Protein AF-0000000069192111 (afdb_homodimer)

Solvent-accessible surface area (backbone atoms only — not comparable to full-atom values): 51662 Å² total; per-residue (Å²): 132,82,65,91,49,90,53,46,64,54,33,55,70,58,31,68,70,31,49,50,39,37,39,68,30,32,37,36,34,39,35,77,52,46,33,46,45,38,17,47,51,44,38,39,53,78,32,30,20,31,38,37,32,36,16,57,51,54,33,45,75,68,44,31,53,44,24,86,65,43,60,80,90,46,61,69,35,51,37,23,51,49,48,49,54,52,52,39,70,55,27,81,79,31,46,71,52,59,38,77,44,84,83,75,75,68,86,81,55,87,49,56,30,35,38,28,36,72,44,91,66,78,88,54,93,36,32,35,38,34,37,40,65,45,32,54,34,32,40,39,37,46,38,35,75,75,41,70,22,46,47,34,74,64,60,72,77,79,71,80,76,44,44,66,69,44,54,70,72,54,41,54,52,50,68,67,60,67,100,68,79,55,67,70,56,64,31,29,44,40,30,66,48,52,42,38,52,33,49,52,50,42,27,71,73,68,72,46,74,71,80,48,70,61,36,50,65,48,53,45,44,49,48,47,51,59,74,49,62,88,58,56,75,90,49,39,59,23,56,49,49,25,57,75,47,48,70,58,43,46,82,75,62,53,44,55,52,45,58,63,68,52,72,79,69,78,83,59,84,81,42,67,64,52,44,52,51,51,26,46,52,50,43,25,69,74,68,72,45,72,62,52,44,82,73,73,82,87,68,56,42,47,68,67,57,48,47,43,45,55,52,54,53,49,37,46,48,24,52,53,32,48,52,56,48,49,59,58,38,67,75,70,59,57,69,68,59,50,53,52,43,42,60,22,51,73,50,47,44,72,51,84,56,53,50,72,67,52,26,67,75,53,52,54,86,69,93,54,80,81,35,66,43,56,50,48,50,53,48,50,53,28,50,51,52,46,22,73,74,67,77,43,63,45,39,75,46,69,68,39,45,54,52,46,49,54,43,39,53,54,54,25,59,62,60,74,41,92,78,75,66,65,39,56,55,52,49,57,18,49,32,48,66,22,70,42,49,36,50,19,29,25,50,6,15,52,48,29,53,43,46,49,20,64,61,44,35,28,42,70,57,76,62,26,31,37,28,34,32,54,78,76,71,41,64,47,76,42,63,78,130,82,65,91,50,91,53,48,64,55,34,55,69,58,30,68,66,31,50,52,40,37,40,67,29,30,36,36,34,38,36,76,51,47,34,44,46,39,17,46,52,46,38,38,54,78,33,32,20,32,40,38,31,35,17,59,51,53,33,44,74,69,46,32,53,44,23,85,66,43,59,80,90,45,61,68,36,51,37,23,51,48,46,48,56,52,51,39,69,55,27,81,79,32,46,70,54,61,39,79,44,83,84,75,74,69,84,78,56,87,48,55,30,35,36,28,35,71,43,90,66,80,88,51,93,35,32,35,38,33,37,41,64,46,32,54,34,33,37,39,37,48,38,34,77,75,40,69,22,46,48,35,73,64,60,72,76,78,72,81,75,46,43,66,68,46,54,70,72,53,43,53,51,51,68,67,60,67,99,68,77,54,67,70,57,64,31,30,45,39,28,65,49,50,43,37,52,33,50,51,51,44,26,71,74,66,71,45,73,71,79,48,69,62,36,50,65,47,53,47,44,50,48,48,52,58,72,50,64,89,58,56,75,88,50,40,58,23,56,50,50,25,58,76,47,47,70,56,41,46,82,75,63,52,42,55,52,46,56,63,68,50,71,79,70,79,83,59,83,80,41,67,64,52,46,50,50,51,26,48,53,51,42,24,69,74,69,72,45,72,64,51,43,81,73,74,82,88,67,56,41,46,68,66,56,50,47,43,44,54,53,56,53,50,37,45,47,24,53,52,34,46,52,56,47,49,61,57,38,66,75,70,58,57,68,68,59,50,53,52,40,41,59,23,52,73,51,47,46,73,51,84,56,51,50,71,66,52,26,67,75,52,53,55,85,69,95,56,81,82,35,65,44,56,49,48,50,53,49,51,54,27,50,51,51,46,21,72,72,66,75,43,63,46,40,78,46,68,70,38,45,51,51,47,48,54,43,38,53,54,54,26,59,65,61,74,42,92,78,74,64,63,40,56,55,52,50,58,19,50,33,49,65,22,69,40,48,36,50,17,28,25,48,7,16,50,48,28,52,43,47,48,19,63,61,46,37,29,40,68,58,77,64,26,30,38,26,33,32,56,80,76,72,42,64,45,74,42,62,79

Organism: Paramecium tetraurelia (NCBI:txid5888)

Sequence (960 aa):
MSSNDKYDRQVRIWGPHGQTKLQNARVLLLGCDPVGVETLKNLVLPGIGYVVIVDSKVVTESDIENNFFIPHDTIGQSRAKVVLEYLLEMNQDVKGEWHQVENFDVKEQHYDLIIANEQRFSETKFNLIELQTYGLVGRMRLYSPKCHIIETKPMNQKYDLRIFNPFQELKEYFDSIEFEGDVDYLSHIPYIVILYKALQKYHKEKGKYPSTFSEKHKDFKQVILSLCEGLEYQYTGNFYEAIDNIDQAFNSENWKNSLESIEIEQDVNEDQYFVLISALRQFVQIHGAPPLGKAFPDMKCFTQTYVHLKNTLYGTKVEKDFQAFQALCQNKVDDETIRLFIENIQDLKSITYRTIQQELQQPNEVEDYDNDCYIWYILLRSVNEFYNTNNRWPTQEKGDTQQLQEIVDKQCRLVNVDSIPETHVIEICRYEGAKLHMIASVLGGMASQEAVKLITNQFVPINNTLIYNGLKSEASIFEFMSSNDKYDRQVRIWGPHGQTKLQNARVLLLGCDPVGVETLKNLVLPGIGYVVIVDSKVVTESDIENNFFIPHDTIGQSRAKVVLEYLLEMNQDVKGEWHQVENFDVKEQHYDLIIANEQRFSETKFNLIELQTYGLVGRMRLYSPKCHIIETKPMNQKYDLRIFNPFQELKEYFDSIEFEGDVDYLSHIPYIVILYKALQKYHKEKGKYPSTFSEKHKDFKQVILSLCEGLEYQYTGNFYEAIDNIDQAFNSENWKNSLESIEIEQDVNEDQYFVLISALRQFVQIHGAPPLGKAFPDMKCFTQTYVHLKNTLYGTKVEKDFQAFQALCQNKVDDETIRLFIENIQDLKSITYRTIQQELQQPNEVEDYDNDCYIWYILLRSVNEFYNTNNRWPTQEKGDTQQLQEIVDKQCRLVNVDSIPETHVIEICRYEGAKLHMIASVLGGMASQEAVKLITNQFVPINNTLIYNGLKSEASIFEF

Radius of gyration: 32.37 Å; Cα contacts (8 Å, |Δi|>4): 1641; chains: 2; bounding box: 64×94×82 Å

InterPro domains:
  IPR000594 THIF-type NAD/FAD binding fold [PF00899] (7-97)
  IPR030667 NEDD8-activating enzyme E1 regulatory subunit APP-BP1 [PIRSF039099] (2-480)
  IPR035985 Ubiquitin-activating enzyme-like [SSF69572] (4-477)
  IPR045886 ThiF/MoeB/HesA family [PTHR10953] (4-465)

Foldseek 3Di:
DPPPDLQVVVCVPQNPLLLVLQQPFEEEEEADALLSLLLVLLSVSNHGNEYEYEAQDFDDPVCVVFHVQADPVRGGHRPQVSSQVSSCVNPVNYYYYYYNDDDDDPVVDDGQEYEYECDDDFDDQHWYWYWADFFQKIKIWTDHQWQKFLAQPDPDQAAQQCLQNDDDVVVVVLVPDDLDDDLQQNLFPWLSSLLNVLQVVVCVVPVDGDDDPCCQLPVSLVSLVVSCPPHDPVSCVNSVVNNVVSVSNDDDCLLVVVLVPPPLPPDDVQDLVSLLSQLQVVLCVVPVDGQHALDDDDTRHDPVVVCCSNCPPRVVSNVVRLVSSCVSSVVSDDSVVNNSNSSRSSPIDIDHADTPVRCLVPPDDDPDCPDPQNLVVLLVVLQVVVCVVPVFGAALDPVSLVVSLVSSCVSCVSNVHDHDDSVVSNVSNHSRRPDHSVSSNVSSVVSSVLVSCSSSSYHDHAQTMKMARSVVRDIDGDHD/DPPPDLQVVVCVPQNPLLLVLQQPFEEEEEADALLSLLLVLLSVSNHGNEYEYEAQDFDDPVCVVFHVQADPVRGGHRPQVSSQVSSCVNPVNYYYYYYNDDDDDPVVDDGQEYEYECDDDFDDQHWYWYWADFFQKIKIWTDHQWQKFLAQPDPDQAAQQCLQNDDDVVVVVLVVDDLDDDLQQNLFPWLSSLLNVLQVVVCVVPVDGDDDPCCQLPVSLVSLVVSCPPHDPVSCVNSVVNNVVSVSNDDDCLLVVVLVPPPLPPDDVQDLVSLLSQLQVVLCVVPVDGAHALDDDDTRHDPVVVCCSNCPPRVVSNVVRLVSSCVSSVVSDDSVVNNSNSSRSSPMDIDHADTPVRCLVDPDDDPDCPDPQNLVVLLVVLQVVVCVVPVFGAALDPVSLVSSLVSSCVSCVSNVHHHDDSVVSNVSNHSRRPDHSVSSNVSSVVSSVLVSCSSSSHHDHAQTMKMARSVVRDIDGDHD

pLDDT: mean 88.32, std 9.72, range [27.12, 97.44]

Secondary structure (DSSP, 8-state):
-----TTHHHHHHHHHHHHHHHHH-EEEEE---HHHHHHHHHHHTTT-SEEEEE---B--HHHHHH-TT--GGGTTSBHHHHHHHHHHHH-TT-EEEEE--SS--GGGS--SEEEEESS-----SSEEEEEEEEBTEEEEEEE-S-EEESB---SSPPP----SS--HHHHHHHHH--S-S-HHHHTTS-HHHHHHHHHHHHHHHHSS---SHHIIIIIHHHHHHHHTTT--GGG-HHHHHHHHTGGGGS---HHHHHHHHS---TT-TT-HHHHHHHHHHHHHHHHSSPPP-S-----SS-HHHHHIIIIIIIHHHHHHHHHHHHHHTTT-S-HHHHHHHHHTGGG-EEE-PPPHHHHHHSPPPPS-TT-HHHHHHHHHHHHHHHHHHHSS---SSHHHHHHHHHHHHHHHHHHT-----HHHHHHHHHHTT-B-HHHHHHHHHHHHHHHHHHHHTBS---SSEEEEETTTTEEEEE--/-----TTHHHHHHHHHHHHHHHHT-EEEEE---HHHHHHHHHHHTTT-SEEEEE---B--HHHHHH-TT--GGGTTSBHHHHHHHHHHHH-TT-EEEEE--SS--GGGS--SEEEEESS-----SSEEEEEEEEBTEEEEEEE-S-EEESB---SSPPP----SS--HHHHHHHHH--S-S-HHHHTTS-HHHHHHHHHHHHHHHHSS---SHHIIIIIHHHHHHHHTTTS-GGG-HHHHHHHHTGGGGS---HHHHHHHHS---TT-TT-HHHHHHHHHHHHHHHHSSPPP-S-----SS-HHHHHIIIIIIIHHHHHHHHHHHHHHTTT-S-HHHHHHHHHTGGG-EEE-PPPHHHHHHSPPPPS-TT-HHHHHHHHHHHHHHHHHHHSS---SSHHHHHHHHHHHHHHHHHHT-----HHHHHHHHHHTT-B-HHHHHHHHHHHHHHHHHHHHTBS---SSEEEEETTTTEEEEE--

Nearest PDB structures (foldseek):
  3dbr-assembly2_G  TM=8.625E-01  e=2.184E-36  Homo sapiens
  1y8r-assembly2_D  TM=7.593E-01  e=3.041E-15  Homo sapiens
  6zhs-assembly1_A  TM=6.731E-01  e=4.926E-14  Saccharomyces cerevisiae S288C
  7k5j-assembly2_C  TM=6.702E-01  e=4.460E-14  Saccharomyces cerevisiae S288C
  7k5j-assembly4_K  TM=6.671E-01  e=4.244E-14  Saccharomyces cerevisiae S288C

Structure (mmCIF, N/CA/C/O backbone):
data_AF-0000000069192111-model_v1
#
loop_
_entity.id
_entity.type
_entity.pdbx_description
1 polymer 'NEDD8-activating enzyme E1 regulatory subunit'
#
loop_
_atom_site.group_PDB
_atom_site.id
_atom_site.type_symbol
_atom_site.label_atom_id
_atom_site.label_alt_id
_atom_site.label_comp_id
_atom_site.label_asym_id
_atom_site.label_entity_id
_atom_site.label_seq_id
_atom_site.pdbx_PDB_ins_code
_atom_site.Cartn_x
_atom_site.Cartn_y
_atom_site.Cartn_z
_atom_site.occupancy
_atom_site.B_iso_or_equiv
_atom_site.auth_seq_id
_atom_site.auth_comp_id
_atom_site.auth_asym_id
_atom_site.auth_atom_id
_atom_site.pdbx_PDB_model_num
ATOM 1 N N . MET A 1 1 ? 13.453 19.391 24.469 1 27.12 1 MET A N 1
ATOM 2 C CA . MET A 1 1 ? 12.523 19.047 25.547 1 27.12 1 MET A CA 1
ATOM 3 C C . MET A 1 1 ? 11.93 17.656 25.312 1 27.12 1 MET A C 1
ATOM 5 O O . MET A 1 1 ? 11.086 17.484 24.422 1 27.12 1 MET A O 1
ATOM 9 N N . SER A 1 2 ? 12.602 16.578 25.422 1 37.38 2 SER A N 1
ATOM 10 C CA . SER A 1 2 ? 12.203 15.172 25.406 1 37.38 2 SER A CA 1
ATOM 11 C C . SER A 1 2 ? 11.008 14.922 26.312 1 37.38 2 SER A C 1
ATOM 13 O O . SER A 1 2 ? 11.133 14.922 27.531 1 37.38 2 SER A O 1
ATOM 15 N N . SER A 1 3 ? 9.992 15.477 26.109 1 39.44 3 SER A N 1
ATOM 16 C CA . SER A 1 3 ? 8.914 15.281 27.078 1 39.44 3 SER A CA 1
ATOM 17 C C . SER A 1 3 ? 8.664 13.805 27.344 1 39.44 3 SER A C 1
ATOM 19 O O . SER A 1 3 ? 8.75 12.977 26.422 1 39.44 3 SER A O 1
ATOM 21 N N . ASN A 1 4 ? 9.023 13.25 28.516 1 52.59 4 ASN A N 1
ATOM 22 C CA . ASN A 1 4 ? 8.805 11.984 29.203 1 52.59 4 ASN A CA 1
ATOM 23 C C . ASN A 1 4 ? 7.41 11.43 28.938 1 52.59 4 ASN A C 1
ATOM 25 O O . ASN A 1 4 ? 6.871 10.672 29.734 1 52.59 4 ASN A O 1
ATOM 29 N N . ASP A 1 5 ? 6.672 12.016 28.016 1 67.31 5 ASP A N 1
ATOM 30 C CA . ASP A 1 5 ? 5.285 11.594 27.844 1 67.31 5 ASP A CA 1
ATOM 31 C C . ASP A 1 5 ? 5.195 10.383 26.922 1 67.31 5 ASP A C 1
ATOM 33 O O . ASP A 1 5 ? 5.867 10.328 25.891 1 67.31 5 ASP A O 1
ATOM 37 N N . LYS A 1 6 ? 4.637 9.383 27.391 1 76.62 6 LYS A N 1
ATOM 38 C CA . LYS A 1 6 ? 4.395 8.062 26.797 1 76.62 6 LYS A CA 1
ATOM 39 C C . LYS A 1 6 ? 3.979 8.18 25.344 1 76.62 6 LYS A C 1
ATOM 41 O O . LYS A 1 6 ? 4.328 7.328 24.516 1 76.62 6 LYS A O 1
ATOM 46 N N . TYR A 1 7 ? 3.455 9.297 24.922 1 82.31 7 TYR A N 1
ATOM 47 C CA . TYR A 1 7 ? 2.865 9.391 23.594 1 82.31 7 TYR A CA 1
ATOM 48 C C . TYR A 1 7 ? 3.52 10.508 22.781 1 82.31 7 TYR A C 1
ATOM 50 O O . TYR A 1 7 ? 2.91 11.055 21.859 1 82.31 7 TYR A O 1
ATOM 58 N N . ASP A 1 8 ? 4.746 10.82 23.062 1 82.19 8 ASP A N 1
ATOM 59 C CA . ASP A 1 8 ? 5.469 11.914 22.422 1 82.19 8 ASP A CA 1
ATOM 60 C C . ASP A 1 8 ? 5.539 11.727 20.906 1 82.19 8 ASP A C 1
ATOM 62 O O . ASP A 1 8 ? 5.34 12.672 20.141 1 82.19 8 ASP A O 1
ATOM 66 N N . ARG A 1 9 ? 5.816 10.539 20.484 1 80.25 9 ARG A N 1
ATOM 67 C CA . ARG A 1 9 ? 5.934 10.258 19.047 1 80.25 9 ARG A CA 1
ATOM 68 C C . ARG A 1 9 ? 4.637 10.594 18.312 1 80.25 9 ARG A C 1
ATOM 70 O O . ARG A 1 9 ? 4.664 11.203 17.25 1 80.25 9 ARG A O 1
ATOM 77 N N . GLN A 1 10 ? 3.533 10.25 18.891 1 82.12 10 GLN A N 1
ATOM 78 C CA . GLN A 1 10 ? 2.227 10.461 18.281 1 82.12 10 GLN A CA 1
ATOM 79 C C . GLN A 1 10 ? 1.824 11.93 18.328 1 82.12 10 GLN A C 1
ATOM 81 O O . GLN A 1 10 ? 1.278 12.461 17.359 1 82.12 10 GLN A O 1
ATOM 86 N N . VAL A 1 11 ? 2.125 12.508 19.406 1 85.12 11 VAL A N 1
ATOM 87 C CA . VAL A 1 11 ? 1.767 13.906 19.594 1 85.12 11 VAL A CA 1
ATOM 88 C C . VAL A 1 11 ? 2.482 14.766 18.562 1 85.12 11 VAL A C 1
ATOM 90 O O . VAL A 1 11 ? 1.933 15.766 18.078 1 85.12 11 VAL A O 1
ATOM 93 N N . ARG A 1 12 ? 3.584 14.289 18.172 1 80.25 12 ARG A N 1
ATOM 94 C CA . ARG A 1 12 ? 4.332 15 17.141 1 80.25 12 ARG A CA 1
ATOM 95 C C . ARG A 1 12 ? 3.609 14.93 15.797 1 80.25 12 ARG A C 1
ATOM 97 O O . ARG A 1 12 ? 3.799 15.797 14.938 1 80.25 12 ARG A O 1
ATOM 104 N N . ILE A 1 13 ? 2.809 14 15.734 1 80.88 13 ILE A N 1
ATOM 105 C CA . ILE A 1 13 ? 2.201 13.75 14.438 1 80.88 13 ILE A CA 1
ATOM 106 C C . ILE A 1 13 ? 0.807 14.375 14.391 1 80.88 13 ILE A C 1
ATOM 108 O O . ILE A 1 13 ? 0.519 15.195 13.516 1 80.88 13 ILE A O 1
ATOM 112 N N . TRP A 1 14 ? -0.042 14.07 15.344 1 84.94 14 TRP A N 1
ATOM 113 C CA . TRP A 1 14 ? -1.405 14.578 15.258 1 84.94 14 TRP A CA 1
ATOM 114 C C . TRP A 1 14 ? -1.692 15.57 16.375 1 84.94 14 TRP A C 1
ATOM 116 O O . TRP A 1 14 ? -2.82 16.047 16.531 1 84.94 14 TRP A O 1
ATOM 126 N N . GLY A 1 15 ? -0.749 16 17.172 1 85.5 15 GLY A N 1
ATOM 127 C CA . GLY A 1 15 ? -0.87 17.062 18.156 1 85.5 15 GLY A CA 1
ATOM 128 C C . GLY A 1 15 ? -1.571 16.625 19.422 1 85.5 15 GLY A C 1
ATOM 129 O O . GLY A 1 15 ? -2.141 15.531 19.484 1 85.5 15 GLY A O 1
ATOM 130 N N . PRO A 1 16 ? -1.537 17.5 20.375 1 87.25 16 PRO A N 1
ATOM 131 C CA . PRO A 1 16 ? -2.16 17.172 21.656 1 87.25 16 PRO A CA 1
ATOM 132 C C . PRO A 1 16 ? -3.67 16.969 21.547 1 87.25 16 PRO A C 1
ATOM 134 O O . PRO A 1 16 ? -4.23 16.109 22.219 1 87.25 16 PRO A O 1
ATOM 137 N N . HIS A 1 17 ? -4.301 17.781 20.734 1 87.25 17 HIS A N 1
ATOM 138 C CA . HIS A 1 17 ? -5.746 17.656 20.578 1 87.25 17 HIS A CA 1
ATOM 139 C C . HIS A 1 17 ? -6.117 16.328 19.953 1 87.25 17 HIS A C 1
ATOM 141 O O . HIS A 1 17 ? -7.098 15.695 20.359 1 87.25 17 HIS A O 1
ATOM 147 N N . GLY A 1 18 ? -5.309 15.906 19 1 89.56 18 GLY A N 1
ATOM 148 C CA . GLY A 1 18 ? -5.531 14.594 18.406 1 89.56 18 GLY A CA 1
ATOM 149 C C . GLY A 1 18 ? -5.367 13.453 19.391 1 89.56 18 GLY A C 1
ATOM 150 O O . GLY A 1 18 ? -6.18 12.531 19.422 1 89.56 18 GLY A O 1
ATOM 151 N N . GLN A 1 19 ? -4.414 13.57 20.219 1 91.94 19 GLN A N 1
ATOM 152 C CA . GLN A 1 19 ? -4.152 12.539 21.219 1 91.94 19 GLN A CA 1
ATOM 153 C C . GLN A 1 19 ? -5.281 12.469 22.234 1 91.94 19 GLN A C 1
ATOM 155 O O . GLN A 1 19 ? -5.664 11.375 22.672 1 91.94 19 GLN A O 1
ATOM 160 N N . THR A 1 20 ? -5.75 13.609 22.547 1 92.88 20 THR A N 1
ATOM 161 C CA . THR A 1 20 ? -6.859 13.664 23.484 1 92.88 20 THR A CA 1
ATOM 162 C C . THR A 1 20 ? -8.102 12.984 22.906 1 92.88 20 THR A C 1
ATOM 164 O O . THR A 1 20 ? -8.781 12.234 23.609 1 92.88 20 THR A O 1
ATOM 167 N N . LYS A 1 21 ? -8.359 13.227 21.672 1 92.56 21 LYS A N 1
ATOM 168 C CA . LYS A 1 21 ? -9.5 12.586 21.016 1 92.56 21 LYS A CA 1
ATOM 169 C C . LYS A 1 21 ? -9.336 11.07 21 1 92.56 21 LYS A C 1
ATOM 171 O O . LYS A 1 21 ? -10.305 10.336 21.234 1 92.56 21 LYS A O 1
ATOM 176 N N . LEU A 1 22 ? -8.18 10.641 20.734 1 94.56 22 LEU A N 1
ATOM 177 C CA . LEU A 1 22 ? -7.898 9.211 20.703 1 94.56 22 LEU A CA 1
ATOM 178 C C . LEU A 1 22 ? -8.102 8.586 22.094 1 94.56 22 LEU A C 1
ATOM 180 O O . LEU A 1 22 ? -8.703 7.516 22.203 1 94.56 22 LEU A O 1
ATOM 184 N N . GLN A 1 23 ? -7.637 9.266 23.078 1 95.56 23 GLN A N 1
ATOM 185 C CA . GLN A 1 23 ? -7.688 8.766 24.453 1 95.56 23 GLN A CA 1
ATOM 186 C C . GLN A 1 23 ? -9.125 8.727 24.969 1 95.56 23 GLN A C 1
ATOM 188 O O . GLN A 1 23 ? -9.43 7.996 25.906 1 95.56 23 GLN A O 1
ATOM 193 N N . ASN A 1 24 ? -9.969 9.477 24.344 1 95.81 24 ASN A N 1
ATOM 194 C CA . ASN A 1 24 ? -11.359 9.523 24.781 1 95.81 24 ASN A CA 1
ATOM 195 C C . ASN A 1 24 ? -12.258 8.695 23.859 1 95.81 24 ASN A C 1
ATOM 197 O O . ASN A 1 24 ? -13.469 8.594 24.094 1 95.81 24 ASN A O 1
ATOM 201 N N . ALA A 1 25 ? -11.703 8.125 22.906 1 96.69 25 ALA A N 1
ATOM 202 C CA . ALA A 1 25 ? -12.484 7.426 21.891 1 96.69 25 ALA A CA 1
ATOM 203 C C . ALA A 1 25 ? -12.898 6.035 22.375 1 96.69 25 ALA A C 1
ATOM 205 O O . ALA A 1 25 ? -12.18 5.402 23.156 1 96.69 25 ALA A O 1
ATOM 206 N N . ARG A 1 26 ? -14.047 5.625 21.969 1 97.06 26 ARG A N 1
ATOM 207 C CA . ARG A 1 26 ? -14.578 4.285 22.188 1 97.06 26 ARG A CA 1
ATOM 208 C C . ARG A 1 26 ? -14.711 3.529 20.875 1 97.06 26 ARG A C 1
ATOM 210 O O . ARG A 1 26 ? -15.438 3.963 19.984 1 97.06 26 ARG A O 1
ATOM 217 N N . VAL A 1 27 ? -14.039 2.367 20.75 1 97.19 27 VAL A N 1
ATOM 218 C CA . VAL A 1 27 ? -14 1.62 19.5 1 97.19 27 VAL A CA 1
ATOM 219 C C . VAL A 1 27 ? -14.602 0.232 19.703 1 97.19 27 VAL A C 1
ATOM 221 O O . VAL A 1 27 ? -14.281 -0.456 20.672 1 97.19 27 VAL A O 1
ATOM 224 N N . LEU A 1 28 ? -15.477 -0.136 18.812 1 96.38 28 LEU A N 1
ATOM 225 C CA . LEU A 1 28 ? -16.109 -1.453 18.828 1 96.38 28 LEU A CA 1
ATOM 226 C C . LEU A 1 28 ? -15.539 -2.338 17.719 1 96.38 28 LEU A C 1
ATOM 228 O O . LEU A 1 28 ? -15.531 -1.946 16.547 1 96.38 28 LEU A O 1
ATOM 232 N N . LEU A 1 29 ? -15.016 -3.471 18.094 1 96.44 29 LEU A N 1
ATOM 233 C CA . LEU A 1 29 ? -14.586 -4.48 17.141 1 96.44 29 LEU A CA 1
ATOM 234 C C . LEU A 1 29 ? -15.586 -5.629 17.078 1 96.44 29 LEU A C 1
ATOM 236 O O . LEU A 1 29 ? -15.859 -6.277 18.094 1 96.44 29 LEU A O 1
ATOM 240 N N . LEU A 1 30 ? -16.125 -5.816 15.93 1 94.88 30 LEU A N 1
ATOM 241 C CA . LEU A 1 30 ? -17.016 -6.953 15.688 1 94.88 30 LEU A CA 1
ATOM 242 C C . LEU A 1 30 ? -16.266 -8.102 15.023 1 94.88 30 LEU A C 1
ATOM 244 O O . LEU A 1 30 ? -15.891 -8.008 13.852 1 94.88 30 LEU A O 1
ATOM 248 N N . GLY A 1 31 ? -16.031 -9.195 15.75 1 92.5 31 GLY A N 1
ATOM 249 C CA . GLY A 1 31 ? -15.258 -10.32 15.25 1 92.5 31 GLY A CA 1
ATOM 250 C C . GLY A 1 31 ? -13.781 -10.219 15.57 1 92.5 31 GLY A C 1
ATOM 251 O O . GLY A 1 31 ? -13.203 -9.133 15.531 1 92.5 31 GLY A O 1
ATOM 252 N N . CYS A 1 32 ? -13.164 -11.336 15.867 1 90.06 32 CYS A N 1
ATOM 253 C CA . CYS A 1 32 ? -11.773 -11.336 16.297 1 90.06 32 CYS A CA 1
ATOM 254 C C . CYS A 1 32 ? -10.891 -12.047 15.289 1 90.06 32 CYS A C 1
ATOM 256 O O . CYS A 1 32 ? -9.93 -12.727 15.672 1 90.06 32 CYS A O 1
ATOM 258 N N . ASP A 1 33 ? -11.219 -11.891 13.977 1 89.5 33 ASP A N 1
ATOM 259 C CA . ASP A 1 33 ? -10.273 -12.367 12.969 1 89.5 33 ASP A CA 1
ATOM 260 C C . ASP A 1 33 ? -9 -11.531 12.969 1 89.5 33 ASP A C 1
ATOM 262 O O . ASP A 1 33 ? -8.977 -10.422 13.5 1 89.5 33 ASP A O 1
ATOM 266 N N . PRO A 1 34 ? -7.938 -12.023 12.414 1 91.44 34 PRO A N 1
ATOM 267 C CA . PRO A 1 34 ? -6.605 -11.43 12.578 1 91.44 34 PRO A CA 1
ATOM 268 C C . PRO A 1 34 ? -6.559 -9.961 12.172 1 91.44 34 PRO A C 1
ATOM 270 O O . PRO A 1 34 ? -5.91 -9.148 12.836 1 91.44 34 PRO A O 1
ATOM 273 N N . VAL A 1 35 ? -7.23 -9.602 11.109 1 94.94 35 VAL A N 1
ATOM 274 C CA . VAL A 1 35 ? -7.098 -8.234 10.602 1 94.94 35 VAL A CA 1
ATOM 275 C C . VAL A 1 35 ? -7.699 -7.254 11.602 1 94.94 35 VAL A C 1
ATOM 277 O O . VAL A 1 35 ? -7.145 -6.176 11.836 1 94.94 35 VAL A O 1
ATOM 280 N N . GLY A 1 36 ? -8.836 -7.547 12.164 1 95.25 36 GLY A N 1
ATOM 281 C CA . GLY A 1 36 ? -9.43 -6.703 13.195 1 95.25 36 GLY A CA 1
ATOM 282 C C . GLY A 1 36 ? -8.555 -6.566 14.43 1 95.25 36 GLY A C 1
ATOM 283 O O . GLY A 1 36 ? -8.414 -5.473 14.977 1 95.25 36 GLY A O 1
ATOM 284 N N . VAL A 1 37 ? -7.98 -7.656 14.836 1 93.81 37 VAL A N 1
ATOM 285 C CA . VAL A 1 37 ? -7.129 -7.68 16.016 1 93.81 37 VAL A CA 1
ATOM 286 C C . VAL A 1 37 ? -5.863 -6.863 15.758 1 93.81 37 VAL A C 1
ATOM 288 O O . VAL A 1 37 ? -5.422 -6.102 16.609 1 93.81 37 VAL A O 1
ATOM 291 N N . GLU A 1 38 ? -5.305 -7.066 14.562 1 94.38 38 GLU A N 1
ATOM 292 C CA . GLU A 1 38 ? -4.152 -6.262 14.172 1 94.38 38 GLU A CA 1
ATOM 293 C C . GLU A 1 38 ? -4.48 -4.773 14.188 1 94.38 38 GLU A C 1
ATOM 295 O O . GLU A 1 38 ? -3.654 -3.955 14.594 1 94.38 38 GLU A O 1
ATOM 300 N N . THR A 1 39 ? -5.629 -4.41 13.727 1 96.38 39 THR A N 1
ATOM 301 C CA . THR A 1 39 ? -6.07 -3.018 13.719 1 96.38 39 THR A CA 1
ATOM 302 C C . THR A 1 39 ? -6.156 -2.471 15.141 1 96.38 39 THR A C 1
ATOM 304 O O . THR A 1 39 ? -5.648 -1.382 15.422 1 96.38 39 THR A O 1
ATOM 307 N N . LEU A 1 40 ? -6.754 -3.213 16.016 1 95.44 40 LEU A N 1
ATOM 308 C CA . LEU A 1 40 ? -6.91 -2.777 17.391 1 95.44 40 LEU A CA 1
ATOM 309 C C . LEU A 1 40 ? -5.555 -2.66 18.078 1 95.44 40 LEU A C 1
ATOM 311 O O . LEU A 1 40 ? -5.336 -1.748 18.875 1 95.44 40 LEU A O 1
ATOM 315 N N . LYS A 1 41 ? -4.73 -3.674 17.812 1 93.31 41 LYS A N 1
ATOM 316 C CA . LYS A 1 41 ? -3.371 -3.623 18.344 1 93.31 41 LYS A CA 1
ATOM 317 C C . LYS A 1 41 ? -2.705 -2.289 18.016 1 93.31 41 LYS A C 1
ATOM 319 O O . LYS A 1 41 ? -2.105 -1.664 18.906 1 93.31 41 LYS A O 1
ATOM 324 N N . ASN A 1 42 ? -2.893 -1.853 16.844 1 93.88 42 ASN A N 1
ATOM 325 C CA . ASN A 1 42 ? -2.26 -0.624 16.375 1 93.88 42 ASN A CA 1
ATOM 326 C C . ASN A 1 42 ? -2.939 0.613 16.953 1 93.88 42 ASN A C 1
ATOM 328 O O . ASN A 1 42 ? -2.375 1.708 16.922 1 93.88 42 ASN A O 1
ATOM 332 N N . LEU A 1 43 ? -4.129 0.483 17.484 1 95.12 43 LEU A N 1
ATOM 333 C CA . LEU A 1 43 ? -4.832 1.599 18.109 1 95.12 43 LEU A CA 1
ATOM 334 C C . LEU A 1 43 ? -4.574 1.633 19.609 1 95.12 43 LEU A C 1
ATOM 336 O O . LEU A 1 43 ? -4.586 2.703 20.219 1 95.12 43 LEU A O 1
ATOM 340 N N . VAL A 1 44 ? -4.332 0.455 20.172 1 93.31 44 VAL A N 1
ATOM 341 C CA . VAL A 1 44 ? -4.117 0.345 21.609 1 93.31 44 VAL A CA 1
ATOM 342 C C . VAL A 1 44 ? -2.748 0.916 21.969 1 93.31 44 VAL A C 1
ATOM 344 O O . VAL A 1 44 ? -2.605 1.607 22.984 1 93.31 44 VAL A O 1
ATOM 347 N N . LEU A 1 45 ? -1.807 0.686 21.156 1 88.62 45 LEU A N 1
ATOM 348 C CA . LEU A 1 45 ? -0.441 1.116 21.438 1 88.62 45 LEU A CA 1
ATOM 349 C C . LEU A 1 45 ? -0.36 2.635 21.547 1 88.62 45 LEU A C 1
ATOM 351 O O . LEU A 1 45 ? 0.283 3.166 22.453 1 88.62 45 LEU A O 1
ATOM 355 N N . PRO A 1 46 ? -1.098 3.338 20.656 1 89.25 46 PRO A N 1
ATOM 356 C CA . PRO A 1 46 ? -1.078 4.797 20.781 1 89.25 46 PRO A CA 1
ATOM 357 C C . PRO A 1 46 ? -2.059 5.309 21.844 1 89.25 46 PRO A C 1
ATOM 359 O O . PRO A 1 46 ? -2.217 6.523 22 1 89.25 46 PRO A O 1
ATOM 362 N N . GLY A 1 47 ? -2.787 4.461 22.453 1 91.81 47 GLY A N 1
ATOM 363 C CA . GLY A 1 47 ? -3.529 4.855 23.641 1 91.81 47 GLY A CA 1
ATOM 364 C C . GLY A 1 47 ? -4.992 5.145 23.375 1 91.81 47 GLY A C 1
ATOM 365 O O . GLY A 1 47 ? -5.551 6.105 23.891 1 91.81 47 GLY A O 1
ATOM 366 N N . ILE A 1 48 ? -5.594 4.355 22.578 1 95.19 48 ILE A N 1
ATOM 367 C CA . ILE A 1 48 ? -7.035 4.488 22.406 1 95.19 48 ILE A CA 1
ATOM 368 C C . ILE A 1 48 ? -7.734 4.359 23.75 1 95.19 48 ILE A C 1
ATOM 370 O O . ILE A 1 48 ? -7.254 3.65 24.641 1 95.19 48 ILE A O 1
ATOM 374 N N . GLY A 1 49 ? -8.836 5.051 23.953 1 96.06 49 GLY A N 1
ATOM 375 C CA . GLY A 1 49 ? -9.453 5.156 25.266 1 96.06 49 GLY A CA 1
ATOM 376 C C . GLY A 1 49 ? -10.117 3.869 25.719 1 96.06 49 GLY A C 1
ATOM 377 O O . GLY A 1 49 ? -9.852 3.375 26.812 1 96.06 49 GLY A O 1
ATOM 378 N N . TYR A 1 50 ? -11.008 3.43 24.906 1 97.25 50 TYR A N 1
ATOM 379 C CA . TYR A 1 50 ? -11.828 2.295 25.312 1 97.25 50 TYR A CA 1
ATOM 380 C C . TYR A 1 50 ? -12.117 1.381 24.125 1 97.25 50 TYR A C 1
ATOM 382 O O . TYR A 1 50 ? -12.477 1.853 23.047 1 97.25 50 TYR A O 1
ATOM 390 N N . VAL A 1 51 ? -11.969 0.027 24.375 1 97.44 51 VAL A N 1
ATOM 391 C CA . VAL A 1 51 ? -12.188 -0.945 23.312 1 97.44 51 VAL A CA 1
ATOM 392 C C . VAL A 1 51 ? -13.266 -1.938 23.734 1 97.44 51 VAL A C 1
ATOM 394 O O . VAL A 1 51 ? -13.281 -2.408 24.875 1 97.44 51 VAL A O 1
ATOM 397 N N . VAL A 1 52 ? -14.219 -2.152 22.844 1 96.62 52 VAL A N 1
ATOM 398 C CA . VAL A 1 52 ? -15.234 -3.188 23.016 1 96.62 52 VAL A CA 1
ATOM 399 C C . VAL A 1 52 ? -15.07 -4.262 21.953 1 96.62 52 VAL A C 1
ATOM 401 O O . VAL A 1 52 ? -15.047 -3.953 20.75 1 96.62 52 VAL A O 1
ATOM 404 N N . ILE A 1 53 ? -14.922 -5.508 22.391 1 96.88 53 ILE A N 1
ATOM 405 C CA . ILE A 1 53 ? -14.766 -6.605 21.438 1 96.88 53 ILE A CA 1
ATOM 406 C C . ILE A 1 53 ? -15.969 -7.547 21.547 1 96.88 53 ILE A C 1
ATOM 408 O O . ILE A 1 53 ? -16.328 -7.992 22.625 1 96.88 53 ILE A O 1
ATOM 412 N N . VAL A 1 54 ? -16.578 -7.77 20.438 1 95.62 54 VAL A N 1
ATOM 413 C CA . VAL A 1 54 ? -17.688 -8.695 20.375 1 95.62 54 VAL A CA 1
ATOM 414 C C . VAL A 1 54 ? -17.359 -9.844 19.422 1 95.62 54 VAL A C 1
ATOM 416 O O . VAL A 1 54 ? -17.047 -9.617 18.25 1 95.62 54 VAL A O 1
ATOM 419 N N . ASP A 1 55 ? -17.359 -11.055 19.875 1 94.88 55 ASP A N 1
ATOM 420 C CA . ASP A 1 55 ? -17.125 -12.273 19.109 1 94.88 55 ASP A CA 1
ATOM 421 C C . ASP A 1 55 ? -17.844 -13.461 19.734 1 94.88 55 ASP A C 1
ATOM 423 O O . ASP A 1 55 ? -17.734 -13.695 20.953 1 94.88 55 ASP A O 1
ATOM 427 N N . SER A 1 56 ? -18.578 -14.211 19 1 94.19 56 SER A N 1
ATOM 428 C CA . SER A 1 56 ? -19.375 -15.305 19.547 1 94.19 56 SER A CA 1
ATOM 429 C C . SER A 1 56 ? -18.562 -16.594 19.641 1 94.19 56 SER A C 1
ATOM 431 O O . SER A 1 56 ? -18.969 -17.547 20.297 1 94.19 56 SER A O 1
ATOM 433 N N . LYS A 1 57 ? -17.375 -16.672 19.078 1 93.25 57 LYS A N 1
ATOM 434 C CA . LYS A 1 57 ? -16.625 -17.906 18.938 1 93.25 57 LYS A CA 1
ATOM 435 C C . LYS A 1 57 ? -15.68 -18.125 20.109 1 93.25 57 LYS A C 1
ATOM 437 O O . LYS A 1 57 ? -15.422 -17.203 20.891 1 93.25 57 LYS A O 1
ATOM 442 N N . VAL A 1 58 ? -15.234 -19.375 20.203 1 95 58 VAL A N 1
ATOM 443 C CA . VAL A 1 58 ? -14.219 -19.75 21.188 1 95 58 VAL A CA 1
ATOM 444 C C . VAL A 1 58 ? -12.891 -20.031 20.484 1 95 58 VAL A C 1
ATOM 446 O O . VAL A 1 58 ? -12.867 -20.281 19.281 1 95 58 VAL A O 1
ATOM 449 N N . VAL A 1 59 ? -11.836 -19.984 21.172 1 93.5 59 VAL A N 1
ATOM 450 C CA . VAL A 1 59 ? -10.5 -20.172 20.625 1 93.5 59 VAL A CA 1
ATOM 451 C C . VAL A 1 59 ? -10.344 -21.609 20.125 1 93.5 59 VAL A C 1
ATOM 453 O O . VAL A 1 59 ? -10.695 -22.562 20.828 1 93.5 59 VAL A O 1
ATOM 456 N N . THR A 1 60 ? -9.906 -21.703 18.922 1 91.06 60 THR A N 1
ATOM 457 C CA . THR A 1 60 ? -9.609 -23 18.328 1 91.06 60 THR A CA 1
ATOM 458 C C . THR A 1 60 ? -8.133 -23.094 17.953 1 91.06 60 THR A C 1
ATOM 460 O O . THR A 1 60 ? -7.398 -22.109 18.047 1 91.06 60 THR A O 1
ATOM 463 N N . GLU A 1 61 ? -7.727 -24.266 17.531 1 84.56 61 GLU A N 1
ATOM 464 C CA . GLU A 1 61 ? -6.352 -24.469 17.078 1 84.56 61 GLU A CA 1
ATOM 465 C C . GLU A 1 61 ? -6.023 -23.609 15.867 1 84.56 61 GLU A C 1
ATOM 467 O O . GLU A 1 61 ? -4.906 -23.109 15.742 1 84.56 61 GLU A O 1
ATOM 472 N N . SER A 1 62 ? -7.004 -23.484 15.07 1 81.19 62 SER A N 1
ATOM 473 C CA . SER A 1 62 ? -6.824 -22.672 13.867 1 81.19 62 SER A CA 1
ATOM 474 C C . SER A 1 62 ? -6.566 -21.219 14.211 1 81.19 62 SER A C 1
ATOM 476 O O . SER A 1 62 ? -5.809 -20.531 13.516 1 81.19 62 SER A O 1
ATOM 478 N N . ASP A 1 63 ? -7.145 -20.828 15.289 1 84 63 ASP A N 1
ATOM 479 C CA . ASP A 1 63 ? -6.961 -19.438 15.719 1 84 63 ASP A CA 1
ATOM 480 C C . ASP A 1 63 ? -5.527 -19.188 16.188 1 84 63 ASP A C 1
ATOM 482 O O . ASP A 1 63 ? -4.953 -18.141 15.914 1 84 63 ASP A O 1
ATOM 486 N N . ILE A 1 64 ? -5.027 -20.125 16.859 1 79.56 64 ILE A N 1
ATOM 487 C CA . ILE A 1 64 ? -3.68 -20.016 17.406 1 79.56 64 ILE A CA 1
ATOM 488 C C . ILE A 1 64 ? -2.662 -19.922 16.281 1 79.56 64 ILE A C 1
ATOM 490 O O . ILE A 1 64 ? -1.681 -19.188 16.375 1 79.56 64 ILE A O 1
ATOM 494 N N . GLU A 1 65 ? -2.982 -20.547 15.219 1 74.81 65 GLU A N 1
ATOM 495 C CA . GLU A 1 65 ? -2.059 -20.594 14.094 1 74.81 65 GLU A CA 1
ATOM 496 C C . GLU A 1 65 ? -2.1 -19.297 13.289 1 74.81 65 GLU A C 1
ATOM 498 O O . GLU A 1 65 ? -1.145 -18.969 12.586 1 74.81 65 GLU A O 1
ATOM 503 N N . ASN A 1 66 ? -3.125 -18.578 13.523 1 77.94 66 ASN A N 1
ATOM 504 C CA . ASN A 1 66 ? -3.312 -17.453 12.617 1 77.94 66 ASN A CA 1
ATOM 505 C C . ASN A 1 66 ? -3.385 -16.125 13.367 1 77.94 66 ASN A C 1
ATOM 507 O O . ASN A 1 66 ? -3.355 -15.062 12.75 1 77.94 66 ASN A O 1
ATOM 511 N N . ASN A 1 67 ? -3.48 -16.188 14.609 1 75.88 67 ASN A N 1
ATOM 512 C CA . ASN A 1 67 ? -3.584 -14.984 15.43 1 75.88 67 ASN A CA 1
ATOM 513 C C . ASN A 1 67 ? -2.518 -14.945 16.516 1 75.88 67 ASN A C 1
ATOM 515 O O . ASN A 1 67 ? -2.582 -15.719 17.484 1 75.88 67 ASN A O 1
ATOM 519 N N . PHE A 1 68 ? -1.652 -14.031 16.422 1 75.12 68 PHE A N 1
ATOM 520 C CA . PHE A 1 68 ? -0.478 -14 17.297 1 75.12 68 PHE A CA 1
ATOM 521 C C . PHE A 1 68 ? -0.868 -13.656 18.719 1 75.12 68 PHE A C 1
ATOM 523 O O . PHE A 1 68 ? -0.107 -13.914 19.656 1 75.12 68 PHE A O 1
ATOM 530 N N . PHE A 1 69 ? -2.043 -13.18 18.953 1 75.81 69 PHE A N 1
ATOM 531 C CA . PHE A 1 69 ? -2.463 -12.742 20.281 1 75.81 69 PHE A CA 1
ATOM 532 C C . PHE A 1 69 ? -3.047 -13.898 21.078 1 75.81 69 PHE A C 1
ATOM 534 O O . PHE A 1 69 ? -3.352 -13.758 22.266 1 75.81 69 PHE A O 1
ATOM 541 N N . ILE A 1 70 ? -3.184 -15.031 20.469 1 80.38 70 ILE A N 1
ATOM 542 C CA . ILE A 1 70 ? -3.885 -16.125 21.141 1 80.38 70 ILE A CA 1
ATOM 543 C C . ILE A 1 70 ? -2.891 -17.219 21.516 1 80.38 70 ILE A C 1
ATOM 545 O O . ILE A 1 70 ? -2.377 -17.922 20.656 1 80.38 70 ILE A O 1
ATOM 549 N N . PRO A 1 71 ? -2.691 -17.328 22.766 1 81.25 71 PRO A N 1
ATOM 550 C CA . PRO A 1 71 ? -1.778 -18.391 23.203 1 81.25 71 PRO A CA 1
ATOM 551 C C . PRO A 1 71 ? -2.412 -19.781 23.156 1 81.25 71 PRO A C 1
ATOM 553 O O . PRO A 1 71 ? -3.637 -19.906 23.25 1 81.25 71 PRO A O 1
ATOM 556 N N . HIS A 1 72 ? -1.581 -20.75 23.094 1 81.31 72 HIS A N 1
ATOM 557 C CA . HIS A 1 72 ? -2.018 -22.141 22.953 1 81.31 72 HIS A CA 1
ATOM 558 C C . HIS A 1 72 ? -2.812 -22.594 24.172 1 81.31 72 HIS A C 1
ATOM 560 O O . HIS A 1 72 ? -3.725 -23.422 24.047 1 81.31 72 HIS A O 1
ATOM 566 N N . ASP A 1 73 ? -2.596 -22.031 25.297 1 85.44 73 ASP A N 1
ATOM 567 C CA . ASP A 1 73 ? -3.207 -22.516 26.531 1 85.44 73 ASP A CA 1
ATOM 568 C C . ASP A 1 73 ? -4.586 -21.906 26.734 1 85.44 73 ASP A C 1
ATOM 570 O O . ASP A 1 73 ? -5.223 -22.125 27.781 1 85.44 73 ASP A O 1
ATOM 574 N N . THR A 1 74 ? -5.102 -21.266 25.734 1 90.19 74 THR A N 1
ATOM 575 C CA . THR A 1 74 ? -6.387 -20.578 25.906 1 90.19 74 THR A CA 1
ATOM 576 C C . THR A 1 74 ? -7.461 -21.25 25.047 1 90.19 74 THR A C 1
ATOM 578 O O . THR A 1 74 ? -8.586 -20.75 24.953 1 90.19 74 THR A O 1
ATOM 581 N N . ILE A 1 75 ? -7.199 -22.391 24.5 1 91.94 75 ILE A N 1
ATOM 582 C CA . ILE A 1 75 ? -8.156 -23.109 23.656 1 91.94 75 ILE A CA 1
ATOM 583 C C . ILE A 1 75 ? -9.445 -23.359 24.438 1 91.94 75 ILE A C 1
ATOM 585 O O . ILE A 1 75 ? -9.406 -23.781 25.594 1 91.94 75 ILE A O 1
ATOM 589 N N . GLY A 1 76 ? -10.57 -23.031 23.859 1 94.56 76 GLY A N 1
ATOM 590 C CA . GLY A 1 76 ? -11.867 -23.25 24.484 1 94.56 76 GLY A CA 1
ATOM 591 C C . GLY A 1 76 ? -12.406 -22.016 25.172 1 94.56 76 GLY A C 1
ATOM 592 O O . GLY A 1 76 ? -13.602 -21.922 25.453 1 94.56 76 GLY A O 1
ATOM 593 N N . GLN A 1 77 ? -11.578 -21.094 25.438 1 95.5 77 GLN A N 1
ATOM 594 C CA . GLN A 1 77 ? -12.008 -19.844 26.047 1 95.5 77 GLN A CA 1
ATOM 595 C C . GLN A 1 77 ? -12.617 -18.906 25 1 95.5 77 GLN A C 1
ATOM 597 O O . GLN A 1 77 ? -12.453 -19.125 23.797 1 95.5 77 GLN A O 1
ATOM 602 N N . SER A 1 78 ? -13.32 -17.906 25.562 1 96.25 78 SER A N 1
ATOM 603 C CA . SER A 1 78 ? -13.867 -16.891 24.656 1 96.25 78 SER A CA 1
ATOM 604 C C . SER A 1 78 ? -12.758 -16.172 23.891 1 96.25 78 SER A C 1
ATOM 606 O O . SER A 1 78 ? -11.828 -15.641 24.5 1 96.25 78 SER A O 1
ATOM 608 N N . ARG A 1 79 ? -12.906 -16.203 22.578 1 94.56 79 ARG A N 1
ATOM 609 C CA . ARG A 1 79 ? -11.922 -15.523 21.75 1 94.56 79 ARG A CA 1
ATOM 610 C C . ARG A 1 79 ? -11.875 -14.031 22.062 1 94.56 79 ARG A C 1
ATOM 612 O O . ARG A 1 79 ? -10.789 -13.445 22.156 1 94.56 79 ARG A O 1
ATOM 619 N N . ALA A 1 80 ? -13.055 -13.438 22.281 1 95.69 80 ALA A N 1
ATOM 620 C CA . ALA A 1 80 ? -13.141 -12.016 22.609 1 95.69 80 ALA A CA 1
ATOM 621 C C . ALA A 1 80 ? -12.422 -11.711 23.922 1 95.69 80 ALA A C 1
ATOM 623 O O . ALA A 1 80 ? -11.711 -10.703 24.016 1 95.69 80 ALA A O 1
ATOM 624 N N . LYS A 1 81 ? -12.594 -12.523 24.828 1 96.56 81 LYS A N 1
ATOM 625 C CA . LYS A 1 81 ? -11.969 -12.359 26.141 1 96.56 81 LYS A CA 1
ATOM 626 C C . LYS A 1 81 ? -10.445 -12.414 26.031 1 96.56 81 LYS A C 1
ATOM 628 O O . LYS A 1 81 ? -9.75 -11.531 26.516 1 96.56 81 LYS A O 1
ATOM 633 N N . VAL A 1 82 ? -9.961 -13.461 25.359 1 94.5 82 VAL A N 1
ATOM 634 C CA . VAL A 1 82 ? -8.523 -13.711 25.266 1 94.5 82 VAL A CA 1
ATOM 635 C C . VAL A 1 82 ? -7.852 -12.562 24.516 1 94.5 82 VAL A C 1
ATOM 637 O O . VAL A 1 82 ? -6.824 -12.047 24.969 1 94.5 82 VAL A O 1
ATOM 640 N N . VAL A 1 83 ? -8.43 -12.148 23.422 1 93.5 83 VAL A N 1
ATOM 641 C CA . VAL A 1 83 ? -7.859 -11.078 22.594 1 93.5 83 VAL A CA 1
ATOM 642 C C . VAL A 1 83 ? -7.816 -9.781 23.406 1 93.5 83 VAL A C 1
ATOM 644 O O . VAL A 1 83 ? -6.801 -9.086 23.406 1 93.5 83 VAL A O 1
ATOM 647 N N . LEU A 1 84 ? -8.852 -9.469 24.125 1 95.25 84 LEU A N 1
ATOM 648 C CA . LEU A 1 84 ? -8.914 -8.234 24.891 1 95.25 84 LEU A CA 1
ATOM 649 C C . LEU A 1 84 ? -7.852 -8.234 26 1 95.25 84 LEU A C 1
ATOM 651 O O . LEU A 1 84 ? -7.164 -7.227 26.203 1 95.25 84 LEU A O 1
ATOM 655 N N . GLU A 1 85 ? -7.789 -9.305 26.703 1 92.75 85 GLU A N 1
ATOM 656 C CA . GLU A 1 85 ? -6.84 -9.398 27.812 1 92.75 85 GLU A CA 1
ATOM 657 C C . GLU A 1 85 ? -5.41 -9.156 27.344 1 92.75 85 GLU A C 1
ATOM 659 O O . GLU A 1 85 ? -4.656 -8.414 27.969 1 92.75 85 GLU A O 1
ATOM 664 N N . TYR A 1 86 ? -5.078 -9.719 26.25 1 87 86 TYR A N 1
ATOM 665 C CA . TYR A 1 86 ? -3.721 -9.578 25.75 1 87 86 TYR A CA 1
ATOM 666 C C . TYR A 1 86 ? -3.486 -8.18 25.188 1 87 86 TYR A C 1
ATOM 668 O O . TYR A 1 86 ? -2.383 -7.641 25.297 1 87 86 TYR A O 1
ATOM 676 N N . LEU A 1 87 ? -4.504 -7.617 24.625 1 90.06 87 LEU A N 1
ATOM 677 C CA . LEU A 1 87 ? -4.395 -6.25 24.125 1 90.06 87 LEU A CA 1
ATOM 678 C C . LEU A 1 87 ? -4.172 -5.27 25.281 1 90.06 87 LEU A C 1
ATOM 680 O O . LEU A 1 87 ? -3.332 -4.375 25.172 1 90.06 87 LEU A O 1
ATOM 684 N N . LEU A 1 88 ? -4.887 -5.434 26.344 1 89.94 88 LEU A N 1
ATOM 685 C CA . LEU A 1 88 ? -4.824 -4.504 27.469 1 89.94 88 LEU A CA 1
ATOM 686 C C . LEU A 1 88 ? -3.486 -4.617 28.188 1 89.94 88 LEU A C 1
ATOM 688 O O . LEU A 1 88 ? -3.051 -3.67 28.844 1 89.94 88 LEU A O 1
ATOM 692 N N . GLU A 1 89 ? -2.873 -5.75 28.031 1 84.06 89 GLU A N 1
ATOM 693 C CA . GLU A 1 89 ? -1.547 -5.926 28.625 1 84.06 89 GLU A CA 1
ATOM 694 C C . GLU A 1 89 ? -0.515 -5.043 27.922 1 84.06 89 GLU A C 1
ATOM 696 O O . GLU A 1 89 ? 0.496 -4.668 28.531 1 84.06 89 GLU A O 1
ATOM 701 N N . MET A 1 90 ? -0.791 -4.688 26.75 1 83.62 90 MET A N 1
ATOM 702 C CA . MET A 1 90 ? 0.16 -3.922 25.953 1 83.62 90 MET A CA 1
ATOM 703 C C . MET A 1 90 ? 0.174 -2.457 26.375 1 83.62 90 MET A C 1
ATOM 705 O O . MET A 1 90 ? 1.179 -1.766 26.188 1 83.62 90 MET A O 1
ATOM 709 N N . ASN A 1 91 ? -0.948 -1.915 26.891 1 87.75 91 ASN A N 1
ATOM 710 C CA . ASN A 1 91 ? -1.069 -0.518 27.297 1 87.75 91 ASN A CA 1
ATOM 711 C C . ASN A 1 91 ? -2.043 -0.35 28.453 1 87.75 91 ASN A C 1
ATOM 713 O O . ASN A 1 91 ? -3.258 -0.424 28.266 1 87.75 91 ASN A O 1
ATOM 717 N N . GLN A 1 92 ? -1.598 0.003 29.531 1 86.81 92 GLN A N 1
ATOM 718 C CA . GLN A 1 92 ? -2.379 0.067 30.766 1 86.81 92 GLN A CA 1
ATOM 719 C C . GLN A 1 92 ? -3.357 1.236 30.734 1 86.81 92 GLN A C 1
ATOM 721 O O . GLN A 1 92 ? -4.309 1.278 31.516 1 86.81 92 GLN A O 1
ATOM 726 N N . ASP A 1 93 ? -3.127 2.215 29.844 1 91 93 ASP A N 1
ATOM 727 C CA . ASP A 1 93 ? -4 3.381 29.75 1 91 93 ASP A CA 1
ATOM 728 C C . ASP A 1 93 ? -5.305 3.037 29.031 1 91 93 ASP A C 1
ATOM 730 O O . ASP A 1 93 ? -6.27 3.799 29.094 1 91 93 ASP A O 1
ATOM 734 N N . VAL A 1 94 ? -5.285 1.908 28.391 1 94.25 94 VAL A N 1
ATOM 735 C CA . VAL A 1 94 ? -6.441 1.524 27.594 1 94.25 94 VAL A CA 1
ATOM 736 C C . VAL A 1 94 ? -7.355 0.608 28.406 1 94.25 94 VAL A C 1
ATOM 738 O O . VAL A 1 94 ? -6.879 -0.274 29.125 1 94.25 94 VAL A O 1
ATOM 741 N N . LYS A 1 95 ? -8.664 0.937 28.359 1 97.19 95 LYS A N 1
ATOM 742 C CA . LYS A 1 95 ? -9.672 0.105 29.016 1 97.19 95 LYS A CA 1
ATOM 743 C C . LYS A 1 95 ? -10.555 -0.596 27.984 1 97.19 95 LYS A C 1
ATOM 745 O O . LYS A 1 95 ? -10.508 -0.277 26.797 1 97.19 95 LYS A O 1
ATOM 750 N N . GLY A 1 96 ? -11.258 -1.63 28.438 1 97.06 96 GLY A N 1
ATOM 751 C CA . GLY A 1 96 ? -12.117 -2.301 27.469 1 97.06 96 GLY A CA 1
ATOM 752 C C . GLY A 1 96 ? -13.016 -3.35 28.109 1 97.06 96 GLY A C 1
ATOM 753 O O . GLY A 1 96 ? -12.961 -3.578 29.312 1 97.06 96 GLY A O 1
ATOM 754 N N . GLU A 1 97 ? -13.898 -3.838 27.328 1 97.06 97 GLU A N 1
ATOM 755 C CA . GLU A 1 97 ? -14.805 -4.93 27.688 1 97.06 97 GLU A CA 1
ATOM 756 C C . GLU A 1 97 ? -15.008 -5.883 26.516 1 97.06 97 GLU A C 1
ATOM 758 O O . GLU A 1 97 ? -14.688 -5.551 25.375 1 97.06 97 GLU A O 1
ATOM 763 N N . TRP A 1 98 ? -15.461 -7.137 26.781 1 97.06 98 TRP A N 1
ATOM 764 C CA . TRP A 1 98 ? -15.703 -8.141 25.75 1 97.06 98 TRP A CA 1
ATOM 765 C C . TRP A 1 98 ? -17.094 -8.766 25.922 1 97.06 98 TRP A C 1
ATOM 767 O O . TRP A 1 98 ? -17.656 -8.758 27.016 1 97.06 98 TRP A O 1
ATOM 777 N N . HIS A 1 99 ? -17.641 -9.172 24.859 1 95.56 99 HIS A N 1
ATOM 778 C CA . HIS A 1 99 ? -18.938 -9.852 24.828 1 95.56 99 HIS A CA 1
ATOM 779 C C . HIS A 1 99 ? -18.891 -11.086 23.938 1 95.56 99 HIS A C 1
ATOM 781 O O . HIS A 1 99 ? -18.453 -11 22.781 1 95.56 99 HIS A O 1
ATOM 787 N N . GLN A 1 100 ? -19.266 -12.227 24.469 1 95.88 100 GLN A N 1
ATOM 788 C CA . GLN A 1 100 ? -19.406 -13.438 23.656 1 95.88 100 GLN A CA 1
ATOM 789 C C . GLN A 1 100 ? -20.859 -13.648 23.219 1 95.88 100 GLN A C 1
ATOM 791 O O . GLN A 1 100 ? -21.562 -14.492 23.781 1 95.88 100 GLN A O 1
ATOM 796 N N . VAL A 1 101 ? -21.219 -12.922 22.25 1 91.5 101 VAL A N 1
ATOM 797 C CA . VAL A 1 101 ? -22.594 -12.984 21.781 1 91.5 101 VAL A CA 1
ATOM 798 C C . VAL A 1 101 ? -22.625 -12.953 20.25 1 91.5 101 VAL A C 1
ATOM 800 O O . VAL A 1 101 ? -21.672 -12.477 19.625 1 91.5 101 VAL A O 1
ATOM 803 N N . GLU A 1 102 ? -23.562 -13.508 19.656 1 86 102 GLU A N 1
ATOM 804 C CA . GLU A 1 102 ? -23.734 -13.516 18.203 1 86 102 GLU A CA 1
ATOM 805 C C . GLU A 1 102 ? -24.391 -12.227 17.719 1 86 102 GLU A C 1
ATOM 807 O O . GLU A 1 102 ? -23.984 -11.664 16.688 1 86 102 GLU A O 1
ATOM 812 N N . ASN A 1 103 ? -25.453 -11.805 18.406 1 81.12 103 ASN A N 1
ATOM 813 C CA . ASN A 1 103 ? -26.188 -10.609 18.016 1 81.12 103 ASN A CA 1
ATOM 814 C C . ASN A 1 103 ? -25.984 -9.477 19.031 1 81.12 103 ASN A C 1
ATOM 816 O O . ASN A 1 103 ? -26.719 -9.375 20 1 81.12 103 ASN A O 1
ATOM 820 N N . PHE A 1 104 ? -25.016 -8.695 18.734 1 83.94 104 PHE A N 1
ATOM 821 C CA . PHE A 1 104 ? -24.719 -7.566 19.609 1 83.94 104 PHE A CA 1
ATOM 822 C C . PHE A 1 104 ? -25.453 -6.312 19.141 1 83.94 104 PHE A C 1
ATOM 824 O O . PHE A 1 104 ? -25.391 -5.961 17.953 1 83.94 104 PHE A O 1
ATOM 831 N N . ASP A 1 105 ? -26.172 -5.645 19.953 1 83.06 105 ASP A N 1
ATOM 832 C CA . ASP A 1 105 ? -26.891 -4.418 19.625 1 83.06 105 ASP A CA 1
ATOM 833 C C . ASP A 1 105 ? -25.984 -3.195 19.75 1 83.06 105 ASP A C 1
ATOM 835 O O . ASP A 1 105 ? -25.672 -2.758 20.859 1 83.06 105 ASP A O 1
ATOM 839 N N . VAL A 1 106 ? -25.656 -2.627 18.719 1 82.06 106 VAL A N 1
ATOM 840 C CA . VAL A 1 106 ? -24.719 -1.521 18.672 1 82.06 106 VAL A CA 1
ATOM 841 C C . VAL A 1 106 ? -25.422 -0.209 18.984 1 82.06 106 VAL A C 1
ATOM 843 O O . VAL A 1 106 ? -24.797 0.78 19.344 1 82.06 106 VAL A O 1
ATOM 846 N N . LYS A 1 107 ? -26.734 -0.114 19.062 1 76.06 107 LYS A N 1
ATOM 847 C CA . LYS A 1 107 ? -27.5 1.124 19.172 1 76.06 107 LYS A CA 1
ATOM 848 C C . LYS A 1 107 ? -27.562 1.604 20.609 1 76.06 107 LYS A C 1
ATOM 850 O O . LYS A 1 107 ? -27.859 2.77 20.875 1 76.06 107 LYS A O 1
ATOM 855 N N . GLU A 1 108 ? -27.078 0.71 21.438 1 72.75 108 GLU A N 1
ATOM 856 C CA . GLU A 1 108 ? -27.297 1.021 22.844 1 72.75 108 GLU A CA 1
ATOM 857 C C . GLU A 1 108 ? -26.172 1.868 23.406 1 72.75 108 GLU A C 1
ATOM 859 O O . GLU A 1 108 ? -26.312 2.473 24.469 1 72.75 108 GLU A O 1
ATOM 864 N N . GLN A 1 109 ? -25.172 1.938 22.719 1 82.88 109 GLN A N 1
ATOM 865 C CA . GLN A 1 109 ? -24.016 2.662 23.234 1 82.88 109 GLN A CA 1
ATOM 866 C C . GLN A 1 109 ? -23.391 3.557 22.156 1 82.88 109 GLN A C 1
ATOM 868 O O . GLN A 1 109 ? -23.734 3.445 20.984 1 82.88 109 GLN A O 1
ATOM 873 N N . HIS A 1 110 ? -22.703 4.504 22.688 1 89.12 110 HIS A N 1
ATOM 874 C CA . HIS A 1 110 ? -22 5.402 21.781 1 89.12 110 HIS A CA 1
ATOM 875 C C . HIS A 1 110 ? -20.641 4.852 21.391 1 89.12 110 HIS A C 1
ATOM 877 O O . HIS A 1 110 ? -19.891 4.391 22.266 1 89.12 110 HIS A O 1
ATOM 883 N N . TYR A 1 111 ? -20.375 4.801 20.141 1 93.94 111 TYR A N 1
ATOM 884 C CA . TYR A 1 111 ? -19.062 4.438 19.625 1 93.94 111 TYR A CA 1
ATOM 885 C C . TYR A 1 111 ? -18.531 5.516 18.688 1 93.94 111 TYR A C 1
ATOM 887 O O . TYR A 1 111 ? -19.281 6.102 17.906 1 93.94 111 TYR A O 1
ATOM 895 N N . ASP A 1 112 ? -17.297 5.77 18.812 1 94.81 112 ASP A N 1
ATOM 896 C CA . ASP A 1 112 ? -16.641 6.684 17.875 1 94.81 112 ASP A CA 1
ATOM 897 C C . ASP A 1 112 ? -16.297 5.977 16.562 1 94.81 112 ASP A C 1
ATOM 899 O O . ASP A 1 112 ? -16.219 6.609 15.508 1 94.81 112 ASP A O 1
ATOM 903 N N . LEU A 1 113 ? -16.109 4.699 16.688 1 95.88 113 LEU A N 1
ATOM 904 C CA . LEU A 1 113 ? -15.734 3.904 15.516 1 95.88 113 LEU A CA 1
ATOM 905 C C . LEU A 1 113 ? -16.141 2.445 15.695 1 95.88 113 LEU A C 1
ATOM 907 O O . LEU A 1 113 ? -15.977 1.883 16.781 1 95.88 113 LEU A O 1
ATOM 911 N N . ILE A 1 114 ? -16.703 1.948 14.688 1 95.69 114 ILE A N 1
ATOM 912 C CA . ILE A 1 114 ? -16.984 0.52 14.633 1 95.69 114 ILE A CA 1
ATOM 913 C C . ILE A 1 114 ? -16.109 -0.139 13.57 1 95.69 114 ILE A C 1
ATOM 915 O O . ILE A 1 114 ? -16.031 0.346 12.438 1 95.69 114 ILE A O 1
ATOM 919 N N . ILE A 1 115 ? -15.422 -1.162 13.953 1 96.25 115 ILE A N 1
ATOM 920 C CA . ILE A 1 115 ? -14.656 -1.981 13.023 1 96.25 115 ILE A CA 1
ATOM 921 C C . ILE A 1 115 ? -15.391 -3.297 12.766 1 96.25 115 ILE A C 1
ATOM 923 O O . ILE A 1 115 ? -15.469 -4.152 13.656 1 96.25 115 ILE A O 1
ATOM 927 N N . ALA A 1 116 ? -15.93 -3.398 11.602 1 92.38 116 ALA A N 1
ATOM 928 C CA . ALA A 1 116 ? -16.625 -4.621 11.203 1 92.38 116 ALA A CA 1
ATOM 929 C C . ALA A 1 116 ? -15.672 -5.574 10.484 1 92.38 116 ALA A C 1
ATOM 931 O O . ALA A 1 116 ? -15.312 -5.344 9.328 1 92.38 116 ALA A O 1
ATOM 932 N N . ASN A 1 117 ? -15.445 -6.586 11.102 1 85.31 117 ASN A N 1
ATOM 933 C CA . ASN A 1 117 ? -14.438 -7.516 10.609 1 85.31 117 ASN A CA 1
ATOM 934 C C . ASN A 1 117 ? -15.07 -8.711 9.906 1 85.31 117 ASN A C 1
ATOM 936 O O . ASN A 1 117 ? -15.727 -9.539 10.547 1 85.31 117 ASN A O 1
ATOM 940 N N . GLU A 1 118 ? -14.828 -8.766 8.656 1 72.12 118 GLU A N 1
ATOM 941 C CA . GLU A 1 118 ? -15.227 -9.906 7.848 1 72.12 118 GLU A CA 1
ATOM 942 C C . GLU A 1 118 ? -16.75 -10.062 7.812 1 72.12 118 GLU A C 1
ATOM 944 O O . GLU A 1 118 ? -17.266 -11.18 7.848 1 72.12 118 GLU A O 1
ATOM 949 N N . GLN A 1 119 ? -17.359 -8.953 8.062 1 73.94 119 GLN A N 1
ATOM 950 C CA . GLN A 1 119 ? -18.812 -8.953 8 1 73.94 119 GLN A CA 1
ATOM 951 C C . GLN A 1 119 ? -19.344 -7.621 7.488 1 73.94 119 GLN A C 1
ATOM 953 O O . GLN A 1 119 ? -18.703 -6.582 7.66 1 73.94 119 GLN A O 1
ATOM 958 N N . ARG A 1 120 ? -20.438 -7.867 6.855 1 69.31 120 ARG A N 1
ATOM 959 C CA . ARG A 1 120 ? -21.109 -6.656 6.398 1 69.31 120 ARG A CA 1
ATOM 960 C C . ARG A 1 120 ? -21.922 -6.027 7.52 1 69.31 120 ARG A C 1
ATOM 962 O O . ARG A 1 120 ? -22.562 -6.734 8.297 1 69.31 120 ARG A O 1
ATOM 969 N N . PHE A 1 121 ? -21.625 -4.801 7.609 1 73.44 121 PHE A N 1
ATOM 970 C CA . PHE A 1 121 ? -22.375 -4.051 8.617 1 73.44 121 PHE A CA 1
ATOM 971 C C . PHE A 1 121 ? -23.094 -2.863 7.984 1 73.44 121 PHE A C 1
ATOM 973 O O . PHE A 1 121 ? -22.516 -2.135 7.18 1 73.44 121 PHE A O 1
ATOM 980 N N . SER A 1 122 ? -24.312 -2.834 8.281 1 71.31 122 SER A N 1
ATOM 981 C CA . SER A 1 122 ? -25.109 -1.731 7.746 1 71.31 122 SER A CA 1
ATOM 982 C C . SER A 1 122 ? -24.625 -0.391 8.297 1 71.31 122 SER A C 1
ATOM 984 O O . SER A 1 122 ? -24.297 -0.285 9.477 1 71.31 122 SER A O 1
ATOM 986 N N . GLU A 1 123 ? -24.531 0.463 7.363 1 70.25 123 GLU A N 1
ATOM 987 C CA . GLU A 1 123 ? -24.094 1.811 7.719 1 70.25 123 GLU A CA 1
ATOM 988 C C . GLU A 1 123 ? -24.984 2.412 8.797 1 70.25 123 GLU A C 1
ATOM 990 O O . GLU A 1 123 ? -26.219 2.301 8.727 1 70.25 12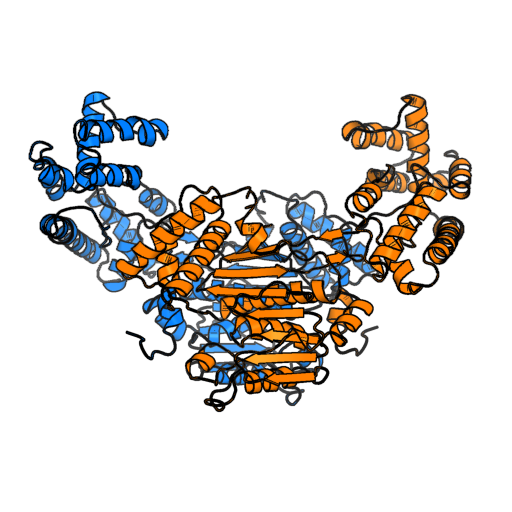3 GLU A O 1
ATOM 995 N N . THR A 1 124 ? -24.266 2.77 9.844 1 74.19 124 THR A N 1
ATOM 996 C CA . THR A 1 124 ? -24.938 3.316 11.016 1 74.19 124 THR A CA 1
ATOM 997 C C . THR A 1 124 ? -24.594 4.789 11.203 1 74.19 124 THR A C 1
ATOM 999 O O . THR A 1 124 ? -24.078 5.43 10.289 1 74.19 124 THR A O 1
ATOM 1002 N N . LYS A 1 125 ? -25.031 5.301 12.398 1 83.12 125 LYS A N 1
ATOM 1003 C CA . LYS A 1 125 ? -24.75 6.684 12.773 1 83.12 125 LYS A CA 1
ATOM 1004 C C . LYS A 1 125 ? -23.297 6.844 13.219 1 83.12 125 LYS A C 1
ATOM 1006 O O . LYS A 1 125 ? -22.828 7.961 13.461 1 83.12 125 LYS A O 1
ATOM 1011 N N . PHE A 1 126 ? -22.578 5.711 13.25 1 89.81 126 PHE A N 1
ATOM 1012 C CA . PHE A 1 126 ? -21.188 5.758 13.703 1 89.81 126 PHE A CA 1
ATOM 1013 C C . PHE A 1 126 ? -20.234 5.637 12.531 1 89.81 126 PHE A C 1
ATOM 1015 O O . PHE A 1 126 ? -20.609 5.188 11.453 1 89.81 126 PHE A O 1
ATOM 1022 N N . ASN A 1 127 ? -18.953 6.117 12.773 1 93.5 127 ASN A N 1
ATOM 1023 C CA . ASN A 1 127 ? -17.891 5.785 11.828 1 93.5 127 ASN A CA 1
ATOM 1024 C C . ASN A 1 127 ? -17.703 4.277 11.703 1 93.5 127 ASN A C 1
ATOM 1026 O O . ASN A 1 127 ? -17.797 3.551 12.695 1 93.5 127 ASN A O 1
ATOM 1030 N N . LEU A 1 128 ? -17.516 3.895 10.492 1 94.75 128 LEU A N 1
ATOM 1031 C CA . LEU A 1 128 ? -17.438 2.459 10.234 1 94.75 128 LEU A CA 1
ATOM 1032 C C . LEU A 1 128 ? -16.25 2.133 9.328 1 94.75 128 LEU A C 1
ATOM 1034 O O . LEU A 1 128 ? -16.016 2.83 8.344 1 94.75 128 LEU A O 1
ATOM 1038 N N . ILE A 1 129 ? -15.477 1.147 9.75 1 96.06 129 ILE A N 1
ATOM 1039 C CA . ILE A 1 129 ? -14.453 0.542 8.891 1 96.06 129 ILE A CA 1
ATOM 1040 C C . ILE A 1 129 ? -14.766 -0.939 8.695 1 96.06 129 ILE A C 1
ATOM 1042 O O . ILE A 1 129 ? -14.82 -1.706 9.656 1 96.06 129 ILE A O 1
ATOM 1046 N N . GLU A 1 130 ? -15.008 -1.295 7.52 1 95.56 130 GLU A N 1
ATOM 1047 C CA . GLU A 1 130 ? -15.203 -2.699 7.176 1 95.56 130 GLU A CA 1
ATOM 1048 C C . GLU A 1 130 ? -13.922 -3.318 6.629 1 95.56 130 GLU A C 1
ATOM 1050 O O . GLU A 1 130 ? -13.281 -2.752 5.742 1 95.56 130 GLU A O 1
ATOM 1055 N N . LEU A 1 131 ? -13.602 -4.473 7.152 1 96.69 131 LEU A N 1
ATOM 1056 C CA . LEU A 1 131 ? -12.375 -5.145 6.75 1 96.69 131 LEU A CA 1
ATOM 1057 C C . LEU A 1 131 ? -12.664 -6.555 6.25 1 96.69 131 LEU A C 1
ATOM 1059 O O . LEU A 1 131 ? -13.516 -7.25 6.805 1 96.69 131 LEU A O 1
ATOM 1063 N N . GLN A 1 132 ? -11.984 -6.898 5.188 1 95.94 132 GLN A N 1
ATOM 1064 C CA . GLN A 1 132 ? -12.055 -8.258 4.668 1 95.94 132 GLN A CA 1
ATOM 1065 C C . GLN A 1 132 ? -10.703 -8.703 4.109 1 95.94 132 GLN A C 1
ATOM 1067 O O . GLN A 1 132 ? -10.031 -7.938 3.42 1 95.94 132 GLN A O 1
ATOM 1072 N N . THR A 1 133 ? -10.273 -9.859 4.531 1 95.19 133 THR A N 1
ATOM 1073 C CA . THR A 1 133 ? -9.086 -10.484 3.949 1 95.19 133 THR A CA 1
ATOM 1074 C C . THR A 1 133 ? -9.445 -11.805 3.283 1 95.19 133 THR A C 1
ATOM 1076 O O . THR A 1 133 ? -10.297 -12.547 3.785 1 95.19 133 THR A O 1
ATOM 1079 N N . TYR A 1 134 ? -8.883 -12.078 2.168 1 95.25 134 TYR A N 1
ATOM 1080 C CA . TYR A 1 134 ? -9.125 -13.281 1.381 1 95.25 134 TYR A CA 1
ATOM 1081 C C . TYR A 1 134 ? -7.879 -13.68 0.596 1 95.25 134 TYR A C 1
ATOM 1083 O O . TYR A 1 134 ? -7.629 -13.156 -0.491 1 95.25 134 TYR A O 1
ATOM 1091 N N . GLY A 1 135 ? -7.172 -14.672 1.177 1 92.5 135 GLY A N 1
ATOM 1092 C CA . GLY A 1 135 ? -5.902 -15.008 0.554 1 92.5 135 GLY A CA 1
ATOM 1093 C C . GLY A 1 135 ? -4.91 -13.859 0.569 1 92.5 135 GLY A C 1
ATOM 1094 O O . GLY A 1 135 ? -4.621 -13.297 1.626 1 92.5 135 GLY A O 1
ATOM 1095 N N . LEU A 1 136 ? -4.484 -13.438 -0.59 1 93.12 136 LEU A N 1
ATOM 1096 C CA . LEU A 1 136 ? -3.486 -12.383 -0.708 1 93.12 136 LEU A CA 1
ATOM 1097 C C . LEU A 1 136 ? -4.145 -11.039 -1.018 1 93.12 136 LEU A C 1
ATOM 1099 O O . LEU A 1 136 ? -3.469 -10.086 -1.406 1 93.12 136 LEU A O 1
ATOM 1103 N N . VAL A 1 137 ? -5.465 -11.016 -0.81 1 95.38 137 VAL A N 1
ATOM 1104 C CA . VAL A 1 137 ? -6.203 -9.789 -1.104 1 95.38 137 VAL A CA 1
ATOM 1105 C C . VAL A 1 137 ? -6.824 -9.242 0.178 1 95.38 137 VAL A C 1
ATOM 1107 O O . VAL A 1 137 ? -7.293 -10.008 1.026 1 95.38 137 VAL A O 1
ATOM 1110 N N . GLY A 1 138 ? -6.738 -7.98 0.359 1 96.56 138 GLY A N 1
ATOM 1111 C CA . GLY A 1 138 ? -7.391 -7.293 1.46 1 96.56 138 GLY A CA 1
ATOM 1112 C C . GLY A 1 138 ? -8.258 -6.133 1.008 1 96.56 138 GLY A C 1
ATOM 1113 O O . GLY A 1 138 ? -7.926 -5.441 0.043 1 96.56 138 GLY A O 1
ATOM 1114 N N . ARG A 1 139 ? -9.406 -5.941 1.678 1 96.5 139 ARG A N 1
ATOM 1115 C CA . ARG A 1 139 ? -10.312 -4.836 1.385 1 96.5 139 ARG A CA 1
ATOM 1116 C C . ARG A 1 139 ? -10.641 -4.047 2.648 1 96.5 139 ARG A C 1
ATOM 1118 O O . ARG A 1 139 ? -10.906 -4.633 3.701 1 96.5 139 ARG A O 1
ATOM 1125 N N . MET A 1 140 ? -10.555 -2.789 2.596 1 96.62 140 MET A N 1
ATOM 1126 C CA . MET A 1 140 ? -10.984 -1.866 3.643 1 96.62 140 MET A CA 1
ATOM 1127 C C . MET A 1 140 ? -11.961 -0.832 3.092 1 96.62 140 MET A C 1
ATOM 1129 O O . MET A 1 140 ? -11.672 -0.167 2.096 1 96.62 140 MET A O 1
ATOM 1133 N N . ARG A 1 141 ? -13.102 -0.736 3.643 1 94.75 141 ARG A N 1
ATOM 1134 C CA . ARG A 1 141 ? -14.109 0.238 3.238 1 94.75 141 ARG A CA 1
ATOM 1135 C C . ARG A 1 141 ? -14.5 1.136 4.406 1 94.75 141 ARG A C 1
ATOM 1137 O O . ARG A 1 141 ? -14.789 0.648 5.504 1 94.75 141 ARG A O 1
ATOM 1144 N N . LEU A 1 142 ? -14.484 2.404 4.168 1 95.12 142 LEU A N 1
ATOM 1145 C CA . LEU A 1 142 ? -14.82 3.377 5.203 1 95.12 142 LEU A CA 1
ATOM 1146 C C . LEU A 1 142 ? -16.219 3.936 4.992 1 95.12 142 LEU A C 1
ATOM 1148 O O . LEU A 1 142 ? -16.688 4.059 3.854 1 95.12 142 LEU A O 1
ATOM 1152 N N . TYR A 1 143 ? -16.891 4.195 6.066 1 92.5 143 TYR A N 1
ATOM 1153 C CA . TYR A 1 143 ? -18.156 4.926 6.062 1 92.5 143 TYR A CA 1
ATOM 1154 C C . TYR A 1 143 ? -18.25 5.871 7.254 1 92.5 143 TYR A C 1
ATOM 1156 O O . TYR A 1 143 ? -17.828 5.531 8.359 1 92.5 143 TYR A O 1
ATOM 1164 N N . SER A 1 144 ? -18.672 6.996 6.996 1 92.06 144 SER A N 1
ATOM 1165 C CA . SER A 1 144 ? -18.938 7.996 8.023 1 92.06 144 SER A CA 1
ATOM 1166 C C . SER A 1 144 ? -20.156 8.844 7.652 1 92.06 144 SER A C 1
ATOM 1168 O O . SER A 1 144 ? -20.25 9.344 6.527 1 92.06 144 SER A O 1
ATOM 1170 N N . PRO A 1 145 ? -21.125 8.914 8.523 1 85.44 145 PRO A N 1
ATOM 1171 C CA . PRO A 1 145 ? -22.297 9.734 8.211 1 85.44 145 PRO A CA 1
ATOM 1172 C C . PRO A 1 145 ? -21.953 11.211 8.016 1 85.44 145 PRO A C 1
ATOM 1174 O O . PRO A 1 145 ? -22.594 11.891 7.207 1 85.44 145 PRO A O 1
ATOM 1177 N N . LYS A 1 146 ? -21.094 11.719 8.836 1 79.81 146 LYS A N 1
ATOM 1178 C CA . LYS A 1 146 ? -20.656 13.109 8.758 1 79.81 146 LYS A CA 1
ATOM 1179 C C . LYS A 1 146 ? -19.141 13.211 8.844 1 79.81 146 LYS A C 1
ATOM 1181 O O . LYS A 1 146 ? -18.547 12.93 9.883 1 79.81 146 LYS A O 1
ATOM 1186 N N . CYS A 1 147 ? -18.516 13.398 7.621 1 85.19 147 CYS A N 1
ATOM 1187 C CA . CYS A 1 147 ? -17.062 13.516 7.645 1 85.19 147 CYS A CA 1
ATOM 1188 C C . CYS A 1 147 ? -16.625 14.914 7.23 1 85.19 147 CYS A C 1
ATOM 1190 O O . CYS A 1 147 ? -16.359 15.164 6.055 1 85.19 147 CYS A O 1
ATOM 1192 N N . HIS A 1 148 ? -16.609 15.82 8.25 1 86.56 148 HIS A N 1
ATOM 1193 C CA . HIS A 1 148 ? -16.125 17.188 8.055 1 86.56 148 HIS A CA 1
ATOM 1194 C C . HIS A 1 148 ? -14.758 17.375 8.688 1 86.56 148 HIS A C 1
ATOM 1196 O O . HIS A 1 148 ? -14.625 17.281 9.914 1 86.56 148 HIS A O 1
ATOM 1202 N N . ILE A 1 149 ? -13.797 17.656 7.895 1 88.06 149 ILE A N 1
ATOM 1203 C CA . ILE A 1 149 ? -12.43 17.734 8.391 1 88.06 149 ILE A CA 1
ATOM 1204 C C . ILE A 1 149 ? -11.961 19.188 8.391 1 88.06 149 ILE A C 1
ATOM 1206 O O . ILE A 1 149 ? -11.914 19.844 7.34 1 88.06 149 ILE A O 1
ATOM 1210 N N . ILE A 1 150 ? -11.656 19.609 9.508 1 85.81 150 ILE A N 1
ATOM 1211 C CA . ILE A 1 150 ? -11.141 20.953 9.664 1 85.81 150 ILE A CA 1
ATOM 1212 C C . ILE A 1 150 ? -9.617 20.953 9.531 1 85.81 150 ILE A C 1
ATOM 1214 O O . ILE A 1 150 ? -9.055 21.703 8.727 1 85.81 150 ILE A O 1
ATOM 1218 N N . GLU A 1 151 ? -8.977 19.922 10.211 1 86.62 151 GLU A N 1
ATOM 1219 C CA . GLU A 1 151 ? -7.516 19.828 10.188 1 86.62 151 GLU A CA 1
ATOM 1220 C C . GLU A 1 151 ? -7.047 18.812 9.148 1 86.62 151 GLU A C 1
ATOM 1222 O O . GLU A 1 151 ? -6.629 17.719 9.5 1 86.62 151 GLU A O 1
ATOM 1227 N N . THR A 1 152 ? -6.938 19.266 8.008 1 80.88 152 THR A N 1
ATOM 1228 C CA . THR A 1 152 ? -6.512 18.375 6.938 1 80.88 152 THR A CA 1
ATOM 1229 C C . THR A 1 152 ? -4.996 18.219 6.934 1 80.88 152 THR A C 1
ATOM 1231 O O . THR A 1 152 ? -4.465 17.281 6.336 1 80.88 152 THR A O 1
ATOM 1234 N N . LYS A 1 153 ? -4.332 19.062 7.645 1 76.31 153 LYS A N 1
ATOM 1235 C CA . LYS A 1 153 ? -2.873 19.047 7.715 1 76.31 153 LYS A CA 1
ATOM 1236 C C . LYS A 1 153 ? -2.258 18.906 6.328 1 76.31 153 LYS A C 1
ATOM 1238 O O . LYS A 1 153 ? -1.524 17.953 6.066 1 76.31 153 LYS A O 1
ATOM 1243 N N . PRO A 1 154 ? -2.465 19.938 5.566 1 73.81 154 PRO A N 1
ATOM 1244 C CA . PRO A 1 154 ? -1.979 19.859 4.184 1 73.81 154 PRO A CA 1
ATOM 1245 C C . PRO A 1 154 ? -0.455 19.906 4.094 1 73.81 154 PRO A C 1
ATOM 1247 O O . PRO A 1 154 ? 0.207 20.469 4.969 1 73.81 154 PRO A O 1
ATOM 1250 N N . MET A 1 155 ? 0.075 19.234 3.096 1 69.44 155 MET A N 1
ATOM 1251 C CA . MET A 1 155 ? 1.517 19.25 2.865 1 69.44 155 MET A CA 1
ATOM 1252 C C . MET A 1 155 ? 1.967 20.625 2.355 1 69.44 155 MET A C 1
ATOM 1254 O O . MET A 1 155 ? 3.094 21.047 2.615 1 69.44 155 MET A O 1
ATOM 1258 N N . ASN A 1 156 ? 1.06 21.25 1.616 1 67.25 156 ASN A N 1
ATOM 1259 C CA . ASN A 1 156 ? 1.375 22.578 1.12 1 67.25 156 ASN A CA 1
ATOM 1260 C C . ASN A 1 156 ? 0.52 23.656 1.798 1 67.25 156 ASN A C 1
ATOM 1262 O O . ASN A 1 156 ? -0.613 23.906 1.382 1 67.25 156 ASN A O 1
ATOM 1266 N N . GLN A 1 157 ? 1.11 24.094 2.932 1 66.19 157 GLN A N 1
ATOM 1267 C CA . GLN A 1 157 ? 0.366 25.125 3.639 1 66.19 157 GLN A CA 1
ATOM 1268 C C . GLN A 1 157 ? 0.287 26.406 2.811 1 66.19 157 GLN A C 1
ATOM 1270 O O . GLN A 1 157 ? 1.295 26.859 2.273 1 66.19 157 GLN A O 1
ATOM 1275 N N . LYS A 1 158 ? -0.906 26.875 2.617 1 72.94 158 LYS A N 1
ATOM 1276 C CA . LYS A 1 158 ? -1.134 28.125 1.897 1 72.94 158 LYS A CA 1
ATOM 1277 C C . LYS A 1 158 ? -1.4 29.281 2.865 1 72.94 158 LYS A C 1
ATOM 1279 O O . LYS A 1 158 ? -2.295 29.188 3.709 1 72.94 158 LYS A O 1
ATOM 1284 N N . TYR A 1 159 ? -0.452 30.234 2.771 1 82.44 159 TYR A N 1
ATOM 1285 C CA . TYR A 1 159 ? -0.628 31.406 3.631 1 82.44 159 TYR A CA 1
ATOM 1286 C C . TYR A 1 159 ? -1.576 32.406 2.994 1 82.44 159 TYR A C 1
ATOM 1288 O O . TYR A 1 159 ? -1.527 32.656 1.783 1 82.44 159 TYR A O 1
ATOM 1296 N N . ASP A 1 160 ? -2.482 32.906 3.775 1 86.81 160 ASP A N 1
ATOM 1297 C CA . ASP A 1 160 ? -3.314 34.031 3.346 1 86.81 160 ASP A CA 1
ATOM 1298 C C . ASP A 1 160 ? -2.695 35.375 3.756 1 86.81 160 ASP A C 1
ATOM 1300 O O . ASP A 1 160 ? -2.896 35.844 4.879 1 86.81 160 ASP A O 1
ATOM 1304 N N . LEU A 1 161 ? -2.053 36 2.809 1 90.88 161 LEU A N 1
ATOM 1305 C CA . LEU A 1 161 ? -1.293 37.219 3.152 1 90.88 161 LEU A CA 1
ATOM 1306 C C . LEU A 1 161 ? -1.979 38.469 2.615 1 90.88 161 LEU A C 1
ATOM 1308 O O . LEU A 1 161 ? -1.491 39.562 2.814 1 90.88 161 LEU A O 1
ATOM 1312 N N . ARG A 1 162 ? -3.113 38.312 1.988 1 91.31 162 ARG A N 1
ATOM 1313 C CA . ARG A 1 162 ? -3.934 39.406 1.512 1 91.31 162 ARG A CA 1
ATOM 1314 C C . ARG A 1 162 ? -3.109 40.375 0.678 1 91.31 162 ARG A C 1
ATOM 1316 O O . ARG A 1 162 ? -3.172 41.594 0.888 1 91.31 162 ARG A O 1
ATOM 1323 N N . ILE A 1 163 ? -2.449 39.75 -0.233 1 92.06 163 ILE A N 1
ATOM 1324 C CA . ILE A 1 163 ? -1.594 40.594 -1.076 1 92.06 163 ILE A CA 1
ATOM 1325 C C . ILE A 1 163 ? -2.424 41.219 -2.193 1 92.06 163 ILE A C 1
ATOM 1327 O O . ILE A 1 163 ? -2.309 42.406 -2.463 1 92.06 163 ILE A O 1
ATOM 1331 N N . PHE A 1 164 ? -3.236 40.469 -2.785 1 89.88 164 PHE A N 1
ATOM 1332 C CA . PHE A 1 164 ? -4.051 40.906 -3.91 1 89.88 164 PHE A CA 1
ATOM 1333 C C . PHE A 1 164 ? -5.117 41.906 -3.447 1 89.88 164 PHE A C 1
ATOM 1335 O O . PHE A 1 164 ? -5.383 42.906 -4.121 1 89.88 164 PHE A O 1
ATOM 1342 N N . ASN A 1 165 ? -5.77 41.531 -2.34 1 88.44 165 ASN A N 1
ATOM 1343 C CA . ASN A 1 165 ? -6.789 42.406 -1.738 1 88.44 165 ASN A CA 1
ATOM 1344 C C . ASN A 1 165 ? -6.461 42.719 -0.282 1 88.44 165 ASN A C 1
ATOM 1346 O O . ASN A 1 165 ? -7.141 42.25 0.63 1 88.44 165 ASN A O 1
ATOM 1350 N N . PRO A 1 166 ? -5.539 43.656 -0.123 1 93.88 166 PRO A N 1
ATOM 1351 C CA . PRO A 1 166 ? -5.113 43.969 1.244 1 93.88 166 PRO A CA 1
ATOM 1352 C C . PRO A 1 166 ? -6.172 44.719 2.035 1 93.88 166 PRO A C 1
ATOM 1354 O O . PRO A 1 166 ? -6.969 45.469 1.451 1 93.88 166 PRO A O 1
ATOM 1357 N N . PHE A 1 167 ? -6.195 44.5 3.344 1 93.94 167 PHE A N 1
ATOM 1358 C CA . PHE A 1 167 ? -7.035 45.344 4.191 1 93.94 167 PHE A CA 1
ATOM 1359 C C . PHE A 1 167 ? -6.445 46.75 4.312 1 93.94 167 PHE A C 1
ATOM 1361 O O . PHE A 1 167 ? -5.297 46.969 3.936 1 93.94 167 PHE A O 1
ATOM 1368 N N . GLN A 1 168 ? -7.145 47.625 4.832 1 94.5 168 GLN A N 1
ATOM 1369 C CA . GLN A 1 168 ? -6.844 49.031 4.754 1 94.5 168 GLN A CA 1
ATOM 1370 C C . GLN A 1 168 ? -5.465 49.344 5.332 1 94.5 168 GLN A C 1
ATOM 1372 O O . GLN A 1 168 ? -4.645 50 4.688 1 94.5 168 GLN A O 1
ATOM 1377 N N . GLU A 1 169 ? -5.211 48.875 6.52 1 96 169 GLU A N 1
ATOM 1378 C CA . GLU A 1 169 ? -3.941 49.125 7.191 1 96 169 GLU A CA 1
ATOM 1379 C C . GLU A 1 169 ? -2.766 48.562 6.406 1 96 169 GLU A C 1
ATOM 1381 O O . GLU A 1 169 ? -1.697 49.188 6.34 1 96 169 GLU A O 1
ATOM 1386 N N . LEU A 1 170 ? -2.975 47.406 5.816 1 96.75 170 LEU A N 1
ATOM 1387 C CA . LEU A 1 170 ? -1.928 46.781 5.039 1 96.75 170 LEU A CA 1
ATOM 1388 C C . LEU A 1 170 ? -1.664 47.531 3.74 1 96.75 170 LEU A C 1
ATOM 1390 O O . LEU A 1 170 ? -0.512 47.688 3.328 1 96.75 170 LEU A O 1
ATOM 1394 N N . LYS A 1 171 ? -2.684 47.969 3.152 1 96.25 171 LYS A N 1
ATOM 1395 C CA . LYS A 1 171 ? -2.559 48.781 1.931 1 96.25 171 LYS A CA 1
ATOM 1396 C C . LYS A 1 171 ? -1.76 50.031 2.182 1 96.25 171 LYS A C 1
ATOM 1398 O O . LYS A 1 171 ? -0.898 50.406 1.38 1 96.25 171 LYS A O 1
ATOM 1403 N N . GLU A 1 172 ? -2.102 50.656 3.242 1 96.5 172 GLU A N 1
ATOM 1404 C CA . GLU A 1 172 ? -1.383 51.875 3.613 1 96.5 172 GLU A CA 1
ATOM 1405 C C . GLU A 1 172 ? 0.103 51.594 3.822 1 96.5 172 GLU A C 1
ATOM 1407 O O . GLU A 1 172 ? 0.952 52.406 3.426 1 96.5 172 GLU A O 1
ATOM 1412 N N . TYR A 1 173 ? 0.307 50.5 4.414 1 96.5 173 TYR A N 1
ATOM 1413 C CA . TYR A 1 173 ? 1.695 50.125 4.629 1 96.5 173 TYR A CA 1
ATOM 1414 C C . TYR A 1 173 ? 2.398 49.844 3.303 1 96.5 173 TYR A C 1
ATOM 1416 O O . TYR A 1 173 ? 3.506 50.344 3.07 1 96.5 173 TYR A O 1
ATOM 1424 N N . PHE A 1 174 ? 1.766 49.062 2.438 1 96.31 174 PHE A N 1
ATOM 1425 C CA . PHE A 1 174 ? 2.336 48.781 1.13 1 96.31 174 PHE A CA 1
ATOM 1426 C C . PHE A 1 174 ? 2.627 50.062 0.359 1 96.31 174 PHE A C 1
ATOM 1428 O O . PHE A 1 174 ? 3.691 50.188 -0.245 1 96.31 174 PHE A O 1
ATOM 1435 N N . ASP A 1 175 ? 1.747 50.969 0.444 1 94.81 175 ASP A N 1
ATOM 1436 C CA . ASP A 1 175 ? 1.844 52.219 -0.319 1 94.81 175 ASP A CA 1
ATOM 1437 C C . ASP A 1 175 ? 2.943 53.125 0.236 1 94.81 175 ASP A C 1
ATOM 1439 O O . ASP A 1 175 ? 3.5 53.938 -0.488 1 94.81 175 ASP A O 1
ATOM 1443 N N . SER A 1 176 ? 3.262 52.906 1.447 1 94.25 176 SER A N 1
ATOM 1444 C CA . SER A 1 176 ? 4.258 53.75 2.098 1 94.25 176 SER A CA 1
ATOM 1445 C C . SER A 1 176 ? 5.672 53.344 1.714 1 94.25 176 SER A C 1
ATOM 1447 O O . SER A 1 176 ? 6.617 54.125 1.875 1 94.25 176 SER A O 1
ATOM 1449 N N . ILE A 1 177 ? 5.809 52.188 1.194 1 93.12 177 ILE A N 1
ATOM 1450 C CA . ILE A 1 177 ? 7.141 51.688 0.877 1 93.12 177 ILE A CA 1
ATOM 1451 C C . ILE A 1 177 ? 7.527 52.094 -0.538 1 93.12 177 ILE A C 1
ATOM 1453 O O . ILE A 1 177 ? 6.742 51.938 -1.476 1 93.12 177 ILE A O 1
ATOM 1457 N N . GLU A 1 178 ? 8.734 52.688 -0.671 1 88.94 178 GLU A N 1
ATOM 1458 C CA . GLU A 1 178 ? 9.25 53.094 -1.969 1 88.94 178 GLU A CA 1
ATOM 1459 C C . GLU A 1 178 ? 10.477 52.281 -2.367 1 88.94 178 GLU A C 1
ATOM 1461 O O . GLU A 1 178 ? 11.289 51.906 -1.516 1 88.94 178 GLU A O 1
ATOM 1466 N N . PHE A 1 179 ? 10.484 51.969 -3.609 1 87.19 179 PHE A N 1
ATOM 1467 C CA . PHE A 1 179 ? 11.617 51.188 -4.121 1 87.19 179 PHE A CA 1
ATOM 1468 C C . PHE A 1 179 ? 12.758 52.125 -4.52 1 87.19 179 PHE A C 1
ATOM 1470 O O . PHE A 1 179 ? 13.312 52 -5.617 1 87.19 179 PHE A O 1
ATOM 1477 N N . GLU A 1 180 ? 12.945 53.094 -3.76 1 82.19 180 GLU A N 1
ATOM 1478 C CA . GLU A 1 180 ? 14.047 54.031 -3.93 1 82.19 180 GLU A CA 1
ATOM 1479 C C . GLU A 1 180 ? 14.867 54.188 -2.646 1 82.19 180 GLU A C 1
ATOM 1481 O O . GLU A 1 180 ? 14.305 54.219 -1.549 1 82.19 180 GLU A O 1
ATOM 1486 N N . GLY A 1 181 ? 16.125 53.906 -2.705 1 79.5 181 GLY A N 1
ATOM 1487 C CA . GLY A 1 181 ? 16.953 54.031 -1.517 1 79.5 181 GLY A CA 1
ATOM 1488 C C . GLY A 1 181 ? 18.266 53.281 -1.615 1 79.5 181 GLY A C 1
ATOM 1489 O O . GLY A 1 181 ? 18.703 52.938 -2.713 1 79.5 181 GLY A O 1
ATOM 1490 N N . ASP A 1 182 ? 18.891 53.094 -0.439 1 87 182 ASP A N 1
ATOM 1491 C CA . ASP A 1 182 ? 20.172 52.406 -0.384 1 87 182 ASP A CA 1
ATOM 1492 C C . ASP A 1 182 ? 19.969 50.906 -0.63 1 87 182 ASP A C 1
ATOM 1494 O O . ASP A 1 182 ? 18.875 50.375 -0.44 1 87 182 ASP A O 1
ATOM 1498 N N . VAL A 1 183 ? 21.016 50.375 -1.04 1 88.94 183 VAL A N 1
ATOM 1499 C CA . VAL A 1 183 ? 21.016 48.969 -1.442 1 88.94 183 VAL A CA 1
ATOM 1500 C C . VAL A 1 183 ? 20.609 48.094 -0.261 1 88.94 183 VAL A C 1
ATOM 1502 O O . VAL A 1 183 ? 19.938 47.062 -0.437 1 88.94 183 VAL A O 1
ATOM 1505 N N . ASP A 1 184 ? 20.969 48.469 0.834 1 89.44 184 ASP A N 1
ATOM 1506 C CA . ASP A 1 184 ? 20.656 47.719 2.033 1 89.44 184 ASP A CA 1
ATOM 1507 C C . ASP A 1 184 ? 19.156 47.75 2.332 1 89.44 184 ASP A C 1
ATOM 1509 O O . ASP A 1 184 ? 18.578 46.75 2.746 1 89.44 184 ASP A O 1
ATOM 1513 N N . TYR A 1 185 ? 18.641 48.844 2.105 1 89.62 185 TYR A N 1
ATOM 1514 C CA . TYR A 1 185 ? 17.203 49.031 2.295 1 89.62 185 TYR A CA 1
ATOM 1515 C C . TYR A 1 185 ? 16.406 48.219 1.271 1 89.62 185 TYR A C 1
ATOM 1517 O O . TYR A 1 185 ? 15.492 47.469 1.631 1 89.62 185 TYR A O 1
ATOM 1525 N N . LEU A 1 186 ? 16.812 48.25 0.108 1 91.25 186 LEU A N 1
ATOM 1526 C CA . LEU A 1 186 ? 16.109 47.594 -0.985 1 91.25 186 LEU A CA 1
ATOM 1527 C C . LEU A 1 186 ? 16.188 46.062 -0.826 1 91.25 186 LEU A C 1
ATOM 1529 O O . LEU A 1 186 ? 15.242 45.344 -1.174 1 91.25 186 LEU A O 1
ATOM 1533 N N . SER A 1 187 ? 17.234 45.656 -0.278 1 93.12 187 SER A N 1
ATOM 1534 C CA . SER A 1 187 ? 17.469 44.25 -0.143 1 93.12 187 SER A CA 1
ATOM 1535 C C . SER A 1 187 ? 16.688 43.656 1.026 1 93.12 187 SER A C 1
ATOM 1537 O O . SER A 1 187 ? 16.594 42.438 1.177 1 93.12 187 SER A O 1
ATOM 1539 N N . HIS A 1 188 ? 16.016 44.5 1.832 1 93.88 188 HIS A N 1
ATOM 1540 C CA . HIS A 1 188 ? 15.32 44 3.016 1 93.88 188 HIS A CA 1
ATOM 1541 C C . HIS A 1 188 ? 13.828 44.344 2.955 1 93.88 188 HIS A C 1
ATOM 1543 O O . HIS A 1 188 ? 13.125 44.25 3.965 1 93.88 188 HIS A O 1
ATOM 1549 N N . ILE A 1 189 ? 13.375 44.75 1.775 1 94.62 189 ILE A N 1
ATOM 1550 C CA . ILE A 1 189 ? 11.938 44.875 1.563 1 94.62 189 ILE A CA 1
ATOM 1551 C C . ILE A 1 189 ? 11.281 43.5 1.559 1 94.62 189 ILE A C 1
ATOM 1553 O O . ILE A 1 189 ? 11.688 42.625 0.797 1 94.62 189 ILE A O 1
ATOM 1557 N N . PRO A 1 190 ? 10.312 43.281 2.434 1 95.81 190 PRO A N 1
ATOM 1558 C CA . PRO A 1 190 ? 9.648 41.969 2.461 1 95.81 190 PRO A CA 1
ATOM 1559 C C . PRO A 1 190 ? 9.031 41.594 1.118 1 95.81 190 PRO A C 1
ATOM 1561 O O . PRO A 1 190 ? 8.484 42.438 0.425 1 95.81 190 PRO A O 1
ATOM 1564 N N . TYR A 1 191 ? 9.031 40.344 0.833 1 95.5 191 TYR A N 1
ATOM 1565 C CA . TYR A 1 191 ? 8.617 39.906 -0.493 1 95.5 191 TYR A CA 1
ATOM 1566 C C . TYR A 1 191 ? 7.141 40.188 -0.729 1 95.5 191 TYR A C 1
ATOM 1568 O O . TYR A 1 191 ? 6.703 40.344 -1.875 1 95.5 191 TYR A O 1
ATOM 1576 N N . ILE A 1 192 ? 6.348 40.281 0.306 1 95.88 192 ILE A N 1
ATOM 1577 C CA . ILE A 1 192 ? 4.922 40.562 0.142 1 95.88 192 ILE A CA 1
ATOM 1578 C C . ILE A 1 192 ? 4.727 41.969 -0.431 1 95.88 192 ILE A C 1
ATOM 1580 O O . ILE A 1 192 ? 3.811 42.188 -1.221 1 95.88 192 ILE A O 1
ATOM 1584 N N . VAL A 1 193 ? 5.594 42.844 -0.055 1 96.25 193 VAL A N 1
ATOM 1585 C CA . VAL A 1 193 ? 5.543 44.219 -0.589 1 96.25 193 VAL A CA 1
ATOM 1586 C C . VAL A 1 193 ? 5.957 44.188 -2.059 1 96.25 193 VAL A C 1
ATOM 1588 O O . VAL A 1 193 ? 5.352 44.875 -2.883 1 96.25 193 VAL A O 1
ATOM 1591 N N . ILE A 1 194 ? 6.957 43.438 -2.301 1 96.31 194 ILE A N 1
ATOM 1592 C CA . ILE A 1 194 ? 7.453 43.312 -3.67 1 96.31 194 ILE A CA 1
ATOM 1593 C C . ILE A 1 194 ? 6.344 42.781 -4.578 1 96.31 194 ILE A C 1
ATOM 1595 O O . ILE A 1 194 ? 6.117 43.312 -5.668 1 96.31 194 ILE A O 1
ATOM 1599 N N . LEU A 1 195 ? 5.656 41.812 -4.094 1 96.25 195 LEU A N 1
ATOM 1600 C CA . LEU A 1 195 ? 4.582 41.219 -4.875 1 96.25 195 LEU A CA 1
ATOM 1601 C C . LEU A 1 195 ? 3.449 42.188 -5.098 1 96.25 195 LEU A C 1
ATOM 1603 O O . LEU A 1 195 ? 2.902 42.281 -6.199 1 96.25 195 LEU A O 1
ATOM 1607 N N . TYR A 1 196 ? 3.111 42.938 -4.094 1 95.94 196 TYR A N 1
ATOM 1608 C CA . TYR A 1 196 ? 2.045 43.938 -4.203 1 95.94 196 TYR A CA 1
ATOM 1609 C C . TYR A 1 196 ? 2.414 45.031 -5.199 1 95.94 196 TYR A C 1
ATOM 1611 O O . TYR A 1 196 ? 1.608 45.375 -6.059 1 95.94 196 TYR A O 1
ATOM 1619 N N . LYS A 1 197 ? 3.602 45.531 -5.074 1 95.75 197 LYS A N 1
ATOM 1620 C CA . LYS A 1 197 ? 4.062 46.594 -5.957 1 95.75 197 LYS A CA 1
ATOM 1621 C C . LYS A 1 197 ? 4.164 46.125 -7.398 1 95.75 197 LYS A C 1
ATOM 1623 O O . LYS A 1 197 ? 3.879 46.875 -8.336 1 95.75 197 LYS A O 1
ATOM 1628 N N . ALA A 1 198 ? 4.602 44.938 -7.465 1 95.81 198 ALA A N 1
ATOM 1629 C CA . ALA A 1 198 ? 4.672 44.344 -8.805 1 95.81 198 ALA A CA 1
ATOM 1630 C C . ALA A 1 198 ? 3.281 44.219 -9.414 1 95.81 198 ALA A C 1
ATOM 1632 O O . ALA A 1 198 ? 3.105 44.438 -10.617 1 95.81 198 ALA A O 1
ATOM 1633 N N . LEU A 1 199 ? 2.303 43.844 -8.648 1 95.06 199 LEU A N 1
ATOM 1634 C CA . LEU A 1 199 ? 0.926 43.719 -9.117 1 95.06 199 LEU A CA 1
ATOM 1635 C C . LEU A 1 199 ? 0.413 45.094 -9.602 1 95.06 199 LEU A C 1
ATOM 1637 O O . LEU A 1 199 ? -0.26 45.156 -10.633 1 95.06 199 LEU A O 1
ATOM 1641 N N . GLN A 1 200 ? 0.712 46.094 -8.852 1 93.88 200 GLN A N 1
ATOM 1642 C CA . GLN A 1 200 ? 0.293 47.438 -9.227 1 93.88 200 GLN A CA 1
ATOM 1643 C C . GLN A 1 200 ? 0.951 47.875 -10.531 1 93.88 200 GLN A C 1
ATOM 1645 O O . GLN A 1 200 ? 0.298 48.469 -11.391 1 93.88 200 GLN A O 1
ATOM 1650 N N . LYS A 1 201 ? 2.195 47.562 -10.617 1 94.44 201 LYS A N 1
ATOM 1651 C CA . LYS A 1 201 ? 2.926 47.906 -11.828 1 94.44 201 LYS A CA 1
ATOM 1652 C C . LYS A 1 201 ? 2.377 47.156 -13.039 1 94.44 201 LYS A C 1
ATOM 1654 O O . LYS A 1 201 ? 2.219 47.719 -14.117 1 94.44 201 LYS A O 1
ATOM 1659 N N . TYR A 1 202 ? 2.162 45.938 -12.805 1 95.56 202 TYR A N 1
ATOM 1660 C CA . TYR A 1 202 ? 1.608 45.125 -13.883 1 95.56 202 TYR A CA 1
ATOM 1661 C C . TYR A 1 202 ? 0.26 45.656 -14.336 1 95.56 202 TYR A C 1
ATOM 1663 O O . TYR A 1 202 ? -0.004 45.75 -15.539 1 95.56 202 TYR A O 1
ATOM 1671 N N . HIS A 1 203 ? -0.579 45.938 -13.375 1 94.5 203 HIS A N 1
ATOM 1672 C CA . HIS A 1 203 ? -1.904 46.469 -13.688 1 94.5 203 HIS A CA 1
ATOM 1673 C C . HIS A 1 203 ? -1.812 47.812 -14.438 1 94.5 203 HIS A C 1
ATOM 1675 O O . HIS A 1 203 ? -2.611 48.062 -15.336 1 94.5 203 HIS A O 1
ATOM 1681 N N . LYS A 1 204 ? -0.952 48.625 -14.109 1 94 204 LYS A N 1
ATOM 1682 C CA . LYS A 1 204 ? -0.747 49.906 -14.766 1 94 204 LYS A CA 1
ATOM 1683 C C . LYS A 1 204 ? -0.278 49.719 -16.203 1 94 204 LYS A C 1
ATOM 1685 O O . LYS A 1 204 ? -0.697 50.469 -17.109 1 94 204 LYS A O 1
ATOM 1690 N N . GLU A 1 205 ? 0.548 48.75 -16.375 1 93.31 205 GLU A N 1
ATOM 1691 C CA . GLU A 1 205 ? 1.14 48.531 -17.703 1 93.31 205 GLU A CA 1
ATOM 1692 C C . GLU A 1 205 ? 0.176 47.781 -18.625 1 93.31 205 GLU A C 1
ATOM 1694 O O . GLU A 1 205 ? 0.112 48.062 -19.812 1 93.31 205 GLU A O 1
ATOM 1699 N N . LYS A 1 206 ? -0.536 46.844 -18.062 1 93.19 206 LYS A N 1
ATOM 1700 C CA . LYS A 1 206 ? -1.322 45.969 -18.922 1 93.19 206 LYS A CA 1
ATOM 1701 C C . LYS A 1 206 ? -2.816 46.25 -18.766 1 93.19 206 LYS A C 1
ATOM 1703 O O . LYS A 1 206 ? -3.623 45.781 -19.578 1 93.19 206 LYS A O 1
ATOM 1708 N N . GLY A 1 207 ? -3.229 46.906 -17.75 1 90.62 207 GLY A N 1
ATOM 1709 C CA . GLY A 1 207 ? -4.625 47.219 -17.516 1 90.62 207 GLY A CA 1
ATOM 1710 C C . GLY A 1 207 ? -5.41 46.094 -16.906 1 90.62 207 GLY A C 1
ATOM 1711 O O . GLY A 1 207 ? -6.633 46.156 -16.766 1 90.62 207 GLY A O 1
ATOM 1712 N N . LYS A 1 208 ? -4.754 45.031 -16.688 1 91.75 208 LYS A N 1
ATOM 1713 C CA . LYS A 1 208 ? -5.387 43.875 -16.047 1 91.75 208 LYS A CA 1
ATOM 1714 C C . LYS A 1 208 ? -4.406 43.156 -15.141 1 91.75 208 LYS A C 1
ATOM 1716 O O . LYS A 1 208 ? -3.207 43.438 -15.148 1 91.75 208 LYS A O 1
ATOM 1721 N N . TYR A 1 209 ? -4.918 42.281 -14.32 1 91.56 209 TYR A N 1
ATOM 1722 C CA . TYR A 1 209 ? -4.066 41.438 -13.484 1 91.56 209 TYR A CA 1
ATOM 1723 C C . TYR A 1 209 ? -3.781 40.125 -14.164 1 91.56 209 TYR A C 1
ATOM 1725 O O . TYR A 1 209 ? -4.539 39.688 -15.039 1 91.56 209 TYR A O 1
ATOM 1733 N N . PRO A 1 210 ? -2.67 39.531 -13.781 1 91.19 210 PRO A N 1
ATOM 1734 C CA . PRO A 1 210 ? -2.373 38.219 -14.383 1 91.19 210 PRO A CA 1
ATOM 1735 C C . PRO A 1 210 ? -3.447 37.188 -14.094 1 91.19 210 PRO A C 1
ATOM 1737 O O . PRO A 1 210 ? -3.857 37 -12.945 1 91.19 210 PRO A O 1
ATOM 1740 N N . SER A 1 211 ? -3.875 36.406 -15.109 1 85.88 211 SER A N 1
ATOM 1741 C CA . SER A 1 211 ? -4.945 35.438 -14.93 1 85.88 211 SER A CA 1
ATOM 1742 C C . SER A 1 211 ? -4.527 34.062 -15.438 1 85.88 211 SER A C 1
ATOM 1744 O O . SER A 1 211 ? -4.844 33.031 -14.812 1 85.88 211 SER A O 1
ATOM 1746 N N . THR A 1 212 ? -3.77 34 -16.469 1 85.81 212 THR A N 1
ATOM 1747 C CA . THR A 1 212 ? -3.342 32.75 -17.047 1 85.81 212 THR A CA 1
ATOM 1748 C C . THR A 1 212 ? -2.021 32.281 -16.438 1 85.81 212 THR A C 1
ATOM 1750 O O . THR A 1 212 ? -1.305 33.094 -15.828 1 85.81 212 THR A O 1
ATOM 1753 N N . PHE A 1 213 ? -1.763 31.094 -16.578 1 85.38 213 PHE A N 1
ATOM 1754 C CA . PHE A 1 213 ? -0.529 30.531 -16.031 1 85.38 213 PHE A CA 1
ATOM 1755 C C . PHE A 1 213 ? 0.688 31.25 -16.625 1 85.38 213 PHE A C 1
ATOM 1757 O O . PHE A 1 213 ? 1.627 31.578 -15.891 1 85.38 213 PHE A O 1
ATOM 1764 N N . SER A 1 214 ? 0.659 31.438 -17.906 1 86.62 214 SER A N 1
ATOM 1765 C CA . SER A 1 214 ? 1.771 32.125 -18.562 1 86.62 214 SER A CA 1
ATOM 1766 C C . SER A 1 214 ? 1.933 33.531 -18.062 1 86.62 214 SER A C 1
ATOM 1768 O O . SER A 1 214 ? 3.053 34 -17.828 1 86.62 214 SER A O 1
ATOM 1770 N N . GLU A 1 215 ? 0.901 34.219 -17.859 1 90.31 215 GLU A N 1
ATOM 1771 C CA . GLU A 1 215 ? 0.937 35.594 -17.344 1 90.31 215 GLU A CA 1
ATOM 1772 C C . GLU A 1 215 ? 1.478 35.625 -15.914 1 90.31 215 GLU A C 1
ATOM 1774 O O . GLU A 1 215 ? 2.252 36.531 -15.562 1 90.31 215 GLU A O 1
ATOM 1779 N N . LYS A 1 216 ? 1.069 34.656 -15.164 1 89.25 216 LYS A N 1
ATOM 1780 C CA . LYS A 1 216 ? 1.415 34.625 -13.75 1 89.25 216 LYS A CA 1
ATOM 1781 C C . LYS A 1 216 ? 2.871 34.219 -13.547 1 89.25 216 LYS A C 1
ATOM 1783 O O . LYS A 1 216 ? 3.57 34.781 -12.703 1 89.25 216 LYS A O 1
ATOM 1788 N N . HIS A 1 217 ? 3.346 33.375 -14.383 1 89.19 217 HIS A N 1
ATOM 1789 C CA . HIS A 1 217 ? 4.637 32.781 -14.062 1 89.19 217 HIS A CA 1
ATOM 1790 C C . HIS A 1 217 ? 5.719 33.25 -15.023 1 89.19 217 HIS A C 1
ATOM 1792 O O . HIS A 1 217 ? 6.91 33.062 -14.766 1 89.19 217 HIS A O 1
ATOM 1798 N N . LYS A 1 218 ? 5.363 33.875 -16.125 1 89.62 218 LYS A N 1
ATOM 1799 C CA . LYS A 1 218 ? 6.355 34.438 -17.047 1 89.62 218 LYS A CA 1
ATOM 1800 C C . LYS A 1 218 ? 6.328 35.938 -17.047 1 89.62 218 LYS A C 1
ATOM 1802 O O . LYS A 1 218 ? 7.293 36.594 -16.641 1 89.62 218 LYS A O 1
ATOM 1807 N N . ASP A 1 219 ? 5.191 36.438 -17.359 1 93.12 219 ASP A N 1
ATOM 1808 C CA . ASP A 1 219 ? 5.082 37.875 -17.484 1 93.12 219 ASP A CA 1
ATOM 1809 C C . ASP A 1 219 ? 5.234 38.562 -16.125 1 93.12 219 ASP A C 1
ATOM 1811 O O . ASP A 1 219 ? 5.961 39.562 -15.992 1 93.12 219 ASP A O 1
ATOM 1815 N N . PHE A 1 220 ? 4.508 38.094 -15.164 1 94.38 220 PHE A N 1
ATOM 1816 C CA . PHE A 1 220 ? 4.551 38.656 -13.82 1 94.38 220 PHE A CA 1
ATOM 1817 C C . PHE A 1 220 ? 5.941 38.5 -13.211 1 94.38 220 PHE A C 1
ATOM 1819 O O . PHE A 1 220 ? 6.418 39.406 -12.516 1 94.38 220 PHE A O 1
ATOM 1826 N N . LYS A 1 221 ? 6.551 37.406 -13.461 1 95 221 LYS A N 1
ATOM 1827 C CA . LYS A 1 221 ? 7.926 37.188 -13.016 1 95 221 LYS A CA 1
ATOM 1828 C C . LYS A 1 221 ? 8.859 38.25 -13.578 1 95 221 LYS A C 1
ATOM 1830 O O . LYS A 1 221 ? 9.734 38.781 -12.875 1 95 221 LYS A O 1
ATOM 1835 N N . GLN A 1 222 ? 8.703 38.594 -14.82 1 93.88 222 GLN A N 1
ATOM 1836 C CA . GLN A 1 222 ? 9.523 39.625 -15.461 1 93.88 222 GLN A CA 1
ATOM 1837 C C . GLN A 1 222 ? 9.32 40.969 -14.805 1 93.88 222 GLN A C 1
ATOM 1839 O O . GLN A 1 222 ? 10.258 41.75 -14.695 1 93.88 222 GLN A O 1
ATOM 1844 N N . VAL A 1 223 ? 8.133 41.219 -14.453 1 95.44 223 VAL A N 1
ATOM 1845 C CA . VAL A 1 223 ? 7.832 42.469 -13.789 1 95.44 223 VAL A CA 1
ATOM 1846 C C . VAL A 1 223 ? 8.555 42.531 -12.445 1 95.44 223 VAL A C 1
ATOM 1848 O O . VAL A 1 223 ? 9.094 43.594 -12.07 1 95.44 223 VAL A O 1
ATOM 1851 N N . ILE A 1 224 ? 8.578 41.5 -11.695 1 95.38 224 ILE A N 1
ATOM 1852 C CA . ILE A 1 224 ? 9.266 41.438 -10.406 1 95.38 224 ILE A CA 1
ATOM 1853 C C . ILE A 1 224 ? 10.758 41.688 -10.609 1 95.38 224 ILE A C 1
ATOM 1855 O O . ILE A 1 224 ? 11.383 42.438 -9.867 1 95.38 224 ILE A O 1
ATOM 1859 N N . LEU A 1 225 ? 11.266 41.062 -11.688 1 93.69 225 LEU A N 1
ATOM 1860 C CA . LEU A 1 225 ? 12.688 41.188 -11.977 1 93.69 225 LEU A CA 1
ATOM 1861 C C . LEU A 1 225 ? 13.023 42.625 -12.391 1 93.69 225 LEU A C 1
ATOM 1863 O O . LEU A 1 225 ? 14.117 43.094 -12.117 1 93.69 225 LEU A O 1
ATOM 1867 N N . SER A 1 226 ? 12.133 43.25 -13.047 1 93.06 226 SER A N 1
ATOM 1868 C CA . SER A 1 226 ? 12.359 44.625 -13.492 1 93.06 226 SER A CA 1
ATOM 1869 C C . SER A 1 226 ? 12.492 45.562 -12.305 1 93.06 226 SER A C 1
ATOM 1871 O O . SER A 1 226 ? 13.094 46.656 -12.422 1 93.06 226 SER A O 1
ATOM 1873 N N . LEU A 1 227 ? 11.906 45.219 -11.156 1 91.75 227 LEU A N 1
ATOM 1874 C CA . LEU A 1 227 ? 11.953 46.031 -9.961 1 91.75 227 LEU A CA 1
ATOM 1875 C C . LEU A 1 227 ? 13.352 46.031 -9.344 1 91.75 227 LEU A C 1
ATOM 1877 O O . LEU A 1 227 ? 13.703 46.938 -8.578 1 91.75 227 LEU A O 1
ATOM 1881 N N . CYS A 1 228 ? 14.031 45.031 -9.648 1 87.75 228 CYS A N 1
ATOM 1882 C CA . CYS A 1 228 ? 15.375 44.969 -9.078 1 87.75 228 CYS A CA 1
ATOM 1883 C C . CYS A 1 228 ? 16.438 45.156 -10.156 1 87.75 228 CYS A C 1
ATOM 1885 O O . CYS A 1 228 ? 17.594 44.75 -9.969 1 87.75 228 CYS A O 1
ATOM 1887 N N . GLU A 1 229 ? 15.93 45.719 -11.172 1 83.81 229 GLU A N 1
ATOM 1888 C CA . GLU A 1 229 ? 16.875 46 -12.258 1 83.81 229 GLU A CA 1
ATOM 1889 C C . GLU A 1 229 ? 18 46.938 -11.797 1 83.81 229 GLU A C 1
ATOM 1891 O O . GLU A 1 229 ? 17.734 47.938 -11.156 1 83.81 229 GLU A O 1
ATOM 1896 N N . GLY A 1 230 ? 19.312 46.5 -11.727 1 82.69 230 GLY A N 1
ATOM 1897 C CA . GLY A 1 230 ? 20.438 47.375 -11.359 1 82.69 230 GLY A CA 1
ATOM 1898 C C . GLY A 1 230 ? 21.109 46.938 -10.07 1 82.69 230 GLY A C 1
ATOM 1899 O O . GLY A 1 230 ? 22.172 47.469 -9.727 1 82.69 230 GLY A O 1
ATOM 1900 N N . LEU A 1 231 ? 20.359 46.188 -9.398 1 89.25 231 LEU A N 1
ATOM 1901 C CA . LEU A 1 231 ? 20.953 45.688 -8.164 1 89.25 231 LEU A CA 1
ATOM 1902 C C . LEU A 1 231 ? 21.891 44.531 -8.445 1 89.25 231 LEU A C 1
ATOM 1904 O O . LEU A 1 231 ? 21.641 43.75 -9.367 1 89.25 231 LEU A O 1
ATOM 1908 N N . GLU A 1 232 ? 22.953 44.531 -7.68 1 89.19 232 GLU A N 1
ATOM 1909 C CA . GLU A 1 232 ? 23.844 43.375 -7.762 1 89.19 232 GLU A CA 1
ATOM 1910 C C . GLU A 1 232 ? 23.141 42.125 -7.27 1 89.19 232 GLU A C 1
ATOM 1912 O O . GLU A 1 232 ? 22.25 42.188 -6.422 1 89.19 232 GLU A O 1
ATOM 1917 N N . TYR A 1 233 ? 23.531 41.062 -7.738 1 87.12 233 TYR A N 1
ATOM 1918 C CA . TYR A 1 233 ? 22.906 39.75 -7.488 1 87.12 233 TYR A CA 1
ATOM 1919 C C . TYR A 1 233 ? 22.844 39.469 -5.996 1 87.12 233 TYR A C 1
ATOM 1921 O O . TYR A 1 233 ? 21.859 38.906 -5.508 1 87.12 233 TYR A O 1
ATOM 1929 N N . GLN A 1 234 ? 23.859 39.906 -5.289 1 87.44 234 GLN A N 1
ATOM 1930 C CA . GLN A 1 234 ? 23.953 39.594 -3.867 1 87.44 234 GLN A CA 1
ATOM 1931 C C . GLN A 1 234 ? 22.859 40.312 -3.072 1 87.44 234 GLN A C 1
ATOM 1933 O O . GLN A 1 234 ? 22.531 39.875 -1.96 1 87.44 234 GLN A O 1
ATOM 1938 N N . TYR A 1 235 ? 22.297 41.344 -3.725 1 90 235 TYR A N 1
ATOM 1939 C CA . TYR A 1 235 ? 21.297 42.125 -3.018 1 90 235 TYR A CA 1
ATOM 1940 C C . TYR A 1 235 ? 19.891 41.875 -3.561 1 90 235 TYR A C 1
ATOM 1942 O O . TYR A 1 235 ? 18.953 42.625 -3.279 1 90 235 TYR A O 1
ATOM 1950 N N . THR A 1 236 ? 19.703 40.781 -4.328 1 90.81 236 THR A N 1
ATOM 1951 C CA . THR A 1 236 ? 18.406 40.531 -4.969 1 90.81 236 THR A CA 1
ATOM 1952 C C . THR A 1 236 ? 17.719 39.344 -4.328 1 90.81 236 THR A C 1
ATOM 1954 O O . THR A 1 236 ? 16.781 38.781 -4.898 1 90.81 236 THR A O 1
ATOM 1957 N N . GLY A 1 237 ? 18.141 38.938 -3.18 1 91.19 237 GLY A N 1
ATOM 1958 C CA . GLY A 1 237 ? 17.625 37.719 -2.523 1 91.19 237 GLY A CA 1
ATOM 1959 C C . GLY A 1 237 ? 16.125 37.812 -2.229 1 91.19 237 GLY A C 1
ATOM 1960 O O . GLY A 1 237 ? 15.406 36.844 -2.398 1 91.19 237 GLY A O 1
ATOM 1961 N N . ASN A 1 238 ? 15.68 39 -1.79 1 93.44 238 ASN A N 1
ATOM 1962 C CA . ASN A 1 238 ? 14.273 39.156 -1.452 1 93.44 238 ASN A CA 1
ATOM 1963 C C . ASN A 1 238 ? 13.391 39.156 -2.699 1 93.44 238 ASN A C 1
ATOM 1965 O O . ASN A 1 238 ? 12.219 38.781 -2.639 1 93.44 238 ASN A O 1
ATOM 1969 N N . PHE A 1 239 ? 13.922 39.5 -3.789 1 93.88 239 PHE A N 1
ATOM 1970 C CA . PHE A 1 239 ? 13.164 39.5 -5.039 1 93.88 239 PHE A CA 1
ATOM 1971 C C . PHE A 1 239 ? 13.008 38.062 -5.555 1 93.88 239 PHE A C 1
ATOM 1973 O O . PHE A 1 239 ? 11.945 37.688 -6.059 1 93.88 239 PHE A O 1
ATOM 1980 N N . TYR A 1 240 ? 14.008 37.375 -5.352 1 91.25 240 TYR A N 1
ATOM 1981 C CA . TYR A 1 240 ? 13.914 35.969 -5.75 1 91.25 240 TYR A CA 1
ATOM 1982 C C . TYR A 1 240 ? 13.016 35.188 -4.797 1 91.25 240 TYR A C 1
ATOM 1984 O O . TYR A 1 240 ? 12.32 34.25 -5.207 1 91.25 240 TYR A O 1
ATOM 1992 N N . GLU A 1 241 ? 13.039 35.562 -3.59 1 91.31 241 GLU A N 1
ATOM 1993 C CA . GLU A 1 241 ? 12.07 35 -2.652 1 91.31 241 GLU A CA 1
ATOM 1994 C C . GLU A 1 241 ? 10.641 35.281 -3.107 1 91.31 241 GLU A C 1
ATOM 1996 O O . GLU A 1 241 ? 9.758 34.438 -2.965 1 91.31 241 GLU A O 1
ATOM 2001 N N . ALA A 1 242 ? 10.453 36.438 -3.576 1 93.56 242 ALA A N 1
ATOM 2002 C CA . ALA A 1 242 ? 9.148 36.812 -4.105 1 93.56 242 ALA A CA 1
ATOM 2003 C C . ALA A 1 242 ? 8.766 35.938 -5.293 1 93.56 242 ALA A C 1
ATOM 2005 O O . ALA A 1 242 ? 7.613 35.531 -5.418 1 93.56 242 ALA A O 1
ATOM 2006 N N . ILE A 1 243 ? 9.734 35.688 -6.074 1 91.69 243 ILE A N 1
ATOM 2007 C CA . ILE A 1 243 ? 9.492 34.812 -7.234 1 91.69 243 ILE A CA 1
ATOM 2008 C C . ILE A 1 243 ? 9.148 33.406 -6.773 1 91.69 243 ILE A C 1
ATOM 2010 O O . ILE A 1 243 ? 8.25 32.781 -7.32 1 91.69 243 ILE A O 1
ATOM 2014 N N . ASP A 1 244 ? 9.781 32.969 -5.762 1 85 244 ASP A N 1
ATOM 2015 C CA . ASP A 1 244 ? 9.523 31.656 -5.211 1 85 244 ASP A CA 1
ATOM 2016 C C . ASP A 1 244 ? 8.109 31.562 -4.645 1 85 244 ASP A C 1
ATOM 2018 O O . ASP A 1 244 ? 7.516 30.484 -4.609 1 85 244 ASP A O 1
ATOM 2022 N N . ASN A 1 245 ? 7.629 32.688 -4.25 1 88.5 245 ASN A N 1
ATOM 2023 C CA . ASN A 1 245 ? 6.297 32.75 -3.656 1 88.5 245 ASN A CA 1
ATOM 2024 C C . ASN A 1 245 ? 5.309 33.469 -4.559 1 88.5 245 ASN A C 1
ATOM 2026 O O . ASN A 1 245 ? 4.375 34.125 -4.074 1 88.5 245 ASN A O 1
ATOM 2030 N N . ILE A 1 246 ? 5.543 33.375 -5.832 1 90.56 246 ILE A N 1
ATOM 2031 C CA . ILE A 1 246 ? 4.82 34.156 -6.816 1 90.56 246 ILE A CA 1
ATOM 2032 C C . ILE A 1 246 ? 3.328 33.844 -6.75 1 90.56 246 ILE A C 1
ATOM 2034 O O . ILE A 1 246 ? 2.484 34.719 -6.945 1 90.56 246 ILE A O 1
ATOM 2038 N N . ASP A 1 247 ? 2.955 32.688 -6.336 1 86.06 247 ASP A N 1
ATOM 2039 C CA . ASP A 1 247 ? 1.562 32.25 -6.332 1 86.06 247 ASP A CA 1
ATOM 2040 C C . ASP A 1 247 ? 0.771 32.938 -5.227 1 86.06 247 ASP A C 1
ATOM 2042 O O . ASP A 1 247 ? -0.454 33.062 -5.301 1 86.06 247 ASP A O 1
ATOM 2046 N N . GLN A 1 248 ? 1.431 33.406 -4.258 1 87.62 248 GLN A N 1
ATOM 2047 C CA . GLN A 1 248 ? 0.777 34.062 -3.121 1 87.62 248 GLN A CA 1
ATOM 2048 C C . GLN A 1 248 ? 0.226 35.438 -3.498 1 87.62 248 GLN A C 1
ATOM 2050 O O . GLN A 1 248 ? -0.592 36 -2.771 1 87.62 248 GLN A O 1
ATOM 2055 N N . ALA A 1 249 ? 0.675 35.875 -4.621 1 88.62 249 ALA A N 1
ATOM 2056 C CA . ALA A 1 249 ? 0.244 37.188 -5.074 1 88.62 249 ALA A CA 1
ATOM 2057 C C . ALA A 1 249 ? -1.193 37.156 -5.586 1 88.62 249 ALA A C 1
ATOM 2059 O O . ALA A 1 249 ? -1.874 38.188 -5.617 1 88.62 249 ALA A O 1
ATOM 2060 N N . PHE A 1 250 ? -1.519 35.969 -5.867 1 84.81 250 PHE A N 1
ATOM 2061 C CA . PHE A 1 250 ? -2.793 35.906 -6.57 1 84.81 250 PHE A CA 1
ATOM 2062 C C . PHE A 1 250 ? -3.896 35.406 -5.641 1 84.81 250 PHE A C 1
ATOM 2064 O O . PHE A 1 250 ? -3.619 34.875 -4.57 1 84.81 250 PHE A O 1
ATOM 2071 N N . ASN A 1 251 ? -5.055 35.812 -6.074 1 66.62 251 ASN A N 1
ATOM 2072 C CA . ASN A 1 251 ? -6.23 35.5 -5.273 1 66.62 251 ASN A CA 1
ATOM 2073 C C . ASN A 1 251 ? -6.5 34 -5.238 1 66.62 251 ASN A C 1
ATOM 2075 O O . ASN A 1 251 ? -6.488 33.344 -6.281 1 66.62 251 ASN A O 1
ATOM 2079 N N . SER A 1 252 ? -6.32 33.406 -3.973 1 63.69 252 SER A N 1
ATOM 2080 C CA . SER A 1 252 ? -6.699 32 -3.883 1 63.69 252 SER A CA 1
ATOM 2081 C C . SER A 1 252 ? -8.156 31.844 -3.473 1 63.69 252 SER A C 1
ATOM 2083 O O . SER A 1 252 ? -8.586 32.406 -2.455 1 63.69 252 SER A O 1
ATOM 2085 N N . GLU A 1 253 ? -9.109 31.844 -4.379 1 65.5 253 GLU A N 1
ATOM 2086 C CA . GLU A 1 253 ? -10.523 31.656 -4.066 1 65.5 253 GLU A CA 1
ATOM 2087 C C . GLU A 1 253 ? -10.82 30.203 -3.715 1 65.5 253 GLU A C 1
ATOM 2089 O O . GLU A 1 253 ? -11.922 29.719 -3.943 1 65.5 253 GLU A O 1
ATOM 2094 N N . ASN A 1 254 ? -9.836 29.656 -3.109 1 64.56 254 ASN A N 1
ATOM 2095 C CA . ASN A 1 254 ? -10.055 28.25 -2.764 1 64.56 254 ASN A CA 1
ATOM 2096 C C . ASN A 1 254 ? -11.156 28.094 -1.713 1 64.56 254 ASN A C 1
ATOM 2098 O O . ASN A 1 254 ? -11.906 27.125 -1.735 1 64.56 254 ASN A O 1
ATOM 2102 N N . TRP A 1 255 ? -11.242 29.125 -0.812 1 66.56 255 TRP A N 1
ATOM 2103 C CA . TRP A 1 255 ? -12.25 29.062 0.245 1 66.56 255 TRP A CA 1
ATOM 2104 C C . TRP A 1 255 ? -13.656 29.125 -0.336 1 66.56 255 TRP A C 1
ATOM 2106 O O . TRP A 1 255 ? -14.609 28.609 0.262 1 66.56 255 TRP A O 1
ATOM 2116 N N . LYS A 1 256 ? -13.75 29.734 -1.451 1 73.69 256 LYS A N 1
ATOM 2117 C CA . LYS A 1 256 ? -15.062 29.797 -2.092 1 73.69 256 LYS A CA 1
ATOM 2118 C C . LYS A 1 256 ? -15.555 28.406 -2.494 1 73.69 256 LYS A C 1
ATOM 2120 O O . LYS A 1 256 ? -16.719 28.078 -2.295 1 73.69 256 LYS A O 1
ATOM 2125 N N . ASN A 1 257 ? -14.578 27.688 -2.988 1 70.5 257 ASN A N 1
ATOM 2126 C CA . ASN A 1 257 ? -14.922 26.328 -3.402 1 70.5 257 ASN A CA 1
ATOM 2127 C C . ASN A 1 257 ? -15.32 25.469 -2.211 1 70.5 257 ASN A C 1
ATOM 2129 O O . ASN A 1 257 ? -16.25 24.672 -2.309 1 70.5 257 ASN A O 1
ATOM 2133 N N . SER A 1 258 ? -14.641 25.719 -1.206 1 67.19 258 SER A N 1
ATOM 2134 C CA . SER A 1 258 ? -14.945 24.938 -0.006 1 67.19 258 SER A CA 1
ATOM 2135 C C . SER A 1 258 ? -16.328 25.281 0.544 1 67.19 258 SER A C 1
ATOM 2137 O O . SER A 1 258 ? -17.047 24.406 1 1 67.19 258 SER A O 1
ATOM 2139 N N . LEU A 1 259 ? -16.656 26.547 0.486 1 74.5 259 LEU A N 1
ATOM 2140 C CA . LEU A 1 259 ? -17.953 27 1.003 1 74.5 259 LEU A CA 1
ATOM 2141 C C . LEU A 1 259 ? -19.094 26.531 0.107 1 74.5 259 LEU A C 1
ATOM 2143 O O . LEU A 1 259 ? -20.172 26.188 0.597 1 74.5 259 LEU A O 1
ATOM 2147 N N . GLU A 1 260 ? -18.734 26.453 -1.138 1 72 260 GLU A N 1
ATOM 2148 C CA . GLU A 1 260 ? -19.781 26.062 -2.078 1 72 260 GLU A CA 1
ATOM 2149 C C . GLU A 1 260 ? -20.062 24.578 -2.006 1 72 260 GLU A C 1
ATOM 2151 O O . GLU A 1 260 ? -21.188 24.141 -2.236 1 72 260 GLU A O 1
ATOM 2156 N N . SER A 1 261 ? -19.047 23.875 -1.789 1 67 261 SER A N 1
ATOM 2157 C CA . SER A 1 261 ? -19.188 22.422 -1.79 1 67 261 SER A CA 1
ATOM 2158 C C . SER A 1 261 ? -19.922 21.938 -0.544 1 67 261 SER A C 1
ATOM 2160 O O . SER A 1 261 ? -20.469 20.828 -0.53 1 67 261 SER A O 1
ATOM 2162 N N . ILE A 1 262 ? -19.891 22.703 0.405 1 65.88 262 ILE A N 1
ATOM 2163 C CA . ILE A 1 262 ? -20.5 22.266 1.657 1 65.88 262 ILE A CA 1
ATOM 2164 C C . ILE A 1 262 ? -21.984 22.641 1.675 1 65.88 262 ILE A C 1
ATOM 2166 O O . ILE A 1 262 ? -22.312 23.828 1.663 1 65.88 262 ILE A O 1
ATOM 2170 N N . GLU A 1 263 ? -22.859 21.688 1.08 1 58.41 263 GLU A N 1
ATOM 2171 C CA . GLU A 1 263 ? -24.312 21.906 1.091 1 58.41 263 GLU A CA 1
ATOM 2172 C C . GLU A 1 263 ? -24.812 22.141 2.508 1 58.41 263 GLU A C 1
ATOM 2174 O O . GLU A 1 263 ? -24.438 21.438 3.439 1 58.41 263 GLU A O 1
ATOM 2179 N N . ILE A 1 264 ? -25.312 23.375 2.729 1 54.81 264 ILE A N 1
ATOM 2180 C CA . ILE A 1 264 ? -25.922 23.703 4.012 1 54.81 264 ILE A CA 1
ATOM 2181 C C . ILE A 1 264 ? -27.141 22.797 4.254 1 54.81 264 ILE A C 1
ATOM 2183 O O . ILE A 1 264 ? -28.109 22.859 3.512 1 54.81 264 ILE A O 1
ATOM 2187 N N . GLU A 1 265 ? -26.969 21.594 4.5 1 51.47 265 GLU A N 1
ATOM 2188 C CA . GLU A 1 265 ? -28.203 20.938 4.93 1 51.47 265 GLU A CA 1
ATOM 2189 C C . GLU A 1 265 ? -28.766 21.594 6.188 1 51.47 265 GLU A C 1
ATOM 2191 O O . GLU A 1 265 ? -28.016 21.938 7.102 1 51.47 265 GLU A O 1
ATOM 2196 N N . GLN A 1 266 ? -29.891 22.234 6.039 1 47.59 266 GLN A N 1
ATOM 2197 C CA . GLN A 1 266 ? -30.719 22.984 6.98 1 47.59 266 GLN A CA 1
ATOM 2198 C C . GLN A 1 266 ? -30.656 22.375 8.375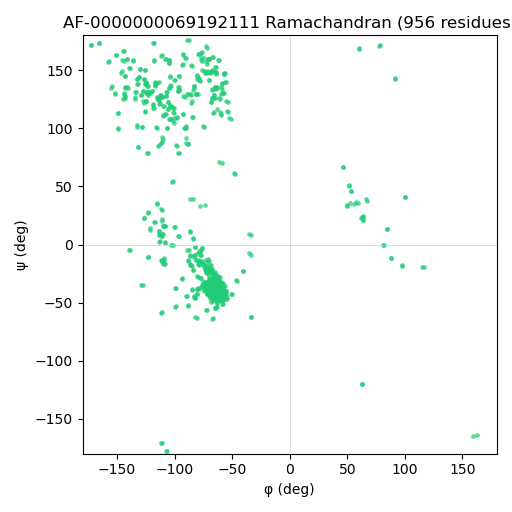 1 47.59 266 GLN A C 1
ATOM 2200 O O . GLN A 1 266 ? -30.688 23.094 9.375 1 47.59 266 GLN A O 1
ATOM 2205 N N . ASP A 1 267 ? -31.094 21.156 8.57 1 45.41 267 ASP A N 1
ATOM 2206 C CA . ASP A 1 267 ? -31.734 20.719 9.805 1 45.41 267 ASP A CA 1
ATOM 2207 C C . ASP A 1 267 ? -30.719 20.625 10.945 1 45.41 267 ASP A C 1
ATOM 2209 O O . ASP A 1 267 ? -31.078 20.312 12.078 1 45.41 267 ASP A O 1
ATOM 2213 N N . VAL A 1 268 ? -29.344 20.516 10.883 1 48.78 268 VAL A N 1
ATOM 2214 C CA . VAL A 1 268 ? -28.703 19.938 12.055 1 48.78 268 VAL A CA 1
ATOM 2215 C C . VAL A 1 268 ? -28.094 21.047 12.906 1 48.78 268 VAL A C 1
ATOM 2217 O O . VAL A 1 268 ? -26.938 21.422 12.703 1 48.78 268 VAL A O 1
ATOM 2220 N N . ASN A 1 269 ? -28.688 21.984 13.32 1 49.66 269 ASN A N 1
ATOM 2221 C CA . ASN A 1 269 ? -28.391 23.078 14.242 1 49.66 269 ASN A CA 1
ATOM 2222 C C . ASN A 1 269 ? -27.5 22.625 15.391 1 49.66 269 ASN A C 1
ATOM 2224 O O . ASN A 1 269 ? -26.984 23.453 16.141 1 49.66 269 ASN A O 1
ATOM 2228 N N . GLU A 1 270 ? -27.234 21.406 15.531 1 59.72 270 GLU A N 1
ATOM 2229 C CA . GLU A 1 270 ? -26.5 21.062 16.75 1 59.72 270 GLU A CA 1
ATOM 2230 C C . GLU A 1 270 ? -25.078 20.625 16.438 1 59.72 270 GLU A C 1
ATOM 2232 O O . GLU A 1 270 ? -24.266 20.422 17.344 1 59.72 270 GLU A O 1
ATOM 2237 N N . ASP A 1 271 ? -24.672 20.797 15.156 1 76.5 271 ASP A N 1
ATOM 2238 C CA . ASP A 1 271 ? -23.328 20.344 14.836 1 76.5 271 ASP A CA 1
ATOM 2239 C C . ASP A 1 271 ? -22.359 21.516 14.766 1 76.5 271 ASP A C 1
ATOM 2241 O O . ASP A 1 271 ? -22.641 22.531 14.109 1 76.5 271 ASP A O 1
ATOM 2245 N N . GLN A 1 272 ? -21.359 21.516 15.625 1 83 272 GLN A N 1
ATOM 2246 C CA . GLN A 1 272 ? -20.344 22.562 15.727 1 83 272 GLN A CA 1
ATOM 2247 C C . GLN A 1 272 ? -19.797 22.938 14.352 1 83 272 GLN A C 1
ATOM 2249 O O . GLN A 1 272 ? -19.547 24.109 14.078 1 83 272 GLN A O 1
ATOM 2254 N N . TYR A 1 273 ? -19.766 22.062 13.492 1 85.81 273 TYR A N 1
ATOM 2255 C CA . TYR A 1 273 ? -19.219 22.328 12.164 1 85.81 273 TYR A CA 1
ATOM 2256 C C . TYR A 1 273 ? -20.141 23.234 11.359 1 85.81 273 TYR A C 1
ATOM 2258 O O . TYR A 1 273 ? -19.688 24.141 10.664 1 85.81 273 TYR A O 1
ATOM 2266 N N . PHE A 1 274 ? -21.359 23.031 11.508 1 84.19 274 PHE A N 1
ATOM 2267 C CA . PHE A 1 274 ? -22.328 23.828 10.75 1 84.19 274 PHE A CA 1
ATOM 2268 C C . PHE A 1 274 ? -22.422 25.234 11.305 1 84.19 274 PHE A C 1
ATOM 2270 O O . PHE A 1 274 ? -22.641 26.188 10.555 1 84.19 274 PHE A O 1
ATOM 2277 N N . VAL A 1 275 ? -22.219 25.297 12.586 1 89.12 275 VAL A N 1
ATOM 2278 C CA . VAL A 1 275 ? -22.172 26.625 13.188 1 89.12 275 VAL A CA 1
ATOM 2279 C C . VAL A 1 275 ? -21 27.406 12.617 1 89.12 275 VAL A C 1
ATOM 2281 O O . VAL A 1 275 ? -21.125 28.594 12.273 1 89.12 275 VAL A O 1
ATOM 2284 N N . LEU A 1 276 ? -19.938 26.734 12.523 1 91.5 276 LEU A N 1
ATOM 2285 C CA . LEU A 1 276 ? -18.719 27.375 12.016 1 91.5 276 LEU A CA 1
ATOM 2286 C C . LEU A 1 276 ? -18.875 27.766 10.555 1 91.5 276 LEU A C 1
ATOM 2288 O O . LEU A 1 276 ? -18.484 28.859 10.156 1 91.5 276 LEU A O 1
ATOM 2292 N N . ILE A 1 277 ? -19.5 26.953 9.82 1 88.69 277 ILE A N 1
ATOM 2293 C CA . ILE A 1 277 ? -19.688 27.219 8.398 1 88.69 277 ILE A CA 1
ATOM 2294 C C . ILE A 1 277 ? -20.672 28.359 8.211 1 88.69 277 ILE A C 1
ATOM 2296 O O . ILE A 1 277 ? -20.484 29.219 7.348 1 88.69 277 ILE A O 1
ATOM 2300 N N . SER A 1 278 ? -21.656 28.312 8.992 1 88.44 278 SER A N 1
ATOM 2301 C CA . SER A 1 278 ? -22.625 29.406 8.938 1 88.44 278 SER A CA 1
ATOM 2302 C C . SER A 1 278 ? -21.969 30.734 9.305 1 88.44 278 SER A C 1
ATOM 2304 O O . SER A 1 278 ? -22.234 31.75 8.672 1 88.44 278 SER A O 1
ATOM 2306 N N . ALA A 1 279 ? -21.203 30.656 10.336 1 92.38 279 ALA A N 1
ATOM 2307 C CA . ALA A 1 279 ? -20.484 31.859 10.75 1 92.38 279 ALA A CA 1
ATOM 2308 C C . ALA A 1 279 ? -19.547 32.344 9.648 1 92.38 279 ALA A C 1
ATOM 2310 O O . ALA A 1 279 ? -19.406 33.531 9.422 1 92.38 279 ALA A O 1
ATOM 2311 N N . LEU A 1 280 ? -18.922 31.469 9.016 1 92.12 280 LEU A N 1
ATOM 2312 C CA . LEU A 1 280 ? -18 31.812 7.93 1 92.12 280 LEU A CA 1
ATOM 2313 C C . LEU A 1 280 ? -18.766 32.469 6.777 1 92.12 280 LEU A C 1
ATOM 2315 O O . LEU A 1 280 ? -18.297 33.469 6.219 1 92.12 280 LEU A O 1
ATOM 2319 N N . ARG A 1 281 ? -19.859 31.938 6.434 1 89.88 281 ARG A N 1
ATOM 2320 C CA . ARG A 1 281 ? -20.672 32.5 5.367 1 89.88 281 ARG A CA 1
ATOM 2321 C C . ARG A 1 281 ? -21.094 33.938 5.699 1 89.88 281 ARG A C 1
ATOM 2323 O O . ARG A 1 281 ? -21.016 34.812 4.844 1 89.88 281 ARG A O 1
ATOM 2330 N N . GLN A 1 282 ? -21.469 34.062 6.855 1 92.31 282 GLN A N 1
ATOM 2331 C CA . GLN A 1 282 ? -21.875 35.375 7.297 1 92.31 282 GLN A CA 1
ATOM 2332 C C . GLN A 1 282 ? -20.688 36.344 7.312 1 92.31 282 GLN A C 1
ATOM 2334 O O . GLN A 1 282 ? -20.812 37.5 6.906 1 92.31 282 GLN A O 1
ATOM 2339 N N . PHE A 1 283 ? -19.641 35.875 7.793 1 94.88 283 PHE A N 1
ATOM 2340 C CA . PHE A 1 283 ? -18.438 36.688 7.859 1 94.88 283 PHE A CA 1
ATOM 2341 C C . PHE A 1 283 ? -18.031 37.188 6.469 1 94.88 283 PHE A C 1
ATOM 2343 O O . PHE A 1 283 ? -17.719 38.344 6.281 1 94.88 283 PHE A O 1
ATOM 2350 N N . VAL A 1 284 ? -18.031 36.312 5.566 1 91.38 284 VAL A N 1
ATOM 2351 C CA . VAL A 1 284 ? -17.641 36.656 4.199 1 91.38 284 VAL A CA 1
ATOM 2352 C C . VAL A 1 284 ? -18.656 37.625 3.586 1 91.38 284 VAL A C 1
ATOM 2354 O O . VAL A 1 284 ? -18.281 38.5 2.807 1 91.38 284 VAL A O 1
ATOM 2357 N N . GLN A 1 285 ? -19.844 37.406 3.912 1 89.38 285 GLN A N 1
ATOM 2358 C CA . GLN A 1 285 ? -20.875 38.344 3.422 1 89.38 285 GLN A CA 1
ATOM 2359 C C . GLN A 1 285 ? -20.656 39.75 3.957 1 89.38 285 GLN A C 1
ATOM 2361 O O . GLN A 1 285 ? -20.859 40.719 3.234 1 89.38 285 GLN A O 1
ATOM 2366 N N . ILE A 1 286 ? -20.266 39.844 5.129 1 93.06 286 ILE A N 1
ATOM 2367 C CA . ILE A 1 286 ? -20.109 41.125 5.797 1 93.06 286 ILE A CA 1
ATOM 2368 C C . ILE A 1 286 ? -18.781 41.781 5.383 1 93.06 286 ILE A C 1
ATOM 2370 O O . ILE A 1 286 ? -18.734 42.969 5.086 1 93.06 286 ILE A O 1
ATOM 2374 N N . HIS A 1 287 ? -17.75 40.969 5.324 1 91 287 HIS A N 1
ATOM 2375 C CA . HIS A 1 287 ? -16.406 41.562 5.195 1 91 287 HIS A CA 1
ATOM 2376 C C . HIS A 1 287 ? -15.836 41.312 3.807 1 91 287 HIS A C 1
ATOM 2378 O O . HIS A 1 287 ? -14.828 41.906 3.43 1 91 287 HIS A O 1
ATOM 2384 N N . GLY A 1 288 ? -16.438 40.344 3.029 1 86.25 288 GLY A N 1
ATOM 2385 C CA . GLY A 1 288 ? -16 40.094 1.661 1 86.25 288 GLY A CA 1
ATOM 2386 C C . GLY A 1 288 ? -14.875 39.094 1.565 1 86.25 288 GLY A C 1
ATOM 2387 O O . GLY A 1 288 ? -14.477 38.688 0.466 1 86.25 288 GLY A O 1
ATOM 2388 N N . ALA A 1 289 ? -14.281 38.75 2.668 1 89.25 289 ALA A N 1
ATOM 2389 C CA . ALA A 1 289 ? -13.203 37.781 2.734 1 89.25 289 ALA A CA 1
ATOM 2390 C C . ALA A 1 289 ? -13.266 36.969 4.027 1 89.25 289 ALA A C 1
ATOM 2392 O O . ALA A 1 289 ? -13.883 37.406 5.008 1 89.25 289 ALA A O 1
ATOM 2393 N N . PRO A 1 290 ? -12.664 35.812 4.047 1 92.06 290 PRO A N 1
ATOM 2394 C CA . PRO A 1 290 ? -12.648 35 5.281 1 92.06 290 PRO A CA 1
ATOM 2395 C C . PRO A 1 290 ? -11.75 35.625 6.359 1 92.06 290 PRO A C 1
ATOM 2397 O O . PRO A 1 290 ? -10.93 36.5 6.062 1 92.06 290 PRO A O 1
ATOM 2400 N N . PRO A 1 291 ? -12.031 35.188 7.574 1 94.44 291 PRO A N 1
ATOM 2401 C CA . PRO A 1 291 ? -11.156 35.719 8.633 1 94.44 291 PRO A CA 1
ATOM 2402 C C . PRO A 1 291 ? -9.703 35.25 8.461 1 94.44 291 PRO A C 1
ATOM 2404 O O . PRO A 1 291 ? -9.445 34.188 7.934 1 94.44 291 PRO A O 1
ATOM 2407 N N . LEU A 1 292 ? -8.797 36.094 8.898 1 93.38 292 LEU A N 1
ATOM 2408 C CA . LEU A 1 292 ? -7.367 35.844 8.758 1 93.38 292 LEU A CA 1
ATOM 2409 C C . LEU A 1 292 ? -6.859 34.938 9.883 1 93.38 292 LEU A C 1
ATOM 2411 O O . LEU A 1 292 ? -7.219 35.156 11.047 1 93.38 292 LEU A O 1
ATOM 2415 N N . GLY A 1 293 ? -6.051 34 9.508 1 91.25 293 GLY A N 1
ATOM 2416 C CA . GLY A 1 293 ? -5.422 33.125 10.492 1 91.25 293 GLY A CA 1
ATOM 2417 C C . GLY A 1 293 ? -4.105 33.656 11.008 1 91.25 293 GLY A C 1
ATOM 2418 O O . GLY A 1 293 ? -3.594 34.656 10.5 1 91.25 293 GLY A O 1
ATOM 2419 N N . LYS A 1 294 ? -3.543 32.969 11.945 1 90.12 294 LYS A N 1
ATOM 2420 C CA . LYS A 1 294 ? -2.336 33.406 12.625 1 90.12 294 LYS A CA 1
ATOM 2421 C C . LYS A 1 294 ? -1.083 33.031 11.844 1 90.12 294 LYS A C 1
ATOM 2423 O O . LYS A 1 294 ? -0.018 33.625 12.039 1 90.12 294 LYS A O 1
ATOM 2428 N N . ALA A 1 295 ? -1.186 32.062 11.008 1 87.75 295 ALA A N 1
ATOM 2429 C CA . ALA A 1 295 ? -0.019 31.578 10.281 1 87.75 295 ALA A CA 1
ATOM 2430 C C . ALA A 1 295 ? 0.616 32.688 9.438 1 87.75 295 ALA A C 1
ATOM 2432 O O . ALA A 1 295 ? -0.082 33.406 8.727 1 87.75 295 ALA A O 1
ATOM 2433 N N . PHE A 1 296 ? 1.915 32.844 9.562 1 90.31 296 PHE A N 1
ATOM 2434 C CA . PHE A 1 296 ? 2.689 33.875 8.875 1 90.31 296 PHE A CA 1
ATOM 2435 C C . PHE A 1 296 ? 4.062 33.344 8.477 1 90.31 296 PHE A C 1
ATOM 2437 O O . PHE A 1 296 ? 4.762 32.75 9.297 1 90.31 296 PHE A O 1
ATOM 2444 N N . PRO A 1 297 ? 4.434 33.438 7.246 1 87.81 297 PRO A N 1
ATOM 2445 C CA . PRO A 1 297 ? 5.695 32.875 6.789 1 87.81 297 PRO A CA 1
ATOM 2446 C C . PRO A 1 297 ? 6.914 33.688 7.219 1 87.81 297 PRO A C 1
ATOM 2448 O O . PRO A 1 297 ? 6.777 34.875 7.57 1 87.81 297 PRO A O 1
ATOM 2451 N N . ASP A 1 298 ? 8.047 33.031 7.18 1 83.56 298 ASP A N 1
ATOM 2452 C CA . ASP A 1 298 ? 9.305 33.75 7.34 1 83.56 298 ASP A CA 1
ATOM 2453 C C . ASP A 1 298 ? 9.625 34.562 6.086 1 83.56 298 ASP A C 1
ATOM 2455 O O . ASP A 1 298 ? 9.273 34.188 4.973 1 83.56 298 ASP A O 1
ATOM 2459 N N . MET A 1 299 ? 10.25 35.656 6.32 1 89.56 299 MET A N 1
ATOM 2460 C CA . MET A 1 299 ? 10.602 36.531 5.203 1 89.56 299 MET A CA 1
ATOM 2461 C C . MET A 1 299 ? 11.961 37.188 5.426 1 89.56 299 MET A C 1
ATOM 2463 O O . MET A 1 299 ? 12.32 37.5 6.562 1 89.56 299 MET A O 1
ATOM 2467 N N . LYS A 1 300 ? 12.57 37.312 4.34 1 91.06 300 LYS A N 1
ATOM 2468 C CA . LYS A 1 300 ? 13.836 38.031 4.395 1 91.06 300 LYS A CA 1
ATOM 2469 C C . LYS A 1 300 ? 13.602 39.531 4.531 1 91.06 300 LYS A C 1
ATOM 2471 O O . LYS A 1 300 ? 13.375 40.219 3.537 1 91.06 300 LYS A O 1
ATOM 2476 N N . CYS A 1 301 ? 13.742 40.094 5.695 1 93.44 301 CYS A N 1
ATOM 2477 C CA . CYS A 1 301 ? 13.586 41.5 5.984 1 93.44 301 CYS A CA 1
ATOM 2478 C C . CYS A 1 301 ? 14.164 41.844 7.352 1 93.44 301 CYS A C 1
ATOM 2480 O O . CYS A 1 301 ? 14.703 41 8.039 1 93.44 301 CYS A O 1
ATOM 2482 N N . PHE A 1 302 ? 14.195 43.156 7.641 1 92.56 302 PHE A N 1
ATOM 2483 C CA . PHE A 1 302 ? 14.68 43.562 8.953 1 92.56 302 PHE A CA 1
ATOM 2484 C C . PHE A 1 302 ? 13.766 43.031 10.055 1 92.56 302 PHE A C 1
ATOM 2486 O O . PHE A 1 302 ? 12.555 42.938 9.875 1 92.56 302 PHE A O 1
ATOM 2493 N N . THR A 1 303 ? 14.344 42.719 11.164 1 93.31 303 THR A N 1
ATOM 2494 C CA . THR A 1 303 ? 13.609 42.156 12.297 1 93.31 303 THR A CA 1
ATOM 2495 C C . THR A 1 303 ? 12.469 43.094 12.703 1 93.31 303 THR A C 1
ATOM 2497 O O . THR A 1 303 ? 11.359 42.656 12.992 1 93.31 303 THR A O 1
ATOM 2500 N N . GLN A 1 304 ? 12.812 44.312 12.648 1 93.5 304 GLN A N 1
ATOM 2501 C CA . GLN A 1 304 ? 11.797 45.281 13.055 1 93.5 304 GLN A CA 1
ATOM 2502 C C . GLN A 1 304 ? 10.617 45.281 12.086 1 93.5 304 GLN A C 1
ATOM 2504 O O . GLN A 1 304 ? 9.461 45.375 12.508 1 93.5 304 GLN A O 1
ATOM 2509 N N . THR A 1 305 ? 10.938 45.219 10.844 1 94.56 305 THR A N 1
ATOM 2510 C CA . THR A 1 305 ? 9.898 45.188 9.82 1 94.56 305 THR A CA 1
ATOM 2511 C C . THR A 1 305 ? 9.055 43.906 9.953 1 94.56 305 THR A C 1
ATOM 2513 O O . THR A 1 305 ? 7.828 43.969 9.852 1 94.56 305 THR A O 1
ATOM 2516 N N . TYR A 1 306 ? 9.711 42.844 10.211 1 95.25 306 TYR A N 1
ATOM 2517 C CA . TYR A 1 306 ? 9.016 41.562 10.359 1 95.25 306 TYR A CA 1
ATOM 2518 C C . TYR A 1 306 ? 8.039 41.594 11.531 1 95.25 306 TYR A C 1
ATOM 2520 O O . TYR A 1 306 ? 6.891 41.188 11.406 1 95.25 306 TYR A O 1
ATOM 2528 N N . VAL A 1 307 ? 8.5 42.094 12.617 1 95.06 307 VAL A N 1
ATOM 2529 C CA . VAL A 1 307 ? 7.688 42.188 13.828 1 95.06 307 VAL A CA 1
ATOM 2530 C C . VAL A 1 307 ? 6.496 43.094 13.594 1 95.06 307 VAL A C 1
ATOM 2532 O O . VAL A 1 307 ? 5.383 42.812 14.039 1 95.06 307 VAL A O 1
ATOM 2535 N N . HIS A 1 308 ? 6.801 44.188 12.938 1 95.5 308 HIS A N 1
ATOM 2536 C CA . HIS A 1 308 ? 5.734 45.125 12.648 1 95.5 308 HIS A CA 1
ATOM 2537 C C . HIS A 1 308 ? 4.66 44.5 11.773 1 95.5 308 HIS A C 1
ATOM 2539 O O . HIS A 1 308 ? 3.467 44.625 12.055 1 95.5 308 HIS A O 1
ATOM 2545 N N . LEU A 1 309 ? 5.074 43.844 10.797 1 95.94 309 LEU A N 1
ATOM 2546 C CA . LEU A 1 309 ? 4.129 43.188 9.898 1 95.94 309 LEU A CA 1
ATOM 2547 C C . LEU A 1 309 ? 3.354 42.094 10.633 1 95.94 309 LEU A C 1
ATOM 2549 O O . LEU A 1 309 ? 2.121 42.094 10.648 1 95.94 309 LEU A O 1
ATOM 2553 N N . LYS A 1 310 ? 4.047 41.156 11.258 1 95.19 310 LYS A N 1
ATOM 2554 C CA . LYS A 1 310 ? 3.459 39.969 11.867 1 95.19 310 LYS A CA 1
ATOM 2555 C C . LYS A 1 310 ? 2.584 40.344 13.062 1 95.19 310 LYS A C 1
ATOM 2557 O O . LYS A 1 310 ? 1.457 39.844 13.188 1 95.19 310 LYS A O 1
ATOM 2562 N N . ASN A 1 311 ? 3.057 41.25 13.922 1 94.5 311 ASN A N 1
ATOM 2563 C CA . ASN A 1 311 ? 2.387 41.469 15.195 1 94.5 311 ASN A CA 1
ATOM 2564 C C . ASN A 1 311 ? 1.479 42.688 15.133 1 94.5 311 ASN A C 1
ATOM 2566 O O . ASN A 1 311 ? 0.388 42.688 15.703 1 94.5 311 ASN A O 1
ATOM 2570 N N . THR A 1 312 ? 1.919 43.688 14.438 1 95.06 312 THR A N 1
ATOM 2571 C CA . THR A 1 312 ? 1.165 44.938 14.461 1 95.06 312 THR A CA 1
ATOM 2572 C C . THR A 1 312 ? 0.095 44.938 13.367 1 95.06 312 THR A C 1
ATOM 2574 O O . THR A 1 312 ? -1.071 45.219 13.641 1 95.06 312 THR A O 1
ATOM 2577 N N . LEU A 1 313 ? 0.486 44.656 12.195 1 96.31 313 LEU A N 1
ATOM 2578 C CA . LEU A 1 313 ? -0.487 44.75 11.109 1 96.31 313 LEU A CA 1
ATOM 2579 C C . LEU A 1 313 ? -1.337 43.469 11.047 1 96.31 313 LEU A C 1
ATOM 2581 O O . LEU A 1 313 ? -2.547 43.531 11.281 1 96.31 313 LEU A O 1
ATOM 2585 N N . TYR A 1 314 ? -0.718 42.312 10.797 1 96.44 314 TYR A N 1
ATOM 2586 C CA . TYR A 1 314 ? -1.467 41.062 10.664 1 96.44 314 TYR A CA 1
ATOM 2587 C C . TYR A 1 314 ? -2.029 40.625 12.016 1 96.44 314 TYR A C 1
ATOM 2589 O O . TYR A 1 314 ? -3.164 40.156 12.094 1 96.44 314 TYR A O 1
ATOM 2597 N N . GLY A 1 315 ? -1.215 40.781 13.047 1 96 315 GLY A N 1
ATOM 2598 C CA . GLY A 1 315 ? -1.653 40.375 14.375 1 96 315 GLY A CA 1
ATOM 2599 C C . GLY A 1 315 ? -2.934 41.062 14.812 1 96 315 GLY A C 1
ATOM 2600 O O . GLY A 1 315 ? -3.834 40.406 15.352 1 96 315 GLY A O 1
ATOM 2601 N N . THR A 1 316 ? -2.918 42.344 14.594 1 96.19 316 THR A N 1
ATOM 2602 C CA . THR A 1 316 ? -4.102 43.125 14.961 1 96.19 316 THR A CA 1
ATOM 2603 C C . THR A 1 316 ? -5.309 42.688 14.133 1 96.19 316 THR A C 1
ATOM 2605 O O . THR A 1 316 ? -6.414 42.562 14.672 1 96.19 316 THR A O 1
ATOM 2608 N N . LYS A 1 317 ? -5.133 42.5 12.914 1 96.38 317 LYS A N 1
ATOM 2609 C CA . LYS A 1 317 ? -6.215 42.062 12.039 1 96.38 317 LYS A CA 1
ATOM 2610 C C . LYS A 1 317 ? -6.723 40.688 12.422 1 96.38 317 LYS A C 1
ATOM 2612 O O . LYS A 1 317 ? -7.93 40.438 12.406 1 96.38 317 LYS A O 1
ATOM 2617 N N . VAL A 1 318 ? -5.859 39.75 12.742 1 96.44 318 VAL A N 1
ATOM 2618 C CA . VAL A 1 318 ? -6.203 38.406 13.148 1 96.44 318 VAL A CA 1
ATOM 2619 C C . VAL A 1 318 ? -7.105 38.438 14.383 1 96.44 318 VAL A C 1
ATOM 2621 O O . VAL A 1 318 ? -8.109 37.719 14.445 1 96.44 318 VAL A O 1
ATOM 2624 N N . GLU A 1 319 ? -6.75 39.344 15.32 1 96.25 319 GLU A N 1
ATOM 2625 C CA . GLU A 1 319 ? -7.531 39.438 16.547 1 96.25 319 GLU A CA 1
ATOM 2626 C C . GLU A 1 319 ? -8.898 40.062 16.281 1 96.25 319 GLU A C 1
ATOM 2628 O O . GLU A 1 319 ? -9.898 39.656 16.875 1 96.25 319 GLU A O 1
ATOM 2633 N N . LYS A 1 320 ? -8.898 41.031 15.5 1 96.44 320 LYS A N 1
ATOM 2634 C CA . LYS A 1 320 ? -10.164 41.688 15.141 1 96.44 320 LYS A CA 1
ATOM 2635 C C . LYS A 1 320 ? -11.094 40.719 14.43 1 96.44 320 LYS A C 1
ATOM 2637 O O . LYS A 1 320 ? -12.289 40.656 14.711 1 96.44 320 LYS A O 1
ATOM 2642 N N . ASP A 1 321 ? -10.547 40 13.492 1 96.75 321 ASP A N 1
ATOM 2643 C CA . ASP A 1 321 ? -11.32 39.031 12.742 1 96.75 321 ASP A CA 1
ATOM 2644 C C . ASP A 1 321 ? -11.828 37.906 13.664 1 96.75 321 ASP A C 1
ATOM 2646 O O . ASP A 1 321 ? -12.953 37.438 13.508 1 96.75 321 ASP A O 1
ATOM 2650 N N . PHE A 1 322 ? -10.961 37.469 14.578 1 96.56 322 PHE A N 1
ATOM 2651 C CA . PHE A 1 322 ? -11.336 36.438 15.531 1 96.56 322 PHE A CA 1
ATOM 2652 C C . PHE A 1 322 ? -12.523 36.875 16.375 1 96.56 322 PHE A C 1
ATOM 2654 O O . PHE A 1 322 ? -13.484 36.094 16.547 1 96.56 322 PHE A O 1
ATOM 2661 N N . GLN A 1 323 ? -12.469 38.094 16.844 1 95.81 323 GLN A N 1
ATOM 2662 C CA . GLN A 1 323 ? -13.555 38.594 17.688 1 95.81 323 GLN A CA 1
ATOM 2663 C C . GLN A 1 323 ? -14.859 38.688 16.906 1 95.81 323 GLN A C 1
ATOM 2665 O O . GLN A 1 323 ? -15.922 38.344 17.406 1 95.81 323 GLN A O 1
ATOM 2670 N N . ALA A 1 324 ? -14.766 39.188 15.734 1 96.25 324 ALA A N 1
ATOM 2671 C CA . ALA A 1 324 ? -15.953 39.25 14.883 1 96.25 324 ALA A CA 1
ATOM 2672 C C . ALA A 1 324 ? -16.531 37.875 14.609 1 96.25 324 ALA A C 1
ATOM 2674 O O . ALA A 1 324 ? -17.75 37.688 14.609 1 96.25 324 ALA A O 1
ATOM 2675 N N . PHE A 1 325 ? -15.641 36.938 14.336 1 96.75 325 PHE A N 1
ATOM 2676 C CA . PHE A 1 325 ? -16.078 35.562 14.039 1 96.75 325 PHE A CA 1
ATOM 2677 C C . PHE A 1 325 ? -16.672 34.906 15.273 1 96.75 325 PHE A C 1
ATOM 2679 O O . PHE A 1 325 ? -17.672 34.188 15.172 1 96.75 325 PHE A O 1
ATOM 2686 N N . GLN A 1 326 ? -16.031 35.094 16.375 1 96.06 326 GLN A N 1
ATOM 2687 C CA . GLN A 1 326 ? -16.516 34.562 17.641 1 96.06 326 GLN A CA 1
ATOM 2688 C C . GLN A 1 326 ? -17.938 35.031 17.922 1 96.06 326 GLN A C 1
ATOM 2690 O O . GLN A 1 326 ? -18.781 34.25 18.391 1 96.06 326 GLN A O 1
ATOM 2695 N N . ALA A 1 327 ? -18.172 36.25 17.672 1 95.38 327 ALA A N 1
ATOM 2696 C CA . ALA A 1 327 ? -19.5 36.812 17.875 1 95.38 327 ALA A CA 1
ATOM 2697 C C . ALA A 1 327 ? -20.531 36.156 16.969 1 95.38 327 ALA A C 1
ATOM 2699 O O . ALA A 1 327 ? -21.672 35.938 17.375 1 95.38 327 ALA A O 1
ATOM 2700 N N . LEU A 1 328 ? -20.141 35.844 15.805 1 95 328 LEU A N 1
ATOM 2701 C CA . LEU A 1 328 ? -21.031 35.219 14.844 1 95 328 LEU A CA 1
ATOM 2702 C C . LEU A 1 328 ? -21.359 33.781 15.266 1 95 328 LEU A C 1
ATOM 2704 O O . LEU A 1 328 ? -22.406 33.25 14.891 1 95 328 LEU A O 1
ATOM 2708 N N . CYS A 1 329 ? -20.422 33.125 16 1 93.62 329 CYS A N 1
ATOM 2709 C CA . CYS A 1 329 ? -20.641 31.781 16.469 1 93.62 329 CYS A CA 1
ATOM 2710 C C . CYS A 1 329 ? -21.562 31.75 17.672 1 93.62 329 CYS A C 1
ATOM 2712 O O . CYS A 1 329 ? -21.984 30.688 18.125 1 93.62 329 CYS A O 1
ATOM 2714 N N . GLN A 1 330 ? -21.953 32.812 18.188 1 89.38 330 GLN A N 1
ATOM 2715 C CA . GLN A 1 330 ? -22.906 32.969 19.281 1 89.38 330 GLN A CA 1
ATOM 2716 C C . GLN A 1 330 ? -22.516 32.125 20.484 1 89.38 330 GLN A C 1
ATOM 2718 O O . GLN A 1 330 ? -23.359 31.453 21.078 1 89.38 330 GLN A O 1
ATOM 2723 N N . ASN A 1 331 ? -21.281 31.953 20.797 1 84.06 331 ASN A N 1
ATOM 2724 C CA . ASN A 1 331 ? -20.734 31.234 21.953 1 84.06 331 ASN A CA 1
ATOM 2725 C C . ASN A 1 331 ? -21.078 29.75 21.922 1 84.06 331 ASN A C 1
ATOM 2727 O O . ASN A 1 331 ? -21.141 29.094 22.953 1 84.06 331 ASN A O 1
ATOM 2731 N N . LYS A 1 332 ? -21.375 29.312 20.797 1 89.75 332 LYS A N 1
ATOM 2732 C CA . LYS A 1 332 ? -21.719 27.906 20.641 1 89.75 332 LYS A CA 1
ATOM 2733 C C . LYS A 1 332 ? -20.469 27.047 20.453 1 89.75 332 LYS A C 1
ATOM 2735 O O . LYS A 1 332 ? -20.531 25.828 20.609 1 89.75 332 LYS A O 1
ATOM 2740 N N . VAL A 1 333 ? -19.453 27.672 20.125 1 91.75 333 VAL A N 1
ATOM 2741 C CA . VAL A 1 333 ? -18.188 26.984 19.875 1 91.75 333 VAL A CA 1
ATOM 2742 C C . VAL A 1 333 ? -17.094 27.594 20.719 1 91.75 333 VAL A C 1
ATOM 2744 O O . VAL A 1 333 ? -17.047 28.812 20.922 1 91.75 333 VAL A O 1
ATOM 2747 N N . ASP A 1 334 ? -16.25 26.766 21.281 1 91.44 334 ASP A N 1
ATOM 2748 C CA . ASP A 1 334 ? -15.164 27.266 22.109 1 91.44 334 ASP A CA 1
ATOM 2749 C C . ASP A 1 334 ? -14.102 27.969 21.281 1 91.44 334 ASP A C 1
ATOM 2751 O O . ASP A 1 334 ? -13.984 27.734 20.078 1 91.44 334 ASP A O 1
ATOM 2755 N N . ASP A 1 335 ? -13.289 28.812 21.922 1 93.56 335 ASP A N 1
ATOM 2756 C CA . ASP A 1 335 ? -12.312 29.672 21.266 1 93.56 335 ASP A CA 1
ATOM 2757 C C . ASP A 1 335 ? -11.25 28.844 20.531 1 93.56 335 ASP A C 1
ATOM 2759 O O . ASP A 1 335 ? -10.828 29.219 19.438 1 93.56 335 ASP A O 1
ATOM 2763 N N . GLU A 1 336 ? -10.883 27.812 21.156 1 89.94 336 GLU A N 1
ATOM 2764 C CA . GLU A 1 336 ? -9.828 27 20.562 1 89.94 336 GLU A CA 1
ATOM 2765 C C . GLU A 1 336 ? -10.289 26.391 19.234 1 89.94 336 GLU A C 1
ATOM 2767 O O . GLU A 1 336 ? -9.531 26.344 18.266 1 89.94 336 GLU A O 1
ATOM 2772 N N . THR A 1 337 ? -11.445 25.969 19.234 1 90.44 337 THR A N 1
ATOM 2773 C CA . THR A 1 337 ? -12 25.359 18.031 1 90.44 337 THR A CA 1
ATOM 2774 C C . THR A 1 337 ? -12.172 26.406 16.938 1 90.44 337 THR A C 1
ATOM 2776 O O . THR A 1 337 ? -11.922 26.109 15.758 1 90.44 337 THR A O 1
ATOM 2779 N N . ILE A 1 338 ? -12.547 27.562 17.312 1 94.19 338 ILE A N 1
ATOM 2780 C CA . ILE A 1 338 ? -12.727 28.641 16.344 1 94.19 338 ILE A CA 1
ATOM 2781 C C . ILE A 1 338 ? -11.383 29 15.719 1 94.19 338 ILE A C 1
ATOM 2783 O O . ILE A 1 338 ? -11.281 29.156 14.5 1 94.19 338 ILE A O 1
ATOM 2787 N N . ARG A 1 339 ? -10.398 29.125 16.562 1 92.75 339 ARG A N 1
ATOM 2788 C CA . ARG A 1 339 ? -9.07 29.469 16.047 1 92.75 339 ARG A CA 1
ATOM 2789 C C . ARG A 1 339 ? -8.555 28.406 15.102 1 92.75 339 ARG A C 1
ATOM 2791 O O . ARG A 1 339 ? -7.961 28.703 14.062 1 92.75 339 ARG A O 1
ATOM 2798 N N . LEU A 1 340 ? -8.812 27.188 15.516 1 89.75 340 LEU A N 1
ATOM 2799 C CA . LEU A 1 340 ? -8.398 26.078 14.664 1 89.75 340 LEU A CA 1
ATOM 2800 C C . LEU A 1 340 ? -9.117 26.125 13.32 1 89.75 340 LEU A C 1
ATOM 2802 O O . LEU A 1 340 ? -8.508 25.875 12.281 1 89.75 340 LEU A O 1
ATOM 2806 N N . PHE A 1 341 ? -10.336 26.453 13.383 1 91.62 341 PHE A N 1
ATOM 2807 C CA . PHE A 1 341 ? -11.148 26.531 12.172 1 91.62 341 PHE A CA 1
ATOM 2808 C C . PHE A 1 341 ? -10.641 27.641 11.258 1 91.62 341 PHE A C 1
ATOM 2810 O O . PHE A 1 341 ? -10.461 27.438 10.062 1 91.62 341 P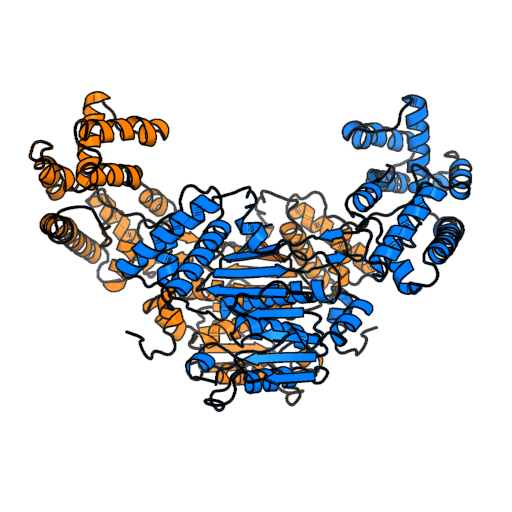HE A O 1
ATOM 2817 N N . ILE A 1 342 ? -10.375 28.734 11.836 1 92.81 342 ILE A N 1
ATOM 2818 C CA . ILE A 1 342 ? -9.938 29.891 11.07 1 92.81 342 ILE A CA 1
ATOM 2819 C C . ILE A 1 342 ? -8.594 29.578 10.406 1 92.81 342 ILE A C 1
ATOM 2821 O O . ILE A 1 342 ? -8.367 29.938 9.25 1 92.81 342 ILE A O 1
ATOM 2825 N N . GLU A 1 343 ? -7.754 28.891 11.094 1 89.5 343 GLU A N 1
ATOM 2826 C CA . GLU A 1 343 ? -6.422 28.562 10.586 1 89.5 343 GLU A CA 1
ATOM 2827 C C . GLU A 1 343 ? -6.496 27.594 9.414 1 89.5 343 GLU A C 1
ATOM 2829 O O . GLU A 1 343 ? -5.59 27.547 8.586 1 89.5 343 GLU A O 1
ATOM 2834 N N . ASN A 1 344 ? -7.633 26.859 9.32 1 88.75 344 ASN A N 1
ATOM 2835 C CA . ASN A 1 344 ? -7.703 25.797 8.328 1 88.75 344 ASN A CA 1
ATOM 2836 C C . ASN A 1 344 ? -8.805 26.062 7.305 1 88.75 344 ASN A C 1
ATOM 2838 O O . ASN A 1 344 ? -9.203 25.141 6.578 1 88.75 344 ASN A O 1
ATOM 2842 N N . ILE A 1 345 ? -9.242 27.219 7.176 1 87.62 345 ILE A N 1
ATOM 2843 C CA . ILE A 1 345 ? -10.367 27.578 6.32 1 87.62 345 ILE A CA 1
ATOM 2844 C C . ILE A 1 345 ? -10.047 27.234 4.867 1 87.62 345 ILE A C 1
ATOM 2846 O O . ILE A 1 345 ? -10.922 26.812 4.117 1 87.62 345 ILE A O 1
ATOM 2850 N N . GLN A 1 346 ? -8.797 27.312 4.527 1 80.81 346 GLN A N 1
ATOM 2851 C CA . GLN A 1 346 ? -8.406 27.109 3.135 1 80.81 346 GLN A CA 1
ATOM 2852 C C . GLN A 1 346 ? -8.367 25.625 2.777 1 80.81 346 GLN A C 1
ATOM 2854 O O . GLN A 1 346 ? -8.367 25.266 1.598 1 80.81 346 GLN A O 1
ATOM 2859 N N . ASP A 1 347 ? -8.398 24.797 3.748 1 83.06 347 ASP A N 1
ATOM 2860 C CA . ASP A 1 347 ? -8.18 23.375 3.48 1 83.06 347 ASP A CA 1
ATOM 2861 C C . ASP A 1 347 ? -9.312 22.531 4.047 1 83.06 347 ASP A C 1
ATOM 2863 O O . ASP A 1 347 ? -9.125 21.344 4.32 1 83.06 347 ASP A O 1
ATOM 2867 N N . LEU A 1 348 ? -10.43 23.141 4.223 1 85.19 348 LEU A N 1
ATOM 2868 C CA . LEU A 1 348 ? -11.555 22.375 4.727 1 85.19 348 LEU A CA 1
ATOM 2869 C C . LEU A 1 348 ? -11.984 21.312 3.719 1 85.19 348 LEU A C 1
ATOM 2871 O O . LEU A 1 348 ? -11.969 21.562 2.51 1 85.19 348 LEU A O 1
ATOM 2875 N N . LYS A 1 349 ? -12.227 20.141 4.227 1 85.56 349 LYS A N 1
ATOM 2876 C CA . LYS A 1 349 ? -12.68 19.062 3.355 1 85.56 349 LYS A CA 1
ATOM 2877 C C . LYS A 1 349 ? -13.883 18.344 3.951 1 85.56 349 LYS A C 1
ATOM 2879 O O . LYS A 1 349 ? -13.984 18.188 5.168 1 85.56 349 LYS A O 1
ATOM 2884 N N . SER A 1 350 ? -14.789 18.062 3.111 1 86.38 350 SER A N 1
ATOM 2885 C CA . SER A 1 350 ? -15.938 17.25 3.49 1 86.38 350 SER A CA 1
ATOM 2886 C C . SER A 1 350 ? -16.094 16.031 2.572 1 86.38 350 SER A C 1
ATOM 2888 O O . SER A 1 350 ? -15.961 16.156 1.353 1 86.38 350 SER A O 1
ATOM 2890 N N . ILE A 1 351 ? -16.25 14.914 3.176 1 88.56 351 ILE A N 1
ATOM 2891 C CA . ILE A 1 351 ? -16.422 13.688 2.404 1 88.56 351 ILE A CA 1
ATOM 2892 C C . ILE A 1 351 ? -17.812 13.117 2.641 1 88.56 351 ILE A C 1
ATOM 2894 O O . ILE A 1 351 ? -18.25 12.969 3.787 1 88.56 351 ILE A O 1
ATOM 2898 N N . THR A 1 352 ? -18.484 12.883 1.604 1 86.94 352 THR A N 1
ATOM 2899 C CA . THR A 1 352 ? -19.766 12.18 1.668 1 86.94 352 THR A CA 1
ATOM 2900 C C . THR A 1 352 ? -19.594 10.719 1.257 1 86.94 352 THR A C 1
ATOM 2902 O O . THR A 1 352 ? -19.516 10.406 0.067 1 86.94 352 THR A O 1
ATOM 2905 N N . TYR A 1 353 ? -19.641 9.891 2.221 1 89.62 353 TYR A N 1
ATOM 2906 C CA . TYR A 1 353 ? -19.469 8.469 1.955 1 89.62 353 TYR A CA 1
ATOM 2907 C C . TYR A 1 353 ? -20.75 7.852 1.414 1 89.62 353 TYR A C 1
ATOM 2909 O O . TYR A 1 353 ? -21.844 8.203 1.859 1 89.62 353 TYR A O 1
ATOM 2917 N N . ARG A 1 354 ? -20.594 6.992 0.516 1 86.88 354 ARG A N 1
ATOM 2918 C CA . ARG A 1 354 ? -21.734 6.281 -0.042 1 86.88 354 ARG A CA 1
ATOM 2919 C C . ARG A 1 354 ? -21.922 4.926 0.636 1 86.88 354 ARG A C 1
ATOM 2921 O O . ARG A 1 354 ? -20.938 4.281 1.021 1 86.88 354 ARG A O 1
ATOM 2928 N N . THR A 1 355 ? -23.188 4.605 0.747 1 85.88 355 THR A N 1
ATOM 2929 C CA . THR A 1 355 ? -23.5 3.275 1.261 1 85.88 355 THR A CA 1
ATOM 2930 C C . THR A 1 355 ? -23.281 2.215 0.185 1 85.88 355 THR A C 1
ATOM 2932 O O . THR A 1 355 ? -23.125 2.541 -0.994 1 85.88 355 THR A O 1
ATOM 2935 N N . ILE A 1 356 ? -23.234 0.971 0.601 1 80.88 356 ILE A N 1
ATOM 2936 C CA . ILE A 1 356 ? -23.078 -0.133 -0.338 1 80.88 356 ILE A CA 1
ATOM 2937 C C . ILE A 1 356 ? -24.25 -0.163 -1.314 1 80.88 356 ILE A C 1
ATOM 2939 O O . ILE A 1 356 ? -24.078 -0.488 -2.492 1 80.88 356 ILE A O 1
ATOM 2943 N N . GLN A 1 357 ? -25.406 0.157 -0.802 1 81.75 357 GLN A N 1
ATOM 2944 C CA . GLN A 1 357 ? -26.609 0.182 -1.641 1 81.75 357 GLN A CA 1
ATOM 2945 C C . GLN A 1 357 ? -26.5 1.249 -2.725 1 81.75 357 GLN A C 1
ATOM 2947 O O . GLN A 1 357 ? -26.859 1.009 -3.879 1 81.75 357 GLN A O 1
ATOM 2952 N N . GLN A 1 358 ? -26 2.375 -2.336 1 85 358 GLN A N 1
ATOM 2953 C CA . GLN A 1 358 ? -25.812 3.461 -3.293 1 85 358 GLN A CA 1
ATOM 2954 C C . GLN A 1 358 ? -24.797 3.078 -4.367 1 85 358 GLN A C 1
ATOM 2956 O O . GLN A 1 358 ? -24.969 3.441 -5.535 1 85 358 GLN A O 1
ATOM 2961 N N . GLU A 1 359 ? -23.781 2.314 -3.941 1 82.75 359 GLU A N 1
ATOM 2962 C CA . GLU A 1 359 ? -22.766 1.866 -4.879 1 82.75 359 GLU A CA 1
ATOM 2963 C C . GLU A 1 359 ? -23.344 0.923 -5.926 1 82.75 359 GLU A C 1
ATOM 2965 O O . GLU A 1 359 ? -23 1.009 -7.105 1 82.75 359 GLU A O 1
ATOM 2970 N N . LEU A 1 360 ? -24.156 0.081 -5.457 1 78.06 360 LEU A N 1
ATOM 2971 C CA . LEU A 1 360 ? -24.75 -0.921 -6.344 1 78.06 360 LEU A CA 1
ATOM 2972 C C . LEU A 1 360 ? -25.75 -0.283 -7.301 1 78.06 360 LEU A C 1
ATOM 2974 O O . LEU A 1 360 ? -25.859 -0.7 -8.453 1 78.06 360 LEU A O 1
ATOM 2978 N N . GLN A 1 361 ? -26.406 0.73 -6.852 1 82.62 361 GLN A N 1
ATOM 2979 C CA . GLN A 1 361 ? -27.422 1.398 -7.664 1 82.62 361 GLN A CA 1
ATOM 2980 C C . GLN A 1 361 ? -26.766 2.336 -8.68 1 82.62 361 GLN A C 1
ATOM 2982 O O . GLN A 1 361 ? -27.25 2.449 -9.812 1 82.62 361 GLN A O 1
ATOM 2987 N N . GLN A 1 362 ? -25.688 2.986 -8.211 1 83.5 362 GLN A N 1
ATOM 2988 C CA . GLN A 1 362 ? -24.953 3.914 -9.07 1 83.5 362 GLN A CA 1
ATOM 2989 C C . GLN A 1 362 ? -23.453 3.646 -9.016 1 83.5 362 GLN A C 1
ATOM 2991 O O . GLN A 1 362 ? -22.719 4.348 -8.312 1 83.5 362 GLN A O 1
ATOM 2996 N N . PRO A 1 363 ? -23.047 2.688 -9.828 1 77.38 363 PRO A N 1
ATOM 2997 C CA . PRO A 1 363 ? -21.625 2.363 -9.789 1 77.38 363 PRO A CA 1
ATOM 2998 C C . PRO A 1 363 ? -20.75 3.488 -10.328 1 77.38 363 PRO A C 1
ATOM 3000 O O . PRO A 1 363 ? -21.141 4.168 -11.289 1 77.38 363 PRO A O 1
ATOM 3003 N N . ASN A 1 364 ? -19.672 3.859 -9.641 1 73.56 364 ASN A N 1
ATOM 3004 C CA . ASN A 1 364 ? -18.734 4.883 -10.102 1 73.56 364 ASN A CA 1
ATOM 3005 C C . ASN A 1 364 ? -17.844 4.359 -11.219 1 73.56 364 ASN A C 1
ATOM 3007 O O . ASN A 1 364 ? -17.547 3.162 -11.281 1 73.56 364 ASN A O 1
ATOM 3011 N N . GLU A 1 365 ? -17.5 5.285 -12.047 1 75.44 365 GLU A N 1
ATOM 3012 C CA . GLU A 1 365 ? -16.562 4.953 -13.125 1 75.44 365 GLU A CA 1
ATOM 3013 C C . GLU A 1 365 ? -15.125 4.938 -12.633 1 75.44 365 GLU A C 1
ATOM 3015 O O . GLU A 1 365 ? -14.742 5.754 -11.789 1 75.44 365 GLU A O 1
ATOM 3020 N N . VAL A 1 366 ? -14.531 3.855 -12.969 1 77.5 366 VAL A N 1
ATOM 3021 C CA . VAL A 1 366 ? -13.117 3.766 -12.625 1 77.5 366 VAL A CA 1
ATOM 3022 C C . VAL A 1 366 ? -12.266 4.086 -13.852 1 77.5 366 VAL A C 1
ATOM 3024 O O . VAL A 1 366 ? -12.664 3.801 -14.984 1 77.5 366 VAL A O 1
ATOM 3027 N N . GLU A 1 367 ? -11.195 4.766 -13.648 1 70.69 367 GLU A N 1
ATOM 3028 C CA . GLU A 1 367 ? -10.32 5.215 -14.727 1 70.69 367 GLU A CA 1
ATOM 3029 C C . GLU A 1 367 ? -9.656 4.031 -15.43 1 70.69 367 GLU A C 1
ATOM 3031 O O . GLU A 1 367 ? -9.484 4.039 -16.656 1 70.69 367 GLU A O 1
ATOM 3036 N N . ASP A 1 368 ? -9.242 3.01 -14.703 1 76.38 368 ASP A N 1
ATOM 3037 C CA . ASP A 1 368 ? -8.516 1.866 -15.242 1 76.38 368 ASP A CA 1
ATOM 3038 C C . ASP A 1 368 ? -9.164 0.551 -14.82 1 76.38 368 ASP A C 1
ATOM 3040 O O . ASP A 1 368 ? -8.844 0.006 -13.758 1 76.38 368 ASP A O 1
ATOM 3044 N N . TYR A 1 369 ? -9.875 0.049 -15.766 1 73.12 369 TYR A N 1
ATOM 3045 C CA . TYR A 1 369 ? -10.609 -1.176 -15.477 1 73.12 369 TYR A CA 1
ATOM 3046 C C . TYR A 1 369 ? -9.68 -2.387 -15.492 1 73.12 369 TYR A C 1
ATOM 3048 O O . TYR A 1 369 ? -10.047 -3.463 -15.016 1 73.12 369 TYR A O 1
ATOM 3056 N N . ASP A 1 370 ? -8.461 -2.119 -15.945 1 77.25 370 ASP A N 1
ATOM 3057 C CA . ASP A 1 370 ? -7.508 -3.219 -16 1 77.25 370 ASP A CA 1
ATOM 3058 C C . ASP A 1 370 ? -6.609 -3.232 -14.773 1 77.25 370 ASP A C 1
ATOM 3060 O O . ASP A 1 370 ? -5.707 -4.07 -14.664 1 77.25 370 ASP A O 1
ATOM 3064 N N . ASN A 1 371 ? -7.004 -2.371 -13.906 1 84.81 371 ASN A N 1
ATOM 3065 C CA . ASN A 1 371 ? -6.281 -2.354 -12.633 1 84.81 371 ASN A CA 1
ATOM 3066 C C . ASN A 1 371 ? -6.523 -3.631 -11.836 1 84.81 371 ASN A C 1
ATOM 3068 O O . ASN A 1 371 ? -7.668 -3.982 -11.555 1 84.81 371 ASN A O 1
ATOM 3072 N N . ASP A 1 372 ? -5.488 -4.305 -11.43 1 87.25 372 ASP A N 1
ATOM 3073 C CA . ASP A 1 372 ? -5.594 -5.57 -10.719 1 87.25 372 ASP A CA 1
ATOM 3074 C C . ASP A 1 372 ? -6.418 -5.418 -9.438 1 87.25 372 ASP A C 1
ATOM 3076 O O . ASP A 1 372 ? -7.195 -6.309 -9.086 1 87.25 372 ASP A O 1
ATOM 3080 N N . CYS A 1 373 ? -6.238 -4.32 -8.82 1 91.88 373 CYS A N 1
ATOM 3081 C CA . CYS A 1 373 ? -6.965 -4.109 -7.574 1 91.88 373 CYS A CA 1
ATOM 3082 C C . CYS A 1 373 ? -8.469 -4.008 -7.828 1 91.88 373 CYS A C 1
ATOM 3084 O O . CYS A 1 373 ? -9.266 -4.473 -7.02 1 91.88 373 CYS A O 1
ATOM 3086 N N . TYR A 1 374 ? -8.844 -3.402 -8.93 1 92.44 374 TYR A N 1
ATOM 3087 C CA . TYR A 1 374 ? -10.258 -3.305 -9.25 1 92.44 374 TYR A CA 1
ATOM 3088 C C . TYR A 1 374 ? -10.844 -4.676 -9.57 1 92.44 374 TYR A C 1
ATOM 3090 O O . TYR A 1 374 ? -11.969 -4.988 -9.18 1 92.44 374 TYR A O 1
ATOM 3098 N N . ILE A 1 375 ? -10.039 -5.473 -10.281 1 92.62 375 ILE A N 1
ATOM 3099 C CA . ILE A 1 375 ? -10.445 -6.836 -10.602 1 92.62 375 ILE A CA 1
ATOM 3100 C C . ILE A 1 375 ? -10.672 -7.625 -9.312 1 92.62 375 ILE A C 1
ATOM 3102 O O . ILE A 1 375 ? -11.68 -8.312 -9.172 1 92.62 375 ILE A O 1
ATOM 3106 N N . TRP A 1 376 ? -9.758 -7.445 -8.414 1 94.88 376 TRP A N 1
ATOM 3107 C CA . TRP A 1 376 ? -9.875 -8.141 -7.133 1 94.88 376 TRP A CA 1
ATOM 3108 C C . TRP A 1 376 ? -11.109 -7.668 -6.371 1 94.88 376 TRP A C 1
ATOM 3110 O O . TRP A 1 376 ? -11.734 -8.453 -5.656 1 94.88 376 TRP A O 1
ATOM 3120 N N . TYR A 1 377 ? -11.453 -6.41 -6.527 1 94 377 TYR A N 1
ATOM 3121 C CA . TYR A 1 377 ? -12.648 -5.895 -5.879 1 94 377 TYR A CA 1
ATOM 3122 C C . TYR A 1 377 ? -13.891 -6.625 -6.371 1 94 377 TYR A C 1
ATOM 3124 O O . TYR A 1 377 ? -14.727 -7.062 -5.57 1 94 377 TYR A O 1
ATOM 3132 N N . ILE A 1 378 ? -13.977 -6.758 -7.641 1 93 378 ILE A N 1
ATOM 3133 C CA . ILE A 1 378 ? -15.117 -7.445 -8.242 1 93 378 ILE A CA 1
ATOM 3134 C C . ILE A 1 378 ? -15.141 -8.898 -7.781 1 93 378 ILE A C 1
ATOM 3136 O O . ILE A 1 378 ? -16.203 -9.445 -7.469 1 93 378 ILE A O 1
ATOM 3140 N N . LEU A 1 379 ? -13.977 -9.469 -7.73 1 95.94 379 LEU A N 1
ATOM 3141 C CA . LEU A 1 379 ? -13.883 -10.875 -7.352 1 95.94 379 LEU A CA 1
ATOM 3142 C C . LEU A 1 379 ? -14.258 -11.062 -5.883 1 95.94 379 LEU A C 1
ATOM 3144 O O . LEU A 1 379 ? -14.867 -12.07 -5.52 1 95.94 379 LEU A O 1
ATOM 3148 N N . LEU A 1 380 ? -13.875 -10.148 -5.035 1 95 380 LEU A N 1
ATOM 3149 C CA . LEU A 1 380 ? -14.25 -10.219 -3.627 1 95 380 LEU A CA 1
ATOM 3150 C C . LEU A 1 380 ? -15.758 -10.141 -3.461 1 95 380 LEU A C 1
ATOM 3152 O O . LEU A 1 380 ? -16.344 -10.867 -2.658 1 95 380 LEU A O 1
ATOM 3156 N N . ARG A 1 381 ? -16.344 -9.258 -4.18 1 92.38 381 ARG A N 1
ATOM 3157 C CA . ARG A 1 381 ? -17.812 -9.172 -4.16 1 92.38 381 ARG A CA 1
ATOM 3158 C C . ARG A 1 381 ? -18.438 -10.484 -4.617 1 92.38 381 ARG A C 1
ATOM 3160 O O . ARG A 1 381 ? -19.438 -10.922 -4.055 1 92.38 381 ARG A O 1
ATOM 3167 N N . SER A 1 382 ? -17.812 -11.023 -5.629 1 95.94 382 SER A N 1
ATOM 3168 C CA . SER A 1 382 ? -18.344 -12.258 -6.207 1 95.94 382 SER A CA 1
ATOM 3169 C C . SER A 1 382 ? -18.234 -13.422 -5.23 1 95.94 382 SER A C 1
ATOM 3171 O O . SER A 1 382 ? -19.172 -14.203 -5.07 1 95.94 382 SER A O 1
ATOM 3173 N N . VAL A 1 383 ? -17.078 -13.547 -4.602 1 96.44 383 VAL A N 1
ATOM 3174 C CA . VAL A 1 383 ? -16.906 -14.664 -3.67 1 96.44 383 VAL A CA 1
ATOM 3175 C C . VAL A 1 383 ? -17.844 -14.477 -2.469 1 96.44 383 VAL A C 1
ATOM 3177 O O . VAL A 1 383 ? -18.328 -15.453 -1.907 1 96.44 383 VAL A O 1
ATOM 3180 N N . ASN A 1 384 ? -18.078 -13.25 -2.064 1 93.94 384 ASN A N 1
ATOM 3181 C CA . ASN A 1 384 ? -19.016 -12.992 -0.979 1 93.94 384 ASN A CA 1
ATOM 3182 C C . ASN A 1 384 ? -20.438 -13.414 -1.355 1 93.94 384 ASN A C 1
ATOM 3184 O O . ASN A 1 384 ? -21.172 -13.961 -0.528 1 93.94 384 ASN A O 1
ATOM 3188 N N . GLU A 1 385 ? -20.828 -13.094 -2.58 1 94.19 385 GLU A N 1
ATOM 3189 C CA . GLU A 1 385 ? -22.141 -13.539 -3.045 1 94.19 385 GLU A CA 1
ATOM 3190 C C . GLU A 1 385 ? -22.219 -15.062 -3.088 1 94.19 385 GLU A C 1
ATOM 3192 O O . GLU A 1 385 ? -23.25 -15.641 -2.73 1 94.19 385 GLU A O 1
ATOM 3197 N N . PHE A 1 386 ? -21.156 -15.688 -3.592 1 97.12 386 PHE A N 1
ATOM 3198 C CA . PHE A 1 386 ? -21.094 -17.141 -3.592 1 97.12 386 PHE A CA 1
ATOM 3199 C C . PHE A 1 386 ? -21.297 -17.688 -2.184 1 97.12 386 PHE A C 1
ATOM 3201 O O . PHE A 1 386 ? -22.047 -18.656 -1.987 1 97.12 386 PHE A O 1
ATOM 3208 N N . TYR A 1 387 ? -20.625 -17.125 -1.268 1 94.94 387 TYR A N 1
ATOM 3209 C CA . TYR A 1 387 ? -20.703 -17.562 0.121 1 94.94 387 TYR A CA 1
ATOM 3210 C C . TYR A 1 387 ? -22.125 -17.406 0.652 1 94.94 387 TYR A C 1
ATOM 3212 O O . TYR A 1 387 ? -22.625 -18.266 1.386 1 94.94 387 TYR A O 1
ATOM 3220 N N . ASN A 1 388 ? -22.75 -16.328 0.373 1 92.56 388 ASN A N 1
ATOM 3221 C CA . ASN A 1 388 ? -24.109 -16.078 0.831 1 92.56 388 ASN A CA 1
ATOM 3222 C C . ASN A 1 388 ? -25.078 -17.125 0.293 1 92.56 388 ASN A C 1
ATOM 3224 O O . ASN A 1 388 ? -26.047 -17.484 0.964 1 92.56 388 ASN A O 1
ATOM 3228 N N . THR A 1 389 ? -24.797 -17.594 -0.872 1 94.25 389 THR A N 1
ATOM 3229 C CA . THR A 1 389 ? -25.672 -18.547 -1.521 1 94.25 389 THR A CA 1
ATOM 3230 C C . THR A 1 389 ? -25.359 -19.969 -1.047 1 94.25 389 THR A C 1
ATOM 3232 O O . THR A 1 389 ? -26.281 -20.766 -0.812 1 94.25 389 THR A O 1
ATOM 3235 N N . ASN A 1 390 ? -24.094 -20.281 -0.863 1 95.56 390 ASN A N 1
ATOM 3236 C CA . ASN A 1 390 ? -23.703 -21.672 -0.627 1 95.56 390 ASN A CA 1
ATOM 3237 C C . ASN A 1 390 ? -23.25 -21.891 0.816 1 95.56 390 ASN A C 1
ATOM 3239 O O . ASN A 1 390 ? -23.062 -23.016 1.249 1 95.56 390 ASN A O 1
ATOM 3243 N N . ASN A 1 391 ? -23.031 -20.812 1.602 1 93.62 391 ASN A N 1
ATOM 3244 C CA . ASN A 1 391 ? -22.562 -20.844 2.984 1 93.62 391 ASN A CA 1
ATOM 3245 C C . ASN A 1 391 ? -21.172 -21.484 3.098 1 93.62 391 ASN A C 1
ATOM 3247 O O . ASN A 1 391 ? -20.891 -22.188 4.066 1 93.62 391 ASN A O 1
ATOM 3251 N N . ARG A 1 392 ? -20.5 -21.453 2.061 1 94.38 392 ARG A N 1
ATOM 3252 C CA . ARG A 1 392 ? -19.109 -21.875 1.987 1 94.38 392 ARG A CA 1
ATOM 3253 C C . ARG A 1 392 ? -18.359 -21.109 0.891 1 94.38 392 ARG A C 1
ATOM 3255 O O . ARG A 1 392 ? -18.984 -20.531 0.004 1 94.38 392 ARG A O 1
ATOM 3262 N N . TRP A 1 393 ? -17.047 -21.156 0.962 1 94.38 393 TRP A N 1
ATOM 3263 C CA . TRP A 1 393 ? -16.25 -20.469 -0.04 1 94.38 393 TRP A CA 1
ATOM 3264 C C . TRP A 1 393 ? -16.047 -21.344 -1.273 1 94.38 393 TRP A C 1
ATOM 3266 O O . TRP A 1 393 ? -16.094 -22.562 -1.186 1 94.38 393 TRP A O 1
ATOM 3276 N N . PRO A 1 394 ? -15.852 -20.703 -2.379 1 96 394 PRO A N 1
ATOM 3277 C CA . PRO A 1 394 ? -15.625 -21.5 -3.594 1 96 394 PRO A CA 1
ATOM 3278 C C . PRO A 1 394 ? -14.273 -22.219 -3.586 1 96 394 PRO A C 1
ATOM 3280 O O . PRO A 1 394 ? -13.281 -21.656 -3.115 1 96 394 PRO A O 1
ATOM 3283 N N . THR A 1 395 ? -14.297 -23.422 -4.098 1 92.5 395 THR A N 1
ATOM 3284 C CA . THR A 1 395 ? -13.094 -24.219 -4.234 1 92.5 395 THR A CA 1
ATOM 3285 C C . THR A 1 395 ? -12.656 -24.297 -5.695 1 92.5 395 THR A C 1
ATOM 3287 O O . THR A 1 395 ? -13.258 -23.656 -6.562 1 92.5 395 THR A O 1
ATOM 3290 N N . GLN A 1 396 ? -11.594 -25.047 -5.914 1 87.06 396 GLN A N 1
ATOM 3291 C CA . GLN A 1 396 ? -11.062 -25.156 -7.27 1 87.06 396 GLN A CA 1
ATOM 3292 C C . GLN A 1 396 ? -11.812 -26.234 -8.062 1 87.06 396 GLN A C 1
ATOM 3294 O O . GLN A 1 396 ? -11.508 -26.469 -9.227 1 87.06 396 GLN A O 1
ATOM 3299 N N . GLU A 1 397 ? -12.781 -26.734 -7.465 1 88.25 397 GLU A N 1
ATOM 3300 C CA . GLU A 1 397 ? -13.594 -27.734 -8.164 1 88.25 397 GLU A CA 1
ATOM 3301 C C . GLU A 1 397 ? -14.359 -27.094 -9.32 1 88.25 397 GLU A C 1
ATOM 3303 O O . GLU A 1 397 ? -14.789 -25.938 -9.227 1 88.25 397 GLU A O 1
ATOM 3308 N N . LYS A 1 398 ? -14.625 -27.859 -10.367 1 86.06 398 LYS A N 1
ATOM 3309 C CA . LYS A 1 398 ? -15.242 -27.375 -11.594 1 86.06 398 LYS A CA 1
ATOM 3310 C C . LYS A 1 398 ? -16.625 -26.766 -11.312 1 86.06 398 LYS A C 1
ATOM 3312 O O . LYS A 1 398 ? -16.969 -25.719 -11.852 1 86.06 398 LYS A O 1
ATOM 3317 N N . GLY A 1 399 ? -17.359 -27.391 -10.492 1 89.69 399 GLY A N 1
ATOM 3318 C CA . GLY A 1 399 ? -18.672 -26.875 -10.148 1 89.69 399 GLY A CA 1
ATOM 3319 C C . GLY A 1 399 ? -18.641 -25.5 -9.5 1 89.69 399 GLY A C 1
ATOM 3320 O O . GLY A 1 399 ? -19.422 -24.625 -9.859 1 89.69 399 GLY A O 1
ATOM 3321 N N . ASP A 1 400 ? -17.766 -25.297 -8.586 1 94.06 400 ASP A N 1
ATOM 3322 C CA . ASP A 1 400 ? -17.625 -24.031 -7.871 1 94.06 400 ASP A CA 1
ATOM 3323 C C . ASP A 1 400 ? -17.094 -22.938 -8.797 1 94.06 400 ASP A C 1
ATOM 3325 O O . ASP A 1 400 ? -17.562 -21.797 -8.758 1 94.06 400 ASP A O 1
ATOM 3329 N N . THR A 1 401 ? -16.141 -23.344 -9.617 1 91.69 401 THR A N 1
ATOM 3330 C CA . THR A 1 401 ? -15.539 -22.359 -10.508 1 91.69 401 THR A CA 1
ATOM 3331 C C . THR A 1 401 ? -16.547 -21.875 -11.539 1 91.69 401 THR A C 1
ATOM 3333 O O . THR A 1 401 ? -16.562 -20.703 -11.891 1 91.69 401 THR A O 1
ATOM 3336 N N . GLN A 1 402 ? -17.312 -22.766 -12.016 1 89.69 402 GLN A N 1
ATOM 3337 C CA . GLN A 1 402 ? -18.344 -22.391 -12.984 1 89.69 402 GLN A CA 1
ATOM 3338 C C . GLN A 1 402 ? -19.391 -21.484 -12.359 1 89.69 402 GLN A C 1
ATOM 3340 O O . GLN A 1 402 ? -19.797 -20.484 -12.953 1 89.69 402 GLN A O 1
ATOM 3345 N N . GLN A 1 403 ? -19.797 -21.875 -11.227 1 95.44 403 GLN A N 1
ATOM 3346 C CA . GLN A 1 403 ? -20.781 -21.047 -10.539 1 95.44 403 GLN A CA 1
ATOM 3347 C C . GLN A 1 403 ? -20.219 -19.656 -10.234 1 95.44 403 GLN A C 1
ATOM 3349 O O . GLN A 1 403 ? -20.922 -18.656 -10.383 1 95.44 403 GLN A O 1
ATOM 3354 N N . LEU A 1 404 ? -19.031 -19.656 -9.727 1 96.25 404 LEU A N 1
ATOM 3355 C CA . LEU A 1 404 ? -18.422 -18.359 -9.43 1 96.25 404 LEU A CA 1
ATOM 3356 C C . LEU A 1 404 ? -18.297 -17.516 -10.688 1 96.25 404 LEU A C 1
ATOM 3358 O O . LEU A 1 404 ? -18.516 -16.297 -10.641 1 96.25 404 LEU A O 1
ATOM 3362 N N . GLN A 1 405 ? -17.969 -18.156 -11.773 1 92.94 405 GLN A N 1
ATOM 3363 C CA . GLN A 1 405 ? -17.844 -17.438 -13.039 1 92.94 405 GLN A CA 1
ATOM 3364 C C . GLN A 1 405 ? -19.172 -16.766 -13.414 1 92.94 405 GLN A C 1
ATOM 3366 O O . GLN A 1 405 ? -19.188 -15.641 -13.914 1 92.94 405 GLN A O 1
ATOM 3371 N N . GLU A 1 406 ? -20.188 -17.469 -13.195 1 94 406 GLU A N 1
ATOM 3372 C CA . GLU A 1 406 ? -21.5 -16.906 -13.469 1 94 406 GLU A CA 1
ATOM 3373 C C . GLU A 1 406 ? -21.766 -15.68 -12.602 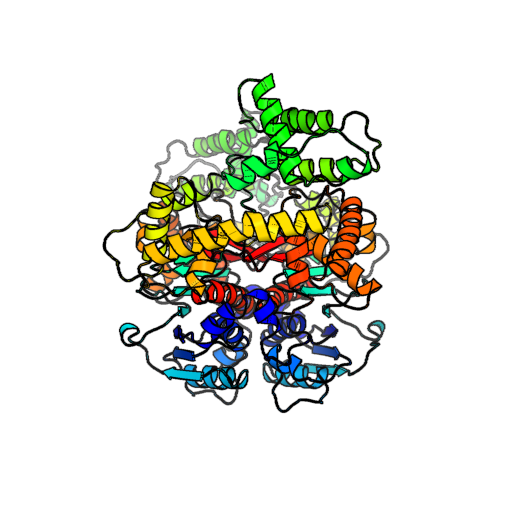1 94 406 GLU A C 1
ATOM 3375 O O . GLU A 1 406 ? -22.328 -14.688 -13.07 1 94 406 GLU A O 1
ATOM 3380 N N . ILE A 1 407 ? -21.391 -15.766 -11.359 1 96.44 407 ILE A N 1
ATOM 3381 C CA . ILE A 1 407 ? -21.578 -14.656 -10.438 1 96.44 407 ILE A CA 1
ATOM 3382 C C . ILE A 1 407 ? -20.688 -13.484 -10.867 1 96.44 407 ILE A C 1
ATOM 3384 O O . ILE A 1 407 ? -21.109 -12.328 -10.805 1 96.44 407 ILE A O 1
ATOM 3388 N N . VAL A 1 408 ? -19.484 -13.828 -11.258 1 95.81 408 VAL A N 1
ATOM 3389 C CA . VAL A 1 408 ? -18.547 -12.805 -11.703 1 95.81 408 VAL A CA 1
ATOM 3390 C C . VAL A 1 408 ? -19.125 -12.055 -12.898 1 95.81 408 VAL A C 1
ATOM 3392 O O . VAL A 1 408 ? -19.062 -10.828 -12.969 1 95.81 408 VAL A O 1
ATOM 3395 N N . ASP A 1 409 ? -19.672 -12.789 -13.805 1 92.94 409 ASP A N 1
ATOM 3396 C CA . ASP A 1 409 ? -20.281 -12.172 -14.984 1 92.94 409 ASP A CA 1
ATOM 3397 C C . ASP A 1 409 ? -21.406 -11.219 -14.586 1 92.94 409 ASP A C 1
ATOM 3399 O O . ASP A 1 409 ? -21.547 -10.141 -15.164 1 92.94 409 ASP A O 1
ATOM 3403 N N . LYS A 1 410 ? -22.188 -11.633 -13.68 1 92.88 410 LYS A N 1
ATOM 3404 C CA . LYS A 1 410 ? -23.266 -10.797 -13.164 1 92.88 410 LYS A CA 1
ATOM 3405 C C . LYS A 1 410 ? -22.719 -9.516 -12.539 1 92.88 410 LYS A C 1
ATOM 3407 O O . LYS A 1 410 ? -23.219 -8.43 -12.797 1 92.88 410 LYS A O 1
ATOM 3412 N N . GLN A 1 411 ? -21.672 -9.617 -11.703 1 91.44 411 GLN A N 1
ATOM 3413 C CA . GLN A 1 411 ? -21.078 -8.477 -11.023 1 91.44 411 GLN A CA 1
ATOM 3414 C C . GLN A 1 411 ? -20.438 -7.52 -12.031 1 91.44 411 GLN A C 1
ATOM 3416 O O . GLN A 1 411 ? -20.469 -6.301 -11.844 1 91.44 411 GLN A O 1
ATOM 3421 N N . CYS A 1 412 ? -19.828 -8.102 -13.016 1 90.06 412 CYS A N 1
ATOM 3422 C CA . CYS A 1 412 ? -19.203 -7.289 -14.055 1 90.06 412 CYS A CA 1
ATOM 3423 C C . CYS A 1 412 ? -20.25 -6.438 -14.773 1 90.06 412 CYS A C 1
ATOM 3425 O O . CYS A 1 412 ? -20.016 -5.262 -15.055 1 90.06 412 CYS A O 1
ATOM 3427 N N . ARG A 1 413 ? -21.328 -7.016 -15.125 1 88.25 413 ARG A N 1
ATOM 3428 C CA . ARG A 1 413 ? -22.406 -6.293 -15.789 1 88.25 413 ARG A CA 1
ATOM 3429 C C . ARG A 1 413 ? -22.906 -5.129 -14.93 1 88.25 413 ARG A C 1
ATOM 3431 O O . ARG A 1 413 ? -23.25 -4.07 -15.461 1 88.25 413 ARG A O 1
ATOM 3438 N N . LEU A 1 414 ? -22.922 -5.293 -13.633 1 84.31 414 LEU A N 1
ATOM 3439 C CA . LEU A 1 414 ? -23.406 -4.27 -12.703 1 84.31 414 LEU A CA 1
ATOM 3440 C C . LEU A 1 414 ? -22.484 -3.049 -12.734 1 84.31 414 LEU A C 1
ATOM 3442 O O . LEU A 1 414 ? -22.938 -1.925 -12.508 1 84.31 414 LEU A O 1
ATOM 3446 N N . VAL A 1 415 ? -21.219 -3.254 -13.008 1 82.31 415 VAL A N 1
ATOM 3447 C CA . VAL A 1 415 ? -20.281 -2.137 -12.945 1 82.31 415 VAL A CA 1
ATOM 3448 C C . VAL A 1 415 ? -19.781 -1.805 -14.352 1 82.31 415 VAL A C 1
ATOM 3450 O O . VAL A 1 415 ? -18.812 -1.054 -14.516 1 82.31 415 VAL A O 1
ATOM 3453 N N . ASN A 1 416 ? -20.266 -2.346 -15.398 1 80.81 416 ASN A N 1
ATOM 3454 C CA . ASN A 1 416 ? -19.969 -2.084 -16.797 1 80.81 416 ASN A CA 1
ATOM 3455 C C . ASN A 1 416 ? -18.547 -2.49 -17.172 1 80.81 416 ASN A C 1
ATOM 3457 O O . ASN A 1 416 ? -17.812 -1.712 -17.781 1 80.81 416 ASN A O 1
ATOM 3461 N N . VAL A 1 417 ? -18.125 -3.555 -16.609 1 83 417 VAL A N 1
ATOM 3462 C CA . VAL A 1 417 ? -16.859 -4.176 -16.984 1 83 417 VAL A CA 1
ATOM 3463 C C . VAL A 1 417 ? -17.109 -5.391 -17.859 1 83 417 VAL A C 1
ATOM 3465 O O . VAL A 1 417 ? -18.062 -6.145 -17.641 1 83 417 VAL A O 1
ATOM 3468 N N . ASP A 1 418 ? -16.344 -5.52 -18.875 1 79.38 418 ASP A N 1
ATOM 3469 C CA . ASP A 1 418 ? -16.594 -6.559 -19.875 1 79.38 418 ASP A CA 1
ATOM 3470 C C . ASP A 1 418 ? -16.375 -7.949 -19.281 1 79.38 418 ASP A C 1
ATOM 3472 O O . ASP A 1 418 ? -17.266 -8.797 -19.328 1 79.38 418 ASP A O 1
ATOM 3476 N N . SER A 1 419 ? -15.195 -8.242 -18.875 1 82.94 419 SER A N 1
ATOM 3477 C CA . SER A 1 419 ? -14.906 -9.562 -18.312 1 82.94 419 SER A CA 1
ATOM 3478 C C . SER A 1 419 ? -13.664 -9.523 -17.438 1 82.94 419 SER A C 1
ATOM 3480 O O . SER A 1 419 ? -12.883 -8.57 -17.484 1 82.94 419 SER A O 1
ATOM 3482 N N . ILE A 1 420 ? -13.656 -10.492 -16.578 1 87.69 420 ILE A N 1
ATOM 3483 C CA . ILE A 1 420 ? -12.484 -10.719 -15.742 1 87.69 420 ILE A CA 1
ATOM 3484 C C . ILE A 1 420 ? -11.711 -11.93 -16.25 1 87.69 420 ILE A C 1
ATOM 3486 O O . ILE A 1 420 ? -12.305 -12.938 -16.641 1 87.69 420 ILE A O 1
ATOM 3490 N N . PRO A 1 421 ? -10.43 -11.75 -16.312 1 80 421 PRO A N 1
ATOM 3491 C CA . PRO A 1 421 ? -9.625 -12.891 -16.781 1 80 421 PRO A CA 1
ATOM 3492 C C . PRO A 1 421 ? -9.867 -14.148 -15.938 1 80 421 PRO A C 1
ATOM 3494 O O . PRO A 1 421 ? -9.984 -14.07 -14.711 1 80 421 PRO A O 1
ATOM 3497 N N . GLU A 1 422 ? -9.938 -15.289 -16.547 1 80.12 422 GLU A N 1
ATOM 3498 C CA . GLU A 1 422 ? -10.211 -16.562 -15.906 1 80.12 422 GLU A CA 1
ATOM 3499 C C . GLU A 1 422 ? -9.133 -16.906 -14.883 1 80.12 422 GLU A C 1
ATOM 3501 O O . GLU A 1 422 ? -9.414 -17.562 -13.867 1 80.12 422 GLU A O 1
ATOM 3506 N N . THR A 1 423 ? -7.988 -16.469 -15.125 1 81.88 423 THR A N 1
ATOM 3507 C CA . THR A 1 423 ? -6.867 -16.75 -14.234 1 81.88 423 THR A CA 1
ATOM 3508 C C . THR A 1 423 ? -7.109 -16.156 -12.859 1 81.88 423 THR A C 1
ATOM 3510 O O . THR A 1 423 ? -6.742 -16.75 -11.844 1 81.88 423 THR A O 1
ATOM 3513 N N . HIS A 1 424 ? -7.707 -14.992 -12.867 1 89 424 HIS A N 1
ATOM 3514 C CA . HIS A 1 424 ? -8.031 -14.352 -11.594 1 89 424 HIS A CA 1
ATOM 3515 C C . HIS A 1 424 ? -9.102 -15.133 -10.836 1 89 424 HIS A C 1
ATOM 3517 O O . HIS A 1 424 ? -9.047 -15.242 -9.609 1 89 424 HIS A O 1
ATOM 3523 N N . VAL A 1 425 ? -9.977 -15.672 -11.602 1 90.19 425 VAL A N 1
ATOM 3524 C CA . VAL A 1 425 ? -11.055 -16.453 -11 1 90.19 425 VAL A CA 1
ATOM 3525 C C . VAL A 1 425 ? -10.492 -17.734 -10.391 1 90.19 425 VAL A C 1
ATOM 3527 O O . VAL A 1 425 ? -10.859 -18.109 -9.281 1 90.19 425 VAL A O 1
ATOM 3530 N N . ILE A 1 426 ? -9.617 -18.312 -11.062 1 85.5 426 ILE A N 1
ATOM 3531 C CA . ILE A 1 426 ? -8.984 -19.547 -10.578 1 85.5 426 ILE A CA 1
ATOM 3532 C C . ILE A 1 426 ? -8.164 -19.234 -9.328 1 85.5 426 ILE A C 1
ATOM 3534 O O . ILE A 1 426 ? -8.195 -20 -8.352 1 85.5 426 ILE A O 1
ATOM 3538 N N . GLU A 1 427 ? -7.516 -18.156 -9.383 1 87.88 427 GLU A N 1
ATOM 3539 C CA . GLU A 1 427 ? -6.648 -17.781 -8.273 1 87.88 427 GLU A CA 1
ATOM 3540 C C . GLU A 1 427 ? -7.457 -17.547 -7 1 87.88 427 GLU A C 1
ATOM 3542 O O . GLU A 1 427 ? -7.062 -17.969 -5.914 1 87.88 427 GLU A O 1
ATOM 3547 N N . ILE A 1 428 ? -8.531 -16.844 -7.145 1 92.94 428 ILE A N 1
ATOM 3548 C CA . ILE A 1 428 ? -9.305 -16.531 -5.949 1 92.94 428 ILE A CA 1
ATOM 3549 C C . ILE A 1 428 ? -9.953 -17.797 -5.395 1 92.94 428 ILE A C 1
ATOM 3551 O O . ILE A 1 428 ? -10.172 -17.906 -4.188 1 92.94 428 ILE A O 1
ATOM 3555 N N . CYS A 1 429 ? -10.242 -18.734 -6.277 1 92.5 429 CYS A N 1
ATOM 3556 C CA . CYS A 1 429 ? -10.766 -20.016 -5.828 1 92.5 429 CYS A CA 1
ATOM 3557 C C . CYS A 1 429 ? -9.711 -20.797 -5.062 1 92.5 429 CYS A C 1
ATOM 3559 O O . CYS A 1 429 ? -10.031 -21.531 -4.117 1 92.5 429 CYS A O 1
ATOM 3561 N N . ARG A 1 430 ? -8.516 -20.578 -5.457 1 88.62 430 ARG A N 1
ATOM 3562 C CA . ARG A 1 430 ? -7.402 -21.266 -4.801 1 88.62 430 ARG A CA 1
ATOM 3563 C C . ARG A 1 430 ? -7.27 -20.812 -3.35 1 88.62 430 ARG A C 1
ATOM 3565 O O . ARG A 1 430 ? -6.855 -21.594 -2.49 1 88.62 430 ARG A O 1
ATOM 3572 N N . TYR A 1 431 ? -7.668 -19.609 -3.061 1 90.38 431 TYR A N 1
ATOM 3573 C CA . TYR A 1 431 ? -7.551 -19.078 -1.708 1 90.38 431 TYR A CA 1
ATOM 3574 C C . TYR A 1 431 ? -8.508 -19.781 -0.758 1 90.38 431 TYR A C 1
ATOM 3576 O O . TYR A 1 431 ? -8.211 -19.938 0.428 1 90.38 431 TYR A O 1
ATOM 3584 N N . GLU A 1 432 ? -9.711 -20.156 -1.23 1 90.5 432 GLU A N 1
ATOM 3585 C CA . GLU A 1 432 ? -10.727 -20.875 -0.47 1 90.5 432 GLU A CA 1
ATOM 3586 C C . GLU A 1 432 ? -10.984 -20.203 0.879 1 90.5 432 GLU A C 1
ATOM 3588 O O . GLU A 1 432 ? -11.016 -20.875 1.911 1 90.5 432 GLU A O 1
ATOM 3593 N N . GLY A 1 433 ? -10.875 -18.891 0.913 1 87.94 433 GLY A N 1
ATOM 3594 C CA . GLY A 1 433 ? -11.227 -18.141 2.113 1 87.94 433 GLY A CA 1
ATOM 3595 C C . GLY A 1 433 ? -10.102 -18.078 3.125 1 87.94 433 GLY A C 1
ATOM 3596 O O . GLY A 1 433 ? -10.305 -17.672 4.27 1 87.94 433 GLY A O 1
ATOM 3597 N N . ALA A 1 434 ? -8.906 -18.438 2.713 1 88.19 434 ALA A N 1
ATOM 3598 C CA . ALA A 1 434 ? -7.758 -18.422 3.615 1 88.19 434 ALA A CA 1
ATOM 3599 C C . ALA A 1 434 ? -7.465 -17 4.094 1 88.19 434 ALA A C 1
ATOM 3601 O O . ALA A 1 434 ? -7.555 -16.047 3.316 1 88.19 434 ALA A O 1
ATOM 3602 N N . LYS A 1 435 ? -7.227 -16.891 5.41 1 89.25 435 LYS A N 1
ATOM 3603 C CA . LYS A 1 435 ? -6.824 -15.617 6.012 1 89.25 435 LYS A CA 1
ATOM 3604 C C . LYS A 1 435 ? -5.352 -15.648 6.418 1 89.25 435 LYS A C 1
ATOM 3606 O O . LYS A 1 435 ? -4.973 -16.359 7.34 1 89.25 435 LYS A O 1
ATOM 3611 N N . LEU A 1 436 ? -4.582 -14.867 5.723 1 89.44 436 LEU A N 1
ATOM 3612 C CA . LEU A 1 436 ? -3.148 -14.844 5.984 1 89.44 436 LEU A CA 1
ATOM 3613 C C . LEU A 1 436 ? -2.785 -13.695 6.918 1 89.44 436 LEU A C 1
ATOM 3615 O O . LEU A 1 436 ? -3.205 -12.555 6.699 1 89.44 436 LEU A O 1
ATOM 3619 N N . HIS A 1 437 ? -1.98 -14 7.844 1 90.62 437 HIS A N 1
ATOM 3620 C CA . HIS A 1 437 ? -1.646 -13 8.852 1 90.62 437 HIS A CA 1
ATOM 3621 C C . HIS A 1 437 ? -0.861 -11.844 8.242 1 90.62 437 HIS A C 1
ATOM 3623 O O . HIS A 1 437 ? -1.015 -10.695 8.656 1 90.62 437 HIS A O 1
ATOM 3629 N N . MET A 1 438 ? 0.018 -12.141 7.312 1 91.06 438 MET A N 1
ATOM 3630 C CA . MET A 1 438 ? 0.806 -11.07 6.707 1 91.06 438 MET A CA 1
ATOM 3631 C C . MET A 1 438 ? -0.099 -10.039 6.031 1 91.06 438 MET A C 1
ATOM 3633 O O . MET A 1 438 ? 0.182 -8.844 6.066 1 91.06 438 MET A O 1
ATOM 3637 N N . ILE A 1 439 ? -1.171 -10.516 5.395 1 93.81 439 ILE A N 1
ATOM 3638 C CA . ILE A 1 439 ? -2.133 -9.609 4.773 1 93.81 439 ILE A CA 1
ATOM 3639 C C . ILE A 1 439 ? -2.902 -8.852 5.855 1 93.81 439 ILE A C 1
ATOM 3641 O O . ILE A 1 439 ? -3.154 -7.652 5.723 1 93.81 439 ILE A O 1
ATOM 3645 N N . ALA A 1 440 ? -3.236 -9.57 6.93 1 94.56 440 ALA A N 1
ATOM 3646 C CA . ALA A 1 440 ? -3.914 -8.953 8.07 1 94.56 440 ALA A CA 1
ATOM 3647 C C . ALA A 1 440 ? -3.059 -7.855 8.688 1 94.56 440 ALA A C 1
ATOM 3649 O O . ALA A 1 440 ? -3.576 -6.816 9.102 1 94.56 440 ALA A O 1
ATOM 3650 N N . SER A 1 441 ? -1.802 -8.102 8.727 1 94.19 441 SER A N 1
ATOM 3651 C CA . SER A 1 441 ? -0.875 -7.125 9.289 1 94.19 441 SER A CA 1
ATOM 3652 C C . SER A 1 441 ? -0.854 -5.844 8.461 1 94.19 441 SER A C 1
ATOM 3654 O O . SER A 1 441 ? -0.922 -4.742 9.008 1 94.19 441 SER A O 1
ATOM 3656 N N . VAL A 1 442 ? -0.768 -6.027 7.125 1 96.12 442 VAL A N 1
ATOM 3657 C CA . VAL A 1 442 ? -0.731 -4.875 6.23 1 96.12 442 VAL A CA 1
ATOM 3658 C C . VAL A 1 442 ? -2.041 -4.098 6.336 1 96.12 442 VAL A C 1
ATOM 3660 O O . VAL A 1 442 ? -2.035 -2.896 6.621 1 96.12 442 VAL A O 1
ATOM 3663 N N . LEU A 1 443 ? -3.092 -4.805 6.145 1 96.94 443 LEU A N 1
ATOM 3664 C CA . LEU A 1 443 ? -4.402 -4.164 6.129 1 96.94 443 LEU A CA 1
ATOM 3665 C C . LEU A 1 443 ? -4.734 -3.576 7.496 1 96.94 443 LEU A C 1
ATOM 3667 O O . LEU A 1 443 ? -5.367 -2.521 7.586 1 96.94 443 LEU A O 1
ATOM 3671 N N . GLY A 1 444 ? -4.387 -4.293 8.562 1 96.25 444 GLY A N 1
ATOM 3672 C CA . GLY A 1 444 ? -4.605 -3.783 9.906 1 96.25 444 GLY A CA 1
ATOM 3673 C C . GLY A 1 444 ? -3.859 -2.49 10.18 1 96.25 444 GLY A C 1
ATOM 3674 O O . GLY A 1 444 ? -4.371 -1.606 10.867 1 96.25 444 GLY A O 1
ATOM 3675 N N . GLY A 1 445 ? -2.637 -2.486 9.688 1 95.56 445 GLY A N 1
ATOM 3676 C CA . GLY A 1 445 ? -1.893 -1.241 9.797 1 95.56 445 GLY A CA 1
ATOM 3677 C C . GLY A 1 445 ? -2.553 -0.084 9.078 1 95.56 445 GLY A C 1
ATOM 3678 O O . GLY A 1 445 ? -2.695 1.006 9.633 1 95.56 445 GLY A O 1
ATOM 3679 N N . MET A 1 446 ? -2.945 -0.295 7.879 1 96.62 446 MET A N 1
ATOM 3680 C CA . MET A 1 446 ? -3.605 0.738 7.09 1 96.62 446 MET A CA 1
ATOM 3681 C C . MET A 1 446 ? -4.93 1.147 7.723 1 96.62 446 MET A C 1
ATOM 3683 O O . MET A 1 446 ? -5.262 2.334 7.77 1 96.62 446 MET A O 1
ATOM 3687 N N . ALA A 1 447 ? -5.645 0.157 8.156 1 97.25 447 ALA A N 1
ATOM 3688 C CA . ALA A 1 447 ? -6.941 0.416 8.781 1 97.25 447 ALA A CA 1
ATOM 3689 C C . ALA A 1 447 ? -6.785 1.267 10.039 1 97.25 447 ALA A C 1
ATOM 3691 O O . ALA A 1 447 ? -7.625 2.125 10.32 1 97.25 447 ALA A O 1
ATOM 3692 N N . SER A 1 448 ? -5.793 0.977 10.797 1 97 448 SER A N 1
ATOM 3693 C CA . SER A 1 448 ? -5.57 1.753 12.016 1 97 448 SER A CA 1
ATOM 3694 C C . SER A 1 448 ? -5.266 3.211 11.688 1 97 448 SER A C 1
ATOM 3696 O O . SER A 1 448 ? -5.672 4.113 12.422 1 97 448 SER A O 1
ATOM 3698 N N . GLN A 1 449 ? -4.555 3.422 10.633 1 94.25 449 GLN A N 1
ATOM 3699 C CA . GLN A 1 449 ? -4.285 4.789 10.203 1 94.25 449 GLN A CA 1
ATOM 3700 C C . GLN A 1 449 ? -5.578 5.523 9.859 1 94.25 449 GLN A C 1
ATOM 3702 O O . GLN A 1 449 ? -5.785 6.664 10.273 1 94.25 449 GLN A O 1
ATOM 3707 N N . GLU A 1 450 ? -6.367 4.863 9.109 1 95.75 450 GLU A N 1
ATOM 3708 C CA . GLU A 1 450 ? -7.641 5.461 8.727 1 95.75 450 GLU A CA 1
ATOM 3709 C C . GLU A 1 450 ? -8.547 5.656 9.938 1 95.75 450 GLU A C 1
ATOM 3711 O O . GLU A 1 450 ? -9.312 6.617 10 1 95.75 450 GLU A O 1
ATOM 3716 N N . ALA A 1 451 ? -8.445 4.727 10.852 1 96.56 451 ALA A N 1
ATOM 3717 C CA . ALA A 1 451 ? -9.211 4.852 12.086 1 96.56 451 ALA A CA 1
ATOM 3718 C C . ALA A 1 451 ? -8.82 6.113 12.852 1 96.56 451 ALA A C 1
ATOM 3720 O O . ALA A 1 451 ? -9.688 6.84 13.344 1 96.56 451 ALA A O 1
ATOM 3721 N N . VAL A 1 452 ? -7.582 6.34 12.93 1 95.06 452 VAL A N 1
ATOM 3722 C CA . VAL A 1 452 ? -7.094 7.527 13.625 1 95.06 452 VAL A CA 1
ATOM 3723 C C . VAL A 1 452 ? -7.625 8.781 12.945 1 95.06 452 VAL A C 1
ATOM 3725 O O . VAL A 1 452 ? -8.062 9.727 13.609 1 95.06 452 VAL A O 1
ATOM 3728 N N . LYS A 1 453 ? -7.578 8.797 11.633 1 94 453 LYS A N 1
ATOM 3729 C CA . LYS A 1 453 ? -8.086 9.938 10.883 1 94 453 LYS A CA 1
ATOM 3730 C C . LYS A 1 453 ? -9.562 10.18 11.18 1 94 453 LYS A C 1
ATOM 3732 O O . LYS A 1 453 ? -9.984 11.32 11.406 1 94 453 LYS A O 1
ATOM 3737 N N . LEU A 1 454 ? -10.312 9.133 11.219 1 93.75 454 LEU A N 1
ATOM 3738 C CA . LEU A 1 454 ? -11.75 9.242 11.453 1 93.75 454 LEU A CA 1
ATOM 3739 C C . LEU A 1 454 ? -12.039 9.695 12.883 1 93.75 454 LEU A C 1
ATOM 3741 O O . LEU A 1 454 ? -12.938 10.508 13.109 1 93.75 454 LEU A O 1
ATOM 3745 N N . ILE A 1 455 ? -11.281 9.172 13.82 1 94.12 455 ILE A N 1
ATOM 3746 C CA . ILE A 1 455 ? -11.508 9.453 15.234 1 94.12 455 ILE A CA 1
ATOM 3747 C C . ILE A 1 455 ? -11.094 10.891 15.539 1 94.12 455 ILE A C 1
ATOM 3749 O O . ILE A 1 455 ? -11.805 11.617 16.25 1 94.12 455 ILE A O 1
ATOM 3753 N N . THR A 1 456 ? -9.953 11.305 14.992 1 91.38 456 THR A N 1
ATOM 3754 C CA . THR A 1 456 ? -9.406 12.617 15.32 1 91.38 456 THR A CA 1
ATOM 3755 C C . THR A 1 456 ? -9.992 13.688 14.414 1 91.38 456 THR A C 1
ATOM 3757 O O . THR A 1 456 ? -9.875 14.883 14.695 1 91.38 456 THR A O 1
ATOM 3760 N N . ASN A 1 457 ? -10.586 13.281 13.312 1 88.38 457 ASN A N 1
ATOM 3761 C CA . ASN A 1 457 ? -11.047 14.211 12.289 1 88.38 457 ASN A CA 1
ATOM 3762 C C . ASN A 1 457 ? -9.914 15.086 11.766 1 88.38 457 ASN A C 1
ATOM 3764 O O . ASN A 1 457 ? -10.055 16.297 11.664 1 88.38 457 ASN A O 1
ATOM 3768 N N . GLN A 1 458 ? -8.797 14.391 11.695 1 89.31 458 GLN A N 1
ATOM 3769 C CA . GLN A 1 458 ? -7.605 15 11.117 1 89.31 458 GLN A CA 1
ATOM 3770 C C . GLN A 1 458 ? -7.145 14.25 9.875 1 89.31 458 GLN A C 1
ATOM 3772 O O . GLN A 1 458 ? -7.504 13.086 9.68 1 89.31 458 GLN A O 1
ATOM 3777 N N . PHE A 1 459 ? -6.449 14.953 9.125 1 88.69 459 PHE A N 1
ATOM 3778 C CA . PHE A 1 459 ? -6.012 14.352 7.867 1 88.69 459 PHE A CA 1
ATOM 3779 C C . PHE A 1 459 ? -7.211 13.953 7.012 1 88.69 459 PHE A C 1
ATOM 3781 O O . PHE A 1 459 ? -8.359 14.07 7.449 1 88.69 459 PHE A O 1
ATOM 3788 N N . VAL A 1 460 ? -7.023 13.656 5.879 1 90.12 460 VAL A N 1
ATOM 3789 C CA . VAL A 1 460 ? -8.117 13.312 4.98 1 90.12 460 VAL A CA 1
ATOM 3790 C C . VAL A 1 460 ? -8.211 11.797 4.832 1 90.12 460 VAL A C 1
ATOM 3792 O O . VAL A 1 460 ? -7.32 11.172 4.258 1 90.12 460 VAL A O 1
ATOM 3795 N N . PRO A 1 461 ? -9.258 11.164 5.418 1 93.69 461 PRO A N 1
ATOM 3796 C CA . PRO A 1 461 ? -9.43 9.727 5.223 1 93.69 461 PRO A CA 1
ATOM 3797 C C . PRO A 1 461 ? -9.656 9.352 3.756 1 93.69 461 PRO A C 1
ATOM 3799 O O . PRO A 1 461 ? -10.023 10.211 2.947 1 93.69 461 PRO A O 1
ATOM 3802 N N . ILE A 1 462 ? -9.391 8.156 3.465 1 93.38 462 ILE A N 1
ATOM 3803 C CA . ILE A 1 462 ? -9.609 7.703 2.094 1 93.38 462 ILE A CA 1
ATOM 3804 C C . ILE A 1 462 ? -11.109 7.695 1.784 1 93.38 462 ILE A C 1
ATOM 3806 O O . ILE A 1 462 ? -11.938 7.598 2.693 1 93.38 462 ILE A O 1
ATOM 3810 N N . ASN A 1 463 ? -11.469 7.938 0.573 1 90.25 463 ASN A N 1
ATOM 3811 C CA . ASN A 1 463 ? -12.836 7.844 0.076 1 90.25 463 ASN A CA 1
ATOM 3812 C C . ASN A 1 463 ? -12.969 6.746 -0.975 1 90.25 463 ASN A C 1
ATOM 3814 O O . ASN A 1 463 ? -12.594 6.938 -2.133 1 90.25 463 ASN A O 1
ATOM 3818 N N . ASN A 1 464 ? -13.43 5.598 -0.759 1 90.88 464 ASN A N 1
ATOM 3819 C CA . ASN A 1 464 ? -13.828 5.062 0.541 1 90.88 464 ASN A CA 1
ATOM 3820 C C . ASN A 1 464 ? -13.406 3.605 0.7 1 90.88 464 ASN A C 1
ATOM 3822 O O . ASN A 1 464 ? -13.609 3.008 1.758 1 90.88 464 ASN A O 1
ATOM 3826 N N . THR A 1 465 ? -12.836 3.129 -0.496 1 93.56 465 THR A N 1
ATOM 3827 C CA . THR A 1 465 ? -12.5 1.711 -0.45 1 93.56 465 THR A CA 1
ATOM 3828 C C . THR A 1 465 ? -11.062 1.482 -0.903 1 93.56 465 THR A C 1
ATOM 3830 O O . THR A 1 465 ? -10.625 2.035 -1.917 1 93.56 465 THR A O 1
ATOM 3833 N N . LEU A 1 466 ? -10.344 0.79 -0.105 1 96.31 466 LEU A N 1
ATOM 3834 C CA . LEU A 1 466 ? -8.977 0.424 -0.437 1 96.31 466 LEU A CA 1
ATOM 3835 C C . LEU A 1 466 ? -8.852 -1.079 -0.661 1 96.31 466 LEU A C 1
ATOM 3837 O O . LEU A 1 466 ? -9.375 -1.873 0.122 1 96.31 466 LEU A O 1
ATOM 3841 N N . ILE A 1 467 ? -8.258 -1.454 -1.805 1 96.38 467 ILE A N 1
ATOM 3842 C CA . ILE A 1 467 ? -7.949 -2.85 -2.104 1 96.38 467 ILE A CA 1
ATOM 3843 C C . ILE A 1 467 ? -6.438 -3.061 -2.082 1 96.38 467 ILE A C 1
ATOM 3845 O O . ILE A 1 467 ? -5.691 -2.328 -2.738 1 96.38 467 ILE A O 1
ATOM 3849 N N . TYR A 1 468 ? -6.07 -3.982 -1.34 1 96.06 468 TYR A N 1
ATOM 3850 C CA . TYR A 1 468 ? -4.66 -4.344 -1.271 1 96.06 468 TYR A CA 1
ATOM 3851 C C . TYR A 1 468 ? -4.402 -5.672 -1.975 1 96.06 468 TYR A C 1
ATOM 3853 O O . TYR A 1 468 ? -5.062 -6.672 -1.69 1 96.06 468 TYR A O 1
ATOM 3861 N N . ASN A 1 469 ? -3.451 -5.637 -2.863 1 94.12 469 ASN A N 1
ATOM 3862 C CA . ASN A 1 469 ? -3.004 -6.82 -3.594 1 94.12 469 ASN A CA 1
ATOM 3863 C C . ASN A 1 469 ? -1.639 -7.297 -3.105 1 94.12 469 ASN A C 1
ATOM 3865 O O . ASN A 1 469 ? -0.606 -6.773 -3.523 1 94.12 469 ASN A O 1
ATOM 3869 N N . GLY A 1 470 ? -1.692 -8.312 -2.289 1 90.94 470 GLY A N 1
ATOM 3870 C CA . GLY A 1 470 ? -0.473 -8.828 -1.69 1 90.94 470 GLY A CA 1
ATOM 3871 C C . GLY A 1 470 ? 0.436 -9.516 -2.689 1 90.94 470 GLY A C 1
ATOM 3872 O O . GLY A 1 470 ? 1.628 -9.695 -2.432 1 90.94 470 GLY A O 1
ATOM 3873 N N . LEU A 1 471 ? -0.112 -9.945 -3.785 1 86.62 471 LEU A N 1
ATOM 3874 C CA . LEU A 1 471 ? 0.703 -10.586 -4.809 1 86.62 471 LEU A CA 1
ATOM 3875 C C . LEU A 1 471 ? 1.73 -9.609 -5.375 1 86.62 471 LEU A C 1
ATOM 3877 O O . LEU A 1 471 ? 2.873 -9.992 -5.641 1 86.62 471 LEU A O 1
ATOM 3881 N N . LYS A 1 472 ? 1.279 -8.398 -5.535 1 86.56 472 LYS A N 1
ATOM 3882 C CA . LYS A 1 472 ? 2.143 -7.398 -6.156 1 86.56 472 LYS A CA 1
ATOM 3883 C C . LYS A 1 472 ? 2.543 -6.32 -5.152 1 86.56 472 LYS A C 1
ATOM 3885 O O . LYS A 1 472 ? 3.215 -5.352 -5.512 1 86.56 472 LYS A O 1
ATOM 3890 N N . SER A 1 473 ? 2.107 -6.477 -3.893 1 86.75 473 SER A N 1
ATOM 3891 C CA . SER A 1 473 ? 2.354 -5.48 -2.854 1 86.75 473 SER A CA 1
ATOM 3892 C C . SER A 1 473 ? 1.897 -4.094 -3.299 1 86.75 473 SER A C 1
ATOM 3894 O O . SER A 1 473 ? 2.652 -3.125 -3.197 1 86.75 473 SER A O 1
ATOM 3896 N N . GLU A 1 474 ? 0.736 -4.09 -3.836 1 87.94 474 GLU A N 1
ATOM 3897 C CA . GLU A 1 474 ? 0.162 -2.832 -4.305 1 87.94 474 GLU A CA 1
ATOM 3898 C C . GLU A 1 474 ? -1.214 -2.592 -3.688 1 87.94 474 GLU A C 1
ATOM 3900 O O . GLU A 1 474 ? -1.909 -3.541 -3.318 1 87.94 474 GLU A O 1
ATOM 3905 N N . ALA A 1 475 ? -1.505 -1.354 -3.549 1 92.06 475 ALA A N 1
ATOM 3906 C CA . ALA A 1 475 ? -2.818 -0.965 -3.041 1 92.06 475 ALA A CA 1
ATOM 3907 C C . ALA A 1 475 ? -3.434 0.136 -3.9 1 92.06 475 ALA A C 1
ATOM 3909 O O . ALA A 1 475 ? -2.717 0.969 -4.461 1 92.06 475 ALA A O 1
ATOM 3910 N N . SER A 1 476 ? -4.723 0.09 -4.113 1 92.31 476 SER A N 1
ATOM 3911 C CA . SER A 1 476 ? -5.457 1.127 -4.828 1 92.31 476 SER A CA 1
ATOM 3912 C C . SER A 1 476 ? -6.699 1.56 -4.055 1 92.31 476 SER A C 1
ATOM 3914 O O . SER A 1 476 ? -7.305 0.755 -3.34 1 92.31 476 SER A O 1
ATOM 3916 N N . ILE A 1 477 ? -6.973 2.83 -4.148 1 92.38 477 ILE A N 1
ATOM 3917 C CA . ILE A 1 477 ? -8.164 3.395 -3.518 1 92.38 477 ILE A CA 1
ATOM 3918 C C . ILE A 1 477 ? -9.203 3.725 -4.582 1 92.38 477 ILE A C 1
ATOM 3920 O O . ILE A 1 477 ? -8.875 4.293 -5.629 1 92.38 477 ILE A O 1
ATOM 3924 N N . PHE A 1 478 ? -10.43 3.305 -4.355 1 90.19 478 PHE A N 1
ATOM 3925 C CA . PHE A 1 478 ? -11.531 3.562 -5.273 1 90.19 478 PHE A CA 1
ATOM 3926 C C . PHE A 1 478 ? -12.672 4.281 -4.562 1 90.19 478 PHE A C 1
ATOM 3928 O O . PHE A 1 478 ? -12.969 3.986 -3.402 1 90.19 478 PHE A O 1
ATOM 3935 N N . GLU A 1 479 ? -13.188 5.258 -5.223 1 86.19 479 GLU A N 1
ATOM 3936 C CA . GLU A 1 479 ? -14.367 5.934 -4.699 1 86.19 479 GLU A CA 1
ATOM 3937 C C . GLU A 1 479 ? -15.648 5.277 -5.203 1 86.19 479 GLU A C 1
ATOM 3939 O O . GLU A 1 479 ? -16.016 5.441 -6.371 1 86.19 479 GLU A O 1
ATOM 3944 N N . PHE A 1 480 ? -16.266 4.492 -4.367 1 82.62 480 PHE A N 1
ATOM 3945 C CA . PHE A 1 480 ? -17.484 3.803 -4.766 1 82.62 480 PHE A CA 1
ATOM 3946 C C . PHE A 1 480 ? -18.703 4.418 -4.082 1 82.62 480 PHE A C 1
ATOM 3948 O O . PHE A 1 480 ? -18.641 4.77 -2.902 1 82.62 480 PHE A O 1
ATOM 3955 N N . MET B 1 1 ? -10.828 -32.406 1.59 1 27.48 1 MET B N 1
ATOM 3956 C CA . MET B 1 1 ? -9.734 -32.938 2.4 1 27.48 1 MET B CA 1
ATOM 3957 C C . MET B 1 1 ? -9.133 -31.844 3.273 1 27.48 1 MET B C 1
ATOM 3959 O O . MET B 1 1 ? -8.406 -30.969 2.777 1 27.48 1 MET B O 1
ATOM 3963 N N . SER B 1 2 ? -9.734 -31.312 4.254 1 37.56 2 SER B N 1
ATOM 3964 C CA . SER B 1 2 ? -9.289 -30.391 5.289 1 37.56 2 SER B CA 1
ATOM 3965 C C . SER B 1 2 ? -7.98 -30.859 5.918 1 37.56 2 SER B C 1
ATOM 3967 O O . SER B 1 2 ? -7.965 -31.812 6.699 1 37.56 2 SER B O 1
ATOM 3969 N N . SER B 1 3 ? -7.012 -30.969 5.254 1 39.56 3 SER B N 1
ATOM 3970 C CA . SER B 1 3 ? -5.816 -31.531 5.871 1 39.56 3 SER B CA 1
ATOM 3971 C C . SER B 1 3 ? -5.461 -30.797 7.156 1 39.56 3 SER B C 1
ATOM 3973 O O . SER B 1 3 ? -5.625 -29.578 7.246 1 39.56 3 SER B O 1
ATOM 3975 N N . ASN B 1 4 ? -5.625 -31.391 8.344 1 52.66 4 ASN B N 1
ATOM 3976 C CA . ASN B 1 4 ? -5.234 -31.141 9.727 1 52.66 4 ASN B CA 1
ATOM 3977 C C . ASN B 1 4 ? -3.867 -30.469 9.805 1 52.66 4 ASN B C 1
ATOM 3979 O O . ASN B 1 4 ? -3.193 -30.547 10.836 1 52.66 4 ASN B O 1
ATOM 3983 N N . ASP B 1 5 ? -3.297 -30.047 8.695 1 67.69 5 ASP B N 1
ATOM 3984 C CA . ASP B 1 5 ? -1.928 -29.547 8.719 1 67.69 5 ASP B CA 1
ATOM 3985 C C . ASP B 1 5 ? -1.894 -28.062 9.078 1 67.69 5 ASP B C 1
ATOM 3987 O O . ASP B 1 5 ? -2.682 -27.266 8.562 1 67.69 5 ASP B O 1
ATOM 3991 N N . LYS B 1 6 ? -1.224 -27.766 10.078 1 76.94 6 LYS B N 1
ATOM 3992 C CA . LYS B 1 6 ? -0.988 -26.469 10.711 1 76.94 6 LYS B CA 1
ATOM 3993 C C . LYS B 1 6 ? -0.772 -25.375 9.664 1 76.94 6 LYS B C 1
ATOM 3995 O O . LYS B 1 6 ? -1.18 -24.234 9.859 1 76.94 6 LYS B O 1
ATOM 4000 N N . TYR B 1 7 ? -0.375 -25.719 8.469 1 82.81 7 TYR B N 1
ATOM 4001 C CA . TYR B 1 7 ? 0.029 -24.703 7.5 1 82.81 7 TYR B CA 1
ATOM 4002 C C . TYR B 1 7 ? -0.79 -24.812 6.223 1 82.81 7 TYR B C 1
ATOM 4004 O O . TYR B 1 7 ? -0.339 -24.406 5.148 1 82.81 7 TYR B O 1
ATOM 4012 N N . ASP B 1 8 ? -1.983 -25.297 6.312 1 82.5 8 ASP B N 1
ATOM 4013 C CA . ASP B 1 8 ? -2.85 -25.531 5.16 1 82.5 8 ASP B CA 1
ATOM 4014 C C . ASP B 1 8 ? -3.102 -24.25 4.387 1 82.5 8 ASP B C 1
ATOM 4016 O O . ASP B 1 8 ? -3.064 -24.234 3.156 1 82.5 8 ASP B O 1
ATOM 4020 N N . ARG B 1 9 ? -3.365 -23.188 5.082 1 80.5 9 ARG B N 1
ATOM 4021 C CA . ARG B 1 9 ? -3.646 -21.906 4.438 1 80.5 9 ARG B CA 1
ATOM 4022 C C . ARG B 1 9 ? -2.482 -21.469 3.551 1 80.5 9 ARG B C 1
ATOM 4024 O O . ARG B 1 9 ? -2.688 -21.031 2.422 1 80.5 9 ARG B O 1
ATOM 4031 N N . GLN B 1 10 ? -1.288 -21.641 4.02 1 82.44 10 GLN B N 1
ATOM 4032 C CA . GLN B 1 10 ? -0.089 -21.219 3.305 1 82.44 10 GLN B CA 1
ATOM 4033 C C . GLN B 1 10 ? 0.221 -22.156 2.143 1 82.44 10 GLN B C 1
ATOM 4035 O O . GLN B 1 10 ? 0.602 -21.703 1.06 1 82.44 10 GLN B O 1
ATOM 4040 N N . VAL B 1 11 ? 0.019 -23.375 2.406 1 85.06 11 VAL B N 1
ATOM 4041 C CA . VAL B 1 11 ? 0.309 -24.375 1.389 1 85.06 11 VAL B CA 1
ATOM 4042 C C . VAL B 1 11 ? -0.587 -24.156 0.172 1 85.06 11 VAL B C 1
ATOM 4044 O O . VAL B 1 11 ? -0.168 -24.391 -0.965 1 85.06 11 VAL B O 1
ATOM 4047 N N . ARG B 1 12 ? -1.693 -23.625 0.452 1 80.31 12 ARG B N 1
ATOM 4048 C CA . ARG B 1 12 ? -2.609 -23.312 -0.642 1 80.31 12 ARG B CA 1
ATOM 4049 C C . ARG B 1 12 ? -2.062 -22.188 -1.516 1 80.31 12 ARG B C 1
ATOM 4051 O O . ARG B 1 12 ? -2.416 -22.094 -2.691 1 80.31 12 ARG B O 1
ATOM 4058 N N . ILE B 1 13 ? -1.214 -21.516 -0.945 1 81.06 13 ILE B N 1
ATOM 4059 C CA . ILE B 1 13 ? -0.762 -20.312 -1.639 1 81.06 13 ILE B CA 1
ATOM 4060 C C . ILE B 1 13 ? 0.575 -20.594 -2.324 1 81.06 13 ILE B C 1
ATOM 4062 O O . ILE B 1 13 ? 0.698 -20.422 -3.541 1 81.06 13 ILE B O 1
ATOM 4066 N N . TRP B 1 14 ? 1.554 -21.078 -1.596 1 85.12 14 TRP B N 1
ATOM 4067 C CA . TRP B 1 14 ? 2.861 -21.25 -2.223 1 85.12 14 TRP B CA 1
ATOM 4068 C C . TRP B 1 14 ? 3.229 -22.734 -2.324 1 85.12 14 TRP B C 1
ATOM 4070 O O . TRP B 1 14 ? 4.336 -23.078 -2.74 1 85.12 14 TRP B O 1
ATOM 4080 N N . GLY B 1 15 ? 2.373 -23.672 -2.055 1 85.38 15 GLY B N 1
ATOM 4081 C CA . GLY B 1 15 ? 2.553 -25.094 -2.287 1 85.38 15 GLY B CA 1
ATOM 4082 C C . GLY B 1 15 ? 3.438 -25.766 -1.251 1 85.38 15 GLY B C 1
ATOM 4083 O O . GLY B 1 15 ? 4.074 -25.078 -0.443 1 85.38 15 GLY B O 1
ATOM 4084 N N . PRO B 1 16 ? 3.465 -27.047 -1.327 1 87.25 16 PRO B N 1
ATOM 4085 C CA . PRO B 1 16 ? 4.266 -27.797 -0.36 1 87.25 16 PRO B CA 1
ATOM 4086 C C . PRO B 1 16 ? 5.758 -27.5 -0.465 1 87.25 16 PRO B C 1
ATOM 4088 O O . PRO B 1 16 ? 6.453 -27.438 0.553 1 87.25 16 PRO B O 1
ATOM 4091 N N . HIS B 1 17 ? 6.238 -27.328 -1.672 1 87.31 17 HIS B N 1
ATOM 4092 C CA . HIS B 1 17 ? 7.66 -27.047 -1.847 1 87.31 17 HIS B CA 1
ATOM 4093 C C . HIS B 1 17 ? 8.031 -25.688 -1.259 1 87.31 17 HIS B C 1
ATOM 4095 O O . HIS B 1 17 ? 9.086 -25.547 -0.647 1 87.31 17 HIS B O 1
ATO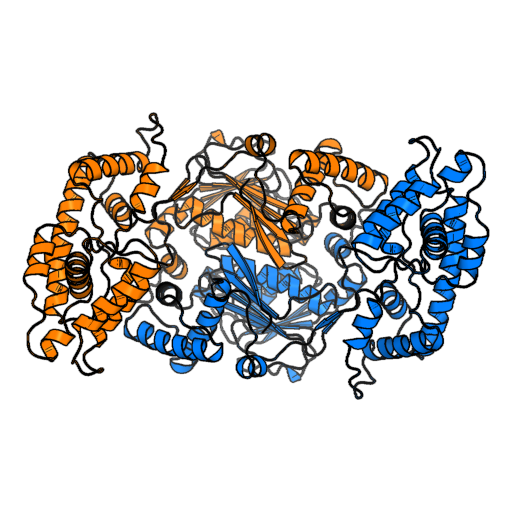M 4101 N N . GLY B 1 18 ? 7.125 -24.75 -1.433 1 89.62 18 GLY B N 1
ATOM 4102 C CA . GLY B 1 18 ? 7.348 -23.453 -0.818 1 89.62 18 GLY B CA 1
ATOM 4103 C C . GLY B 1 18 ? 7.379 -23.5 0.698 1 89.62 18 GLY B C 1
ATOM 4104 O O . GLY B 1 18 ? 8.242 -22.891 1.328 1 89.62 18 GLY B O 1
ATOM 4105 N N . GLN B 1 19 ? 6.535 -24.281 1.238 1 91.94 19 GLN B N 1
ATOM 4106 C CA . GLN B 1 19 ? 6.469 -24.422 2.689 1 91.94 19 GLN B CA 1
ATOM 4107 C C . GLN B 1 19 ? 7.723 -25.094 3.234 1 91.94 19 GLN B C 1
ATOM 4109 O O . GLN B 1 19 ? 8.219 -24.719 4.297 1 91.94 19 GLN B O 1
ATOM 4114 N N . THR B 1 20 ? 8.164 -26.016 2.484 1 92.88 20 THR B N 1
ATOM 4115 C CA . THR B 1 20 ? 9.375 -26.719 2.885 1 92.88 20 THR B CA 1
ATOM 4116 C C . THR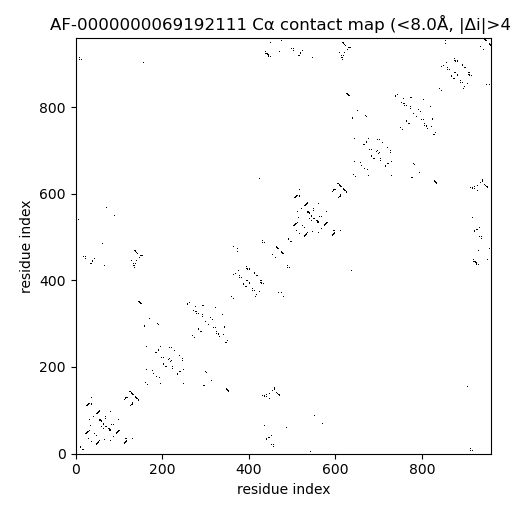 B 1 20 ? 10.57 -25.766 2.895 1 92.88 20 THR B C 1
ATOM 4118 O O . THR B 1 20 ? 11.383 -25.781 3.82 1 92.88 20 THR B O 1
ATOM 4121 N N . LYS B 1 21 ? 10.656 -24.953 1.907 1 92.56 21 LYS B N 1
ATOM 4122 C CA . LYS B 1 21 ? 11.734 -23.969 1.848 1 92.56 21 LYS B CA 1
ATOM 4123 C C . LYS B 1 21 ? 11.664 -23 3.031 1 92.56 21 LYS B C 1
ATOM 4125 O O . LYS B 1 21 ? 12.695 -22.672 3.621 1 92.56 21 LYS B O 1
ATOM 4130 N N . LEU B 1 22 ? 10.516 -22.609 3.35 1 94.56 22 LEU B N 1
ATOM 4131 C CA . LEU B 1 22 ? 10.32 -21.703 4.473 1 94.56 22 LEU B CA 1
ATOM 4132 C C . LEU B 1 22 ? 10.734 -22.359 5.785 1 94.56 22 LEU B C 1
ATOM 4134 O O . LEU B 1 22 ? 11.406 -21.734 6.613 1 94.56 22 LEU B O 1
ATOM 4138 N N . GLN B 1 23 ? 10.367 -23.578 5.934 1 95.62 23 GLN B N 1
ATOM 4139 C CA . GLN B 1 23 ? 10.625 -24.328 7.164 1 95.62 23 GLN B CA 1
ATOM 4140 C C . GLN B 1 23 ? 12.109 -24.609 7.328 1 95.62 23 GLN B C 1
ATOM 4142 O O . GLN B 1 23 ? 12.578 -24.859 8.438 1 95.62 23 GLN B O 1
ATOM 4147 N N . ASN B 1 24 ? 12.82 -24.562 6.262 1 95.81 24 ASN B N 1
ATOM 4148 C CA . ASN B 1 24 ? 14.25 -24.828 6.309 1 95.81 24 ASN B CA 1
ATOM 4149 C C . ASN B 1 24 ? 15.07 -23.547 6.27 1 95.81 24 ASN B C 1
ATOM 4151 O O . ASN B 1 24 ? 16.297 -23.594 6.324 1 95.81 24 ASN B O 1
ATOM 4155 N N . ALA B 1 25 ? 14.43 -22.484 6.195 1 96.75 25 ALA B N 1
ATOM 4156 C CA . ALA B 1 25 ? 15.117 -21.203 6.004 1 96.75 25 ALA B CA 1
ATOM 4157 C C . ALA B 1 25 ? 15.672 -20.688 7.32 1 96.75 25 ALA B C 1
ATOM 4159 O O . ALA B 1 25 ? 15.109 -20.938 8.391 1 96.75 25 ALA B O 1
ATOM 4160 N N . ARG B 1 26 ? 16.797 -20.047 7.242 1 97.06 26 ARG B N 1
ATOM 4161 C CA . ARG B 1 26 ? 17.422 -19.328 8.344 1 97.06 26 ARG B CA 1
ATOM 4162 C C . ARG B 1 26 ? 17.438 -17.828 8.102 1 97.06 26 ARG B C 1
ATOM 4164 O O . ARG B 1 26 ? 18.016 -17.359 7.113 1 97.06 26 ARG B O 1
ATOM 4171 N N . VAL B 1 27 ? 16.828 -17.047 9.008 1 97.19 27 VAL B N 1
ATOM 4172 C CA . VAL B 1 27 ? 16.672 -15.602 8.812 1 97.19 27 VAL B CA 1
ATOM 4173 C C . VAL B 1 27 ? 17.375 -14.852 9.93 1 97.19 27 VAL B C 1
ATOM 4175 O O . VAL B 1 27 ? 17.219 -15.188 11.109 1 97.19 27 VAL B O 1
ATOM 4178 N N . LEU B 1 28 ? 18.156 -13.875 9.547 1 96.31 28 LEU B N 1
ATOM 4179 C CA . LEU B 1 28 ? 18.859 -13.016 10.5 1 96.31 28 LEU B CA 1
ATOM 4180 C C . LEU B 1 28 ? 18.203 -11.641 10.57 1 96.31 28 LEU B C 1
ATOM 4182 O O . LEU B 1 28 ? 18.016 -10.984 9.547 1 96.31 28 LEU B O 1
ATOM 4186 N N . LEU B 1 29 ? 17.797 -11.258 11.758 1 96.44 29 LEU B N 1
ATOM 4187 C CA . LEU B 1 29 ? 17.312 -9.898 11.992 1 96.44 29 LEU B CA 1
ATOM 4188 C C . LEU B 1 29 ? 18.359 -9.07 12.719 1 96.44 29 LEU B C 1
ATOM 4190 O O . LEU B 1 29 ? 18.812 -9.43 13.812 1 96.44 29 LEU B O 1
ATOM 4194 N N . LEU B 1 30 ? 18.766 -8.023 12.094 1 94.88 30 LEU B N 1
ATOM 4195 C CA . LEU B 1 30 ? 19.688 -7.07 12.711 1 94.88 30 LEU B CA 1
ATOM 4196 C C . LEU B 1 30 ? 18.922 -5.875 13.281 1 94.88 30 LEU B C 1
ATOM 4198 O O . LEU B 1 30 ? 18.406 -5.043 12.531 1 94.88 30 LEU B O 1
ATOM 4202 N N . GLY B 1 31 ? 18.859 -5.77 14.609 1 92.5 31 GLY B N 1
ATOM 4203 C CA . GLY B 1 31 ? 18.094 -4.719 15.266 1 92.5 31 GLY B CA 1
ATOM 4204 C C . GLY B 1 31 ? 16.672 -5.121 15.578 1 92.5 31 GLY B C 1
ATOM 4205 O O . GLY B 1 31 ? 16.031 -5.82 14.789 1 92.5 31 GLY B O 1
ATOM 4206 N N . CYS B 1 32 ? 16.156 -4.688 16.703 1 90.12 32 CYS B N 1
ATOM 4207 C CA . CYS B 1 32 ? 14.844 -5.109 17.141 1 90.12 32 CYS B CA 1
ATOM 4208 C C . CYS B 1 32 ? 13.875 -3.934 17.188 1 90.12 32 CYS B C 1
ATOM 4210 O O . CYS B 1 32 ? 13.008 -3.869 18.062 1 90.12 32 CYS B O 1
ATOM 4212 N N . ASP B 1 33 ? 14.039 -2.99 16.234 1 89.62 33 ASP B N 1
ATOM 4213 C CA . ASP B 1 33 ? 13.008 -1.967 16.094 1 89.62 33 ASP B CA 1
ATOM 4214 C C . ASP B 1 33 ? 11.688 -2.574 15.609 1 89.62 33 ASP B C 1
ATOM 4216 O O . ASP B 1 33 ? 11.672 -3.686 15.078 1 89.62 33 ASP B O 1
ATOM 4220 N N . PRO B 1 34 ? 10.594 -1.895 15.781 1 91.38 34 PRO B N 1
ATOM 4221 C CA . PRO B 1 34 ? 9.266 -2.477 15.594 1 91.38 34 PRO B CA 1
ATOM 4222 C C . PRO B 1 34 ? 9.078 -3.092 14.211 1 91.38 34 PRO B C 1
ATOM 4224 O O . PRO B 1 34 ? 8.469 -4.16 14.078 1 91.38 34 PRO B O 1
ATOM 4227 N N . VAL B 1 35 ? 9.578 -2.473 13.195 1 94.88 35 VAL B N 1
ATOM 4228 C CA . VAL B 1 35 ? 9.297 -2.947 11.844 1 94.88 35 VAL B CA 1
ATOM 4229 C C . VAL B 1 35 ? 9.961 -4.305 11.625 1 94.88 35 VAL B C 1
ATOM 4231 O O . VAL B 1 35 ? 9.375 -5.195 11 1 94.88 35 VAL B O 1
ATOM 4234 N N . GLY B 1 36 ? 11.188 -4.477 12.055 1 95.25 36 GLY B N 1
ATOM 4235 C CA . GLY B 1 36 ? 11.852 -5.766 11.961 1 95.25 36 GLY B CA 1
ATOM 4236 C C . GLY B 1 36 ? 11.141 -6.859 12.727 1 95.25 36 GLY B C 1
ATOM 4237 O O . GLY B 1 36 ? 11 -7.984 12.234 1 95.25 36 GLY B O 1
ATOM 4238 N N . VAL B 1 37 ? 10.68 -6.527 13.898 1 93.81 37 VAL B N 1
ATOM 4239 C CA . VAL B 1 37 ? 9.984 -7.48 14.75 1 93.81 37 VAL B CA 1
ATOM 4240 C C . VAL B 1 37 ? 8.648 -7.871 14.125 1 93.81 37 VAL B C 1
ATOM 4242 O O . VAL B 1 37 ? 8.273 -9.047 14.125 1 93.81 37 VAL B O 1
ATOM 4245 N N . GLU B 1 38 ? 7.957 -6.852 13.609 1 94.31 38 GLU B N 1
ATOM 4246 C CA . GLU B 1 38 ? 6.715 -7.125 12.891 1 94.31 38 GLU B CA 1
ATOM 4247 C C . GLU B 1 38 ? 6.953 -8.062 11.711 1 94.31 38 GLU B C 1
ATOM 4249 O O . GLU B 1 38 ? 6.137 -8.945 11.438 1 94.31 38 GLU B O 1
ATOM 4254 N N . THR B 1 39 ? 8 -7.863 10.992 1 96.38 39 THR B N 1
ATOM 4255 C CA . THR B 1 39 ? 8.352 -8.703 9.852 1 96.38 39 THR B CA 1
ATOM 4256 C C . THR B 1 39 ? 8.586 -10.148 10.297 1 96.38 39 THR B C 1
ATOM 4258 O O . THR B 1 39 ? 8.055 -11.078 9.695 1 96.38 39 THR B O 1
ATOM 4261 N N . LEU B 1 40 ? 9.344 -10.305 11.336 1 95.44 40 LEU B N 1
ATOM 4262 C CA . LEU B 1 40 ? 9.648 -11.648 11.836 1 95.44 40 LEU B CA 1
ATOM 4263 C C . LEU B 1 40 ? 8.391 -12.336 12.344 1 95.44 40 LEU B C 1
ATOM 4265 O O . LEU B 1 40 ? 8.219 -13.547 12.156 1 95.44 40 LEU B O 1
ATOM 4269 N N . LYS B 1 41 ? 7.598 -11.539 13.062 1 93.31 41 LYS B N 1
ATOM 4270 C CA . LYS B 1 41 ? 6.32 -12.07 13.531 1 93.31 41 LYS B CA 1
ATOM 4271 C C . LYS B 1 41 ? 5.535 -12.703 12.391 1 93.31 41 LYS B C 1
ATOM 4273 O O . LYS B 1 41 ? 5.02 -13.82 12.523 1 93.31 41 LYS B O 1
ATOM 4278 N N . ASN B 1 42 ? 5.539 -12.055 11.297 1 93.88 42 ASN B N 1
ATOM 4279 C CA . ASN B 1 42 ? 4.777 -12.5 10.133 1 93.88 42 ASN B CA 1
ATOM 4280 C C . ASN B 1 42 ? 5.449 -13.688 9.445 1 93.88 42 ASN B C 1
ATOM 4282 O O . ASN B 1 42 ? 4.82 -14.383 8.648 1 93.88 42 ASN B O 1
ATOM 4286 N N . LEU B 1 43 ? 6.703 -13.938 9.719 1 95.19 43 LEU B N 1
ATOM 4287 C CA . LEU B 1 43 ? 7.41 -15.078 9.148 1 95.19 43 LEU B CA 1
ATOM 4288 C C . LEU B 1 43 ? 7.344 -16.281 10.086 1 95.19 43 LEU B C 1
ATOM 4290 O O . LEU B 1 43 ? 7.367 -17.422 9.633 1 95.19 43 LEU B O 1
ATOM 4294 N N . VAL B 1 44 ? 7.258 -15.992 11.383 1 93.31 44 VAL B N 1
ATOM 4295 C CA . VAL B 1 44 ? 7.238 -17.047 12.383 1 93.31 44 VAL B CA 1
ATOM 4296 C C . VAL B 1 44 ? 5.895 -17.766 12.344 1 93.31 44 VAL B C 1
ATOM 4298 O O . VAL B 1 44 ? 5.844 -19 12.453 1 93.31 44 VAL B O 1
ATOM 4301 N N . LEU B 1 45 ? 4.867 -17.062 12.148 1 88.69 45 LEU B N 1
ATOM 4302 C CA . LEU B 1 45 ? 3.527 -17.641 12.164 1 88.69 45 LEU B CA 1
ATOM 4303 C C . LEU B 1 45 ? 3.369 -18.688 11.062 1 88.69 45 LEU B C 1
ATOM 4305 O O . LEU B 1 45 ? 2.82 -19.766 11.289 1 88.69 45 LEU B O 1
ATOM 4309 N N . PRO B 1 46 ? 3.939 -18.391 9.875 1 89.31 46 PRO B N 1
ATOM 4310 C CA . PRO B 1 46 ? 3.852 -19.406 8.828 1 89.31 46 PRO B CA 1
ATOM 4311 C C . PRO B 1 46 ? 4.926 -20.484 8.961 1 89.31 46 PRO B C 1
ATOM 4313 O O . PRO B 1 46 ? 5.035 -21.359 8.094 1 89.31 46 PRO B O 1
ATOM 4316 N N . GLY B 1 47 ? 5.781 -20.391 9.898 1 91.88 47 GLY B N 1
ATOM 4317 C CA . GLY B 1 47 ? 6.645 -21.516 10.234 1 91.88 47 GLY B CA 1
ATOM 4318 C C . GLY B 1 47 ? 8.039 -21.391 9.656 1 91.88 47 GLY B C 1
ATOM 4319 O O . GLY B 1 47 ? 8.609 -22.359 9.164 1 91.88 47 GLY B O 1
ATOM 4320 N N . ILE B 1 48 ? 8.578 -20.234 9.688 1 95.12 48 ILE B N 1
ATOM 4321 C CA . ILE B 1 48 ? 9.977 -20.094 9.297 1 95.12 48 ILE B CA 1
ATOM 4322 C C . ILE B 1 48 ? 10.844 -21.016 10.141 1 95.12 48 ILE B C 1
ATOM 4324 O O . ILE B 1 48 ? 10.523 -21.297 11.305 1 95.12 48 ILE B O 1
ATOM 4328 N N . GLY B 1 49 ? 11.922 -21.531 9.594 1 96.12 49 GLY B N 1
ATOM 4329 C CA . GLY B 1 49 ? 12.688 -22.578 10.242 1 96.12 49 GLY B CA 1
ATOM 4330 C C . GLY B 1 49 ? 13.492 -22.078 11.43 1 96.12 49 GLY B C 1
ATOM 4331 O O . GLY B 1 49 ? 13.391 -22.625 12.531 1 96.12 49 GLY B O 1
ATOM 4332 N N . TYR B 1 50 ? 14.297 -21.125 11.156 1 97.25 50 TYR B N 1
ATOM 4333 C CA . TYR B 1 50 ? 15.234 -20.672 12.172 1 97.25 50 TYR B CA 1
ATOM 4334 C C . TYR B 1 50 ? 15.422 -19.156 12.109 1 97.25 50 TYR B C 1
ATOM 4336 O O . TYR B 1 50 ? 15.617 -18.594 11.023 1 97.25 50 TYR B O 1
ATOM 4344 N N . VAL B 1 51 ? 15.383 -18.5 13.328 1 97.44 51 VAL B N 1
ATOM 4345 C CA . VAL B 1 51 ? 15.523 -17.047 13.391 1 97.44 51 VAL B CA 1
ATOM 4346 C C . VAL B 1 51 ? 16.703 -16.688 14.281 1 97.44 51 VAL B C 1
ATOM 4348 O O . VAL B 1 51 ? 16.891 -17.266 15.352 1 97.44 51 VAL B O 1
ATOM 4351 N N . VAL B 1 52 ? 17.562 -15.805 13.773 1 96.62 52 VAL B N 1
ATOM 4352 C CA . VAL B 1 52 ? 18.656 -15.234 14.555 1 96.62 52 VAL B CA 1
ATOM 4353 C C . VAL B 1 52 ? 18.406 -13.734 14.742 1 96.62 52 VAL B C 1
ATOM 4355 O O . VAL B 1 52 ? 18.219 -13 13.766 1 96.62 52 VAL B O 1
ATOM 4358 N N . ILE B 1 53 ? 18.391 -13.305 16 1 96.81 53 ILE B N 1
ATOM 4359 C CA . ILE B 1 53 ? 18.188 -11.891 16.281 1 96.81 53 ILE B CA 1
ATOM 4360 C C . ILE B 1 53 ? 19.438 -11.289 16.922 1 96.81 53 ILE B C 1
ATOM 4362 O O . ILE B 1 53 ? 19.969 -11.836 17.891 1 96.81 53 ILE B O 1
ATOM 4366 N N . VAL B 1 54 ? 19.906 -10.266 16.328 1 95.69 54 VAL B N 1
ATOM 4367 C CA . VAL B 1 54 ? 21.078 -9.555 16.859 1 95.69 54 VAL B CA 1
ATOM 4368 C C . VAL B 1 54 ? 20.688 -8.117 17.203 1 95.69 54 VAL B C 1
ATOM 4370 O O . VAL B 1 54 ? 20.203 -7.375 16.344 1 95.69 54 VAL B O 1
ATOM 4373 N N . ASP B 1 55 ? 20.812 -7.703 18.422 1 94.81 55 ASP B N 1
ATOM 4374 C CA . ASP B 1 55 ? 20.562 -6.355 18.922 1 94.81 55 ASP B CA 1
ATOM 4375 C C . ASP B 1 55 ? 21.438 -6.059 20.156 1 94.81 55 ASP B C 1
ATOM 4377 O O . ASP B 1 55 ? 21.484 -6.855 21.094 1 94.81 55 ASP B O 1
ATOM 4381 N N . SER B 1 56 ? 22.109 -4.969 20.172 1 94.19 56 SER B N 1
ATOM 4382 C CA . SER B 1 56 ? 23.031 -4.66 21.25 1 94.19 56 SER B CA 1
ATOM 4383 C C . SER B 1 56 ? 22.328 -3.973 22.422 1 94.19 56 SER B C 1
ATOM 4385 O O . SER B 1 56 ? 22.875 -3.848 23.516 1 94.19 56 SER B O 1
ATOM 4387 N N . LYS B 1 57 ? 21.078 -3.57 22.281 1 93.12 57 LYS B N 1
ATOM 4388 C CA . LYS B 1 57 ? 20.391 -2.715 23.234 1 93.12 57 LYS B CA 1
ATOM 4389 C C . LYS B 1 57 ? 19.625 -3.545 24.266 1 93.12 57 LYS B C 1
ATOM 4391 O O . LYS B 1 57 ? 19.391 -4.738 24.062 1 93.12 57 LYS B O 1
ATOM 4396 N N . VAL B 1 58 ? 19.281 -2.867 25.359 1 94.94 58 VAL B N 1
ATOM 4397 C CA . VAL B 1 58 ? 18.422 -3.453 26.375 1 94.94 58 VAL B CA 1
ATOM 4398 C C . VAL B 1 58 ? 17.047 -2.814 26.328 1 94.94 58 VAL B C 1
ATOM 4400 O O . VAL B 1 58 ? 16.875 -1.723 25.781 1 94.94 58 VAL B O 1
ATOM 4403 N N . VAL B 1 59 ? 16.078 -3.438 26.844 1 93.38 59 VAL B N 1
ATOM 4404 C CA . VAL B 1 59 ? 14.695 -2.977 26.828 1 93.38 59 VAL B CA 1
ATOM 4405 C C . VAL B 1 59 ? 14.57 -1.696 27.656 1 93.38 59 VAL B C 1
ATOM 4407 O O . VAL B 1 59 ? 15.055 -1.625 28.781 1 93.38 59 VAL B O 1
ATOM 4410 N N . THR B 1 60 ? 13.992 -0.734 27.047 1 90.94 60 THR B N 1
ATOM 4411 C CA . THR B 1 60 ? 13.695 0.527 27.719 1 90.94 60 THR B CA 1
ATOM 4412 C C . THR B 1 60 ? 12.195 0.782 27.75 1 90.94 60 THR B C 1
ATOM 4414 O O . THR B 1 60 ? 11.422 0.038 27.141 1 90.94 60 THR B O 1
ATOM 4417 N N . GLU B 1 61 ? 11.812 1.824 28.453 1 84.38 61 GLU B N 1
ATOM 4418 C CA . GLU B 1 61 ? 10.406 2.207 28.516 1 84.38 61 GLU B CA 1
ATOM 4419 C C . GLU B 1 61 ? 9.867 2.586 27.141 1 84.38 61 GLU B C 1
ATOM 4421 O O . GLU B 1 61 ? 8.719 2.295 26.812 1 84.38 61 GLU B O 1
ATOM 4426 N N . SER B 1 62 ? 10.727 3.178 26.422 1 80.81 62 SER B N 1
ATOM 4427 C CA . SER B 1 62 ? 10.344 3.596 25.078 1 80.81 62 SER B CA 1
ATOM 4428 C C . SER B 1 62 ? 10.039 2.395 24.188 1 80.81 62 SER B C 1
ATOM 4430 O O . SER B 1 62 ? 9.156 2.457 23.328 1 80.81 62 SER B O 1
ATOM 4432 N N . ASP B 1 63 ? 10.727 1.349 24.469 1 83.88 63 ASP B N 1
ATOM 4433 C CA . ASP B 1 63 ? 10.516 0.135 23.688 1 83.88 63 ASP B CA 1
ATOM 4434 C C . ASP B 1 63 ? 9.141 -0.47 23.969 1 83.88 63 ASP B C 1
ATOM 4436 O O . ASP B 1 63 ? 8.477 -0.966 23.062 1 83.88 63 ASP B O 1
ATOM 4440 N N . ILE B 1 64 ? 8.789 -0.436 25.188 1 79.38 64 ILE B N 1
ATOM 4441 C CA . ILE B 1 64 ? 7.523 -1.016 25.609 1 79.38 64 ILE B CA 1
ATOM 4442 C C . ILE B 1 64 ? 6.363 -0.261 24.969 1 79.38 64 ILE B C 1
ATOM 4444 O O . ILE B 1 64 ? 5.359 -0.865 24.578 1 79.38 64 ILE B O 1
ATOM 4448 N N . GLU B 1 65 ? 6.59 0.977 24.75 1 74.69 65 GLU B N 1
ATOM 4449 C CA . GLU B 1 65 ? 5.531 1.822 24.203 1 74.69 65 GLU B CA 1
ATOM 4450 C C . GLU B 1 65 ? 5.391 1.626 22.703 1 74.69 65 GLU B C 1
ATOM 4452 O O . GLU B 1 65 ? 4.336 1.904 22.125 1 74.69 65 GLU B O 1
ATOM 4457 N N . ASN B 1 66 ? 6.391 1.065 22.156 1 77.75 66 ASN B N 1
ATOM 4458 C CA . ASN B 1 66 ? 6.391 1.076 20.703 1 77.75 66 ASN B CA 1
ATOM 4459 C C . ASN B 1 66 ? 6.473 -0.337 20.125 1 77.75 66 ASN B C 1
ATOM 4461 O O . ASN B 1 66 ? 6.305 -0.536 18.922 1 77.75 66 ASN B O 1
ATOM 4465 N N . ASN B 1 67 ? 6.73 -1.262 20.938 1 75.56 67 ASN B N 1
ATOM 4466 C CA . ASN B 1 67 ? 6.863 -2.645 20.484 1 75.56 67 ASN B CA 1
ATOM 4467 C C . ASN B 1 67 ? 5.945 -3.578 21.266 1 75.56 67 ASN B C 1
ATOM 4469 O O . ASN B 1 67 ? 6.184 -3.844 22.453 1 75.56 67 ASN B O 1
ATOM 4473 N N . PHE B 1 68 ? 5.023 -4.137 20.609 1 74.75 68 PHE B N 1
ATOM 4474 C CA . PHE B 1 68 ? 3.967 -4.895 21.281 1 74.75 68 PHE B CA 1
ATOM 4475 C C . PHE B 1 68 ? 4.512 -6.199 21.844 1 74.75 68 PHE B C 1
ATOM 4477 O O . PHE B 1 68 ? 3.891 -6.801 22.734 1 74.75 68 PHE B O 1
ATOM 4484 N N . PHE B 1 69 ? 5.676 -6.609 21.484 1 75.62 69 PHE B N 1
ATOM 4485 C CA . PHE B 1 69 ? 6.23 -7.891 21.906 1 75.62 69 PHE B CA 1
ATOM 4486 C C . PHE B 1 69 ? 6.988 -7.742 23.219 1 75.62 69 PHE B C 1
ATOM 4488 O O . PHE B 1 69 ? 7.434 -8.734 23.797 1 75.62 69 PHE B O 1
ATOM 4495 N N . ILE B 1 70 ? 7.113 -6.543 23.703 1 80 70 ILE B N 1
ATOM 4496 C CA . ILE B 1 70 ? 7.965 -6.34 24.875 1 80 70 ILE B CA 1
ATOM 4497 C C . ILE B 1 70 ? 7.098 -6 26.078 1 80 70 ILE B C 1
ATOM 4499 O O . ILE B 1 70 ? 6.523 -4.91 26.156 1 80 70 ILE B O 1
ATOM 4503 N N . PRO B 1 71 ? 7.066 -6.895 26.969 1 80.88 71 PRO B N 1
ATOM 4504 C CA . PRO B 1 71 ? 6.285 -6.625 28.172 1 80.88 71 PRO B CA 1
ATOM 4505 C C . PRO B 1 71 ? 6.996 -5.676 29.141 1 80.88 71 PRO B C 1
ATOM 4507 O O . PRO B 1 71 ? 8.227 -5.598 29.141 1 80.88 71 PRO B O 1
ATOM 4510 N N . HIS B 1 72 ? 6.227 -5.082 29.969 1 81.12 72 HIS B N 1
ATOM 4511 C CA . HIS B 1 72 ? 6.727 -4.07 30.906 1 81.12 72 HIS B CA 1
ATOM 4512 C C . HIS B 1 72 ? 7.699 -4.68 31.906 1 81.12 72 HIS B C 1
ATOM 4514 O O . HIS B 1 72 ? 8.641 -4.016 32.344 1 81.12 72 HIS B O 1
ATOM 4520 N N . ASP B 1 73 ? 7.598 -5.914 32.188 1 85.25 73 ASP B N 1
ATOM 4521 C CA . ASP B 1 73 ? 8.391 -6.531 33.25 1 85.25 73 ASP B CA 1
ATOM 4522 C C . ASP B 1 73 ? 9.75 -6.992 32.719 1 85.25 73 ASP B C 1
ATOM 4524 O O . ASP B 1 73 ? 10.531 -7.602 33.438 1 85.25 73 ASP B O 1
ATOM 4528 N N . THR B 1 74 ? 10.086 -6.59 31.531 1 90.06 74 THR B N 1
ATOM 4529 C CA . THR B 1 74 ? 11.336 -7.059 30.953 1 90.06 74 THR B CA 1
ATOM 4530 C C . THR B 1 74 ? 12.328 -5.906 30.797 1 90.06 74 THR B C 1
ATOM 4532 O O . THR B 1 74 ? 13.398 -6.074 30.203 1 90.06 74 THR B O 1
ATOM 4535 N N . ILE B 1 75 ? 12.07 -4.785 31.375 1 91.81 75 ILE B N 1
ATOM 4536 C CA . ILE B 1 75 ? 12.945 -3.623 31.281 1 91.81 75 ILE B CA 1
ATOM 4537 C C . ILE B 1 75 ? 14.344 -3.986 31.797 1 91.81 75 ILE B C 1
ATOM 4539 O O . ILE B 1 75 ? 14.484 -4.609 32.844 1 91.81 75 ILE B O 1
ATOM 4543 N N . GLY B 1 76 ? 15.367 -3.672 31.031 1 94.44 76 GLY B N 1
ATOM 4544 C CA . GLY B 1 76 ? 16.734 -3.939 31.422 1 94.44 76 GLY B CA 1
ATOM 4545 C C . GLY B 1 76 ? 17.297 -5.223 30.828 1 94.44 76 GLY B C 1
ATOM 4546 O O . GLY B 1 76 ? 18.5 -5.418 30.766 1 94.44 76 GLY B O 1
ATOM 4547 N N . GLN B 1 77 ? 16.453 -6.059 30.391 1 95.44 77 GLN B N 1
ATOM 4548 C CA . GLN B 1 77 ? 16.875 -7.293 29.734 1 95.44 77 GLN B CA 1
ATOM 4549 C C . GLN B 1 77 ? 17.281 -7.043 28.297 1 95.44 77 GLN B C 1
ATOM 4551 O O . GLN B 1 77 ? 16.984 -5.984 27.734 1 95.44 77 GLN B O 1
ATOM 4556 N N . SER B 1 78 ? 17.984 -8.055 27.766 1 96.19 78 SER B N 1
ATOM 4557 C CA . SER B 1 78 ? 18.359 -7.957 26.359 1 96.19 78 SER B CA 1
ATOM 4558 C C . SER B 1 78 ? 17.109 -7.883 25.469 1 96.19 78 SER B C 1
ATOM 4560 O O . SER B 1 78 ? 16.234 -8.75 25.547 1 96.19 78 SER B O 1
ATOM 4562 N N . ARG B 1 79 ? 17.094 -6.836 24.656 1 94.5 79 ARG B N 1
ATOM 4563 C CA . ARG B 1 79 ? 15.961 -6.688 23.734 1 94.5 79 ARG B CA 1
ATOM 4564 C C . ARG B 1 79 ? 15.859 -7.875 22.797 1 94.5 79 ARG B C 1
ATOM 4566 O O . ARG B 1 79 ? 14.766 -8.383 22.531 1 94.5 79 ARG B O 1
ATOM 4573 N N . ALA B 1 80 ? 17.031 -8.336 22.312 1 95.62 80 ALA B N 1
ATOM 4574 C CA . ALA B 1 80 ? 17.062 -9.477 21.406 1 95.62 80 ALA B CA 1
ATOM 4575 C C . ALA B 1 80 ? 16.5 -10.734 22.078 1 95.62 80 ALA B C 1
ATOM 4577 O O . ALA B 1 80 ? 15.75 -11.484 21.453 1 95.62 80 ALA B O 1
ATOM 4578 N N . LYS B 1 81 ? 16.844 -10.914 23.25 1 96.5 81 LYS B N 1
ATOM 4579 C CA . LYS B 1 81 ? 16.375 -12.07 24.016 1 96.5 81 LYS B CA 1
ATOM 4580 C C . LYS B 1 81 ? 14.867 -12.047 24.188 1 96.5 81 LYS B C 1
ATOM 4582 O O . LYS B 1 81 ? 14.188 -13.031 23.891 1 96.5 81 LYS B O 1
ATOM 4587 N N . VAL B 1 82 ? 14.367 -10.906 24.641 1 94.44 82 VAL B N 1
ATOM 4588 C CA . VAL B 1 82 ? 12.953 -10.766 24.969 1 94.44 82 VAL B CA 1
ATOM 4589 C C . VAL B 1 82 ? 12.117 -10.953 23.703 1 94.44 82 VAL B C 1
ATOM 4591 O O . VAL B 1 82 ? 11.125 -11.688 23.703 1 94.44 82 VAL B O 1
ATOM 4594 N N . VAL B 1 83 ? 12.516 -10.312 22.625 1 93.44 83 VAL B N 1
ATOM 4595 C CA . VAL B 1 83 ? 11.781 -10.391 21.359 1 93.44 83 VAL B CA 1
ATOM 4596 C C . VAL B 1 83 ? 11.766 -11.836 20.859 1 93.44 83 VAL B C 1
ATOM 4598 O O . VAL B 1 83 ? 10.719 -12.344 20.453 1 93.44 83 VAL B O 1
ATOM 4601 N N . LEU B 1 84 ? 12.867 -12.523 20.922 1 95.19 84 LEU B N 1
ATOM 4602 C CA . LEU B 1 84 ? 12.945 -13.898 20.453 1 95.19 84 LEU B CA 1
ATOM 4603 C C . LEU B 1 84 ? 12.039 -14.812 21.266 1 95.19 84 LEU B C 1
ATOM 4605 O O . LEU B 1 84 ? 11.32 -15.648 20.703 1 95.19 84 LEU B O 1
ATOM 4609 N N . GLU B 1 85 ? 12.133 -14.703 22.547 1 92.69 85 GLU B N 1
ATOM 4610 C CA . GLU B 1 85 ? 11.336 -15.555 23.438 1 92.69 85 GLU B CA 1
ATOM 4611 C C . GLU B 1 85 ? 9.852 -15.422 23.141 1 92.69 85 GLU B C 1
ATOM 4613 O O . GLU B 1 85 ? 9.133 -16.422 23.047 1 92.69 85 GLU B O 1
ATOM 4618 N N . TYR B 1 86 ? 9.422 -14.25 22.938 1 86.94 86 TYR B N 1
ATOM 4619 C CA . TYR B 1 86 ? 8 -14.023 22.688 1 86.94 86 TYR B CA 1
ATOM 4620 C C . TYR B 1 86 ? 7.613 -14.492 21.281 1 86.94 86 TYR B C 1
ATOM 4622 O O . TYR B 1 86 ? 6.5 -14.984 21.078 1 86.94 86 TYR B O 1
ATOM 4630 N N . LEU B 1 87 ? 8.5 -14.344 20.359 1 90 87 LEU B N 1
ATOM 4631 C CA . LEU B 1 87 ? 8.242 -14.828 19.016 1 90 87 LEU B CA 1
ATOM 4632 C C . LEU B 1 87 ? 8.109 -16.344 18.984 1 90 87 LEU B C 1
ATOM 4634 O O . LEU B 1 87 ? 7.211 -16.891 18.344 1 90 87 LEU B O 1
ATOM 4638 N N . LEU B 1 88 ? 8.969 -17.031 19.688 1 89.94 88 LEU B N 1
ATOM 4639 C CA . LEU B 1 88 ? 9 -18.484 19.672 1 89.94 88 LEU B CA 1
ATOM 4640 C C . LEU B 1 88 ? 7.777 -19.062 20.391 1 89.94 88 LEU B C 1
ATOM 4642 O O . LEU B 1 88 ? 7.375 -20.203 20.125 1 89.94 88 LEU B O 1
ATOM 4646 N N . GLU B 1 89 ? 7.215 -18.266 21.25 1 84.06 89 GLU B N 1
ATOM 4647 C CA . GLU B 1 89 ? 5.988 -18.688 21.922 1 84.06 89 GLU B CA 1
ATOM 4648 C C . GLU B 1 89 ? 4.824 -18.781 20.938 1 84.06 89 GLU B C 1
ATOM 4650 O O . GLU B 1 89 ? 3.881 -19.547 21.156 1 84.06 89 GLU B O 1
ATOM 4655 N N . MET B 1 90 ? 4.914 -18.094 19.906 1 83.62 90 MET B N 1
ATOM 4656 C CA . MET B 1 90 ? 3.824 -18.016 18.938 1 83.62 90 MET B CA 1
ATOM 4657 C C . MET B 1 90 ? 3.775 -19.266 18.062 1 83.62 90 MET B C 1
ATOM 4659 O O . MET B 1 90 ? 2.715 -19.625 17.547 1 83.62 90 MET B O 1
ATOM 4663 N N . ASN B 1 91 ? 4.922 -19.922 17.828 1 87.75 91 ASN B N 1
ATOM 4664 C CA . ASN B 1 91 ? 5.008 -21.109 16.969 1 87.75 91 ASN B CA 1
ATOM 4665 C C . ASN B 1 91 ? 6.113 -22.047 17.438 1 87.75 91 ASN B C 1
ATOM 4667 O O . ASN B 1 91 ? 7.297 -21.781 17.219 1 87.75 91 ASN B O 1
ATOM 4671 N N . GLN B 1 92 ? 5.785 -23.141 17.891 1 86.75 92 GLN B N 1
ATOM 4672 C CA . GLN B 1 92 ? 6.715 -24.078 18.5 1 86.75 92 GLN B CA 1
ATOM 4673 C C . GLN B 1 92 ? 7.609 -24.734 17.453 1 86.75 92 GLN B C 1
ATOM 4675 O O . GLN B 1 92 ? 8.648 -25.312 17.781 1 86.75 92 GLN B O 1
ATOM 4680 N N . ASP B 1 93 ? 7.207 -24.672 16.172 1 91.12 93 ASP B N 1
ATOM 4681 C CA . ASP B 1 93 ? 7.988 -25.281 15.102 1 91.12 93 ASP B CA 1
ATOM 4682 C C . ASP B 1 93 ? 9.211 -24.438 14.758 1 91.12 93 ASP B C 1
ATOM 4684 O O . ASP B 1 93 ? 10.125 -24.891 14.078 1 91.12 93 ASP B O 1
ATOM 4688 N N . VAL B 1 94 ? 9.18 -23.234 15.227 1 94.31 94 VAL B N 1
ATOM 4689 C CA . VAL B 1 94 ? 10.242 -22.297 14.883 1 94.31 94 VAL B CA 1
ATOM 4690 C C . VAL B 1 94 ? 11.305 -22.281 15.977 1 94.31 94 VAL B C 1
ATOM 4692 O O . VAL B 1 94 ? 10.984 -22.312 17.156 1 94.31 94 VAL B O 1
ATOM 4695 N N . LYS B 1 95 ? 12.578 -22.359 15.523 1 97.25 95 LYS B N 1
ATOM 4696 C CA . LYS B 1 95 ? 13.711 -22.281 16.438 1 97.25 95 LYS B CA 1
ATOM 4697 C C . LYS B 1 95 ? 14.5 -21 16.234 1 97.25 95 LYS B C 1
ATOM 4699 O O . LYS B 1 95 ? 14.273 -20.281 15.258 1 97.25 95 LYS B O 1
ATOM 4704 N N . GLY B 1 96 ? 15.312 -20.656 17.219 1 97.06 96 GLY B N 1
ATOM 4705 C CA . GLY B 1 96 ? 16.078 -19.438 17.031 1 97.06 96 GLY B CA 1
ATOM 4706 C C . GLY B 1 96 ? 17.109 -19.203 18.109 1 97.06 96 GLY B C 1
ATOM 4707 O O . GLY B 1 96 ? 17.219 -20 19.047 1 97.06 96 GLY B O 1
ATOM 4708 N N . GLU B 1 97 ? 17.922 -18.234 17.891 1 97 97 GLU B N 1
ATOM 4709 C CA . GLU B 1 97 ? 18.922 -17.781 18.844 1 97 97 GLU B CA 1
ATOM 4710 C C . GLU B 1 97 ? 19.047 -16.25 18.828 1 97 97 GLU B C 1
ATOM 4712 O O . GLU B 1 97 ? 18.547 -15.602 17.906 1 97 97 GLU B O 1
ATOM 4717 N N . TRP B 1 98 ? 19.609 -15.648 19.922 1 97.06 98 TRP B N 1
ATOM 4718 C CA . TRP B 1 98 ? 19.766 -14.203 20.016 1 97.06 98 TRP B CA 1
ATOM 4719 C C . TRP B 1 98 ? 21.203 -13.852 20.422 1 97.06 98 TRP B C 1
ATOM 4721 O O . TRP B 1 98 ? 21.906 -14.664 21.031 1 97.06 98 TRP B O 1
ATOM 4731 N N . HIS B 1 99 ? 21.641 -12.734 20.016 1 95.56 99 HIS B N 1
ATOM 4732 C CA . HIS B 1 99 ? 22.953 -12.203 20.359 1 95.56 99 HIS B CA 1
ATOM 4733 C C . HIS B 1 99 ? 22.859 -10.734 20.766 1 95.56 99 HIS B C 1
ATOM 4735 O O . HIS B 1 99 ? 22.281 -9.922 20.047 1 95.56 99 HIS B O 1
ATOM 4741 N N . GLN B 1 100 ? 23.391 -10.406 21.938 1 95.88 100 GLN B N 1
ATOM 4742 C CA . GLN B 1 100 ? 23.5 -9.016 22.359 1 95.88 100 GLN B CA 1
ATOM 4743 C C . GLN B 1 100 ? 24.891 -8.461 22.062 1 95.88 100 GLN B C 1
ATOM 4745 O O . GLN B 1 100 ? 25.703 -8.328 22.969 1 95.88 100 GLN B O 1
ATOM 4750 N N . VAL B 1 101 ? 25.062 -8.133 20.859 1 91.5 101 VAL B N 1
ATOM 4751 C CA . VAL B 1 101 ? 26.375 -7.645 20.422 1 91.5 101 VAL B CA 1
ATOM 4752 C C . VAL B 1 101 ? 26.203 -6.484 19.453 1 91.5 101 VAL B C 1
ATOM 4754 O O . VAL B 1 101 ? 25.156 -6.352 18.812 1 91.5 101 VAL B O 1
ATOM 4757 N N . GLU B 1 102 ? 27.094 -5.613 19.375 1 86 102 GLU B N 1
ATOM 4758 C CA . GLU B 1 102 ? 27.062 -4.477 18.453 1 86 102 GLU B CA 1
ATOM 4759 C C . GLU B 1 102 ? 27.578 -4.875 17.078 1 86 102 GLU B C 1
ATOM 4761 O O . GLU B 1 102 ? 27.031 -4.461 16.047 1 86 102 GLU B O 1
ATOM 4766 N N . ASN B 1 103 ? 28.703 -5.613 17.047 1 81.12 103 ASN B N 1
ATOM 4767 C CA . ASN B 1 103 ? 29.312 -6.02 15.781 1 81.12 103 ASN B CA 1
ATOM 4768 C C . ASN B 1 103 ? 29.172 -7.523 15.555 1 81.12 103 ASN B C 1
ATOM 4770 O O . ASN B 1 103 ? 30.047 -8.297 15.945 1 81.12 103 ASN B O 1
ATOM 4774 N N . PHE B 1 104 ? 28.109 -7.844 14.922 1 84.06 104 PHE B N 1
ATOM 4775 C CA . PHE B 1 104 ? 27.859 -9.25 14.617 1 84.06 104 PHE B CA 1
ATOM 4776 C C . PHE B 1 104 ? 28.438 -9.633 13.266 1 84.06 104 PHE B C 1
ATOM 4778 O O . PHE B 1 104 ? 28.219 -8.938 12.266 1 84.06 104 PHE B O 1
ATOM 4785 N N . ASP B 1 105 ? 29.219 -10.641 13.164 1 83.31 105 ASP B N 1
ATOM 4786 C CA . ASP B 1 105 ? 29.812 -11.117 11.914 1 83.31 105 ASP B CA 1
ATOM 4787 C C . ASP B 1 105 ? 28.859 -12.031 11.164 1 83.31 105 ASP B C 1
ATOM 4789 O O . ASP B 1 105 ? 28.672 -13.188 11.547 1 83.31 105 ASP B O 1
ATOM 4793 N N . VAL B 1 106 ? 28.359 -11.617 10.125 1 82.19 106 VAL B N 1
ATOM 4794 C CA . VAL B 1 106 ? 27.344 -12.336 9.359 1 82.19 106 VAL B CA 1
ATOM 4795 C C . VAL B 1 106 ? 28.016 -13.359 8.445 1 82.19 106 VAL B C 1
ATOM 4797 O O . VAL B 1 106 ? 27.375 -14.312 8 1 82.19 106 VAL B O 1
ATOM 4800 N N . LYS B 1 107 ? 29.312 -13.375 8.25 1 76.38 107 LYS B N 1
ATOM 4801 C CA . LYS B 1 107 ? 30.016 -14.203 7.266 1 76.38 107 LYS B CA 1
ATOM 4802 C C . LYS B 1 107 ? 30.234 -15.617 7.789 1 76.38 107 LYS B C 1
ATOM 4804 O O . LYS B 1 107 ? 30.5 -16.531 7.016 1 76.38 107 LYS B O 1
ATOM 4809 N N . GLU B 1 108 ? 29.906 -15.719 9.039 1 73.44 108 GLU B N 1
ATOM 4810 C CA . GLU B 1 108 ? 30.281 -16.984 9.648 1 73.44 108 GLU B CA 1
ATOM 4811 C C . GLU B 1 108 ? 29.188 -18.031 9.477 1 73.44 108 GLU B C 1
ATOM 4813 O O . GLU B 1 108 ? 29.438 -19.234 9.641 1 73.44 108 GLU B O 1
ATOM 4818 N N . GLN B 1 109 ? 28.109 -17.609 9.125 1 82.94 109 GLN B N 1
ATOM 4819 C CA . GLN B 1 109 ? 26.984 -18.547 9.016 1 82.94 109 GLN B CA 1
ATOM 4820 C C . GLN B 1 109 ? 26.188 -18.297 7.738 1 82.94 109 GLN B C 1
ATOM 4822 O O . GLN B 1 109 ? 26.391 -17.297 7.055 1 82.94 109 GLN B O 1
ATOM 4827 N N . HIS B 1 110 ? 25.516 -19.359 7.422 1 89.19 110 HIS B N 1
ATOM 4828 C CA . HIS B 1 110 ? 24.656 -19.25 6.246 1 89.19 110 HIS B CA 1
ATOM 4829 C C . HIS B 1 110 ? 23.281 -18.688 6.613 1 89.19 110 HIS B C 1
ATOM 4831 O O . HIS B 1 110 ? 22.672 -19.125 7.598 1 89.19 110 HIS B O 1
ATOM 4837 N N . TYR B 1 111 ? 22.859 -17.703 5.914 1 93.94 111 TYR B N 1
ATOM 4838 C CA . TYR B 1 111 ? 21.516 -17.156 6.043 1 93.94 111 TYR B CA 1
ATOM 4839 C C . TYR B 1 111 ? 20.797 -17.141 4.699 1 93.94 111 TYR B C 1
ATOM 4841 O O . TYR B 1 111 ? 21.406 -16.859 3.666 1 93.94 111 TYR B O 1
ATOM 4849 N N . ASP B 1 112 ? 19.594 -17.484 4.742 1 94.88 112 ASP B N 1
ATOM 4850 C CA . ASP B 1 112 ? 18.766 -17.375 3.537 1 94.88 112 ASP B CA 1
ATOM 4851 C C . ASP B 1 112 ? 18.297 -15.93 3.32 1 94.88 112 ASP B C 1
ATOM 4853 O O . ASP B 1 112 ? 18.047 -15.516 2.188 1 94.88 112 ASP B O 1
ATOM 4857 N N . LEU B 1 113 ? 18.188 -15.234 4.41 1 95.88 113 LEU B N 1
ATOM 4858 C CA . LEU B 1 113 ? 17.734 -13.852 4.348 1 95.88 113 LEU B CA 1
ATOM 4859 C C . LEU B 1 113 ? 18.25 -13.055 5.543 1 95.88 113 LEU B C 1
ATOM 4861 O O . LEU B 1 113 ? 18.25 -13.555 6.672 1 95.88 113 LEU B O 1
ATOM 4865 N N . ILE B 1 114 ? 18.688 -11.922 5.238 1 95.62 114 ILE B N 1
ATOM 4866 C CA . ILE B 1 114 ? 19.062 -10.961 6.273 1 95.62 114 ILE B CA 1
ATOM 4867 C C . ILE B 1 114 ? 18.094 -9.773 6.234 1 95.62 114 ILE B C 1
ATOM 4869 O O . ILE B 1 114 ? 17.844 -9.203 5.172 1 95.62 114 ILE B O 1
ATOM 4873 N N . ILE B 1 115 ? 17.531 -9.484 7.355 1 96.25 115 ILE B N 1
ATOM 4874 C CA . ILE B 1 115 ? 16.703 -8.289 7.508 1 96.25 115 ILE B CA 1
ATOM 4875 C C . ILE B 1 115 ? 17.469 -7.223 8.281 1 96.25 115 ILE B C 1
ATOM 4877 O O . ILE B 1 115 ? 17.719 -7.367 9.477 1 96.25 115 ILE B O 1
ATOM 4881 N N . ALA B 1 116 ? 17.859 -6.219 7.566 1 92.38 116 ALA B N 1
ATOM 4882 C CA . ALA B 1 116 ? 18.578 -5.098 8.18 1 92.38 116 ALA B CA 1
ATOM 4883 C C . ALA B 1 116 ? 17.609 -3.992 8.586 1 92.38 116 ALA B C 1
ATOM 4885 O O . ALA B 1 116 ? 17.094 -3.266 7.738 1 92.38 116 ALA B O 1
ATOM 4886 N N . ASN B 1 117 ? 17.516 -3.85 9.797 1 85.38 117 ASN B N 1
ATOM 4887 C CA . ASN B 1 117 ? 16.516 -2.939 10.336 1 85.38 117 ASN B CA 1
ATOM 4888 C C . ASN B 1 117 ? 17.125 -1.604 10.742 1 85.38 117 ASN B C 1
ATOM 4890 O O . ASN B 1 117 ? 17.906 -1.538 11.695 1 85.38 117 ASN B O 1
ATOM 4894 N N . GLU B 1 118 ? 16.734 -0.627 10.039 1 71.81 118 GLU B N 1
ATOM 4895 C CA . GLU B 1 118 ? 17.109 0.747 10.367 1 71.81 118 GLU B CA 1
ATOM 4896 C C . GLU B 1 118 ? 18.609 0.955 10.273 1 71.81 118 GLU B C 1
ATOM 4898 O O . GLU B 1 118 ? 19.203 1.661 11.094 1 71.81 118 GLU B O 1
ATOM 4903 N N . GLN B 1 119 ? 19.172 0.104 9.477 1 73.69 119 GLN B N 1
ATOM 4904 C CA . GLN B 1 119 ? 20.609 0.234 9.258 1 73.69 119 GLN B CA 1
ATOM 4905 C C . GLN B 1 119 ? 21 -0.176 7.84 1 73.69 119 GLN B C 1
ATOM 4907 O O . GLN B 1 119 ? 20.328 -1.007 7.227 1 73.69 119 GLN B O 1
ATOM 4912 N N . ARG B 1 120 ? 22 0.547 7.512 1 68.69 120 ARG B N 1
ATOM 4913 C CA . ARG B 1 120 ? 22.531 0.187 6.203 1 68.69 120 ARG B CA 1
ATOM 4914 C C . ARG B 1 120 ? 23.453 -1.021 6.301 1 68.69 120 ARG B C 1
ATOM 4916 O O . ARG B 1 120 ? 24.234 -1.137 7.246 1 68.69 120 ARG B O 1
ATOM 4923 N N . PHE B 1 121 ? 23.094 -1.881 5.438 1 72.75 121 PHE B N 1
ATOM 4924 C CA . PHE B 1 121 ? 23.922 -3.08 5.383 1 72.75 121 PHE B CA 1
ATOM 4925 C C . PHE B 1 121 ? 24.484 -3.283 3.98 1 72.75 121 PHE B C 1
ATOM 4927 O O . PHE B 1 121 ? 23.766 -3.148 2.99 1 72.75 121 PHE B O 1
ATOM 4934 N N . SER B 1 122 ? 25.734 -3.465 3.98 1 70.81 122 SER B N 1
ATOM 4935 C CA . SER B 1 122 ? 26.375 -3.688 2.689 1 70.81 122 SER B CA 1
ATOM 4936 C C . SER B 1 122 ? 25.906 -4.988 2.053 1 70.81 122 SER B C 1
ATOM 4938 O O . SER B 1 122 ? 25.719 -5.996 2.744 1 70.81 122 SER B O 1
ATOM 4940 N N . GLU B 1 123 ? 25.609 -4.816 0.832 1 70.06 123 GLU B N 1
ATOM 4941 C CA . GLU B 1 123 ? 25.141 -5.965 0.062 1 70.06 123 GLU B CA 1
ATOM 4942 C C . GLU B 1 123 ? 26.125 -7.125 0.149 1 70.06 123 GLU B C 1
ATOM 4944 O O . GLU B 1 123 ? 27.344 -6.926 0.045 1 70.06 123 GLU B O 1
ATOM 4949 N N . THR B 1 124 ? 25.531 -8.211 0.626 1 73.88 124 THR B N 1
ATOM 4950 C CA . THR B 1 124 ? 26.312 -9.422 0.849 1 73.88 124 THR B CA 1
ATOM 4951 C C . THR B 1 124 ? 25.906 -10.508 -0.14 1 73.88 124 THR B C 1
ATOM 4953 O O . THR B 1 124 ? 25.25 -10.234 -1.149 1 73.88 124 THR B O 1
ATOM 4956 N N . LYS B 1 125 ? 26.453 -11.727 0.153 1 83.19 125 LYS B N 1
ATOM 4957 C CA . LYS B 1 125 ? 26.141 -12.906 -0.651 1 83.19 125 LYS B CA 1
ATOM 4958 C C . LYS B 1 125 ? 24.75 -13.445 -0.317 1 83.19 125 LYS B C 1
ATOM 4960 O O . LYS B 1 125 ? 24.266 -14.367 -0.972 1 83.19 125 LYS B O 1
ATOM 4965 N N . PHE B 1 126 ? 24.109 -12.805 0.666 1 89.75 126 PHE B N 1
ATOM 4966 C CA . PHE B 1 126 ? 22.797 -13.273 1.09 1 89.75 126 PHE B CA 1
ATOM 4967 C C . PHE B 1 126 ? 21.688 -12.352 0.579 1 89.75 126 PHE B C 1
ATOM 4969 O O . PHE B 1 126 ? 21.953 -11.203 0.214 1 89.75 126 PHE B O 1
ATOM 4976 N N . ASN B 1 127 ? 20.438 -12.922 0.528 1 93.5 127 ASN B N 1
ATOM 4977 C CA . ASN B 1 127 ? 19.281 -12.055 0.334 1 93.5 127 ASN B CA 1
ATOM 4978 C C . ASN B 1 127 ? 19.172 -11.016 1.451 1 93.5 127 ASN B C 1
ATOM 4980 O O . ASN B 1 127 ? 19.438 -11.328 2.615 1 93.5 127 ASN B O 1
ATOM 4984 N N . LEU B 1 128 ? 18.844 -9.852 1.021 1 94.69 128 LEU B N 1
ATOM 4985 C CA . LEU B 1 128 ? 18.828 -8.758 1.987 1 94.69 128 LEU B CA 1
ATOM 4986 C C . LEU B 1 128 ? 17.562 -7.922 1.833 1 94.69 128 LEU B C 1
ATOM 4988 O O . LEU B 1 128 ? 17.141 -7.609 0.713 1 94.69 128 LEU B O 1
ATOM 4992 N N . ILE B 1 129 ? 16.891 -7.672 2.961 1 96.06 129 ILE B N 1
ATOM 4993 C CA . ILE B 1 129 ? 15.82 -6.695 3.031 1 96.06 129 ILE B CA 1
ATOM 4994 C C . ILE B 1 129 ? 16.188 -5.586 4.012 1 96.06 129 ILE B C 1
ATOM 4996 O O . ILE B 1 129 ? 16.406 -5.848 5.199 1 96.06 129 ILE B O 1
ATOM 5000 N N . GLU B 1 130 ? 16.297 -4.434 3.527 1 95.5 130 GLU B N 1
ATOM 5001 C CA . GLU B 1 130 ? 16.531 -3.271 4.375 1 95.5 130 GLU B CA 1
ATOM 5002 C C . GLU B 1 130 ? 15.234 -2.535 4.68 1 95.5 130 GLU B C 1
ATOM 5004 O O . GLU B 1 130 ? 14.453 -2.242 3.77 1 95.5 130 GLU B O 1
ATOM 5009 N N . LEU B 1 131 ? 15.062 -2.234 5.938 1 96.69 131 LEU B N 1
ATOM 5010 C CA . LEU B 1 131 ? 13.828 -1.572 6.367 1 96.69 131 LEU B CA 1
ATOM 5011 C C . LEU B 1 131 ? 14.141 -0.281 7.113 1 96.69 131 LEU B C 1
ATOM 5013 O O . LEU B 1 131 ? 15.102 -0.222 7.887 1 96.69 131 LEU B O 1
ATOM 5017 N N . GLN B 1 132 ? 13.367 0.717 6.812 1 95.88 132 GLN B N 1
ATOM 5018 C CA . GLN B 1 132 ? 13.453 1.979 7.539 1 95.88 132 GLN B CA 1
ATOM 5019 C C . GLN B 1 132 ? 12.07 2.607 7.711 1 95.88 132 GLN B C 1
ATOM 5021 O O . GLN B 1 132 ? 11.266 2.623 6.773 1 95.88 132 GLN B O 1
ATOM 5026 N N . THR B 1 133 ? 11.758 2.977 8.922 1 95.19 133 THR B N 1
ATOM 5027 C CA . THR B 1 133 ? 10.555 3.75 9.195 1 95.19 133 THR B CA 1
ATOM 5028 C C . THR B 1 133 ? 10.906 5.121 9.766 1 95.19 133 THR B C 1
ATOM 5030 O O . THR B 1 133 ? 11.859 5.25 10.539 1 95.19 133 THR B O 1
ATOM 5033 N N . TYR B 1 134 ? 10.227 6.129 9.352 1 95.31 134 TYR B N 1
ATOM 5034 C CA . TYR B 1 134 ? 10.438 7.508 9.773 1 95.31 134 TYR B CA 1
ATOM 5035 C C . TYR B 1 134 ? 9.133 8.289 9.758 1 95.31 134 TYR B C 1
ATOM 5037 O O . TYR B 1 134 ? 8.711 8.789 8.703 1 95.31 134 TYR B O 1
ATOM 5045 N N . GLY B 1 135 ? 8.562 8.422 10.969 1 92.5 135 GLY B N 1
ATOM 5046 C CA . GLY B 1 135 ? 7.25 9.039 11.008 1 92.5 135 GLY B CA 1
ATOM 5047 C C . GLY B 1 135 ? 6.199 8.242 10.258 1 92.5 135 GLY B C 1
ATOM 5048 O O . GLY B 1 135 ? 6.016 7.051 10.508 1 92.5 135 GLY B O 1
ATOM 5049 N N . LEU B 1 136 ? 5.602 8.844 9.266 1 93.12 136 LEU B N 1
ATOM 5050 C CA . LEU B 1 136 ? 4.531 8.211 8.508 1 93.12 136 LEU B CA 1
ATOM 5051 C C . LEU B 1 136 ? 5.062 7.652 7.191 1 93.12 136 LEU B C 1
ATOM 5053 O O . LEU B 1 136 ? 4.281 7.309 6.297 1 93.12 136 LEU B O 1
ATOM 5057 N N . VAL B 1 137 ? 6.391 7.559 7.133 1 95.38 137 VAL B N 1
ATOM 5058 C CA . VAL B 1 137 ? 7.012 7.062 5.906 1 95.38 137 VAL B CA 1
ATOM 5059 C C . VAL B 1 137 ? 7.754 5.758 6.191 1 95.38 137 VAL B C 1
ATOM 5061 O O . VAL B 1 137 ? 8.367 5.609 7.25 1 95.38 137 VAL B O 1
ATOM 5064 N N . GLY B 1 138 ? 7.605 4.816 5.34 1 96.56 138 GLY B N 1
ATOM 5065 C CA . GLY B 1 138 ? 8.352 3.568 5.402 1 96.56 138 GLY B CA 1
ATOM 5066 C C . GLY B 1 138 ? 9.078 3.242 4.109 1 96.56 138 GLY B C 1
ATOM 5067 O O . GLY B 1 138 ? 8.578 3.535 3.02 1 96.56 138 GLY B O 1
ATOM 5068 N N . ARG B 1 139 ? 10.289 2.674 4.234 1 96.44 139 ARG B N 1
ATOM 5069 C CA . ARG B 1 139 ? 11.086 2.26 3.078 1 96.44 139 ARG B CA 1
ATOM 5070 C C . ARG B 1 139 ? 11.523 0.806 3.207 1 96.44 139 ARG B C 1
ATOM 5072 O O . ARG B 1 139 ? 11.945 0.373 4.281 1 96.44 139 ARG B O 1
ATOM 5079 N N . MET B 1 140 ? 11.352 0.049 2.203 1 96.69 140 MET B N 1
ATOM 5080 C CA . MET B 1 140 ? 11.852 -1.317 2.08 1 96.69 140 MET B CA 1
ATOM 5081 C C . MET B 1 140 ? 12.688 -1.479 0.812 1 96.69 140 MET B C 1
ATOM 5083 O O . MET B 1 140 ? 12.227 -1.139 -0.281 1 96.69 140 MET B O 1
ATOM 5087 N N . ARG B 1 141 ? 13.883 -1.904 0.939 1 94.75 141 ARG B N 1
ATOM 5088 C CA . ARG B 1 141 ? 14.766 -2.143 -0.195 1 94.75 141 ARG B CA 1
ATOM 5089 C C . ARG B 1 141 ? 15.25 -3.59 -0.216 1 94.75 141 ARG B C 1
ATOM 5091 O O . ARG B 1 141 ? 15.703 -4.113 0.804 1 94.75 141 ARG B O 1
ATOM 5098 N N . LEU B 1 142 ? 15.125 -4.195 -1.346 1 95.19 142 LEU B N 1
ATOM 5099 C CA . LEU B 1 142 ? 15.531 -5.59 -1.499 1 95.19 142 LEU B CA 1
ATOM 5100 C C . LEU B 1 142 ? 16.859 -5.688 -2.244 1 95.19 142 LEU B C 1
ATOM 5102 O O . LEU B 1 142 ? 17.156 -4.852 -3.096 1 95.19 142 LEU B O 1
ATOM 5106 N N . TYR B 1 143 ? 17.656 -6.645 -1.86 1 92.5 143 TYR B N 1
ATOM 5107 C CA . TYR B 1 143 ? 18.859 -7.02 -2.59 1 92.5 143 TYR B CA 1
ATOM 5108 C C . TYR B 1 143 ? 19.047 -8.531 -2.602 1 92.5 143 TYR B C 1
ATOM 5110 O O . TYR B 1 143 ? 18.781 -9.203 -1.601 1 92.5 143 TYR B O 1
ATOM 5118 N N . SER B 1 144 ? 19.344 -9.016 -3.693 1 92 144 SER B N 1
ATOM 5119 C CA . SER B 1 144 ? 19.703 -10.422 -3.871 1 92 144 SER B CA 1
ATOM 5120 C C . SER B 1 144 ? 20.797 -10.586 -4.914 1 92 144 SER B C 1
ATOM 5122 O O . SER B 1 144 ? 20.719 -10.016 -6.004 1 92 144 SER B O 1
ATOM 5124 N N . PRO B 1 145 ? 21.859 -11.25 -4.551 1 85.38 145 PRO B N 1
ATOM 5125 C CA . PRO B 1 145 ? 22.938 -11.445 -5.531 1 85.38 145 PRO B CA 1
ATOM 5126 C C . PRO B 1 145 ? 22.469 -12.234 -6.754 1 85.38 145 PRO B C 1
ATOM 5128 O O . PRO B 1 145 ? 22.953 -11.992 -7.863 1 85.38 145 PRO B O 1
ATOM 5131 N N . LYS B 1 146 ? 21.688 -13.242 -6.531 1 79.94 146 LYS B N 1
ATOM 5132 C CA . LYS B 1 146 ? 21.156 -14.078 -7.602 1 79.94 146 LYS B CA 1
ATOM 5133 C C . LYS B 1 146 ? 19.656 -14.297 -7.43 1 79.94 146 LYS B C 1
ATOM 5135 O O . LYS B 1 146 ? 19.234 -14.969 -6.488 1 79.94 146 LYS B O 1
ATOM 5140 N N . CYS B 1 147 ? 18.875 -13.531 -8.258 1 85.25 147 CYS B N 1
ATOM 5141 C CA . CYS B 1 147 ? 17.438 -13.711 -8.156 1 85.25 147 CYS B CA 1
ATOM 5142 C C . CYS B 1 147 ? 16.859 -14.297 -9.438 1 85.25 147 CYS B C 1
ATOM 5144 O O . CYS B 1 147 ? 16.438 -13.555 -10.328 1 85.25 147 CYS B O 1
ATOM 5146 N N . HIS B 1 148 ? 16.922 -15.648 -9.5 1 86.56 148 HIS B N 1
ATOM 5147 C CA . HIS B 1 148 ? 16.328 -16.391 -10.617 1 86.56 148 HIS B CA 1
ATOM 5148 C C . HIS B 1 148 ? 15.047 -17.094 -10.195 1 86.56 148 HIS B C 1
ATOM 5150 O O . HIS B 1 148 ? 15.078 -17.984 -9.352 1 86.56 148 HIS B O 1
ATOM 5156 N N . ILE B 1 149 ? 13.969 -16.719 -10.781 1 88.19 149 ILE B N 1
ATOM 5157 C CA . ILE B 1 149 ? 12.672 -17.234 -10.352 1 88.19 149 ILE B CA 1
ATOM 5158 C C . ILE B 1 149 ? 12.117 -18.172 -11.422 1 88.19 149 ILE B C 1
ATOM 5160 O O . ILE B 1 149 ? 11.898 -17.766 -12.562 1 88.19 149 ILE B O 1
ATOM 5164 N N . ILE B 1 150 ? 11.938 -19.312 -11 1 85.88 150 ILE B N 1
ATOM 5165 C CA . ILE B 1 150 ? 11.352 -20.312 -11.883 1 85.88 150 ILE B CA 1
ATOM 5166 C C . ILE B 1 150 ? 9.828 -20.297 -11.758 1 85.88 150 ILE B C 1
ATOM 5168 O O . ILE B 1 150 ? 9.125 -20.172 -12.766 1 85.88 150 ILE B O 1
ATOM 5172 N N . GLU B 1 151 ? 9.352 -20.234 -10.469 1 86.81 151 GLU B N 1
ATOM 5173 C CA . GLU B 1 151 ? 7.914 -20.234 -10.219 1 86.81 151 GLU B CA 1
ATOM 5174 C C . GLU B 1 151 ? 7.379 -18.828 -10.008 1 86.81 151 GLU B C 1
ATOM 5176 O O . GLU B 1 151 ? 7.094 -18.422 -8.875 1 86.81 151 GLU B O 1
ATOM 5181 N N . THR B 1 152 ? 7.098 -18.234 -11.062 1 81.19 152 THR B N 1
ATOM 5182 C CA . THR B 1 152 ? 6.602 -16.859 -10.969 1 81.19 152 THR B CA 1
ATOM 5183 C C . THR B 1 152 ? 5.109 -16.844 -10.648 1 81.19 152 THR B C 1
ATOM 5185 O O . THR B 1 152 ? 4.566 -15.828 -10.227 1 81.19 152 THR B O 1
ATOM 5188 N N . LYS B 1 153 ? 4.492 -17.984 -10.781 1 76.25 153 LYS B N 1
ATOM 5189 C CA . LYS B 1 153 ? 3.057 -18.109 -10.539 1 76.25 153 LYS B CA 1
ATOM 5190 C C . LYS B 1 153 ? 2.281 -16.984 -11.203 1 76.25 153 LYS B C 1
ATOM 5192 O O . LYS B 1 153 ? 1.591 -16.219 -10.531 1 76.25 153 LYS B O 1
ATOM 5197 N N . PRO B 1 154 ? 2.314 -17.016 -12.508 1 73.62 154 PRO B N 1
ATOM 5198 C CA . PRO B 1 154 ? 1.664 -15.93 -13.242 1 73.62 154 PRO B CA 1
ATOM 5199 C C . PRO B 1 154 ? 0.142 -15.969 -13.125 1 73.62 154 PRO B C 1
ATOM 5201 O O . PRO B 1 154 ? -0.439 -17.047 -12.945 1 73.62 154 PRO B O 1
ATOM 5204 N N . MET B 1 155 ? -0.467 -14.805 -13.141 1 69.06 155 MET B N 1
ATOM 5205 C CA . MET B 1 155 ? -1.925 -14.727 -13.117 1 69.06 155 MET B CA 1
ATOM 5206 C C . MET B 1 155 ? -2.518 -15.203 -14.438 1 69.06 155 MET B C 1
ATOM 5208 O O . MET B 1 155 ? -3.633 -15.727 -14.469 1 69.06 155 MET B O 1
ATOM 5212 N N . ASN B 1 156 ? -1.748 -14.977 -15.5 1 66.94 156 ASN B N 1
ATOM 5213 C CA . ASN B 1 156 ? -2.205 -15.438 -16.797 1 66.94 156 ASN B CA 1
ATOM 5214 C C . ASN B 1 156 ? -1.346 -16.578 -17.328 1 66.94 156 ASN B C 1
ATOM 5216 O O . ASN B 1 156 ? -0.294 -16.359 -17.922 1 66.94 156 ASN B O 1
ATOM 5220 N N . GLN B 1 157 ? -1.819 -17.766 -16.875 1 65.88 157 GLN B N 1
ATOM 5221 C CA . GLN B 1 157 ? -1.062 -18.922 -17.344 1 65.88 157 GLN B CA 1
ATOM 5222 C C . GLN B 1 157 ? -1.175 -19.078 -18.859 1 65.88 157 GLN B C 1
ATOM 5224 O O . GLN B 1 157 ? -2.273 -19.016 -19.406 1 65.88 157 GLN B O 1
ATOM 5229 N N . LYS B 1 158 ? -0.047 -19.156 -19.5 1 72.69 158 LYS B N 1
ATOM 5230 C CA . LYS B 1 158 ? 0.004 -19.375 -20.938 1 72.69 158 LYS B CA 1
ATOM 5231 C C . LYS B 1 158 ? 0.32 -20.828 -21.266 1 72.69 158 LYS B C 1
ATOM 5233 O O . LYS B 1 158 ? 1.325 -21.375 -20.812 1 72.69 158 LYS B O 1
ATOM 5238 N N . TYR B 1 159 ? -0.701 -21.422 -21.953 1 82.25 159 TYR B N 1
ATOM 5239 C CA . TYR B 1 159 ? -0.489 -22.812 -22.344 1 82.25 159 TYR B CA 1
ATOM 5240 C C . TYR B 1 159 ? 0.301 -22.906 -23.641 1 82.25 159 TYR B C 1
ATOM 5242 O O . TYR B 1 159 ? 0.079 -22.109 -24.562 1 82.25 159 TYR B O 1
ATOM 5250 N N . ASP B 1 160 ? 1.285 -23.75 -23.656 1 86.75 160 ASP B N 1
ATOM 5251 C CA . ASP B 1 160 ? 1.981 -24.078 -24.906 1 86.75 160 ASP B CA 1
ATOM 5252 C C . ASP B 1 160 ? 1.336 -25.266 -25.609 1 86.75 160 ASP B C 1
ATOM 5254 O O . ASP B 1 160 ? 1.649 -26.422 -25.297 1 86.75 160 ASP B O 1
ATOM 5258 N N . LEU B 1 161 ? 0.541 -24.984 -26.609 1 90.94 161 LEU B N 1
ATOM 5259 C CA . LEU B 1 161 ? -0.242 -26.047 -27.234 1 90.94 161 LEU B CA 1
ATOM 5260 C C . LEU B 1 161 ? 0.289 -26.375 -28.625 1 90.94 161 LEU B C 1
ATOM 5262 O O . LEU B 1 161 ? -0.24 -27.266 -29.297 1 90.94 161 LEU B O 1
ATOM 5266 N N . ARG B 1 162 ? 1.334 -25.719 -29.031 1 91.31 162 ARG B N 1
ATOM 5267 C CA . ARG B 1 162 ? 2.016 -26 -30.297 1 91.31 162 ARG B CA 1
ATOM 5268 C C . ARG B 1 162 ? 1.03 -26.016 -31.453 1 91.31 162 ARG B C 1
ATOM 5270 O O . ARG B 1 162 ? 1.041 -26.938 -32.281 1 91.31 162 ARG B O 1
ATOM 5277 N N . ILE B 1 163 ? 0.3 -24.969 -31.453 1 92.12 163 ILE B N 1
ATOM 5278 C CA . ILE B 1 163 ? -0.708 -24.875 -32.5 1 92.12 163 ILE B CA 1
ATOM 5279 C C . ILE B 1 163 ? -0.071 -24.359 -33.781 1 92.12 163 ILE B C 1
ATOM 5281 O O . ILE B 1 163 ? -0.295 -24.906 -34.875 1 92.12 163 ILE B O 1
ATOM 5285 N N . PHE B 1 164 ? 0.701 -23.359 -33.688 1 89.88 164 PHE B N 1
ATOM 5286 C CA . PHE B 1 164 ? 1.332 -22.719 -34.844 1 89.88 164 PHE B CA 1
ATOM 5287 C C . PHE B 1 164 ? 2.385 -23.625 -35.438 1 89.88 164 PHE B C 1
ATOM 5289 O O . PHE B 1 164 ? 2.498 -23.719 -36.688 1 89.88 164 PHE B O 1
ATOM 5296 N N . ASN B 1 165 ? 3.199 -24.234 -34.562 1 88.44 165 ASN B N 1
ATOM 5297 C CA . ASN B 1 165 ? 4.23 -25.172 -35 1 88.44 165 ASN B CA 1
ATOM 5298 C C . ASN B 1 165 ? 4.074 -26.516 -34.312 1 88.44 165 ASN B C 1
ATOM 5300 O O . ASN B 1 165 ? 4.898 -26.891 -33.469 1 88.44 165 ASN B O 1
ATOM 5304 N N . PRO B 1 166 ? 3.125 -27.281 -34.812 1 93.88 166 PRO B N 1
ATOM 5305 C CA . PRO B 1 166 ? 2.859 -28.562 -34.156 1 93.88 166 PRO B CA 1
ATOM 5306 C C . PRO B 1 166 ? 3.963 -29.594 -34.375 1 93.88 166 PRO B C 1
ATOM 5308 O O . PRO B 1 166 ? 4.633 -29.562 -35.406 1 93.88 166 PRO B O 1
ATOM 5311 N N . PHE B 1 167 ? 4.168 -30.469 -33.406 1 93.88 167 PHE B N 1
ATOM 5312 C CA . PHE B 1 167 ? 5.059 -31.594 -33.656 1 93.88 167 PHE B CA 1
ATOM 5313 C C . PHE B 1 167 ? 4.406 -32.625 -34.594 1 93.88 167 PHE B C 1
ATOM 5315 O O . PHE B 1 167 ? 3.203 -32.531 -34.844 1 93.88 167 PHE B O 1
ATOM 5322 N N . GLN B 1 168 ? 5.105 -33.531 -35.031 1 94.44 168 GLN B N 1
ATOM 5323 C CA . GLN B 1 168 ? 4.711 -34.375 -36.156 1 94.44 168 GLN B CA 1
ATOM 5324 C C . GLN B 1 168 ? 3.404 -35.094 -35.844 1 94.44 168 GLN B C 1
ATOM 5326 O O . GLN B 1 168 ? 2.469 -35.062 -36.656 1 94.44 168 GLN B O 1
ATOM 5331 N N . GLU B 1 169 ? 3.332 -35.75 -34.719 1 96 169 GLU B N 1
ATOM 5332 C CA . GLU B 1 169 ? 2.146 -36.5 -34.344 1 96 169 GLU B CA 1
ATOM 5333 C C . GLU B 1 169 ? 0.919 -35.625 -34.25 1 96 169 GLU B C 1
ATOM 5335 O O . GLU B 1 169 ? -0.186 -36 -34.625 1 96 169 GLU B O 1
ATOM 5340 N N . LEU B 1 170 ? 1.12 -34.438 -33.75 1 96.75 170 LEU B N 1
ATOM 5341 C CA . LEU B 1 170 ? 0.025 -33.469 -33.562 1 96.75 170 LEU B CA 1
ATOM 5342 C C . LEU B 1 170 ? -0.452 -32.969 -34.938 1 96.75 170 LEU B C 1
ATOM 5344 O O . LEU B 1 170 ? -1.655 -32.812 -35.156 1 96.75 170 LEU B O 1
ATOM 5348 N N . LYS B 1 171 ? 0.451 -32.719 -35.781 1 96.19 171 LYS B N 1
ATOM 5349 C CA . LYS B 1 171 ? 0.119 -32.281 -37.125 1 96.19 171 LYS B CA 1
ATOM 5350 C C . LYS B 1 171 ? -0.721 -33.312 -37.844 1 96.19 171 LYS B C 1
ATOM 5352 O O . LYS B 1 171 ? -1.7 -32.969 -38.531 1 96.19 171 LYS B O 1
ATOM 5357 N N . GLU B 1 172 ? -0.281 -34.531 -37.719 1 96.5 172 GLU B N 1
ATOM 5358 C CA . GLU B 1 172 ? -1.021 -35.625 -38.344 1 96.5 172 GLU B CA 1
ATOM 5359 C C . GLU B 1 172 ? -2.447 -35.688 -37.812 1 96.5 172 GLU B C 1
ATOM 5361 O O . GLU B 1 172 ? -3.389 -35.938 -38.562 1 96.5 172 GLU B O 1
ATOM 5366 N N . TYR B 1 173 ? -2.51 -35.469 -36.562 1 96.44 173 TYR B N 1
ATOM 5367 C CA . TYR B 1 173 ? -3.83 -35.469 -35.969 1 96.44 173 TYR B CA 1
ATOM 5368 C C . TYR B 1 173 ? -4.68 -34.312 -36.469 1 96.44 173 TYR B C 1
ATOM 5370 O O . TYR B 1 173 ? -5.84 -34.531 -36.844 1 96.44 173 TYR B O 1
ATOM 5378 N N . PHE B 1 174 ? -4.117 -33.125 -36.5 1 96.31 174 PHE B N 1
ATOM 5379 C CA . PHE B 1 174 ? -4.832 -31.969 -37 1 96.31 174 PHE B CA 1
ATOM 5380 C C . PHE B 1 174 ? -5.301 -32.188 -38.438 1 96.31 174 PHE B C 1
ATOM 5382 O O . PHE B 1 174 ? -6.441 -31.875 -38.75 1 96.31 174 PHE B O 1
ATOM 5389 N N . ASP B 1 175 ? -4.473 -32.75 -39.188 1 94.75 175 ASP B N 1
ATOM 5390 C CA . ASP B 1 175 ? -4.746 -32.969 -40.625 1 94.75 175 ASP B CA 1
ATOM 5391 C C . ASP B 1 175 ? -5.82 -34.031 -40.812 1 94.75 175 ASP B C 1
ATOM 5393 O O . ASP B 1 175 ? -6.516 -34 -41.844 1 94.75 175 ASP B O 1
ATOM 5397 N N . SER B 1 176 ? -5.969 -34.844 -39.875 1 94.19 176 SER B N 1
ATOM 5398 C CA . SER B 1 176 ? -6.922 -35.938 -40 1 94.19 176 SER B CA 1
ATOM 5399 C C . SER B 1 176 ? -8.344 -35.469 -39.75 1 94.19 176 SER B C 1
ATOM 5401 O O . SER B 1 176 ? -9.312 -36.156 -40.125 1 94.19 176 SER B O 1
ATOM 5403 N N . ILE B 1 177 ? -8.484 -34.375 -39.156 1 93 177 ILE B N 1
ATOM 5404 C CA . ILE B 1 177 ? -9.805 -33.875 -38.781 1 93 177 ILE B CA 1
ATOM 5405 C C . ILE B 1 177 ? -10.398 -33.062 -39.906 1 93 177 ILE B C 1
ATOM 5407 O O . ILE B 1 177 ? -9.734 -32.188 -40.5 1 93 177 ILE B O 1
ATOM 5411 N N . GLU B 1 178 ? -11.641 -33.375 -40.281 1 88.88 178 GLU B N 1
ATOM 5412 C CA . GLU B 1 178 ? -12.352 -32.656 -41.344 1 88.88 178 GLU B CA 1
ATOM 5413 C C . GLU B 1 178 ? -13.562 -31.922 -40.812 1 88.88 178 GLU B C 1
ATOM 5415 O O . GLU B 1 178 ? -14.234 -32.406 -39.875 1 88.88 178 GLU B O 1
ATOM 5420 N N . PHE B 1 179 ? -13.695 -30.781 -41.312 1 87.06 179 PHE B N 1
ATOM 5421 C CA . PHE B 1 179 ? -14.836 -29.969 -40.906 1 87.06 179 PHE B CA 1
ATOM 5422 C C . PHE B 1 179 ? -16.078 -30.312 -41.719 1 87.06 179 PHE B C 1
ATOM 5424 O O . PHE B 1 179 ? -16.75 -29.422 -42.25 1 87.06 179 PHE B O 1
ATOM 5431 N N . GLU B 1 180 ? -16.234 -31.516 -41.969 1 82.06 180 GLU B N 1
ATOM 5432 C CA . GLU B 1 180 ? -17.406 -32.031 -42.656 1 82.06 180 GLU B CA 1
ATOM 5433 C C . GLU B 1 180 ? -18.062 -33.188 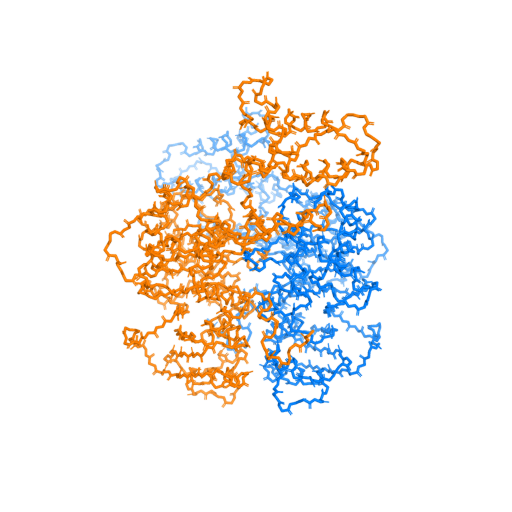-41.875 1 82.06 180 GLU B C 1
ATOM 5435 O O . GLU B 1 180 ? -17.359 -34 -41.312 1 82.06 180 GLU B O 1
ATOM 5440 N N . GLY B 1 181 ? -19.297 -33.062 -41.562 1 79.38 181 GLY B N 1
ATOM 5441 C CA . GLY B 1 181 ? -19.969 -34.094 -40.812 1 79.38 181 GLY B CA 1
ATOM 5442 C C . GLY B 1 181 ? -21.219 -33.625 -40.094 1 79.38 181 GLY B C 1
ATOM 5443 O O . GLY B 1 181 ? -21.781 -32.594 -40.438 1 79.38 181 GLY B O 1
ATOM 5444 N N . ASP B 1 182 ? -21.672 -34.469 -39.156 1 87 182 ASP B N 1
ATOM 5445 C CA . ASP B 1 182 ? -22.875 -34.156 -38.406 1 87 182 ASP B CA 1
ATOM 5446 C C . ASP B 1 182 ? -22.625 -33 -37.406 1 87 182 ASP B C 1
ATOM 5448 O O . ASP B 1 182 ? -21.484 -32.75 -37.031 1 87 182 ASP B O 1
ATOM 5452 N N . VAL B 1 183 ? -23.672 -32.406 -37.125 1 88.81 183 VAL B N 1
ATOM 5453 C CA . VAL B 1 183 ? -23.641 -31.219 -36.281 1 88.81 183 VAL B CA 1
ATOM 5454 C C . VAL B 1 183 ? -23.031 -31.562 -34.938 1 88.81 183 VAL B C 1
ATOM 5456 O O . VAL B 1 183 ? -22.312 -30.734 -34.344 1 88.81 183 VAL B O 1
ATOM 5459 N N . ASP B 1 184 ? -23.281 -32.688 -34.5 1 89.38 184 ASP B N 1
ATOM 5460 C CA . ASP B 1 184 ? -22.766 -33.094 -33.188 1 89.38 184 ASP B CA 1
ATOM 5461 C C . ASP B 1 184 ? -21.25 -33.281 -33.219 1 89.38 184 ASP B C 1
ATOM 5463 O O . ASP B 1 184 ? -20.547 -32.906 -32.281 1 89.38 184 ASP B O 1
ATOM 5467 N N . TYR B 1 185 ? -20.844 -33.75 -34.281 1 89.5 185 TYR B N 1
ATOM 5468 C CA . TYR B 1 185 ? -19.406 -33.938 -34.5 1 89.5 185 TYR B CA 1
ATOM 5469 C C . TYR B 1 185 ? -18.703 -32.562 -34.594 1 89.5 185 TYR B C 1
ATOM 5471 O O . TYR B 1 185 ? -17.688 -32.344 -33.938 1 89.5 185 TYR B O 1
ATOM 5479 N N . LEU B 1 186 ? -19.234 -31.719 -35.312 1 91.12 186 LEU B N 1
ATOM 5480 C CA . LEU B 1 186 ? -18.656 -30.406 -35.562 1 91.12 186 LEU B CA 1
ATOM 5481 C C . LEU B 1 186 ? -18.609 -29.594 -34.281 1 91.12 186 LEU B C 1
ATOM 5483 O O . LEU B 1 186 ? -17.672 -28.812 -34.062 1 91.12 186 LEU B O 1
ATOM 5487 N N . SER B 1 187 ? -19.562 -29.828 -33.5 1 93 187 SER B N 1
ATOM 5488 C CA . SER B 1 187 ? -19.688 -29.047 -32.281 1 93 187 SER B CA 1
ATOM 5489 C C . SER B 1 187 ? -18.719 -29.547 -31.203 1 93 187 SER B C 1
ATOM 5491 O O . SER B 1 187 ? -18.531 -28.891 -30.172 1 93 187 SER B O 1
ATOM 5493 N N . HIS B 1 188 ? -18 -30.641 -31.438 1 93.88 188 HIS B N 1
ATOM 5494 C CA . HIS B 1 188 ? -17.125 -31.219 -30.406 1 93.88 188 HIS B CA 1
ATOM 5495 C C . HIS B 1 188 ? -15.688 -31.281 -30.906 1 93.88 188 HIS B C 1
ATOM 5497 O O . HIS B 1 188 ? -14.859 -31.969 -30.297 1 93.88 188 HIS B O 1
ATOM 5503 N N . ILE B 1 189 ? -15.414 -30.609 -32 1 94.56 189 ILE B N 1
ATOM 5504 C CA . ILE B 1 189 ? -14.031 -30.438 -32.438 1 94.56 189 ILE B CA 1
ATOM 5505 C C . ILE B 1 189 ? -13.297 -29.531 -31.453 1 94.56 189 ILE B C 1
ATOM 5507 O O . ILE B 1 189 ? -13.734 -28.406 -31.188 1 94.56 189 ILE B O 1
ATOM 5511 N N . PRO B 1 190 ? -12.211 -30 -30.859 1 95.81 190 PRO B N 1
ATOM 5512 C CA . PRO B 1 190 ? -11.469 -29.172 -29.906 1 95.81 190 PRO B CA 1
ATOM 5513 C C . PRO B 1 190 ? -11.008 -27.859 -30.531 1 95.81 190 PRO B C 1
ATOM 5515 O O . PRO B 1 190 ? -10.609 -27.828 -31.688 1 95.81 190 PRO B O 1
ATOM 5518 N N . TYR B 1 191 ? -10.953 -26.844 -29.734 1 95.5 191 TYR B N 1
ATOM 5519 C CA . TYR B 1 191 ? -10.688 -25.516 -30.266 1 95.5 191 TYR B CA 1
ATOM 5520 C C . TYR B 1 191 ? -9.281 -25.438 -30.844 1 95.5 191 TYR B C 1
ATOM 5522 O O . TYR B 1 191 ? -9.008 -24.594 -31.719 1 95.5 191 TYR B O 1
ATOM 5530 N N . ILE B 1 192 ? -8.367 -26.25 -30.375 1 95.75 192 ILE B N 1
ATOM 5531 C CA . ILE B 1 192 ? -6.996 -26.203 -30.875 1 95.75 192 ILE B CA 1
ATOM 5532 C C . ILE B 1 192 ? -6.969 -26.625 -32.344 1 95.75 192 ILE B C 1
ATOM 5534 O O . ILE B 1 192 ? -6.176 -26.094 -33.125 1 95.75 192 ILE B O 1
ATOM 5538 N N . VAL B 1 193 ? -7.828 -27.516 -32.688 1 96.19 193 VAL B N 1
ATOM 5539 C CA . VAL B 1 193 ? -7.938 -27.953 -34.062 1 96.19 193 VAL B CA 1
ATOM 5540 C C . VAL B 1 193 ? -8.531 -26.828 -34.906 1 96.19 193 VAL B C 1
ATOM 5542 O O . VAL B 1 193 ? -8.086 -26.578 -36.031 1 96.19 193 VAL B O 1
ATOM 5545 N N . ILE B 1 194 ? -9.5 -26.234 -34.344 1 96.31 194 ILE B N 1
ATOM 5546 C CA . ILE B 1 194 ? -10.164 -25.125 -35.031 1 96.31 194 ILE B CA 1
ATOM 5547 C C . ILE B 1 194 ? -9.148 -24.016 -35.344 1 96.31 194 ILE B C 1
ATOM 5549 O O . ILE B 1 194 ? -9.102 -23.5 -36.438 1 96.31 194 ILE B O 1
ATOM 5553 N N . LEU B 1 195 ? -8.352 -23.734 -34.344 1 96.25 195 LEU B N 1
ATOM 5554 C CA . LEU B 1 195 ? -7.355 -22.688 -34.5 1 96.25 195 LEU B CA 1
ATOM 5555 C C . LEU B 1 195 ? -6.324 -23.062 -35.562 1 96.25 195 LEU B C 1
ATOM 5557 O O . LEU B 1 195 ? -5.934 -22.234 -36.375 1 96.25 195 LEU B O 1
ATOM 5561 N N . TYR B 1 196 ? -5.906 -24.281 -35.562 1 95.94 196 TYR B N 1
ATOM 5562 C CA . TYR B 1 196 ? -4.926 -24.75 -36.531 1 95.94 196 TYR B CA 1
ATOM 5563 C C . TYR B 1 196 ? -5.488 -24.688 -37.969 1 95.94 196 TYR B C 1
ATOM 5565 O O . TYR B 1 196 ? -4.828 -24.188 -38.875 1 95.94 196 TYR B O 1
ATOM 5573 N N . LYS B 1 197 ? -6.68 -25.172 -38.125 1 95.69 197 LYS B N 1
ATOM 5574 C CA . LYS B 1 197 ? -7.32 -25.188 -39.438 1 95.69 197 LYS B CA 1
ATOM 5575 C C . LYS B 1 197 ? -7.578 -23.766 -39.938 1 95.69 197 LYS B C 1
ATOM 5577 O O . LYS B 1 197 ? -7.461 -23.5 -41.125 1 95.69 197 LYS B O 1
ATOM 5582 N N . ALA B 1 198 ? -7.949 -23.016 -39 1 95.81 198 ALA B N 1
ATOM 5583 C CA . ALA B 1 198 ? -8.156 -21.609 -39.375 1 95.81 198 ALA B CA 1
ATOM 5584 C C . ALA B 1 198 ? -6.852 -20.969 -39.812 1 95.81 198 ALA B C 1
ATOM 5586 O O . ALA B 1 198 ? -6.848 -20.156 -40.75 1 95.81 198 ALA B O 1
ATOM 5587 N N . LEU B 1 199 ? -5.758 -21.266 -39.188 1 95.06 199 LEU B N 1
ATOM 5588 C CA . LEU B 1 199 ? -4.449 -20.75 -39.562 1 95.06 199 LEU B CA 1
ATOM 5589 C C . LEU B 1 199 ? -4.094 -21.172 -41 1 95.06 199 LEU B C 1
ATOM 5591 O O . LEU B 1 199 ? -3.566 -20.391 -41.781 1 95.06 199 LEU B O 1
ATOM 5595 N N . GLN B 1 200 ? -4.363 -22.406 -41.25 1 93.88 200 GLN B N 1
ATOM 5596 C CA . GLN B 1 200 ? -4.082 -22.938 -42.594 1 93.88 200 GLN B CA 1
ATOM 5597 C C . GLN B 1 200 ? -4.93 -22.234 -43.656 1 93.88 200 GLN B C 1
ATOM 5599 O O . GLN B 1 200 ? -4.43 -21.891 -44.719 1 93.88 200 GLN B O 1
ATOM 5604 N N . LYS B 1 201 ? -6.152 -22.062 -43.312 1 94.44 201 LYS B N 1
ATOM 5605 C CA . LYS B 1 201 ? -7.051 -21.375 -44.219 1 94.44 201 LYS B CA 1
ATOM 5606 C C . LYS B 1 201 ? -6.617 -19.922 -44.438 1 94.44 201 LYS B C 1
ATOM 5608 O O . LYS B 1 201 ? -6.637 -19.438 -45.594 1 94.44 201 LYS B O 1
ATOM 5613 N N . TYR B 1 202 ? -6.297 -19.328 -43.375 1 95.62 202 TYR B N 1
ATOM 5614 C CA . TYR B 1 202 ? -5.836 -17.953 -43.469 1 95.62 202 TYR B CA 1
ATOM 5615 C C . TYR B 1 202 ? -4.594 -17.844 -44.375 1 95.62 202 TYR B C 1
ATOM 5617 O O . TYR B 1 202 ? -4.496 -16.953 -45.219 1 95.62 202 TYR B O 1
ATOM 5625 N N . HIS B 1 203 ? -3.656 -18.734 -44.094 1 94.44 203 HIS B N 1
ATOM 5626 C CA . HIS B 1 203 ? -2.418 -18.734 -44.875 1 94.44 203 HIS B CA 1
ATOM 5627 C C . HIS B 1 203 ? -2.691 -19 -46.344 1 94.44 203 HIS B C 1
ATOM 5629 O O . HIS B 1 203 ? -2.031 -18.422 -47.219 1 94.44 203 HIS B O 1
ATOM 5635 N N . LYS B 1 204 ? -3.549 -19.812 -46.688 1 94.06 204 LYS B N 1
ATOM 5636 C CA . LYS B 1 204 ? -3.918 -20.109 -48.062 1 94.06 204 LYS B CA 1
ATOM 5637 C C . LYS B 1 204 ? -4.555 -18.906 -48.75 1 94.06 204 LYS B C 1
ATOM 5639 O O . LYS B 1 204 ? -4.301 -18.656 -49.906 1 94.06 204 LYS B O 1
ATOM 5644 N N . GLU B 1 205 ? -5.332 -18.219 -48 1 93.38 205 GLU B N 1
ATOM 5645 C CA . GLU B 1 205 ? -6.074 -17.094 -48.562 1 93.38 205 GLU B CA 1
ATOM 5646 C C . GLU B 1 205 ? -5.191 -15.859 -48.656 1 93.38 205 GLU B C 1
ATOM 5648 O O . GLU B 1 205 ? -5.297 -15.102 -49.625 1 93.38 205 GLU B O 1
ATOM 5653 N N . LYS B 1 206 ? -4.355 -15.656 -47.688 1 93.12 206 LYS B N 1
ATOM 5654 C CA . LYS B 1 206 ? -3.631 -14.383 -47.656 1 93.12 206 LYS B CA 1
ATOM 5655 C C . LYS B 1 206 ? -2.148 -14.586 -47.938 1 93.12 206 LYS B C 1
ATOM 5657 O O . LYS B 1 206 ? -1.429 -13.625 -48.219 1 93.12 206 LYS B O 1
ATOM 5662 N N . GLY B 1 207 ? -1.647 -15.766 -47.875 1 90.62 207 GLY B N 1
ATOM 5663 C CA . GLY B 1 207 ? -0.256 -16.078 -48.188 1 90.62 207 GLY B CA 1
ATOM 5664 C C . GLY B 1 207 ? 0.674 -15.789 -47 1 90.62 207 GLY B C 1
ATOM 5665 O O . GLY B 1 207 ? 1.896 -15.875 -47.156 1 90.62 207 GLY B O 1
ATOM 5666 N N . LYS B 1 208 ? 0.122 -15.344 -46 1 91.75 208 LYS B N 1
ATOM 5667 C CA . LYS B 1 208 ? 0.899 -15.07 -44.781 1 91.75 208 LYS B CA 1
ATOM 5668 C C . LYS B 1 208 ? 0.091 -15.375 -43.531 1 91.75 208 LYS B C 1
ATOM 5670 O O . LYS B 1 208 ? -1.114 -15.625 -43.594 1 91.75 208 LYS B O 1
ATOM 5675 N N . TYR B 1 209 ? 0.762 -15.43 -42.406 1 91.56 209 TYR B N 1
ATOM 5676 C CA . TYR B 1 209 ? 0.078 -15.602 -41.125 1 91.56 209 TYR B CA 1
ATOM 5677 C C . TYR B 1 209 ? -0.205 -14.25 -40.469 1 91.56 209 TYR B C 1
ATOM 5679 O O . TYR B 1 209 ? 0.461 -13.258 -40.781 1 91.56 209 TYR B O 1
ATOM 5687 N N . PRO B 1 210 ? -1.218 -14.25 -39.656 1 91.19 210 PRO B N 1
ATOM 5688 C CA . PRO B 1 210 ? -1.507 -12.984 -38.969 1 91.19 210 PRO B CA 1
ATOM 5689 C C . PRO B 1 210 ? -0.341 -12.492 -38.125 1 91.19 210 PRO B C 1
ATOM 5691 O O . PRO B 1 210 ? 0.227 -13.258 -37.344 1 91.19 210 PRO B O 1
ATOM 5694 N N . SER B 1 211 ? -0.003 -11.211 -38.219 1 85.75 211 SER B N 1
ATOM 5695 C CA . SER B 1 211 ? 1.141 -10.672 -37.469 1 85.75 211 SER B CA 1
ATOM 5696 C C . SER B 1 211 ? 0.747 -9.445 -36.656 1 85.75 211 SER B C 1
ATOM 5698 O O . SER B 1 211 ? 1.2 -9.273 -35.531 1 85.75 211 SER B O 1
ATOM 5700 N N . THR B 1 212 ? -0.13 -8.656 -37.156 1 85.69 212 THR B N 1
ATOM 5701 C CA . THR B 1 212 ? -0.55 -7.438 -36.469 1 85.69 212 THR B CA 1
ATOM 5702 C C . THR B 1 212 ? -1.746 -7.711 -35.562 1 85.69 212 THR B C 1
ATOM 5704 O O . THR B 1 212 ? -2.422 -8.734 -35.719 1 85.69 212 THR B O 1
ATOM 5707 N N . PHE B 1 213 ? -1.939 -6.887 -34.688 1 85.31 213 PHE B N 1
ATOM 5708 C CA . PHE B 1 213 ? -3.055 -7.027 -33.75 1 85.31 213 PHE B CA 1
ATOM 5709 C C . PHE B 1 213 ? -4.379 -7.098 -34.5 1 85.31 213 PHE B C 1
ATOM 5711 O O . PHE B 1 213 ? -5.234 -7.93 -34.188 1 85.31 213 PHE B O 1
ATOM 5718 N N . SER B 1 214 ? -4.527 -6.199 -35.469 1 86.25 214 SER B N 1
ATOM 5719 C CA . SER B 1 214 ? -5.758 -6.18 -36.25 1 86.25 214 SER B CA 1
ATOM 5720 C C . SER B 1 214 ? -5.941 -7.48 -37.031 1 86.25 214 SER B C 1
ATOM 5722 O O . SER B 1 214 ? -7.051 -8.016 -37.094 1 86.25 214 SER B O 1
ATOM 5724 N N . GLU B 1 215 ? -4.945 -7.996 -37.562 1 90.19 215 GLU B N 1
ATOM 5725 C CA . GLU B 1 215 ? -5 -9.258 -38.312 1 90.19 215 GLU B CA 1
ATOM 5726 C C . GLU B 1 215 ? -5.352 -10.422 -37.375 1 90.19 215 GLU B C 1
ATOM 5728 O O . GLU B 1 215 ? -6.133 -11.297 -37.75 1 90.19 215 GLU B O 1
ATOM 5733 N N . LYS B 1 216 ? -4.777 -10.375 -36.25 1 89.06 216 LYS B N 1
ATOM 5734 C CA . LYS B 1 216 ? -4.93 -11.477 -35.281 1 89.06 216 LYS B CA 1
ATOM 5735 C C . LYS B 1 216 ? -6.316 -11.461 -34.656 1 89.06 216 LYS B C 1
ATOM 5737 O O . LYS B 1 216 ? -6.934 -12.516 -34.469 1 89.06 216 LYS B O 1
ATOM 5742 N N . HIS B 1 217 ? -6.852 -10.32 -34.438 1 88.81 217 HIS B N 1
ATOM 5743 C CA . HIS B 1 217 ? -8.047 -10.273 -33.594 1 88.81 217 HIS B CA 1
ATOM 5744 C C . HIS B 1 217 ? -9.273 -9.891 -34.438 1 88.81 217 HIS B C 1
ATOM 5746 O O . HIS B 1 217 ? -10.406 -10.07 -33.969 1 88.81 217 HIS B O 1
ATOM 5752 N N . LYS B 1 218 ? -9.109 -9.406 -35.656 1 89.19 218 LYS B N 1
ATOM 5753 C CA . LYS B 1 218 ? -10.25 -9.094 -36.531 1 89.19 218 LYS B CA 1
ATOM 5754 C C . LYS B 1 218 ? -10.32 -10.047 -37.719 1 89.19 218 LYS B C 1
ATOM 5756 O O . LYS B 1 218 ? -11.258 -10.836 -37.812 1 89.19 218 LYS B O 1
ATOM 5761 N N . ASP B 1 219 ? -9.266 -10.031 -38.438 1 92.94 219 ASP B N 1
ATOM 5762 C CA . ASP B 1 219 ? -9.266 -10.836 -39.625 1 92.94 219 ASP B CA 1
ATOM 5763 C C . ASP B 1 219 ? -9.281 -12.328 -39.312 1 92.94 219 ASP B C 1
ATOM 5765 O O . ASP B 1 219 ? -10.047 -13.094 -39.906 1 92.94 219 ASP B O 1
ATOM 5769 N N . PHE B 1 220 ? -8.406 -12.734 -38.438 1 94.31 220 PHE B N 1
ATOM 5770 C CA . PHE B 1 220 ? -8.305 -14.133 -38.062 1 94.31 220 PHE B CA 1
ATOM 5771 C C . PHE B 1 220 ? -9.594 -14.602 -37.375 1 94.31 220 PHE B C 1
ATOM 5773 O O . PHE B 1 220 ? -10.031 -15.734 -37.594 1 94.31 220 PHE B O 1
ATOM 5780 N N . LYS B 1 221 ? -10.164 -13.766 -36.594 1 95 221 LYS B N 1
ATOM 5781 C CA . LYS B 1 221 ? -11.445 -14.062 -35.969 1 95 221 LYS B CA 1
ATOM 5782 C C . LYS B 1 221 ? -12.516 -14.352 -37.031 1 95 221 LYS B C 1
ATOM 5784 O O . LYS B 1 221 ? -13.32 -15.273 -36.875 1 95 221 LYS B O 1
ATOM 5789 N N . GLN B 1 222 ? -12.539 -13.578 -38.062 1 93.81 222 GLN B N 1
ATOM 5790 C CA . GLN B 1 222 ? -13.5 -13.766 -39.156 1 93.81 222 GLN B CA 1
ATOM 5791 C C . GLN B 1 222 ? -13.297 -15.117 -39.844 1 93.81 222 GLN B C 1
ATOM 5793 O O . GLN B 1 222 ? -14.266 -15.758 -40.25 1 93.81 222 GLN B O 1
ATOM 5798 N N . VAL B 1 223 ? -12.102 -15.469 -39.969 1 95.44 223 VAL B N 1
ATOM 5799 C CA . VAL B 1 223 ? -11.797 -16.75 -40.594 1 95.44 223 VAL B CA 1
ATOM 5800 C C . VAL B 1 223 ? -12.344 -17.891 -39.719 1 95.44 223 VAL B C 1
ATOM 5802 O O . VAL B 1 223 ? -12.898 -18.859 -40.219 1 95.44 223 VAL B O 1
ATOM 5805 N N . ILE B 1 224 ? -12.203 -17.812 -38.406 1 95.38 224 ILE B N 1
ATOM 5806 C CA . ILE B 1 224 ? -12.711 -18.828 -37.5 1 95.38 224 ILE B CA 1
ATOM 5807 C C . ILE B 1 224 ? -14.234 -18.906 -37.625 1 95.38 224 ILE B C 1
ATOM 5809 O O . ILE B 1 224 ? -14.797 -20 -37.656 1 95.38 224 ILE B O 1
ATOM 5813 N N . LEU B 1 225 ? -14.82 -17.719 -37.719 1 93.62 225 LEU B N 1
ATOM 5814 C CA . LEU B 1 225 ? -16.281 -17.656 -37.812 1 93.62 225 LEU B CA 1
ATOM 5815 C C . LEU B 1 225 ? -16.75 -18.25 -39.156 1 93.62 225 LEU B C 1
ATOM 5817 O O . LEU B 1 225 ? -17.828 -18.844 -39.219 1 93.62 225 LEU B O 1
ATOM 5821 N N . SER B 1 226 ? -16 -18.078 -40.156 1 93.06 226 SER B N 1
ATOM 5822 C CA . SER B 1 226 ? -16.375 -18.609 -41.469 1 93.06 226 SER B CA 1
ATOM 5823 C C . SER B 1 226 ? -16.406 -20.125 -41.469 1 93.06 226 SER B C 1
ATOM 5825 O O . SER B 1 226 ? -17.078 -20.75 -42.281 1 93.06 226 SER B O 1
ATOM 5827 N N . LEU B 1 227 ? -15.656 -20.766 -40.531 1 91.75 227 LEU B N 1
ATOM 5828 C CA . LEU B 1 227 ? -15.602 -22.219 -40.438 1 91.75 227 LEU B CA 1
ATOM 5829 C C . LEU B 1 227 ? -16.906 -22.781 -39.875 1 91.75 227 LEU B C 1
ATOM 5831 O O . LEU B 1 227 ? -17.203 -23.953 -40.062 1 91.75 227 LEU B O 1
ATOM 5835 N N . CYS B 1 228 ? -17.547 -21.969 -39.188 1 87.69 228 CYS B N 1
ATOM 5836 C CA . CYS B 1 228 ? -18.797 -22.453 -38.625 1 87.69 228 CYS B CA 1
ATOM 5837 C C . CYS B 1 228 ? -20 -21.781 -39.281 1 87.69 228 CYS B C 1
ATOM 5839 O O . CYS B 1 228 ? -21.094 -21.75 -38.688 1 87.69 228 CYS B O 1
ATOM 5841 N N . GLU B 1 229 ? -19.672 -21.328 -40.438 1 83.81 229 GLU B N 1
ATOM 5842 C CA . GLU B 1 229 ? -20.766 -20.703 -41.156 1 83.81 229 GLU B CA 1
ATOM 5843 C C . GLU B 1 229 ? -21.875 -21.719 -41.469 1 83.81 229 GLU B C 1
ATOM 5845 O O . GLU B 1 229 ? -21.594 -22.844 -41.906 1 83.81 229 GLU B O 1
ATOM 5850 N N . GLY B 1 230 ? -23.141 -21.578 -40.938 1 82.56 230 GLY B N 1
ATOM 5851 C CA . GLY B 1 230 ? -24.234 -22.484 -41.219 1 82.56 230 GLY B CA 1
ATOM 5852 C C . GLY B 1 230 ? -24.719 -23.266 -40.031 1 82.56 230 GLY B C 1
ATOM 5853 O O . GLY B 1 230 ? -25.766 -23.922 -40.062 1 82.56 230 GLY B O 1
ATOM 5854 N N . LEU B 1 231 ? -23.844 -23.266 -39.125 1 89.12 231 LEU B N 1
ATOM 5855 C CA . LEU B 1 231 ? -24.25 -23.953 -37.906 1 89.12 231 LEU B CA 1
ATOM 5856 C C . LEU B 1 231 ? -25.141 -23.062 -37.031 1 89.12 231 LEU B C 1
ATOM 5858 O O . LEU B 1 231 ? -24.969 -21.828 -37.031 1 89.12 231 LEU B O 1
ATOM 5862 N N . GLU B 1 232 ? -26.094 -23.719 -36.438 1 89.12 232 GLU B N 1
ATOM 5863 C CA . GLU B 1 232 ? -26.891 -22.984 -35.469 1 89.12 232 GLU B CA 1
ATOM 5864 C C . GLU B 1 232 ? -26.062 -22.531 -34.281 1 89.12 232 GLU B C 1
ATOM 5866 O O . GLU B 1 232 ? -25.062 -23.172 -33.938 1 89.12 232 GLU B O 1
ATOM 5871 N N . TYR B 1 233 ? -26.438 -21.531 -33.688 1 87.06 233 TYR B N 1
ATOM 5872 C CA . TYR B 1 233 ? -25.703 -20.875 -32.625 1 87.06 233 TYR B CA 1
ATOM 5873 C C . TYR B 1 233 ? -25.438 -21.844 -31.469 1 87.06 233 TYR B C 1
ATOM 5875 O O . TYR B 1 233 ? -24.359 -21.812 -30.859 1 87.06 233 TYR B O 1
ATOM 5883 N N . GLN B 1 234 ? -26.359 -22.734 -31.25 1 87.31 234 GLN B N 1
ATOM 5884 C CA . GLN B 1 234 ? -26.25 -23.641 -30.109 1 87.31 234 GLN B CA 1
ATOM 5885 C C . GLN B 1 234 ? -25.125 -24.641 -30.312 1 87.31 234 GLN B C 1
ATOM 5887 O O . GLN B 1 234 ? -24.609 -25.219 -29.359 1 87.31 234 GLN B O 1
ATOM 5892 N N . TYR B 1 235 ? -24.719 -24.75 -31.609 1 89.94 235 TYR B N 1
ATOM 5893 C CA . TYR B 1 235 ? -23.703 -25.734 -31.906 1 89.94 235 TYR B CA 1
ATOM 5894 C C . TYR B 1 235 ? -22.375 -25.062 -32.219 1 89.94 235 TYR B C 1
ATOM 5896 O O . TYR B 1 235 ? -21.453 -25.688 -32.75 1 89.94 235 TYR B O 1
ATOM 5904 N N . THR B 1 236 ? -22.203 -23.781 -31.891 1 90.75 236 THR B N 1
ATOM 5905 C CA . THR B 1 236 ? -21 -23.047 -32.25 1 90.75 236 THR B CA 1
ATOM 5906 C C . THR B 1 236 ? -20.156 -22.75 -31 1 90.75 236 THR B C 1
ATOM 5908 O O . THR B 1 236 ? -19.266 -21.891 -31.047 1 90.75 236 THR B O 1
ATOM 5911 N N . GLY B 1 237 ? -20.391 -23.406 -29.922 1 91.12 237 GLY B N 1
ATOM 5912 C CA . GLY B 1 237 ? -19.719 -23.141 -28.672 1 91.12 237 GLY B CA 1
ATOM 5913 C C . GLY B 1 237 ? -18.203 -23.328 -28.75 1 91.12 237 GLY B C 1
ATOM 5914 O O . GLY B 1 237 ? -17.453 -22.531 -28.188 1 91.12 237 GLY B O 1
ATOM 5915 N N . ASN B 1 238 ? -17.781 -24.375 -29.453 1 93.38 238 ASN B N 1
ATOM 5916 C CA . ASN B 1 238 ? -16.359 -24.656 -29.547 1 93.38 238 ASN B CA 1
ATOM 5917 C C . ASN B 1 238 ? -15.648 -23.641 -30.438 1 93.38 238 ASN B C 1
ATOM 5919 O O . ASN B 1 238 ? -14.461 -23.359 -30.25 1 93.38 238 ASN B O 1
ATOM 5923 N N . PHE B 1 239 ? -16.328 -23.047 -31.312 1 93.88 239 PHE B N 1
ATOM 5924 C CA . PHE B 1 239 ? -15.75 -22.016 -32.156 1 93.88 239 PHE B CA 1
ATOM 5925 C C . PHE B 1 239 ? -15.57 -20.719 -31.406 1 93.88 239 PHE B C 1
ATOM 5927 O O . PHE B 1 239 ? -14.562 -20.031 -31.562 1 93.88 239 PHE B O 1
ATOM 5934 N N . TYR B 1 240 ? -16.484 -20.5 -30.594 1 91.12 240 TYR B N 1
ATOM 5935 C CA . TYR B 1 240 ? -16.359 -19.297 -29.766 1 91.12 240 TYR B CA 1
ATOM 5936 C C . TYR B 1 240 ? -15.289 -19.5 -28.688 1 91.12 240 TYR B C 1
ATOM 5938 O O . TYR B 1 240 ? -14.602 -18.547 -28.312 1 91.12 240 TYR B O 1
ATOM 5946 N N . GLU B 1 241 ? -15.195 -20.672 -28.234 1 91.38 241 GLU B N 1
ATOM 5947 C CA . GLU B 1 241 ? -14.078 -21 -27.344 1 91.38 241 GLU B CA 1
ATOM 5948 C C . GLU B 1 241 ? -12.742 -20.734 -28.031 1 91.38 241 GLU B C 1
ATOM 5950 O O . GLU B 1 241 ? -11.805 -20.25 -27.391 1 91.38 241 GLU B O 1
ATOM 5955 N N . ALA B 1 242 ? -12.688 -21.078 -29.25 1 93.5 242 ALA B N 1
ATOM 5956 C CA . ALA B 1 242 ? -11.484 -20.812 -30.031 1 93.5 242 ALA B CA 1
ATOM 5957 C C . ALA B 1 242 ? -11.203 -19.312 -30.125 1 93.5 242 ALA B C 1
ATOM 5959 O O . ALA B 1 242 ? -10.047 -18.891 -30.031 1 93.5 242 ALA B O 1
ATOM 5960 N N . ILE B 1 243 ? -12.242 -18.609 -30.281 1 91.56 243 ILE B N 1
ATOM 5961 C CA . ILE B 1 243 ? -12.102 -17.156 -30.359 1 91.56 243 ILE B CA 1
ATOM 5962 C C . ILE B 1 243 ? -11.617 -16.609 -29.031 1 91.56 243 ILE B C 1
ATOM 5964 O O . ILE B 1 243 ? -10.758 -15.719 -28.984 1 91.56 243 ILE B O 1
ATOM 5968 N N . ASP B 1 244 ? -12.086 -17.172 -28 1 84.88 244 ASP B N 1
ATOM 5969 C CA . ASP B 1 244 ? -11.672 -16.75 -26.656 1 84.88 244 ASP B CA 1
ATOM 5970 C C . ASP B 1 244 ? -10.195 -17.047 -26.422 1 84.88 244 ASP B C 1
ATOM 5972 O O . ASP B 1 244 ? -9.531 -16.359 -25.641 1 84.88 244 ASP B O 1
ATOM 5976 N N . ASN B 1 245 ? -9.742 -18.031 -27.125 1 88.44 245 ASN B N 1
ATOM 5977 C CA . ASN B 1 245 ? -8.352 -18.438 -26.969 1 88.44 245 ASN B CA 1
ATOM 5978 C C . ASN B 1 245 ? -7.535 -18.125 -28.219 1 88.44 245 ASN B C 1
ATOM 5980 O O . ASN B 1 245 ? -6.59 -18.859 -28.547 1 88.44 245 ASN B O 1
ATOM 5984 N N . ILE B 1 246 ? -7.93 -17.094 -28.891 1 90.5 246 ILE B N 1
ATOM 5985 C CA . ILE B 1 246 ? -7.395 -16.797 -30.219 1 90.5 246 ILE B CA 1
ATOM 5986 C C . ILE B 1 246 ? -5.891 -16.547 -30.109 1 90.5 246 ILE B C 1
ATOM 5988 O O . ILE B 1 246 ? -5.137 -16.891 -31.031 1 90.5 246 ILE B O 1
ATOM 5992 N N . ASP B 1 247 ? -5.391 -16.109 -29.016 1 85.88 247 ASP B N 1
ATOM 5993 C CA . ASP B 1 247 ? -3.982 -15.758 -28.859 1 85.88 247 ASP B CA 1
ATOM 5994 C C . ASP B 1 247 ? -3.104 -17.016 -28.828 1 85.88 247 ASP B C 1
ATOM 5996 O O . ASP B 1 247 ? -1.906 -16.938 -29.109 1 85.88 247 ASP B O 1
ATOM 6000 N N . GLN B 1 248 ? -3.662 -18.094 -28.5 1 87.56 248 GLN B N 1
ATOM 6001 C CA . GLN B 1 248 ? -2.91 -19.328 -28.375 1 87.56 248 GLN B CA 1
ATOM 6002 C C . GLN B 1 248 ? -2.5 -19.875 -29.734 1 87.56 248 GLN B C 1
ATOM 6004 O O . GLN B 1 248 ? -1.635 -20.734 -29.844 1 87.56 248 GLN B O 1
ATOM 6009 N N . ALA B 1 249 ? -3.117 -19.312 -30.719 1 88.69 249 ALA B N 1
ATOM 6010 C CA . ALA B 1 249 ? -2.832 -19.75 -32.094 1 88.69 249 ALA B CA 1
ATOM 6011 C C . ALA B 1 249 ? -1.472 -19.25 -32.562 1 88.69 249 ALA B C 1
ATOM 6013 O O . ALA B 1 249 ? -0.871 -19.828 -33.469 1 88.69 249 ALA B O 1
ATOM 6014 N N . PHE B 1 250 ? -1.11 -18.266 -31.859 1 84.81 250 PHE B N 1
ATOM 6015 C CA . PHE B 1 250 ? 0.068 -17.609 -32.406 1 84.81 250 PHE B CA 1
ATOM 6016 C C . PHE B 1 250 ? 1.308 -17.953 -31.578 1 84.81 250 PHE B C 1
ATOM 6018 O O . PHE B 1 250 ? 1.197 -18.453 -30.453 1 84.81 250 PHE B O 1
ATOM 6025 N N . ASN B 1 251 ? 2.381 -17.812 -32.312 1 66.69 251 ASN B N 1
ATOM 6026 C CA . ASN B 1 251 ? 3.666 -18.156 -31.719 1 66.69 251 ASN B CA 1
ATOM 6027 C C . ASN B 1 251 ? 4.023 -17.219 -30.562 1 66.69 251 ASN B C 1
ATOM 6029 O O . ASN B 1 251 ? 3.883 -16 -30.672 1 66.69 251 ASN B O 1
ATOM 6033 N N . SER B 1 252 ? 4.059 -17.844 -29.312 1 63.69 252 SER B N 1
ATOM 6034 C CA . SER B 1 252 ? 4.551 -17.016 -28.219 1 63.69 252 SER B CA 1
ATOM 6035 C C . SER B 1 252 ? 6.062 -17.141 -28.047 1 63.69 252 SER B C 1
ATOM 6037 O O . SER B 1 252 ? 6.586 -18.266 -27.938 1 63.69 252 SER B O 1
ATOM 6039 N N . GLU B 1 253 ? 6.871 -16.312 -28.672 1 65.44 253 GLU B N 1
ATOM 6040 C CA . GLU B 1 253 ? 8.32 -16.344 -28.531 1 65.44 253 GLU B CA 1
ATOM 6041 C C . GLU B 1 253 ? 8.758 -15.703 -27.219 1 65.44 253 GLU B C 1
ATOM 6043 O O . GLU B 1 253 ? 9.859 -15.156 -27.125 1 65.44 253 GLU B O 1
ATOM 6048 N N . ASN B 1 254 ? 7.895 -15.898 -26.281 1 64.5 254 ASN B N 1
ATOM 6049 C CA . ASN B 1 254 ? 8.25 -15.289 -25 1 64.5 254 ASN B CA 1
ATOM 6050 C C . ASN B 1 254 ? 9.484 -15.945 -24.391 1 64.5 254 ASN B C 1
ATOM 6052 O O . ASN B 1 254 ? 10.297 -15.273 -23.75 1 64.5 254 ASN B O 1
ATOM 6056 N N . TRP B 1 255 ? 9.617 -17.281 -24.656 1 66.62 255 TRP B N 1
ATOM 6057 C CA . TRP B 1 255 ? 10.758 -18 -24.094 1 66.62 255 TRP B CA 1
ATOM 6058 C C . TRP B 1 255 ? 12.07 -17.516 -24.688 1 66.62 255 TRP B C 1
ATOM 6060 O O . TRP B 1 255 ? 13.117 -17.594 -24.047 1 66.62 255 TRP B O 1
ATOM 6070 N N . LYS B 1 256 ? 11.984 -17.016 -25.859 1 73.94 256 LYS B N 1
ATOM 6071 C CA . LYS B 1 256 ? 13.195 -16.484 -26.484 1 73.94 256 LYS B CA 1
ATOM 6072 C C . LYS B 1 256 ? 13.719 -15.273 -25.719 1 73.94 256 LYS B C 1
ATOM 6074 O O . LYS B 1 256 ? 14.922 -15.148 -25.484 1 73.94 256 LYS B O 1
ATOM 6079 N N . ASN B 1 257 ? 12.727 -14.5 -25.328 1 70.5 257 ASN B N 1
ATOM 6080 C CA . ASN B 1 257 ? 13.102 -13.305 -24.578 1 70.5 257 ASN B CA 1
ATOM 6081 C C . ASN B 1 257 ? 13.711 -13.664 -23.234 1 70.5 257 ASN B C 1
ATOM 6083 O O . ASN B 1 257 ? 14.672 -13.031 -22.781 1 70.5 257 ASN B O 1
ATOM 6087 N N . SER B 1 258 ? 13.156 -14.641 -22.703 1 67.38 258 SER B N 1
ATOM 6088 C CA . SER B 1 258 ? 13.664 -15.07 -21.406 1 67.38 258 SER B CA 1
ATOM 6089 C C . SER B 1 258 ? 15.078 -15.633 -21.516 1 67.38 258 SER B C 1
ATOM 6091 O O . SER B 1 258 ? 15.922 -15.391 -20.641 1 67.38 258 SER B O 1
ATOM 6093 N N . LEU B 1 259 ? 15.32 -16.344 -22.578 1 74.44 259 LEU B N 1
ATOM 6094 C CA . LEU B 1 259 ? 16.625 -16.953 -22.781 1 74.44 259 LEU B CA 1
ATOM 6095 C C . LEU B 1 259 ? 17.672 -15.898 -23.109 1 74.44 259 LEU B C 1
ATOM 6097 O O . LEU B 1 259 ? 18.828 -16 -22.688 1 74.44 259 LEU B O 1
ATOM 6101 N N . GLU B 1 260 ? 17.156 -14.898 -23.781 1 71.88 260 GLU B N 1
ATOM 6102 C CA . GLU B 1 260 ? 18.109 -13.859 -24.188 1 71.88 260 GLU B CA 1
ATOM 6103 C C . GLU B 1 260 ? 18.484 -12.969 -23.016 1 71.88 260 GLU B C 1
ATOM 6105 O O . GLU B 1 260 ? 19.609 -12.453 -22.969 1 71.88 260 GLU B O 1
ATOM 6110 N N . SER B 1 261 ? 17.547 -12.766 -22.203 1 66.88 261 SER B N 1
ATOM 6111 C CA . SER B 1 261 ? 17.781 -11.852 -21.094 1 66.88 261 SER B CA 1
ATOM 6112 C C . SER B 1 261 ? 18.703 -12.477 -20.047 1 66.88 261 SER B C 1
ATOM 6114 O O . SER B 1 261 ? 19.312 -11.758 -19.25 1 66.88 261 SER B O 1
ATOM 6116 N N . ILE B 1 262 ? 18.734 -13.688 -20.062 1 65.88 262 ILE B N 1
ATOM 6117 C CA . ILE B 1 262 ? 19.531 -14.352 -19.031 1 65.88 262 ILE B CA 1
ATOM 6118 C C . ILE B 1 262 ? 20.969 -14.516 -19.516 1 65.88 262 ILE B C 1
ATOM 6120 O O . ILE B 1 262 ? 21.234 -15.219 -20.5 1 65.88 262 ILE B O 1
ATOM 6124 N N . GLU B 1 263 ? 21.828 -13.398 -19.266 1 58.19 263 GLU B N 1
ATOM 6125 C CA . GLU B 1 263 ? 23.25 -13.453 -19.625 1 58.19 263 GLU B CA 1
ATOM 6126 C C . GLU B 1 263 ? 23.922 -14.68 -19.016 1 58.19 263 GLU B C 1
ATOM 6128 O O . GLU B 1 263 ? 23.703 -14.992 -17.844 1 58.19 263 GLU B O 1
ATOM 6133 N N . ILE B 1 264 ? 24.344 -15.57 -19.922 1 54.81 264 ILE B N 1
ATOM 6134 C CA . ILE B 1 264 ? 25.109 -16.734 -19.469 1 54.81 264 ILE B CA 1
ATOM 6135 C C . ILE B 1 264 ? 26.375 -16.281 -18.75 1 54.81 264 ILE B C 1
ATOM 6137 O O . ILE B 1 264 ? 27.266 -15.672 -19.359 1 54.81 264 ILE B O 1
ATOM 6141 N N . GLU B 1 265 ? 26.312 -15.734 -17.641 1 51.34 265 GLU B N 1
ATOM 6142 C CA . GLU B 1 265 ? 27.625 -15.578 -17.016 1 51.34 265 GLU B CA 1
ATOM 6143 C C . GLU B 1 265 ? 28.312 -16.922 -16.812 1 51.34 265 GLU B C 1
ATOM 6145 O O . GLU B 1 265 ? 27.656 -17.906 -16.422 1 51.34 265 GLU B O 1
ATOM 6150 N N . GLN B 1 266 ? 29.375 -17.156 -17.547 1 47.72 266 GLN B N 1
ATOM 6151 C CA . GLN B 1 266 ? 30.266 -18.297 -17.641 1 47.72 266 GLN B CA 1
ATOM 6152 C C . GLN B 1 266 ? 30.422 -18.984 -16.281 1 47.72 266 GLN B C 1
ATOM 6154 O O . GLN B 1 266 ? 30.547 -20.219 -16.219 1 47.72 266 GLN B O 1
ATOM 6159 N N . ASP B 1 267 ? 30.953 -18.328 -15.273 1 45.72 267 ASP B N 1
ATOM 6160 C CA . ASP B 1 267 ? 31.766 -18.969 -14.25 1 45.72 267 ASP B CA 1
ATOM 6161 C C . ASP B 1 267 ? 30.922 -19.875 -13.352 1 45.72 267 ASP B C 1
ATOM 6163 O O . ASP B 1 267 ? 31.438 -20.547 -12.461 1 45.72 267 ASP B O 1
ATOM 6167 N N . VAL B 1 268 ? 29.562 -19.859 -13.133 1 48.88 268 VAL B N 1
ATOM 6168 C CA . VAL B 1 268 ? 29.094 -20.469 -11.883 1 48.88 268 VAL B CA 1
ATOM 6169 C C . VAL B 1 268 ? 28.531 -21.859 -12.164 1 48.88 268 VAL B C 1
ATOM 6171 O O . VAL B 1 268 ? 27.359 -22.016 -12.477 1 48.88 268 VAL B O 1
ATOM 6174 N N . ASN B 1 269 ? 29.094 -22.719 -12.727 1 49.94 269 ASN B N 1
ATOM 6175 C CA . ASN B 1 269 ? 28.859 -24.141 -12.961 1 49.94 269 ASN B CA 1
ATOM 6176 C C . ASN B 1 269 ? 28.156 -24.797 -11.781 1 49.94 269 ASN B C 1
ATOM 6178 O O . ASN B 1 269 ? 27.688 -25.922 -11.883 1 49.94 269 ASN B O 1
ATOM 6182 N N . GLU B 1 270 ? 28 -24.172 -10.703 1 59.94 270 GLU B N 1
ATOM 6183 C CA . GLU B 1 270 ? 27.469 -24.938 -9.594 1 59.94 270 GLU B CA 1
ATOM 6184 C C . GLU B 1 270 ? 26.047 -24.5 -9.25 1 59.94 270 GLU B C 1
ATOM 6186 O O . GLU B 1 270 ? 25.375 -25.125 -8.438 1 59.94 270 GLU B O 1
ATOM 6191 N N . ASP B 1 271 ? 25.469 -23.641 -10.125 1 76.44 271 ASP B N 1
ATOM 6192 C CA . ASP B 1 271 ? 24.125 -23.188 -9.789 1 76.44 271 ASP B CA 1
ATOM 6193 C C . ASP B 1 271 ? 23.078 -23.938 -10.617 1 76.44 271 ASP B C 1
ATOM 6195 O O . ASP B 1 271 ? 23.219 -24.047 -11.844 1 76.44 271 ASP B O 1
ATOM 6199 N N . GLN B 1 272 ? 22.203 -24.672 -9.961 1 82.94 272 GLN B N 1
ATOM 6200 C CA . GLN B 1 272 ? 21.141 -25.469 -10.57 1 82.94 272 GLN B CA 1
ATOM 6201 C C . GLN B 1 272 ? 20.406 -24.672 -11.648 1 82.94 272 GLN B C 1
ATOM 6203 O O . GLN B 1 272 ? 20.062 -25.203 -12.695 1 82.94 272 GLN B O 1
ATOM 6208 N N . TYR B 1 273 ? 20.328 -23.453 -11.484 1 85.81 273 TYR B N 1
ATOM 6209 C CA . TYR B 1 273 ? 19.594 -22.625 -12.438 1 85.81 273 TYR B CA 1
ATOM 6210 C C . TYR B 1 273 ? 20.344 -22.5 -13.758 1 85.81 273 TYR B C 1
ATOM 6212 O O . TYR B 1 273 ? 19.75 -22.578 -14.828 1 85.81 273 TYR B O 1
ATOM 6220 N N . PHE B 1 274 ? 21.594 -22.422 -13.68 1 84 274 PHE B N 1
ATOM 6221 C CA . PHE B 1 274 ? 22.391 -22.266 -14.891 1 84 274 PHE B CA 1
ATOM 6222 C C . PHE B 1 274 ? 22.469 -23.578 -15.656 1 84 274 PHE B C 1
ATOM 6224 O O . PHE B 1 274 ? 22.516 -23.578 -16.891 1 84 274 PHE B O 1
ATOM 6231 N N . VAL B 1 275 ? 22.438 -24.625 -14.883 1 89 275 VAL B N 1
ATOM 6232 C CA . VAL B 1 275 ? 22.375 -25.938 -15.531 1 89 275 VAL B CA 1
ATOM 6233 C C . VAL B 1 275 ? 21.078 -26.062 -16.344 1 89 275 VAL B C 1
ATOM 6235 O O . VAL B 1 275 ? 21.094 -26.516 -17.484 1 89 275 VAL B O 1
ATOM 6238 N N . LEU B 1 276 ? 20.078 -25.609 -15.742 1 91.38 276 LEU B N 1
ATOM 6239 C CA . LEU B 1 276 ? 18.766 -25.688 -16.391 1 91.38 276 LEU B CA 1
ATOM 6240 C C . LEU B 1 276 ? 18.719 -24.797 -17.609 1 91.38 276 LEU B C 1
ATOM 6242 O O . LEU B 1 276 ? 18.203 -25.203 -18.656 1 91.38 276 LEU B O 1
ATOM 6246 N N . ILE B 1 277 ? 19.281 -23.688 -17.516 1 88.62 277 ILE B N 1
ATOM 6247 C CA . ILE B 1 277 ? 19.25 -22.734 -18.625 1 88.62 277 ILE B CA 1
ATOM 6248 C C . ILE B 1 277 ? 20.141 -23.25 -19.766 1 88.62 277 ILE B C 1
ATOM 6250 O O . ILE B 1 277 ? 19.781 -23.141 -20.938 1 88.62 277 ILE B O 1
ATOM 6254 N N . SER B 1 278 ? 21.234 -23.766 -19.375 1 88.31 278 SER B N 1
ATOM 6255 C CA . SER B 1 278 ? 22.109 -24.344 -20.375 1 88.31 278 SER B CA 1
ATOM 6256 C C . SER B 1 278 ? 21.422 -25.516 -21.094 1 88.31 278 SER B C 1
ATOM 6258 O O . SER B 1 278 ? 21.531 -25.641 -22.312 1 88.31 278 SER B O 1
ATOM 6260 N N . ALA B 1 279 ? 20.797 -26.312 -20.312 1 92.19 279 ALA B N 1
ATOM 6261 C CA . ALA B 1 279 ? 20.062 -27.422 -20.891 1 92.19 279 ALA B CA 1
ATOM 6262 C C . ALA B 1 279 ? 18.953 -26.922 -21.812 1 92.19 279 ALA B C 1
ATOM 6264 O O . ALA B 1 279 ? 18.719 -27.516 -22.875 1 92.19 279 ALA B O 1
ATOM 6265 N N . LEU B 1 280 ? 18.312 -25.938 -21.453 1 92 280 LEU B N 1
ATOM 6266 C CA . LEU B 1 280 ? 17.25 -25.359 -22.266 1 92 280 LEU B CA 1
ATOM 6267 C C . LEU B 1 280 ? 17.812 -24.828 -23.578 1 92 280 LEU B C 1
ATOM 6269 O O . LEU B 1 280 ? 17.219 -25.047 -24.641 1 92 280 LEU B O 1
ATOM 6273 N N . ARG B 1 281 ? 18.891 -24.156 -23.531 1 89.75 281 ARG B N 1
ATOM 6274 C CA . ARG B 1 281 ? 19.516 -23.641 -24.734 1 89.75 281 ARG B CA 1
ATOM 6275 C C . ARG B 1 281 ? 19.875 -24.781 -25.688 1 89.75 281 ARG B C 1
ATOM 6277 O O . ARG B 1 281 ? 19.641 -24.672 -26.906 1 89.75 281 ARG B O 1
ATOM 6284 N N . GLN B 1 282 ? 20.406 -25.719 -25.125 1 92.19 282 GLN B N 1
ATOM 6285 C CA . GLN B 1 282 ? 20.781 -26.875 -25.938 1 92.19 282 GLN B CA 1
ATOM 6286 C C . GLN B 1 282 ? 19.547 -27.562 -26.516 1 92.19 282 GLN B C 1
ATOM 6288 O O . GLN B 1 282 ? 19.531 -27.969 -27.688 1 92.19 282 GLN B O 1
ATOM 6293 N N . PHE B 1 283 ? 18.594 -27.703 -25.719 1 94.81 283 PHE B N 1
ATOM 6294 C CA . PHE B 1 283 ? 17.359 -28.344 -26.172 1 94.81 283 PHE B CA 1
ATOM 6295 C C . PHE B 1 283 ? 16.766 -27.594 -27.344 1 94.81 283 PHE B C 1
ATOM 6297 O O . PHE B 1 283 ? 16.344 -28.203 -28.328 1 94.81 283 PHE B O 1
ATOM 6304 N N . VAL B 1 284 ? 16.688 -26.359 -27.234 1 91.31 284 VAL B N 1
ATOM 6305 C CA . VAL B 1 284 ? 16.109 -25.516 -28.281 1 91.31 284 VAL B CA 1
ATOM 6306 C C . VAL B 1 284 ? 16.953 -25.594 -29.547 1 91.31 284 VAL B C 1
ATOM 6308 O O . VAL B 1 284 ? 16.438 -25.562 -30.656 1 91.31 284 VAL B O 1
ATOM 6311 N N . GLN B 1 285 ? 18.188 -25.656 -29.344 1 89.31 285 GLN B N 1
ATOM 6312 C CA . GLN B 1 285 ? 19.094 -25.781 -30.484 1 89.31 285 GLN B CA 1
ATOM 6313 C C . GLN B 1 285 ? 18.859 -27.094 -31.219 1 89.31 285 GLN B C 1
ATOM 6315 O O . GLN B 1 285 ? 18.906 -27.141 -32.469 1 89.31 285 GLN B O 1
ATOM 6320 N N . ILE B 1 286 ? 18.609 -28.094 -30.516 1 93 286 ILE B N 1
ATOM 6321 C CA . ILE B 1 286 ? 18.469 -29.422 -31.078 1 93 286 ILE B CA 1
ATOM 6322 C C . ILE B 1 286 ? 17.062 -29.578 -31.672 1 93 286 ILE B C 1
ATOM 6324 O O . ILE B 1 286 ? 16.906 -30.109 -32.781 1 93 286 ILE B O 1
ATOM 6328 N N . HIS B 1 287 ? 16.094 -29.109 -30.969 1 90.94 287 HIS B N 1
ATOM 6329 C CA . HIS B 1 287 ? 14.711 -29.453 -31.312 1 90.94 287 HIS B CA 1
ATOM 6330 C C . HIS B 1 287 ? 13.977 -28.25 -31.906 1 90.94 287 HIS B C 1
ATOM 6332 O O . HIS B 1 287 ? 12.891 -28.391 -32.469 1 90.94 287 HIS B O 1
ATOM 6338 N N . GLY B 1 288 ? 14.516 -27.016 -31.719 1 86.12 288 GLY B N 1
ATOM 6339 C CA . GLY B 1 288 ? 13.93 -25.812 -32.312 1 86.12 288 GLY B CA 1
ATOM 6340 C C . GLY B 1 288 ? 12.867 -25.188 -31.438 1 86.12 288 GLY B C 1
ATOM 6341 O O . GLY B 1 288 ? 12.359 -24.109 -31.75 1 86.12 288 GLY B O 1
ATOM 6342 N N . ALA B 1 289 ? 12.43 -25.859 -30.438 1 89.25 289 ALA B N 1
ATOM 6343 C CA . ALA B 1 289 ? 11.43 -25.375 -29.484 1 89.25 289 ALA B CA 1
ATOM 6344 C C . ALA B 1 289 ? 11.711 -25.859 -28.078 1 89.25 289 ALA B C 1
ATOM 6346 O O . ALA B 1 289 ? 12.414 -26.859 -27.891 1 89.25 289 ALA B O 1
ATOM 6347 N N . PRO B 1 290 ? 11.203 -25.188 -27.078 1 91.94 290 PRO B N 1
ATOM 6348 C CA . PRO B 1 290 ? 11.398 -25.641 -25.703 1 91.94 290 PRO B CA 1
ATOM 6349 C C . PRO B 1 290 ? 10.609 -26.922 -25.391 1 91.94 290 PRO B C 1
ATOM 6351 O O . PRO B 1 290 ? 9.703 -27.281 -26.141 1 91.94 290 PRO B O 1
ATOM 6354 N N . PRO B 1 291 ? 11.07 -27.578 -24.344 1 94.38 291 PRO B N 1
ATOM 6355 C CA . PRO B 1 291 ? 10.312 -28.766 -23.969 1 94.38 291 PRO B CA 1
ATOM 6356 C C . PRO B 1 291 ? 8.883 -28.438 -23.531 1 94.38 291 PRO B C 1
ATOM 6358 O O . PRO B 1 291 ? 8.625 -27.359 -23 1 94.38 291 PRO B O 1
ATOM 6361 N N . LEU B 1 292 ? 7.988 -29.359 -23.797 1 93.31 292 LEU B N 1
ATOM 6362 C CA . LEU B 1 292 ? 6.574 -29.172 -23.5 1 93.31 292 LEU B CA 1
ATOM 6363 C C . LEU B 1 292 ? 6.27 -29.516 -22.047 1 93.31 292 LEU B C 1
ATOM 6365 O O . LEU B 1 292 ? 6.762 -30.531 -21.531 1 93.31 292 LEU B O 1
ATOM 6369 N N . GLY B 1 293 ? 5.492 -28.672 -21.438 1 91.12 293 GLY B N 1
ATOM 6370 C CA . GLY B 1 293 ? 5.051 -28.922 -20.078 1 91.12 293 GLY B CA 1
ATOM 6371 C C . GLY B 1 293 ? 3.779 -29.75 -20 1 91.12 293 GLY B C 1
ATOM 6372 O O . GLY B 1 293 ? 3.146 -30.016 -21.031 1 91.12 293 GLY B O 1
ATOM 6373 N N . LYS B 1 294 ? 3.387 -30.078 -18.812 1 89.94 294 LYS B N 1
ATOM 6374 C CA . LYS B 1 294 ? 2.252 -30.969 -18.578 1 89.94 294 LYS B CA 1
ATOM 6375 C C . LYS B 1 294 ? 0.935 -30.203 -18.609 1 89.94 294 LYS B C 1
ATOM 6377 O O . LYS B 1 294 ? -0.131 -30.781 -18.797 1 89.94 294 LYS B O 1
ATOM 6382 N N . ALA B 1 295 ? 0.989 -28.938 -18.391 1 87.5 295 ALA B N 1
ATOM 6383 C CA . ALA B 1 295 ? -0.227 -28.125 -18.297 1 87.5 295 ALA B CA 1
ATOM 6384 C C . ALA B 1 295 ? -1.033 -28.203 -19.594 1 87.5 295 ALA B C 1
ATOM 6386 O O . ALA B 1 295 ? -0.479 -28.062 -20.688 1 87.5 295 ALA B O 1
ATOM 6387 N N . PHE B 1 296 ? -2.312 -28.484 -19.484 1 90.19 296 PHE B N 1
ATOM 6388 C CA . PHE B 1 296 ? -3.232 -28.641 -20.609 1 90.19 296 PHE B CA 1
ATOM 6389 C C . PHE B 1 296 ? -4.609 -28.078 -20.25 1 90.19 296 PHE B C 1
ATOM 6391 O O . PHE B 1 296 ? -5.16 -28.391 -19.203 1 90.19 296 PHE B O 1
ATOM 6398 N N . PRO B 1 297 ? -5.145 -27.219 -21.047 1 87.75 297 PRO B N 1
ATOM 6399 C CA . PRO B 1 297 ? -6.418 -26.578 -20.703 1 87.75 297 PRO B CA 1
ATOM 6400 C C . PRO B 1 297 ? -7.617 -27.5 -20.922 1 87.75 297 PRO B C 1
ATOM 6402 O O . PRO B 1 297 ? -7.508 -28.5 -21.641 1 87.75 297 PRO B O 1
ATOM 6405 N N . ASP B 1 298 ? -8.703 -27.141 -20.297 1 83.5 298 ASP B N 1
ATOM 6406 C CA . ASP B 1 298 ? -9.969 -27.797 -20.594 1 83.5 298 ASP B CA 1
ATOM 6407 C C . ASP B 1 298 ? -10.508 -27.344 -21.953 1 83.5 298 ASP B C 1
ATOM 6409 O O . ASP B 1 298 ? -10.281 -26.219 -22.375 1 83.5 298 ASP B O 1
ATOM 6413 N N . MET B 1 299 ? -11.156 -28.234 -22.578 1 89.44 299 MET B N 1
ATOM 6414 C CA . MET B 1 299 ? -11.703 -27.938 -23.891 1 89.44 299 MET B CA 1
ATOM 6415 C C . MET B 1 299 ? -13.062 -28.609 -24.078 1 89.44 299 MET B C 1
ATOM 6417 O O . MET B 1 299 ? -13.289 -29.719 -23.578 1 89.44 299 MET B O 1
ATOM 6421 N N . LYS B 1 300 ? -13.812 -27.875 -24.766 1 91 300 LYS B N 1
ATOM 6422 C CA . LYS B 1 300 ? -15.102 -28.453 -25.141 1 91 300 LYS B CA 1
ATOM 6423 C C . LYS B 1 300 ? -14.945 -29.5 -26.25 1 91 300 LYS B C 1
ATOM 6425 O O . LYS B 1 300 ? -14.883 -29.141 -27.422 1 91 300 LYS B O 1
ATOM 6430 N N . CYS B 1 301 ? -14.969 -30.75 -25.938 1 93.38 301 CYS B N 1
ATOM 6431 C CA . CYS B 1 301 ? -14.867 -31.859 -26.891 1 93.38 301 CYS B CA 1
ATOM 6432 C C . CYS B 1 301 ? -15.289 -33.188 -26.234 1 93.38 301 CYS B C 1
ATOM 6434 O O . CYS B 1 301 ? -15.68 -33.188 -25.062 1 93.38 301 CYS B O 1
ATOM 6436 N N . PHE B 1 302 ? -15.359 -34.219 -27.062 1 92.44 302 PHE B N 1
ATOM 6437 C CA . PHE B 1 302 ? -15.695 -35.5 -26.5 1 92.44 302 PHE B CA 1
ATOM 6438 C C . PHE B 1 302 ? -14.609 -35.969 -25.531 1 92.44 302 PHE B C 1
ATOM 6440 O O . PHE B 1 302 ? -13.43 -35.719 -25.734 1 92.44 302 PHE B O 1
ATOM 6447 N N . THR B 1 303 ? -15.023 -36.688 -24.531 1 93.19 303 THR B N 1
ATOM 6448 C CA . THR B 1 303 ? -14.109 -37.188 -23.5 1 93.19 303 THR B CA 1
ATOM 6449 C C . THR B 1 303 ? -12.992 -38.031 -24.125 1 93.19 303 THR B C 1
ATOM 6451 O O . THR B 1 303 ? -11.828 -37.875 -23.75 1 93.19 303 THR B O 1
ATOM 6454 N N . GLN B 1 304 ? -13.414 -38.75 -25.047 1 93.5 304 GLN B N 1
ATOM 6455 C CA . GLN B 1 304 ? -12.422 -39.594 -25.703 1 93.5 304 GLN B CA 1
ATOM 6456 C C . GLN B 1 304 ? -11.375 -38.781 -26.438 1 93.5 304 GLN B C 1
ATOM 6458 O O . GLN B 1 304 ? -10.188 -39.094 -26.422 1 93.5 304 GLN B O 1
ATOM 6463 N N . THR B 1 305 ? -11.852 -37.812 -27.125 1 94.56 305 THR B N 1
ATOM 6464 C CA . THR B 1 305 ? -10.961 -36.906 -27.859 1 94.56 305 THR B CA 1
ATOM 6465 C C . THR B 1 305 ? -10.023 -36.188 -26.906 1 94.56 305 THR B C 1
ATOM 6467 O O . THR B 1 305 ? -8.828 -36.031 -27.172 1 94.56 305 THR B O 1
ATOM 6470 N N . TYR B 1 306 ? -10.586 -35.75 -25.812 1 95.12 306 TYR B N 1
ATOM 6471 C CA . TYR B 1 306 ? -9.797 -35 -24.828 1 95.12 306 TYR B CA 1
ATOM 6472 C C . TYR B 1 306 ? -8.68 -35.875 -24.266 1 95.12 306 TYR B C 1
ATOM 6474 O O . TYR B 1 306 ? -7.535 -35.438 -24.156 1 95.12 306 TYR B O 1
ATOM 6482 N N . VAL B 1 307 ? -9.023 -37.062 -23.922 1 95 307 VAL B N 1
ATOM 6483 C CA . VAL B 1 307 ? -8.07 -38 -23.344 1 95 307 VAL B CA 1
ATOM 6484 C C . VAL B 1 307 ? -6.977 -38.344 -24.359 1 95 307 VAL B C 1
ATOM 6486 O O . VAL B 1 307 ? -5.801 -38.438 -24.016 1 95 307 VAL B O 1
ATOM 6489 N N . HIS B 1 308 ? -7.426 -38.531 -25.547 1 95.44 308 HIS B N 1
ATOM 6490 C CA . HIS B 1 308 ? -6.469 -38.812 -26.609 1 95.44 308 HIS B CA 1
ATOM 6491 C C . HIS B 1 308 ? -5.477 -37.688 -26.797 1 95.44 308 HIS B C 1
ATOM 6493 O O . HIS B 1 308 ? -4.27 -37.906 -26.891 1 95.44 308 HIS B O 1
ATOM 6499 N N . LEU B 1 309 ? -5.969 -36.531 -26.844 1 95.81 309 LEU B N 1
ATOM 6500 C CA . LEU B 1 309 ? -5.105 -35.375 -27.016 1 95.81 309 LEU B CA 1
ATOM 6501 C C . LEU B 1 309 ? -4.18 -35.219 -25.812 1 95.81 309 LEU B C 1
ATOM 6503 O O . LEU B 1 309 ? -2.957 -35.156 -25.969 1 95.81 309 LEU B O 1
ATOM 6507 N N . LYS B 1 310 ? -4.727 -35.156 -24.609 1 95.12 310 LYS B N 1
ATOM 6508 C CA . LYS B 1 310 ? -3.99 -34.844 -23.375 1 95.12 310 LYS B CA 1
ATOM 6509 C C . LYS B 1 310 ? -2.996 -35.938 -23.031 1 95.12 310 LYS B C 1
ATOM 6511 O O . LYS B 1 310 ? -1.834 -35.656 -22.734 1 95.12 310 LYS B O 1
ATOM 6516 N N . ASN B 1 311 ? -3.404 -37.219 -23.156 1 94.44 311 ASN B N 1
ATOM 6517 C CA . ASN B 1 311 ? -2.592 -38.312 -22.641 1 94.44 311 ASN B CA 1
ATOM 6518 C C . ASN B 1 311 ? -1.781 -38.969 -23.75 1 94.44 311 ASN B C 1
ATOM 6520 O O . ASN B 1 311 ? -0.628 -39.344 -23.531 1 94.44 311 ASN B O 1
ATOM 6524 N N . THR B 1 312 ? -2.371 -39.062 -24.875 1 94.94 312 THR B N 1
ATOM 6525 C CA . THR B 1 312 ? -1.702 -39.812 -25.938 1 94.94 312 THR B CA 1
ATOM 6526 C C . THR B 1 312 ? -0.784 -38.906 -26.75 1 94.94 312 THR B C 1
ATOM 6528 O O . THR B 1 312 ? 0.386 -39.219 -26.969 1 94.94 312 THR B O 1
ATOM 6531 N N . LEU B 1 313 ? -1.307 -37.844 -27.219 1 96.25 313 LEU B N 1
ATOM 6532 C CA . LEU B 1 313 ? -0.488 -37 -28.078 1 96.25 313 LEU B CA 1
ATOM 6533 C C . LEU B 1 313 ? 0.423 -36.125 -27.234 1 96.25 313 LEU B C 1
ATOM 6535 O O . LEU B 1 313 ? 1.647 -36.25 -27.281 1 96.25 313 LEU B O 1
ATOM 6539 N N . TYR B 1 314 ? -0.156 -35.219 -26.406 1 96.38 314 TYR B N 1
ATOM 6540 C CA . TYR B 1 314 ? 0.646 -34.312 -25.625 1 96.38 314 TYR B CA 1
ATOM 6541 C C . TYR B 1 314 ? 1.403 -35.031 -24.516 1 96.38 314 TYR B C 1
ATOM 6543 O O . TYR B 1 314 ? 2.566 -34.719 -24.25 1 96.38 314 TYR B O 1
ATOM 6551 N N . GLY B 1 315 ? 0.731 -35.969 -23.891 1 96 315 GLY B N 1
ATOM 6552 C CA . GLY B 1 315 ? 1.36 -36.719 -22.812 1 96 315 GLY B CA 1
ATOM 6553 C C . GLY B 1 315 ? 2.639 -37.406 -23.234 1 96 315 GLY B C 1
ATOM 6554 O O . GLY B 1 315 ? 3.643 -37.375 -22.516 1 96 315 GLY B O 1
ATOM 6555 N N . THR B 1 316 ? 2.514 -38.062 -24.375 1 96.12 316 THR B N 1
ATOM 6556 C CA . THR B 1 316 ? 3.684 -38.75 -24.891 1 96.12 316 THR B CA 1
ATOM 6557 C C . THR B 1 316 ? 4.801 -37.781 -25.219 1 96.12 316 THR B C 1
ATOM 6559 O O . THR B 1 316 ? 5.973 -38.031 -24.922 1 96.12 316 THR B O 1
ATOM 6562 N N . LYS B 1 317 ? 4.48 -36.719 -25.812 1 96.38 317 LYS B N 1
ATOM 6563 C CA . LYS B 1 317 ? 5.469 -35.688 -26.156 1 96.38 317 LYS B CA 1
ATOM 6564 C C . LYS B 1 317 ? 6.109 -35.094 -24.906 1 96.38 317 LYS B C 1
ATOM 6566 O O . LYS B 1 317 ? 7.316 -34.844 -24.875 1 96.38 317 LYS B O 1
ATOM 6571 N N . VAL B 1 318 ? 5.352 -34.812 -23.875 1 96.38 318 VAL B N 1
ATOM 6572 C CA . VAL B 1 318 ? 5.828 -34.25 -22.625 1 96.38 318 VAL B CA 1
ATOM 6573 C C . VAL B 1 318 ? 6.879 -35.188 -22.016 1 96.38 318 VAL B C 1
ATOM 6575 O O . VAL B 1 318 ? 7.926 -34.719 -21.547 1 96.38 318 VAL B O 1
ATOM 6578 N N . GLU B 1 319 ? 6.594 -36.5 -22.078 1 96.19 319 GLU B N 1
ATOM 6579 C CA . GLU B 1 319 ? 7.516 -37.469 -21.5 1 96.19 319 GLU B CA 1
ATOM 6580 C C . GLU B 1 319 ? 8.797 -37.562 -22.328 1 96.19 319 GLU B C 1
ATOM 6582 O O . GLU B 1 319 ? 9.891 -37.719 -21.766 1 96.19 319 GLU B O 1
ATOM 6587 N N . LYS B 1 320 ? 8.633 -37.594 -23.578 1 96.44 320 LYS B N 1
ATOM 6588 C CA . LYS B 1 320 ? 9.797 -37.625 -24.453 1 96.44 320 LYS B CA 1
ATOM 6589 C C . LYS B 1 320 ? 10.688 -36.406 -24.266 1 96.44 320 LYS B C 1
ATOM 6591 O O . LYS B 1 320 ? 11.914 -36.531 -24.203 1 96.44 320 LYS B O 1
ATOM 6596 N N . ASP B 1 321 ? 10.07 -35.281 -24.219 1 96.75 321 ASP B N 1
ATOM 6597 C CA . ASP B 1 321 ? 10.805 -34.031 -24.016 1 96.75 321 ASP B CA 1
ATOM 6598 C C . ASP B 1 321 ? 11.484 -34 -22.656 1 96.75 321 ASP B C 1
ATOM 6600 O O . ASP B 1 321 ? 12.609 -33.531 -22.531 1 96.75 321 ASP B O 1
ATOM 6604 N N . PHE B 1 322 ? 10.781 -34.5 -21.641 1 96.5 322 PHE B N 1
ATOM 6605 C CA . PHE B 1 322 ? 11.336 -34.562 -20.281 1 96.5 322 PHE B CA 1
ATOM 6606 C C . PHE B 1 322 ? 12.594 -35.406 -20.266 1 96.5 322 PHE B C 1
ATOM 6608 O O . PHE B 1 322 ? 13.617 -35 -19.688 1 96.5 322 PHE B O 1
ATOM 6615 N N . GLN B 1 323 ? 12.531 -36.562 -20.922 1 95.75 323 GLN B N 1
ATOM 6616 C CA . GLN B 1 323 ? 13.68 -37.469 -20.938 1 95.75 323 GLN B CA 1
ATOM 6617 C C . GLN B 1 323 ? 14.859 -36.844 -21.656 1 95.75 323 GLN B C 1
ATOM 6619 O O . GLN B 1 323 ? 16 -36.938 -21.203 1 95.75 323 GLN B O 1
ATOM 6624 N N . ALA B 1 324 ? 14.578 -36.25 -22.734 1 96.19 324 ALA B N 1
ATOM 6625 C CA . ALA B 1 324 ? 15.633 -35.562 -23.484 1 96.19 324 ALA B CA 1
ATOM 6626 C C . ALA B 1 324 ? 16.266 -34.438 -22.656 1 96.19 324 ALA B C 1
ATOM 6628 O O . ALA B 1 324 ? 17.484 -34.25 -22.672 1 96.19 324 ALA B O 1
ATOM 6629 N N . PHE B 1 325 ? 15.406 -33.688 -21.984 1 96.69 325 PHE B N 1
ATOM 6630 C CA . PHE B 1 325 ? 15.883 -32.594 -21.172 1 96.69 325 PHE B CA 1
ATOM 6631 C C . PHE B 1 325 ? 16.672 -33.094 -19.969 1 96.69 325 PHE B C 1
ATOM 6633 O O . PHE B 1 325 ? 17.688 -32.5 -19.594 1 96.69 325 PHE B O 1
ATOM 6640 N N . GLN B 1 326 ? 16.172 -34.094 -19.344 1 96.06 326 GLN B N 1
ATOM 6641 C CA . GLN B 1 326 ? 16.844 -34.719 -18.203 1 96.06 326 GLN B CA 1
ATOM 6642 C C . GLN B 1 326 ? 18.266 -35.125 -18.578 1 96.06 326 GLN B C 1
ATOM 6644 O O . GLN B 1 326 ? 19.203 -34.969 -17.797 1 96.06 326 GLN B O 1
ATOM 6649 N N . ALA B 1 327 ? 18.375 -35.719 -19.719 1 95.31 327 ALA B N 1
ATOM 6650 C CA . ALA B 1 327 ? 19.688 -36.156 -20.203 1 95.31 327 ALA B CA 1
ATOM 6651 C C . ALA B 1 327 ? 20.625 -34.969 -20.375 1 95.31 327 ALA B C 1
ATOM 6653 O O . ALA B 1 327 ? 21.828 -35.062 -20.125 1 95.31 327 ALA B O 1
ATOM 6654 N N . LEU B 1 328 ? 20.109 -33.875 -20.812 1 94.94 328 LEU B N 1
ATOM 6655 C CA . LEU B 1 328 ? 20.922 -32.688 -21.031 1 94.94 328 LEU B CA 1
ATOM 6656 C C . LEU B 1 328 ? 21.375 -32.094 -19.703 1 94.94 328 LEU B C 1
ATOM 6658 O O . LEU B 1 328 ? 22.406 -31.391 -19.656 1 94.94 328 LEU B O 1
ATOM 6662 N N . CYS B 1 329 ? 20.594 -32.312 -18.641 1 93.56 329 CYS B N 1
ATOM 6663 C CA . CYS B 1 329 ? 20.953 -31.797 -17.312 1 93.56 329 CYS B CA 1
ATOM 6664 C C . CYS B 1 329 ? 22.031 -32.656 -16.672 1 93.56 329 CYS B C 1
ATOM 6666 O O . CYS B 1 329 ? 22.562 -32.312 -15.617 1 93.56 329 CYS B O 1
ATOM 6668 N N . GLN B 1 330 ? 22.406 -33.719 -17.219 1 89.31 330 GLN B N 1
ATOM 6669 C CA . GLN B 1 330 ? 23.5 -34.594 -16.797 1 89.31 330 GLN B CA 1
ATOM 6670 C C . GLN B 1 330 ? 23.312 -35.031 -15.352 1 89.31 330 GLN B C 1
ATOM 6672 O O . GLN B 1 330 ? 24.266 -35 -14.57 1 89.31 330 GLN B O 1
ATOM 6677 N N . ASN B 1 331 ? 22.141 -35.25 -14.844 1 84 331 ASN B N 1
ATOM 6678 C CA . ASN B 1 331 ? 21.797 -35.719 -13.508 1 84 331 ASN B CA 1
ATOM 6679 C C . ASN B 1 331 ? 22.234 -34.719 -12.422 1 84 331 ASN B C 1
ATOM 6681 O O . ASN B 1 331 ? 22.469 -35.125 -11.281 1 84 331 ASN B O 1
ATOM 6685 N N . LYS B 1 332 ? 22.406 -33.562 -12.828 1 89.69 332 LYS B N 1
ATOM 6686 C CA . LYS B 1 332 ? 22.812 -32.531 -11.867 1 89.69 332 LYS B CA 1
ATOM 6687 C C . LYS B 1 332 ? 21.609 -31.938 -11.156 1 89.69 332 LYS B C 1
ATOM 6689 O O . LYS B 1 332 ? 21.75 -31.266 -10.133 1 89.69 332 LYS B O 1
ATOM 6694 N N . VAL B 1 333 ? 20.5 -32.125 -11.727 1 91.75 333 VAL B N 1
ATOM 6695 C CA . VAL B 1 333 ? 19.281 -31.578 -11.172 1 91.75 333 VAL B CA 1
ATOM 6696 C C . VAL B 1 333 ? 18.25 -32.688 -10.984 1 91.75 333 VAL B C 1
ATOM 6698 O O . VAL B 1 333 ? 18.172 -33.625 -11.805 1 91.75 333 VAL B O 1
ATOM 6701 N N . ASP B 1 334 ? 17.531 -32.656 -9.875 1 91.38 334 ASP B N 1
ATOM 6702 C CA . ASP B 1 334 ? 16.547 -33.688 -9.602 1 91.38 334 ASP B CA 1
ATOM 6703 C C . ASP B 1 334 ? 15.344 -33.531 -10.539 1 91.38 334 ASP B C 1
ATOM 6705 O O . ASP B 1 334 ? 15.086 -32.469 -11.07 1 91.38 334 ASP B O 1
ATOM 6709 N N . ASP B 1 335 ? 14.57 -34.625 -10.695 1 93.56 335 ASP B N 1
ATOM 6710 C CA . ASP B 1 335 ? 13.469 -34.719 -11.641 1 93.56 335 ASP B CA 1
ATOM 6711 C C . ASP B 1 335 ? 12.375 -33.688 -11.312 1 93.56 335 ASP B C 1
ATOM 6713 O O . ASP B 1 335 ? 11.789 -33.094 -12.219 1 93.56 335 ASP B O 1
ATOM 6717 N N . GLU B 1 336 ? 12.148 -33.562 -10.078 1 89.94 336 GLU B N 1
ATOM 6718 C CA . GLU B 1 336 ? 11.086 -32.656 -9.672 1 89.94 336 GLU B CA 1
ATOM 6719 C C . GLU B 1 336 ? 11.406 -31.203 -10.07 1 89.94 336 GLU B C 1
ATOM 6721 O O . GLU B 1 336 ? 10.531 -30.484 -10.539 1 89.94 336 GLU B O 1
ATOM 6726 N N . THR B 1 337 ? 12.578 -30.859 -9.891 1 90.38 337 THR B N 1
ATOM 6727 C CA . THR B 1 337 ? 13.008 -29.516 -10.234 1 90.38 337 THR B CA 1
ATOM 6728 C C . THR B 1 337 ? 12.969 -29.312 -11.75 1 90.38 337 THR B C 1
ATOM 6730 O O . THR B 1 337 ? 12.594 -28.234 -12.227 1 90.38 337 THR B O 1
ATOM 6733 N N . ILE B 1 338 ? 13.32 -30.297 -12.469 1 94.12 338 ILE B N 1
ATOM 6734 C CA . ILE B 1 338 ? 13.305 -30.219 -13.93 1 94.12 338 ILE B CA 1
ATOM 6735 C C . ILE B 1 338 ? 11.875 -30.047 -14.422 1 94.12 338 ILE B C 1
ATOM 6737 O O . ILE B 1 338 ? 11.609 -29.203 -15.281 1 94.12 338 ILE B O 1
ATOM 6741 N N . ARG B 1 339 ? 11 -30.828 -13.867 1 92.62 339 ARG B N 1
ATOM 6742 C CA . ARG B 1 339 ? 9.602 -30.734 -14.273 1 92.62 339 ARG B CA 1
ATOM 6743 C C . ARG B 1 339 ? 9.039 -29.359 -13.961 1 92.62 339 ARG B C 1
ATOM 6745 O O . ARG B 1 339 ? 8.297 -28.781 -14.766 1 92.62 339 ARG B O 1
ATOM 6752 N N . LEU B 1 340 ? 9.422 -28.906 -12.812 1 89.69 340 LEU B N 1
ATOM 6753 C CA . LEU B 1 340 ? 8.977 -27.578 -12.414 1 89.69 340 LEU B CA 1
ATOM 6754 C C . LEU B 1 340 ? 9.508 -26.516 -13.367 1 89.69 340 LEU B C 1
ATOM 6756 O O . LEU B 1 340 ? 8.781 -25.594 -13.742 1 89.69 340 LEU B O 1
ATOM 6760 N N . PHE B 1 341 ? 10.695 -26.688 -13.75 1 91.56 341 PHE B N 1
ATOM 6761 C CA . PHE B 1 341 ? 11.336 -25.75 -14.664 1 91.56 341 PHE B CA 1
ATOM 6762 C C . PHE B 1 341 ? 10.648 -25.781 -16.031 1 91.56 341 PHE B C 1
ATOM 6764 O O . PHE B 1 341 ? 10.328 -24.719 -16.578 1 91.56 341 PHE B O 1
ATOM 6771 N N . ILE B 1 342 ? 10.398 -26.922 -16.469 1 92.75 342 ILE B N 1
ATOM 6772 C CA . ILE B 1 342 ? 9.789 -27.078 -17.781 1 92.75 342 ILE B CA 1
ATOM 6773 C C . ILE B 1 342 ? 8.398 -26.453 -17.781 1 92.75 342 ILE B C 1
ATOM 6775 O O . ILE B 1 342 ? 8 -25.797 -18.75 1 92.75 342 ILE B O 1
ATOM 6779 N N . GLU B 1 343 ? 7.703 -26.609 -16.719 1 89.31 343 GLU B N 1
ATOM 6780 C CA . GLU B 1 343 ? 6.34 -26.094 -16.609 1 89.31 343 GLU B CA 1
ATOM 6781 C C . GLU B 1 343 ? 6.324 -24.578 -16.594 1 89.31 343 GLU B C 1
ATOM 6783 O O . GLU B 1 343 ? 5.32 -23.953 -16.953 1 89.31 343 GLU B O 1
ATOM 6788 N N . ASN B 1 344 ? 7.473 -23.969 -16.219 1 88.62 344 ASN B N 1
ATOM 6789 C CA . ASN B 1 344 ? 7.484 -22.531 -16.016 1 88.62 344 ASN B CA 1
ATOM 6790 C C . ASN B 1 344 ? 8.422 -21.828 -17 1 88.62 344 ASN B C 1
ATOM 6792 O O . ASN B 1 344 ? 8.789 -20.672 -16.797 1 88.62 344 ASN B O 1
ATOM 6796 N N . ILE B 1 345 ? 8.766 -22.422 -18.047 1 87.5 345 ILE B N 1
ATOM 6797 C CA . ILE B 1 345 ? 9.75 -21.922 -19 1 87.5 345 ILE B CA 1
ATOM 6798 C C . ILE B 1 345 ? 9.266 -20.594 -19.578 1 87.5 345 ILE B C 1
ATOM 6800 O O . ILE B 1 345 ? 10.062 -19.703 -19.828 1 87.5 345 ILE B O 1
ATOM 6804 N N . GLN B 1 346 ? 7.98 -20.453 -19.688 1 80.62 346 GLN B N 1
ATOM 6805 C CA . GLN B 1 346 ? 7.43 -19.281 -20.344 1 80.62 346 GLN B CA 1
ATOM 6806 C C . GLN B 1 346 ? 7.438 -18.078 -19.406 1 80.62 346 GLN B C 1
ATOM 6808 O O . GLN B 1 346 ? 7.309 -16.938 -19.859 1 80.62 346 GLN B O 1
ATOM 6813 N N . ASP B 1 347 ? 7.648 -18.297 -18.172 1 82.81 347 ASP B N 1
ATOM 6814 C CA . ASP B 1 347 ? 7.48 -17.219 -17.203 1 82.81 347 ASP B CA 1
ATOM 6815 C C . ASP B 1 347 ? 8.727 -17.047 -16.344 1 82.81 347 ASP B C 1
ATOM 6817 O O . ASP B 1 347 ? 8.656 -16.531 -15.227 1 82.81 347 ASP B O 1
ATOM 6821 N N . LEU B 1 348 ? 9.82 -17.5 -16.859 1 85.06 348 LEU B N 1
ATOM 6822 C CA . LEU B 1 348 ? 11.055 -17.344 -16.094 1 85.06 348 LEU B CA 1
ATOM 6823 C C . LEU B 1 348 ? 11.414 -15.867 -15.945 1 85.06 348 LEU B C 1
ATOM 6825 O O . LEU B 1 348 ? 11.219 -15.086 -16.875 1 85.06 348 LEU B O 1
ATOM 6829 N N . LYS B 1 349 ? 11.789 -15.516 -14.75 1 85.56 349 LYS B N 1
ATOM 6830 C CA . LYS B 1 349 ? 12.188 -14.133 -14.508 1 85.56 349 LYS B CA 1
ATOM 6831 C C . LYS B 1 349 ? 13.508 -14.07 -13.742 1 85.56 349 LYS B C 1
ATOM 6833 O O . LYS B 1 349 ? 13.773 -14.906 -12.875 1 85.56 349 LYS B O 1
ATOM 6838 N N . SER B 1 350 ? 14.312 -13.188 -14.156 1 86.31 350 SER B N 1
ATOM 6839 C CA . SER B 1 350 ? 15.555 -12.898 -13.453 1 86.31 350 SER B CA 1
ATOM 6840 C C . SER B 1 350 ? 15.656 -11.422 -13.102 1 86.31 350 SER B C 1
ATOM 6842 O O . SER B 1 350 ? 15.367 -10.555 -13.93 1 86.31 350 SER B O 1
ATOM 6844 N N . ILE B 1 351 ? 15.969 -11.18 -11.883 1 88.56 351 ILE B N 1
ATOM 6845 C CA . ILE B 1 351 ? 16.109 -9.797 -11.43 1 88.56 351 ILE B CA 1
ATOM 6846 C C . ILE B 1 351 ? 17.562 -9.531 -11.023 1 88.56 351 ILE B C 1
ATOM 6848 O O . ILE B 1 351 ? 18.141 -10.305 -10.258 1 88.56 351 ILE B O 1
ATOM 6852 N N . THR B 1 352 ? 18.109 -8.547 -11.562 1 86.88 352 THR B N 1
ATOM 6853 C CA . THR B 1 352 ? 19.422 -8.07 -11.148 1 86.88 352 THR B CA 1
ATOM 6854 C C . THR B 1 352 ? 19.297 -6.848 -10.242 1 86.88 352 THR B C 1
ATOM 6856 O O . THR B 1 352 ? 19.094 -5.734 -10.727 1 86.88 352 THR B O 1
ATOM 6859 N N . TYR B 1 353 ? 19.5 -7.074 -9 1 89.62 353 TYR B N 1
ATOM 6860 C CA . TYR B 1 353 ? 19.391 -5.984 -8.039 1 89.62 353 TYR B CA 1
ATOM 6861 C C . TYR B 1 353 ? 20.625 -5.105 -8.062 1 89.62 353 TYR B C 1
ATOM 6863 O O . TYR B 1 353 ? 21.75 -5.602 -8.195 1 89.62 353 TYR B O 1
ATOM 6871 N N . ARG B 1 354 ? 20.406 -3.877 -7.941 1 86.75 354 ARG B N 1
ATOM 6872 C CA . ARG B 1 354 ? 21.516 -2.926 -7.879 1 86.75 354 ARG B CA 1
ATOM 6873 C C . ARG B 1 354 ? 21.875 -2.588 -6.434 1 86.75 354 ARG B C 1
ATOM 6875 O O . ARG B 1 354 ? 20.984 -2.537 -5.574 1 86.75 354 ARG B O 1
ATOM 6882 N N . THR B 1 355 ? 23.156 -2.395 -6.281 1 85.75 355 THR B N 1
ATOM 6883 C CA . THR B 1 355 ? 23.609 -1.939 -4.973 1 85.75 355 THR B CA 1
ATOM 6884 C C . THR B 1 355 ? 23.312 -0.452 -4.789 1 85.75 355 THR B C 1
ATOM 6886 O O . THR B 1 355 ? 23 0.248 -5.75 1 85.75 355 THR B O 1
ATOM 6889 N N . ILE B 1 356 ? 23.406 -0.001 -3.562 1 80.62 356 ILE B N 1
ATOM 6890 C CA . ILE B 1 356 ? 23.188 1.41 -3.266 1 80.62 356 ILE B CA 1
ATOM 6891 C C . ILE B 1 356 ? 24.234 2.258 -3.99 1 80.62 356 ILE B C 1
ATOM 6893 O O . ILE B 1 356 ? 23.938 3.367 -4.441 1 80.62 356 ILE B O 1
ATOM 6897 N N . GLN B 1 357 ? 25.422 1.734 -4.07 1 81.69 357 GLN B N 1
ATOM 6898 C CA . GLN B 1 357 ? 26.5 2.441 -4.758 1 81.69 357 GLN B CA 1
ATOM 6899 C C . GLN B 1 357 ? 26.188 2.607 -6.242 1 81.69 357 GLN B C 1
ATOM 6901 O O . GLN B 1 357 ? 26.422 3.676 -6.812 1 81.69 357 GLN B O 1
ATOM 6906 N N . GLN B 1 358 ? 25.688 1.566 -6.812 1 84.81 358 GLN B N 1
ATOM 6907 C CA . GLN B 1 358 ? 25.312 1.618 -8.219 1 84.81 358 GLN B CA 1
ATOM 6908 C C . GLN B 1 358 ? 24.203 2.631 -8.461 1 84.81 358 GLN B C 1
ATOM 6910 O O . GLN B 1 358 ? 24.188 3.32 -9.484 1 84.81 358 GLN B O 1
ATOM 6915 N N . GLU B 1 359 ? 23.297 2.713 -7.469 1 82.62 359 GLU B N 1
ATOM 6916 C CA . GLU B 1 359 ? 22.188 3.66 -7.566 1 82.62 359 GLU B CA 1
ATOM 6917 C C . GLU B 1 359 ? 22.688 5.102 -7.551 1 82.62 359 GLU B C 1
ATOM 6919 O O . GLU B 1 359 ? 22.188 5.945 -8.297 1 82.62 359 GLU B O 1
ATOM 6924 N N . LEU B 1 360 ? 23.609 5.316 -6.715 1 77.94 360 LEU B N 1
ATOM 6925 C CA . LEU B 1 360 ? 24.141 6.664 -6.555 1 77.94 360 LEU B CA 1
ATOM 6926 C C . LEU B 1 360 ? 24.969 7.07 -7.766 1 77.94 360 LEU B C 1
ATOM 6928 O O . LEU B 1 360 ? 24.969 8.234 -8.164 1 77.94 360 LEU B O 1
ATOM 6932 N N . GLN B 1 361 ? 25.609 6.125 -8.367 1 82.38 361 GLN B N 1
ATOM 6933 C CA . GLN B 1 361 ? 26.469 6.402 -9.508 1 82.38 361 GLN B CA 1
ATOM 6934 C C . GLN B 1 361 ? 25.656 6.562 -10.789 1 82.38 361 GLN B C 1
ATOM 6936 O O . GLN B 1 361 ? 25.969 7.402 -11.633 1 82.38 361 GLN B O 1
ATOM 6941 N N . GLN B 1 362 ? 24.609 5.719 -10.859 1 83.38 362 GLN B N 1
ATOM 6942 C CA . GLN B 1 362 ? 23.719 5.758 -12.023 1 83.38 362 GLN B CA 1
ATOM 6943 C C . GLN B 1 362 ? 22.266 5.797 -11.594 1 83.38 362 GLN B C 1
ATOM 6945 O O . GLN B 1 362 ? 21.578 4.773 -11.609 1 83.38 362 GLN B O 1
ATOM 6950 N N . PRO B 1 363 ? 21.812 7.012 -11.297 1 77.19 363 PRO B N 1
ATOM 6951 C CA . PRO B 1 363 ? 20.438 7.098 -10.844 1 77.19 363 PRO B CA 1
ATOM 6952 C C . PRO B 1 363 ? 19.422 6.758 -11.945 1 77.19 363 PRO B C 1
ATOM 6954 O O . PRO B 1 363 ? 19.656 7.086 -13.109 1 77.19 363 PRO B O 1
ATOM 6957 N N . ASN B 1 364 ? 18.422 5.938 -11.656 1 73.06 364 ASN B N 1
ATOM 6958 C CA . ASN B 1 364 ? 17.391 5.59 -12.617 1 73.06 364 ASN B CA 1
ATOM 6959 C C . ASN B 1 364 ? 16.375 6.727 -12.797 1 73.06 364 ASN B C 1
ATOM 6961 O O . ASN B 1 364 ? 16.156 7.516 -11.883 1 73.06 364 ASN B O 1
ATOM 6965 N N . GLU B 1 365 ? 15.859 6.746 -13.977 1 75.25 365 GLU B N 1
ATOM 6966 C CA . GLU B 1 365 ? 14.828 7.73 -14.273 1 75.25 365 GLU B CA 1
ATOM 6967 C C . GLU B 1 365 ? 13.461 7.27 -13.773 1 75.25 365 GLU B C 1
ATOM 6969 O O . GLU B 1 365 ? 13.141 6.082 -13.836 1 75.25 365 GLU B O 1
ATOM 6974 N N . VAL B 1 366 ? 12.898 8.195 -13.07 1 77.5 366 VAL B N 1
ATOM 6975 C CA . VAL B 1 366 ? 11.547 7.898 -12.609 1 77.5 366 VAL B CA 1
ATOM 6976 C C . VAL B 1 366 ? 10.523 8.594 -13.508 1 77.5 366 VAL B C 1
ATOM 6978 O O . VAL B 1 366 ? 10.789 9.672 -14.047 1 77.5 366 VAL B O 1
ATOM 6981 N N . GLU B 1 367 ? 9.453 7.93 -13.773 1 70.69 367 GLU B N 1
ATOM 6982 C CA . GLU B 1 367 ? 8.422 8.43 -14.68 1 70.69 367 GLU B CA 1
ATOM 6983 C C . GLU B 1 367 ? 7.75 9.672 -14.117 1 70.69 367 GLU B C 1
ATOM 6985 O O . GLU B 1 367 ? 7.418 10.602 -14.859 1 70.69 367 GLU B O 1
ATOM 6990 N N . ASP B 1 368 ? 7.492 9.734 -12.828 1 76.12 368 ASP B N 1
ATOM 6991 C CA . ASP B 1 368 ? 6.762 10.82 -12.188 1 76.12 368 ASP B CA 1
ATOM 6992 C C . ASP B 1 368 ? 7.539 11.367 -10.992 1 76.12 368 ASP B C 1
ATOM 6994 O O . ASP B 1 368 ? 7.402 10.867 -9.867 1 76.12 368 ASP B O 1
ATOM 6998 N N . TYR B 1 369 ? 8.141 12.461 -11.273 1 73.25 369 TYR B N 1
ATOM 6999 C CA . TYR B 1 369 ? 8.977 13.055 -10.234 1 73.25 369 TYR B CA 1
ATOM 7000 C C . TYR B 1 369 ? 8.125 13.773 -9.195 1 73.25 369 TYR B C 1
ATOM 7002 O O . TYR B 1 369 ? 8.617 14.102 -8.109 1 73.25 369 TYR B O 1
ATOM 7010 N N . ASP B 1 370 ? 6.852 13.875 -9.523 1 77.38 370 ASP B N 1
ATOM 7011 C CA . ASP B 1 370 ? 5.957 14.555 -8.594 1 77.38 370 ASP B CA 1
ATOM 7012 C C . ASP B 1 370 ? 5.23 13.555 -7.699 1 77.38 370 ASP B C 1
ATOM 7014 O O . ASP B 1 370 ? 4.406 13.938 -6.867 1 77.38 370 ASP B O 1
ATOM 7018 N N . ASN B 1 371 ? 5.688 12.367 -7.879 1 85 371 ASN B N 1
ATOM 7019 C CA . ASN B 1 371 ? 5.133 11.328 -7.016 1 85 371 ASN B CA 1
ATOM 7020 C C . ASN B 1 371 ? 5.551 11.523 -5.559 1 85 371 ASN B C 1
ATOM 7022 O O . ASN B 1 371 ? 6.746 11.594 -5.258 1 85 371 ASN B O 1
ATOM 7026 N N . ASP B 1 372 ? 4.625 11.57 -4.648 1 87.31 372 ASP B N 1
ATOM 7027 C CA . ASP B 1 372 ? 4.898 11.828 -3.236 1 87.31 372 ASP B CA 1
ATOM 7028 C C . ASP B 1 372 ? 5.867 10.789 -2.672 1 87.31 372 ASP B C 1
ATOM 7030 O O . ASP B 1 372 ? 6.738 11.125 -1.864 1 87.31 372 ASP B O 1
ATOM 7034 N N . CYS B 1 373 ? 5.703 9.609 -3.123 1 91.88 373 CYS B N 1
ATOM 7035 C CA . CYS B 1 373 ? 6.566 8.555 -2.605 1 91.88 373 CYS B CA 1
ATOM 7036 C C . CYS B 1 373 ? 8.016 8.773 -3.035 1 91.88 373 CYS B C 1
ATOM 7038 O O . CYS B 1 373 ? 8.945 8.484 -2.279 1 91.88 373 CYS B O 1
ATOM 7040 N N . TYR B 1 374 ? 8.203 9.266 -4.23 1 92.38 374 TYR B N 1
ATOM 7041 C CA . TYR B 1 374 ? 9.562 9.547 -4.691 1 92.38 374 TYR B CA 1
ATOM 7042 C C . TYR B 1 374 ? 10.18 10.688 -3.9 1 92.38 374 TYR B C 1
ATOM 7044 O O . TYR B 1 374 ? 11.367 10.648 -3.561 1 92.38 374 TYR B O 1
ATOM 7052 N N . ILE B 1 375 ? 9.352 11.695 -3.623 1 92.62 375 ILE B N 1
ATOM 7053 C CA . ILE B 1 375 ? 9.789 12.828 -2.816 1 92.62 375 ILE B CA 1
ATOM 7054 C C . ILE B 1 375 ? 10.234 12.344 -1.438 1 92.62 375 ILE B C 1
ATOM 7056 O O . ILE B 1 375 ? 11.297 12.727 -0.946 1 92.62 375 ILE B O 1
ATOM 7060 N N . TRP B 1 376 ? 9.438 11.469 -0.908 1 94.88 376 TRP B N 1
ATOM 7061 C CA . TRP B 1 376 ? 9.758 10.93 0.407 1 94.88 376 TRP B CA 1
ATOM 7062 C C . TRP B 1 376 ? 11.047 10.117 0.358 1 94.88 376 TRP B C 1
ATOM 7064 O O . TRP B 1 376 ? 11.812 10.094 1.325 1 94.88 376 TRP B O 1
ATOM 7074 N N . TYR B 1 377 ? 11.289 9.461 -0.755 1 94 377 TYR B N 1
ATOM 7075 C CA . TYR B 1 377 ? 12.523 8.711 -0.907 1 94 377 TYR B CA 1
ATOM 7076 C C . TYR B 1 377 ? 13.734 9.625 -0.806 1 94 377 TYR B C 1
ATOM 7078 O O . TYR B 1 377 ? 14.688 9.336 -0.078 1 94 377 TYR B O 1
ATOM 7086 N N . ILE B 1 378 ? 13.672 10.703 -1.502 1 92.94 378 ILE B N 1
ATOM 7087 C CA . ILE B 1 378 ? 14.758 11.672 -1.486 1 92.94 378 ILE B CA 1
ATOM 7088 C C . ILE B 1 378 ? 14.93 12.234 -0.076 1 92.94 378 ILE B C 1
ATOM 7090 O O . ILE B 1 378 ? 16.062 12.391 0.4 1 92.94 378 ILE B O 1
ATOM 7094 N N . LEU B 1 379 ? 13.82 12.477 0.546 1 96 379 LEU B N 1
ATOM 7095 C CA . LEU B 1 379 ? 13.875 13.062 1.883 1 96 379 LEU B CA 1
ATOM 7096 C C . LEU B 1 379 ? 14.438 12.062 2.889 1 96 379 LEU B C 1
ATOM 7098 O O . LEU B 1 379 ? 15.156 12.453 3.816 1 96 379 LEU B O 1
ATOM 7102 N N . LEU B 1 380 ? 14.117 10.805 2.746 1 95 380 LEU B N 1
ATOM 7103 C CA . LEU B 1 380 ? 14.672 9.781 3.625 1 95 380 LEU B CA 1
ATOM 7104 C C . LEU B 1 380 ? 16.188 9.695 3.467 1 95 380 LEU B C 1
ATOM 7106 O O . LEU B 1 380 ? 16.906 9.57 4.457 1 95 380 LEU B O 1
ATOM 7110 N N . ARG B 1 381 ? 16.609 9.734 2.266 1 92.38 381 ARG B N 1
ATOM 7111 C CA . ARG B 1 381 ? 18.047 9.758 2.023 1 92.38 381 ARG B CA 1
ATOM 7112 C C . ARG B 1 381 ? 18.703 10.969 2.678 1 92.38 381 ARG B C 1
ATOM 7114 O O . ARG B 1 381 ? 19.797 10.875 3.232 1 92.38 381 ARG B O 1
ATOM 7121 N N . SER B 1 382 ? 17.984 12.062 2.555 1 96 382 SER B N 1
ATOM 7122 C CA . SER B 1 382 ? 18.516 13.32 3.084 1 96 382 SER B CA 1
ATOM 7123 C C . SER B 1 382 ? 18.594 13.289 4.605 1 96 382 SER B C 1
ATOM 7125 O O . SER B 1 382 ? 19.594 13.711 5.188 1 96 382 SER B O 1
ATOM 7127 N N . VAL B 1 383 ? 17.562 12.805 5.238 1 96.38 383 VAL B N 1
ATOM 7128 C CA . VAL B 1 383 ? 17.578 12.773 6.695 1 96.38 383 VAL B CA 1
ATOM 7129 C C . VAL B 1 383 ? 18.641 11.781 7.18 1 96.38 383 VAL B C 1
ATOM 7131 O O . VAL B 1 383 ? 19.266 11.992 8.219 1 96.38 383 VAL B O 1
ATOM 7134 N N . ASN B 1 384 ? 18.859 10.711 6.438 1 93.88 384 ASN B N 1
ATOM 7135 C CA . ASN B 1 384 ? 19.922 9.766 6.789 1 93.88 384 ASN B CA 1
ATOM 7136 C C . ASN B 1 384 ? 21.297 10.406 6.699 1 93.88 384 ASN B C 1
ATOM 7138 O O . ASN B 1 384 ? 22.156 10.156 7.543 1 93.88 384 ASN B O 1
ATOM 7142 N N . GLU B 1 385 ? 21.5 11.18 5.648 1 94.19 385 GLU B N 1
ATOM 7143 C CA . GLU B 1 385 ? 22.75 11.898 5.535 1 94.19 385 GLU B CA 1
ATOM 7144 C C . GLU B 1 385 ? 22.922 12.898 6.68 1 94.19 385 GLU B C 1
ATOM 7146 O O . GLU B 1 385 ? 24.031 13.047 7.219 1 94.19 385 GLU B O 1
ATOM 7151 N N . PHE B 1 386 ? 21.859 13.617 6.996 1 97.12 386 PHE B N 1
ATOM 7152 C CA . PHE B 1 386 ? 21.891 14.523 8.133 1 97.12 386 PHE B CA 1
ATOM 7153 C C . PHE B 1 386 ? 22.297 13.797 9.406 1 97.12 386 PHE B C 1
ATOM 7155 O O . PHE B 1 386 ? 23.141 14.289 10.164 1 97.12 386 PHE B O 1
ATOM 7162 N N . TYR B 1 387 ? 21.719 12.68 9.609 1 94.88 387 TYR B N 1
ATOM 7163 C CA . TYR B 1 387 ? 22 11.891 10.797 1 94.88 387 TYR B CA 1
ATOM 7164 C C . TYR B 1 387 ? 23.469 11.461 10.82 1 94.88 387 TYR B C 1
ATOM 7166 O O . TYR B 1 387 ? 24.109 11.461 11.875 1 94.88 387 TYR B O 1
ATOM 7174 N N . ASN B 1 388 ? 23.969 11.031 9.727 1 92.56 388 ASN B N 1
ATOM 7175 C CA . ASN B 1 388 ? 25.359 10.609 9.641 1 92.56 388 ASN B CA 1
ATOM 7176 C C . ASN B 1 388 ? 26.312 11.742 9.992 1 92.56 388 ASN B C 1
ATOM 7178 O O . ASN B 1 388 ? 27.391 11.508 10.555 1 92.56 388 ASN B O 1
ATOM 7182 N N . THR B 1 389 ? 25.922 12.914 9.68 1 94.25 389 THR B N 1
ATOM 7183 C CA . THR B 1 389 ? 26.766 14.078 9.906 1 94.25 389 THR B CA 1
ATOM 7184 C C . THR B 1 389 ? 26.609 14.586 11.344 1 94.25 389 THR B C 1
ATOM 7186 O O . THR B 1 389 ? 27.594 14.961 11.977 1 94.25 389 THR B O 1
ATOM 7189 N N . ASN B 1 390 ? 25.406 14.555 11.867 1 95.56 390 ASN B N 1
ATOM 7190 C CA . ASN B 1 390 ? 25.125 15.219 13.133 1 95.56 390 ASN B CA 1
ATOM 7191 C C . ASN B 1 390 ? 24.891 14.211 14.258 1 95.56 390 ASN B C 1
ATOM 7193 O O . ASN B 1 390 ? 24.828 14.578 15.43 1 95.56 390 ASN B O 1
ATOM 7197 N N . ASN B 1 391 ? 24.688 12.922 13.945 1 93.69 391 ASN B N 1
ATOM 7198 C CA . ASN B 1 391 ? 24.406 11.836 14.883 1 93.69 391 ASN B CA 1
ATOM 7199 C C . ASN B 1 391 ? 23.094 12.07 15.625 1 93.69 391 ASN B C 1
ATOM 7201 O O . ASN B 1 391 ? 22.969 11.742 16.812 1 93.69 391 ASN B O 1
ATOM 7205 N N . ARG B 1 392 ? 22.297 12.812 15.047 1 94.38 392 ARG B N 1
ATOM 7206 C CA . ARG B 1 392 ? 20.938 13.055 15.508 1 94.38 392 ARG B CA 1
ATOM 7207 C C . ARG B 1 392 ? 20 13.375 14.344 1 94.38 392 ARG B C 1
ATOM 7209 O O . ARG B 1 392 ? 20.469 13.727 13.25 1 94.38 392 ARG B O 1
ATOM 7216 N N . TRP B 1 393 ? 18.719 13.266 14.594 1 94.38 393 TRP B N 1
ATOM 7217 C CA . TRP B 1 393 ? 17.766 13.555 13.539 1 94.38 393 TRP B CA 1
ATOM 7218 C C . TRP B 1 393 ? 17.453 15.047 13.477 1 94.38 393 TRP B C 1
ATOM 7220 O O . TRP B 1 393 ? 17.594 15.758 14.477 1 94.38 393 TRP B O 1
ATOM 7230 N N . PRO B 1 394 ? 17.062 15.508 12.328 1 96 394 PRO B N 1
ATOM 7231 C CA . PRO B 1 394 ? 16.734 16.922 12.219 1 96 394 PRO B CA 1
ATOM 7232 C C . PRO B 1 394 ? 15.453 17.297 12.953 1 96 394 PRO B C 1
ATOM 7234 O O . PRO B 1 394 ? 14.492 16.516 12.953 1 96 394 PRO B O 1
ATOM 7237 N N . THR B 1 395 ? 15.492 18.453 13.562 1 92.56 395 THR B N 1
ATOM 7238 C CA . THR B 1 395 ? 14.328 18.984 14.266 1 92.56 395 THR B CA 1
ATOM 7239 C C . THR B 1 395 ? 13.711 20.141 13.477 1 92.56 395 THR B C 1
ATOM 7241 O O . THR B 1 395 ? 14.141 20.438 12.359 1 92.56 395 THR B O 1
ATOM 7244 N N . GLN B 1 396 ? 12.68 20.719 14.062 1 87.12 396 GLN B N 1
ATOM 7245 C CA . GLN B 1 396 ? 11.984 21.812 13.383 1 87.12 396 GLN B CA 1
ATOM 7246 C C . GLN B 1 396 ? 12.688 23.141 13.625 1 87.12 396 GLN B C 1
ATOM 7248 O O . GLN B 1 396 ? 12.242 24.172 13.133 1 87.12 396 GLN B O 1
ATOM 7253 N N . GLU B 1 397 ? 13.766 23.047 14.258 1 88.38 397 GLU B N 1
ATOM 7254 C CA . GLU B 1 397 ? 14.539 24.266 14.484 1 88.38 397 GLU B CA 1
ATOM 7255 C C . GLU B 1 397 ? 15.109 24.812 13.172 1 88.38 397 GLU B C 1
ATOM 7257 O O . GLU B 1 397 ? 15.477 24.031 12.281 1 88.38 397 GLU B O 1
ATOM 7262 N N . LYS B 1 398 ? 15.266 26.125 13.094 1 85.81 398 LYS B N 1
ATOM 7263 C CA . LYS B 1 398 ? 15.688 26.797 11.875 1 85.81 398 LYS B CA 1
ATOM 7264 C C . LYS B 1 398 ? 17.047 26.297 11.406 1 85.81 398 LYS B C 1
ATOM 7266 O O . LYS B 1 398 ? 17.25 26.078 10.211 1 85.81 398 LYS B O 1
ATOM 7271 N N . GLY B 1 399 ? 17.922 26.094 12.289 1 89.81 399 GLY B N 1
ATOM 7272 C CA . GLY B 1 399 ? 19.25 25.594 11.93 1 89.81 399 GLY B CA 1
ATOM 7273 C C . GLY B 1 399 ? 19.203 24.219 11.273 1 89.81 399 GLY B C 1
ATOM 7274 O O . GLY B 1 399 ? 19.875 24 10.273 1 89.81 399 GLY B O 1
ATOM 7275 N N . ASP B 1 400 ? 18.453 23.328 11.797 1 94.19 400 ASP B N 1
ATOM 7276 C CA . ASP B 1 400 ? 18.328 21.969 11.273 1 94.19 400 ASP B CA 1
ATOM 7277 C C . ASP B 1 400 ? 17.609 21.953 9.922 1 94.19 400 ASP B C 1
ATOM 7279 O O . ASP B 1 400 ? 18 21.234 9.008 1 94.19 400 ASP B O 1
ATOM 7283 N N . THR B 1 401 ? 16.578 22.797 9.859 1 91.69 401 THR B N 1
ATOM 7284 C CA . THR B 1 401 ? 15.805 22.828 8.625 1 91.69 401 THR B CA 1
ATOM 7285 C C . THR B 1 401 ? 16.641 23.391 7.477 1 91.69 401 THR B C 1
ATOM 7287 O O . THR B 1 401 ? 16.531 22.906 6.344 1 91.69 401 THR B O 1
ATOM 7290 N N . GLN B 1 402 ? 17.406 24.359 7.777 1 89.81 402 GLN B N 1
ATOM 7291 C CA . GLN B 1 402 ? 18.266 24.938 6.758 1 89.81 402 GLN B CA 1
ATOM 7292 C C . GLN B 1 402 ? 19.328 23.953 6.309 1 89.81 402 GLN B C 1
ATOM 7294 O O . GLN B 1 402 ? 19.594 23.797 5.109 1 89.81 402 GLN B O 1
ATOM 7299 N N . GLN B 1 403 ? 19.906 23.344 7.242 1 95.44 403 GLN B N 1
ATOM 7300 C CA . GLN B 1 403 ? 20.922 22.344 6.906 1 95.44 403 GLN B CA 1
ATOM 7301 C C . GLN B 1 403 ? 20.328 21.203 6.094 1 95.44 403 GLN B C 1
ATOM 7303 O O . GLN B 1 403 ? 20.938 20.734 5.133 1 95.44 403 GLN B O 1
ATOM 7308 N N . LEU B 1 404 ? 19.219 20.734 6.551 1 96.31 404 LEU B N 1
ATOM 7309 C CA . LEU B 1 404 ? 18.547 19.656 5.82 1 96.31 404 LEU B CA 1
ATOM 7310 C C . LEU B 1 404 ? 18.219 20.078 4.395 1 96.31 404 LEU B C 1
ATOM 7312 O O . LEU B 1 404 ? 18.375 19.297 3.453 1 96.31 404 LEU B O 1
ATOM 7316 N N . GLN B 1 405 ? 17.781 21.312 4.266 1 92.94 405 GLN B N 1
ATOM 7317 C CA . GLN B 1 405 ? 17.469 21.828 2.939 1 92.94 405 GLN B CA 1
ATOM 7318 C C . GLN B 1 405 ? 18.688 21.781 2.021 1 92.94 405 GLN B C 1
ATOM 7320 O O . GLN B 1 405 ? 18.562 21.469 0.836 1 92.94 405 GLN B O 1
ATOM 7325 N N . GLU B 1 406 ? 19.75 22.125 2.572 1 94.06 406 GLU B N 1
ATOM 7326 C CA . GLU B 1 406 ? 20.984 22.062 1.796 1 94.06 406 GLU B CA 1
ATOM 7327 C C . GLU B 1 406 ? 21.297 20.641 1.353 1 94.06 406 GLU B C 1
ATOM 7329 O O . GLU B 1 406 ? 21.719 20.406 0.217 1 94.06 406 GLU B O 1
ATOM 7334 N N . ILE B 1 407 ? 21.078 19.703 2.227 1 96.44 407 ILE B N 1
ATOM 7335 C CA . ILE B 1 407 ? 21.312 18.297 1.914 1 96.44 407 ILE B CA 1
ATOM 7336 C C . ILE B 1 407 ? 20.312 17.844 0.853 1 96.44 407 ILE B C 1
ATOM 7338 O O . ILE B 1 407 ? 20.672 17.094 -0.059 1 96.44 407 ILE B O 1
ATOM 7342 N N . VAL B 1 408 ? 19.078 18.281 1.031 1 95.94 408 VAL B N 1
ATOM 7343 C CA . VAL B 1 408 ? 18.031 17.938 0.08 1 95.94 408 VAL B CA 1
ATOM 7344 C C . VAL B 1 408 ? 18.406 18.422 -1.315 1 95.94 408 VAL B C 1
ATOM 7346 O O . VAL B 1 408 ? 18.25 17.703 -2.301 1 95.94 408 VAL B O 1
ATOM 7349 N N . ASP B 1 409 ? 18.891 19.625 -1.369 1 93 409 ASP B N 1
ATOM 7350 C CA . ASP B 1 409 ? 19.297 20.188 -2.65 1 93 409 ASP B CA 1
ATOM 7351 C C . ASP B 1 409 ? 20.406 19.359 -3.291 1 93 409 ASP B C 1
ATOM 7353 O O . ASP B 1 409 ? 20.391 19.141 -4.504 1 93 409 ASP B O 1
ATOM 7357 N N . LYS B 1 410 ? 21.312 18.953 -2.506 1 92.75 410 LYS B N 1
ATOM 7358 C CA . LYS B 1 410 ? 22.391 18.094 -2.975 1 92.75 410 LYS B CA 1
ATOM 7359 C C . LYS B 1 410 ? 21.844 16.766 -3.512 1 92.75 410 LYS B C 1
ATOM 7361 O O . LYS B 1 410 ? 22.25 16.312 -4.582 1 92.75 410 LYS B O 1
ATOM 7366 N N . GLN B 1 411 ? 20.938 16.125 -2.779 1 91.44 411 GLN B N 1
ATOM 7367 C CA . GLN B 1 411 ? 20.359 14.844 -3.172 1 91.44 411 GLN B CA 1
ATOM 7368 C C . GLN B 1 411 ? 19.531 14.984 -4.449 1 91.44 411 GLN B C 1
ATOM 7370 O O . GLN B 1 411 ? 19.516 14.078 -5.285 1 91.44 411 GLN B O 1
ATOM 7375 N N . CYS B 1 412 ? 18.844 16.078 -4.527 1 90.12 412 CYS B N 1
ATOM 7376 C CA . CYS B 1 412 ? 18.047 16.328 -5.727 1 90.12 412 CYS B CA 1
ATOM 7377 C C . CYS B 1 412 ? 18.938 16.422 -6.961 1 90.12 412 CYS B C 1
ATOM 7379 O O . CYS B 1 412 ? 18.594 15.875 -8.016 1 90.12 412 CYS B O 1
ATOM 7381 N N . ARG B 1 413 ? 20 17.109 -6.875 1 88.19 413 ARG B N 1
ATOM 7382 C CA . ARG B 1 413 ? 20.938 17.234 -7.988 1 88.19 413 ARG B CA 1
ATOM 7383 C C . ARG B 1 413 ? 21.469 15.875 -8.422 1 88.19 413 ARG B C 1
ATOM 7385 O O . ARG B 1 413 ? 21.672 15.633 -9.609 1 88.19 413 ARG B O 1
ATOM 7392 N N . LEU B 1 414 ? 21.656 14.977 -7.492 1 84.38 414 LEU B N 1
ATOM 7393 C CA . LEU B 1 414 ? 22.188 13.648 -7.773 1 84.38 414 LEU B CA 1
ATOM 7394 C C . LEU B 1 414 ? 21.203 12.844 -8.625 1 84.38 414 LEU B C 1
ATOM 7396 O O . LEU B 1 414 ? 21.609 11.992 -9.414 1 84.38 414 LEU B O 1
ATOM 7400 N N . VAL B 1 415 ? 19.922 13.109 -8.469 1 82.25 415 VAL B N 1
ATOM 7401 C CA . VAL B 1 415 ? 18.922 12.305 -9.18 1 82.25 415 VAL B CA 1
ATOM 7402 C C . VAL B 1 415 ? 18.234 13.156 -10.25 1 82.25 415 VAL B C 1
ATOM 7404 O O . VAL B 1 415 ? 17.219 12.75 -10.812 1 82.25 415 VAL B O 1
ATOM 7407 N N . ASN B 1 416 ? 18.625 14.336 -10.531 1 80.81 416 ASN B N 1
ATOM 7408 C CA . ASN B 1 416 ? 18.141 15.25 -11.562 1 80.81 416 ASN B CA 1
ATOM 7409 C C . ASN B 1 416 ? 16.703 15.695 -11.297 1 80.81 416 ASN B C 1
ATOM 7411 O O . ASN B 1 416 ? 15.852 15.633 -12.18 1 80.81 416 ASN B O 1
ATOM 7415 N N . VAL B 1 417 ? 16.438 15.914 -10.078 1 83.25 417 VAL B N 1
ATOM 7416 C CA . VAL B 1 417 ? 15.164 16.5 -9.664 1 83.25 417 VAL B CA 1
ATOM 7417 C C . VAL B 1 417 ? 15.375 17.969 -9.305 1 83.25 417 VAL B C 1
ATOM 7419 O O . VAL B 1 417 ? 16.391 18.328 -8.695 1 83.25 417 VAL B O 1
ATOM 7422 N N . ASP B 1 418 ? 14.492 18.781 -9.719 1 79.5 418 ASP B N 1
ATOM 7423 C CA . ASP B 1 418 ? 14.672 20.234 -9.555 1 79.5 418 ASP B CA 1
ATOM 7424 C C . ASP B 1 418 ? 14.617 20.625 -8.086 1 79.5 418 ASP B C 1
ATOM 7426 O O . ASP B 1 418 ? 15.547 21.25 -7.57 1 79.5 418 ASP B O 1
ATOM 7430 N N . SER B 1 419 ? 13.516 20.438 -7.457 1 83.06 419 SER B N 1
ATOM 7431 C CA . SER B 1 419 ? 13.391 20.797 -6.051 1 83.06 419 SER B CA 1
ATOM 7432 C C . SER B 1 419 ? 12.273 20.016 -5.371 1 83.06 419 SER B C 1
ATOM 7434 O O . SER B 1 419 ? 11.43 19.422 -6.043 1 83.06 419 SER B O 1
ATOM 7436 N N . ILE B 1 420 ? 12.43 19.969 -4.09 1 87.75 420 ILE B N 1
ATOM 7437 C CA . ILE B 1 420 ? 11.391 19.391 -3.242 1 87.75 420 ILE B CA 1
ATOM 7438 C C . ILE B 1 420 ? 10.633 20.5 -2.52 1 87.75 420 ILE B C 1
ATOM 7440 O O . ILE B 1 420 ? 11.234 21.469 -2.053 1 87.75 420 ILE B O 1
ATOM 7444 N N . PRO B 1 421 ? 9.352 20.359 -2.535 1 80.06 421 PRO B N 1
ATOM 7445 C CA . PRO B 1 421 ? 8.578 21.391 -1.826 1 80.06 421 PRO B CA 1
ATOM 7446 C C . PRO B 1 421 ? 9 21.547 -0.368 1 80.06 421 PRO B C 1
ATOM 7448 O O . PRO B 1 421 ? 9.266 20.547 0.313 1 80.06 421 PRO B O 1
ATOM 7451 N N . GLU B 1 422 ? 9.062 22.734 0.132 1 80.25 422 GLU B N 1
ATOM 7452 C CA . GLU B 1 422 ? 9.5 23.047 1.488 1 80.25 422 GLU B CA 1
ATOM 7453 C C . GLU B 1 422 ? 8.586 22.406 2.527 1 80.25 422 GLU B C 1
ATOM 7455 O O . GLU B 1 422 ? 9.039 22.047 3.615 1 80.25 422 GLU B O 1
ATOM 7460 N N . THR B 1 423 ? 7.395 22.25 2.18 1 81.94 423 THR B N 1
ATOM 7461 C CA . THR B 1 423 ? 6.422 21.672 3.096 1 81.94 423 THR B CA 1
ATOM 7462 C C . THR B 1 423 ? 6.797 20.234 3.451 1 81.94 423 THR B C 1
ATOM 7464 O O . THR B 1 423 ? 6.602 19.812 4.586 1 81.94 423 THR B O 1
ATOM 7467 N N . HIS B 1 424 ? 7.309 19.547 2.471 1 89 424 HIS B N 1
ATOM 7468 C CA . HIS B 1 424 ? 7.746 18.188 2.715 1 89 424 HIS B CA 1
ATOM 7469 C C . HIS B 1 424 ? 8.953 18.141 3.648 1 89 424 HIS B C 1
ATOM 7471 O O . HIS B 1 424 ? 9.062 17.266 4.496 1 89 424 HIS B O 1
ATOM 7477 N N . VAL B 1 425 ? 9.766 19.125 3.482 1 90.25 425 VAL B N 1
ATOM 7478 C CA . VAL B 1 425 ? 10.953 19.219 4.32 1 90.25 425 VAL B CA 1
ATOM 7479 C C . VAL B 1 425 ? 10.555 19.516 5.762 1 90.25 425 VAL B C 1
ATOM 7481 O O . VAL B 1 425 ? 11.086 18.906 6.699 1 90.25 425 VAL B O 1
ATOM 7484 N N . ILE B 1 426 ? 9.633 20.344 5.918 1 85.56 426 ILE B N 1
ATOM 7485 C CA . ILE B 1 426 ? 9.148 20.703 7.246 1 85.56 426 ILE B CA 1
ATOM 7486 C C . ILE B 1 426 ? 8.477 19.5 7.891 1 85.56 426 ILE B C 1
ATOM 7488 O O . ILE B 1 426 ? 8.68 19.219 9.078 1 85.56 426 ILE B O 1
ATOM 7492 N N . GLU B 1 427 ? 7.762 18.812 7.102 1 87.94 427 GLU B N 1
ATOM 7493 C CA . GLU B 1 427 ? 7.023 17.672 7.609 1 87.94 427 GLU B CA 1
ATOM 7494 C C . GLU B 1 427 ? 7.973 16.578 8.109 1 87.94 427 GLU B C 1
ATOM 7496 O O . GLU B 1 427 ? 7.746 15.992 9.164 1 87.94 427 GLU B O 1
ATOM 7501 N N . ILE B 1 428 ? 8.969 16.312 7.336 1 92.94 428 ILE B N 1
ATOM 7502 C CA . ILE B 1 428 ? 9.875 15.234 7.723 1 92.94 428 ILE B CA 1
ATOM 7503 C C . ILE B 1 428 ? 10.664 15.641 8.969 1 92.94 428 ILE B C 1
ATOM 7505 O O . ILE B 1 428 ? 11.039 14.789 9.773 1 92.94 428 ILE B O 1
ATOM 7509 N N . CYS B 1 429 ? 10.898 16.938 9.117 1 92.5 429 CYS B N 1
ATOM 7510 C CA . CYS B 1 429 ? 11.555 17.438 10.328 1 92.5 429 CYS B CA 1
ATOM 7511 C C . CYS B 1 429 ? 10.648 17.266 11.539 1 92.5 429 CYS B C 1
ATOM 7513 O O . CYS B 1 429 ? 11.133 17.016 12.648 1 92.5 429 CYS B O 1
ATOM 7515 N N . ARG B 1 430 ? 9.406 17.359 11.281 1 88.62 430 ARG B N 1
ATOM 7516 C CA . ARG B 1 430 ? 8.438 17.203 12.359 1 88.62 430 ARG B CA 1
ATOM 7517 C C . ARG B 1 430 ? 8.469 15.789 12.93 1 88.62 430 ARG B C 1
ATOM 7519 O O . ARG B 1 430 ? 8.211 15.594 14.117 1 88.62 430 ARG B O 1
ATOM 7526 N N . TYR B 1 431 ? 8.82 14.844 12.117 1 90.38 431 TYR B N 1
ATOM 7527 C CA . TYR B 1 431 ? 8.844 13.453 12.555 1 90.38 431 TYR B CA 1
ATOM 7528 C C . TYR B 1 431 ? 9.961 13.219 13.57 1 90.38 431 TYR B C 1
ATOM 7530 O O . TYR B 1 431 ? 9.828 12.383 14.469 1 90.38 431 TYR B O 1
ATOM 7538 N N . GLU B 1 432 ? 11.109 13.883 13.406 1 90.56 432 GLU B N 1
ATOM 7539 C CA . GLU B 1 432 ? 12.266 13.812 14.305 1 90.56 432 GLU B CA 1
ATOM 7540 C C . GLU B 1 432 ? 12.648 12.367 14.594 1 90.56 432 GLU B C 1
ATOM 7542 O O . GLU B 1 432 ? 12.852 11.992 15.75 1 90.56 432 GLU B O 1
ATOM 7547 N N . GLY B 1 433 ? 12.461 11.5 13.609 1 87.94 433 GLY B N 1
ATOM 7548 C CA . GLY B 1 433 ? 12.914 10.125 13.734 1 87.94 433 GLY B CA 1
ATOM 7549 C C . GLY B 1 433 ? 11.922 9.234 14.453 1 87.94 433 GLY B C 1
ATOM 7550 O O . GLY B 1 433 ? 12.25 8.102 14.812 1 87.94 433 GLY B O 1
ATOM 7551 N N . ALA B 1 434 ? 10.719 9.703 14.625 1 88.19 434 ALA B N 1
ATOM 7552 C CA . ALA B 1 434 ? 9.695 8.922 15.312 1 88.19 434 ALA B CA 1
ATOM 7553 C C . ALA B 1 434 ? 9.383 7.645 14.539 1 88.19 434 ALA B C 1
ATOM 7555 O O . ALA B 1 434 ? 9.312 7.652 13.312 1 88.19 434 ALA B O 1
ATOM 7556 N N . LYS B 1 435 ? 9.297 6.539 15.305 1 89.25 435 LYS B N 1
ATOM 7557 C CA . LYS B 1 435 ? 8.891 5.25 14.742 1 89.25 435 LYS B CA 1
ATOM 7558 C C . LYS B 1 435 ? 7.488 4.871 15.203 1 89.25 435 LYS B C 1
ATOM 7560 O O . LYS B 1 435 ? 7.273 4.598 16.391 1 89.25 435 LYS B O 1
ATOM 7565 N N . LEU B 1 436 ? 6.602 4.867 14.273 1 89.44 436 LEU B N 1
ATOM 7566 C CA . LEU B 1 436 ? 5.211 4.566 14.602 1 89.44 436 LEU B CA 1
ATOM 7567 C C . LEU B 1 436 ? 4.895 3.098 14.336 1 89.44 436 LEU B C 1
ATOM 7569 O O . LEU B 1 436 ? 5.211 2.574 13.266 1 89.44 436 LEU B O 1
ATOM 7573 N N . HIS B 1 437 ? 4.234 2.516 15.258 1 90.56 437 HIS B N 1
ATOM 7574 C CA . HIS B 1 437 ? 3.971 1.085 15.148 1 90.56 437 HIS B CA 1
ATOM 7575 C C . HIS B 1 437 ? 3.045 0.78 13.977 1 90.56 437 HIS B C 1
ATOM 7577 O O . HIS B 1 437 ? 3.182 -0.259 13.328 1 90.56 437 HIS B O 1
ATOM 7583 N N . MET B 1 438 ? 2.08 1.628 13.742 1 91.06 438 MET B N 1
ATOM 7584 C CA . MET B 1 438 ? 1.158 1.37 12.641 1 91.06 438 MET B CA 1
ATOM 7585 C C . MET B 1 438 ? 1.905 1.302 11.312 1 91.06 438 MET B C 1
ATOM 7587 O O . MET B 1 438 ? 1.562 0.498 10.438 1 91.06 438 MET B O 1
ATOM 7591 N N . ILE B 1 439 ? 2.904 2.166 11.133 1 93.81 439 ILE B N 1
ATOM 7592 C CA . ILE B 1 439 ? 3.721 2.137 9.93 1 93.81 439 ILE B CA 1
ATOM 7593 C C . ILE B 1 439 ? 4.574 0.871 9.914 1 93.81 439 ILE B C 1
ATOM 7595 O O . ILE B 1 439 ? 4.734 0.237 8.867 1 93.81 439 ILE B O 1
ATOM 7599 N N . ALA B 1 440 ? 5.086 0.511 11.094 1 94.62 440 ALA B N 1
ATOM 7600 C CA . ALA B 1 440 ? 5.867 -0.716 11.227 1 94.62 440 ALA B CA 1
ATOM 7601 C C . ALA B 1 440 ? 5.027 -1.941 10.875 1 94.62 440 ALA B C 1
ATOM 7603 O O . ALA B 1 440 ? 5.531 -2.885 10.258 1 94.62 440 ALA B O 1
ATOM 7604 N N . SER B 1 441 ? 3.805 -1.891 11.25 1 94.19 441 SER B N 1
ATOM 7605 C CA . SER B 1 441 ? 2.898 -2.998 10.953 1 94.19 441 SER B CA 1
ATOM 7606 C C . SER B 1 441 ? 2.691 -3.162 9.453 1 94.19 441 SER B C 1
ATOM 7608 O O . SER B 1 441 ? 2.762 -4.277 8.93 1 94.19 441 SER B O 1
ATOM 7610 N N . VAL B 1 442 ? 2.445 -2.02 8.781 1 96.12 442 VAL B N 1
ATOM 7611 C CA . VAL B 1 442 ? 2.223 -2.053 7.34 1 96.12 442 VAL B CA 1
ATOM 7612 C C . VAL B 1 442 ? 3.482 -2.545 6.633 1 96.12 442 VAL B C 1
ATOM 7614 O O . VAL B 1 442 ? 3.439 -3.52 5.879 1 96.12 442 VAL B O 1
ATOM 7617 N N . LEU B 1 443 ? 4.547 -1.887 6.93 1 96.88 443 LEU B N 1
ATOM 7618 C CA . LEU B 1 443 ? 5.805 -2.201 6.258 1 96.88 443 LEU B CA 1
ATOM 7619 C C . LEU B 1 443 ? 6.27 -3.609 6.605 1 96.88 443 LEU B C 1
ATOM 7621 O O . LEU B 1 443 ? 6.844 -4.305 5.766 1 96.88 443 LEU B O 1
ATOM 7625 N N . GLY B 1 444 ? 6.098 -4.004 7.863 1 96.25 444 GLY B N 1
ATOM 7626 C CA . GLY B 1 444 ? 6.453 -5.355 8.273 1 96.25 444 GLY B CA 1
ATOM 7627 C C . GLY B 1 444 ? 5.672 -6.426 7.535 1 96.25 444 GLY B C 1
ATOM 7628 O O . GLY B 1 444 ? 6.211 -7.488 7.215 1 96.25 444 GLY B O 1
ATOM 7629 N N . GLY B 1 445 ? 4.398 -6.117 7.383 1 95.5 445 GLY B N 1
ATOM 7630 C CA . GLY B 1 445 ? 3.604 -7.031 6.578 1 95.5 445 GLY B CA 1
ATOM 7631 C C . GLY B 1 445 ? 4.094 -7.16 5.152 1 95.5 445 GLY B C 1
ATOM 7632 O O . GLY B 1 445 ? 4.238 -8.266 4.633 1 95.5 445 GLY B O 1
ATOM 7633 N N . MET B 1 446 ? 4.348 -6.078 4.527 1 96.62 446 MET B N 1
ATOM 7634 C CA . MET B 1 446 ? 4.844 -6.074 3.152 1 96.62 446 MET B CA 1
ATOM 7635 C C . MET B 1 446 ? 6.207 -6.746 3.062 1 96.62 446 MET B C 1
ATOM 7637 O O . MET B 1 446 ? 6.469 -7.504 2.129 1 96.62 446 MET B O 1
ATOM 7641 N N . ALA B 1 447 ? 7.035 -6.414 4.012 1 97.25 447 ALA B N 1
ATOM 7642 C CA . ALA B 1 447 ? 8.383 -6.98 4.031 1 97.25 447 ALA B CA 1
ATOM 7643 C C . ALA B 1 447 ? 8.336 -8.5 4.168 1 97.25 447 ALA B C 1
ATOM 7645 O O . ALA B 1 447 ? 9.148 -9.211 3.57 1 97.25 447 ALA B O 1
ATOM 7646 N N . SER B 1 448 ? 7.461 -8.969 4.984 1 97 448 SER B N 1
ATOM 7647 C CA . SER B 1 448 ? 7.348 -10.414 5.164 1 97 448 SER B CA 1
ATOM 7648 C C . SER B 1 448 ? 6.91 -11.094 3.871 1 97 448 SER B C 1
ATOM 7650 O O . SER B 1 448 ? 7.352 -12.203 3.572 1 97 448 SER B O 1
ATOM 7652 N N . GLN B 1 449 ? 6.062 -10.453 3.148 1 94.31 449 GLN B N 1
ATOM 7653 C CA . GLN B 1 449 ? 5.656 -11 1.855 1 94.31 449 GLN B CA 1
ATOM 7654 C C . GLN B 1 449 ? 6.848 -11.109 0.909 1 94.31 449 GLN B C 1
ATOM 7656 O O . GLN B 1 449 ? 7.031 -12.141 0.256 1 94.31 449 GLN B O 1
ATOM 7661 N N . GLU B 1 450 ? 7.578 -10.07 0.856 1 95.75 450 GLU B N 1
ATOM 7662 C CA . GLU B 1 450 ? 8.75 -10.078 -0.009 1 95.75 450 GLU B CA 1
ATOM 7663 C C . GLU B 1 450 ? 9.789 -11.086 0.476 1 95.75 450 GLU B C 1
ATOM 7665 O O . GLU B 1 450 ? 10.5 -11.688 -0.331 1 95.75 450 GLU B O 1
ATOM 7670 N N . ALA B 1 451 ? 9.867 -11.211 1.778 1 96.62 451 ALA B N 1
ATOM 7671 C CA . ALA B 1 451 ? 10.773 -12.203 2.352 1 96.62 451 ALA B CA 1
ATOM 7672 C C . ALA B 1 451 ? 10.406 -13.609 1.895 1 96.62 451 ALA B C 1
ATOM 7674 O O . ALA B 1 451 ? 11.281 -14.398 1.527 1 96.62 451 ALA B O 1
ATOM 7675 N N . VAL B 1 452 ? 9.18 -13.891 1.925 1 95.12 452 VAL B N 1
ATOM 7676 C CA . VAL B 1 452 ? 8.711 -15.203 1.499 1 95.12 452 VAL B CA 1
ATOM 7677 C C . VAL B 1 452 ? 9.078 -15.43 0.034 1 95.12 452 VAL B C 1
ATOM 7679 O O . VAL B 1 452 ? 9.539 -16.516 -0.336 1 95.12 452 VAL B O 1
ATOM 7682 N N . LYS B 1 453 ? 8.859 -14.422 -0.783 1 94.06 453 LYS B N 1
ATOM 7683 C CA . LYS B 1 453 ? 9.195 -14.539 -2.199 1 94.06 453 LYS B CA 1
ATOM 7684 C C . LYS B 1 453 ? 10.68 -14.828 -2.387 1 94.06 453 LYS B C 1
ATOM 7686 O O . LYS B 1 453 ? 11.055 -15.695 -3.182 1 94.06 453 LYS B O 1
ATOM 7691 N N . LEU B 1 454 ? 11.5 -14.156 -1.647 1 93.81 454 LEU B N 1
ATOM 7692 C CA . LEU B 1 454 ? 12.945 -14.312 -1.769 1 93.81 454 LEU B CA 1
ATOM 7693 C C . LEU B 1 454 ? 13.383 -15.688 -1.272 1 93.81 454 LEU B C 1
ATOM 7695 O O . LEU B 1 454 ? 14.258 -16.312 -1.872 1 93.81 454 LEU B O 1
ATOM 7699 N N . ILE B 1 455 ? 12.781 -16.125 -0.188 1 94.19 455 ILE B N 1
ATOM 7700 C CA . ILE B 1 455 ? 13.172 -17.391 0.436 1 94.19 455 ILE B CA 1
ATOM 7701 C C . ILE B 1 455 ? 12.711 -18.562 -0.431 1 94.19 455 ILE B C 1
ATOM 7703 O O . ILE B 1 455 ? 13.469 -19.516 -0.648 1 94.19 455 ILE B O 1
ATOM 7707 N N . THR B 1 456 ? 11.484 -18.453 -0.945 1 91.38 456 THR B N 1
ATOM 7708 C CA . THR B 1 456 ? 10.898 -19.578 -1.687 1 91.38 456 THR B CA 1
ATOM 7709 C C . THR B 1 456 ? 11.305 -19.516 -3.158 1 91.38 456 THR B C 1
ATOM 7711 O O . THR B 1 456 ? 11.148 -20.5 -3.889 1 91.38 456 THR B O 1
ATOM 7714 N N . ASN B 1 457 ? 11.766 -18.359 -3.596 1 88.38 457 ASN B N 1
ATOM 7715 C CA . ASN B 1 457 ? 12.047 -18.141 -5.008 1 88.38 457 ASN B CA 1
ATOM 7716 C C . ASN B 1 457 ? 10.797 -18.344 -5.863 1 88.38 457 ASN B C 1
ATOM 7718 O O . ASN B 1 457 ? 10.852 -19.031 -6.887 1 88.38 457 ASN B O 1
ATOM 7722 N N . GLN B 1 458 ? 9.734 -17.922 -5.23 1 89.38 458 GLN B N 1
ATOM 7723 C CA . GLN B 1 458 ? 8.445 -17.938 -5.914 1 89.38 458 GLN B CA 1
ATOM 7724 C C . GLN B 1 458 ? 7.875 -16.516 -6.043 1 89.38 458 GLN B C 1
ATOM 7726 O O . GLN B 1 458 ? 8.289 -15.609 -5.316 1 89.38 458 GLN B O 1
ATOM 7731 N N . PHE B 1 459 ? 7.043 -16.438 -6.953 1 88.81 459 PHE B N 1
ATOM 7732 C CA . PHE B 1 459 ? 6.484 -15.109 -7.207 1 88.81 459 PHE B CA 1
ATOM 7733 C C . PHE B 1 459 ? 7.582 -14.125 -7.594 1 88.81 459 PHE B C 1
ATOM 7735 O O . PHE B 1 459 ? 8.766 -14.477 -7.609 1 88.81 459 PHE B O 1
ATOM 7742 N N . VAL B 1 460 ? 7.266 -13.055 -8.016 1 90.25 460 VAL B N 1
ATOM 7743 C CA . VAL B 1 460 ? 8.258 -12.078 -8.453 1 90.25 460 VAL B CA 1
ATOM 7744 C C . VAL B 1 460 ? 8.422 -11 -7.387 1 90.25 460 VAL B C 1
ATOM 7746 O O . VAL B 1 460 ? 7.508 -10.211 -7.141 1 90.25 460 VAL B O 1
ATOM 7749 N N . PRO B 1 461 ? 9.57 -10.992 -6.664 1 93.81 461 PRO B N 1
ATOM 7750 C CA . PRO B 1 461 ? 9.812 -9.922 -5.695 1 93.81 461 PRO B CA 1
ATOM 7751 C C . PRO B 1 461 ? 9.867 -8.539 -6.348 1 93.81 461 PRO B C 1
ATOM 7753 O O . PRO B 1 461 ? 10.07 -8.438 -7.559 1 93.81 461 PRO B O 1
ATOM 7756 N N . ILE B 1 462 ? 9.648 -7.574 -5.566 1 93.44 462 ILE B N 1
ATOM 7757 C CA . ILE B 1 462 ? 9.711 -6.215 -6.098 1 93.44 462 ILE B CA 1
ATOM 7758 C C . ILE B 1 462 ? 11.156 -5.879 -6.477 1 93.44 462 ILE B C 1
ATOM 7760 O O . ILE B 1 462 ? 12.094 -6.473 -5.945 1 93.44 462 ILE B O 1
ATOM 7764 N N . ASN B 1 463 ? 11.328 -5.07 -7.465 1 90.38 463 ASN B N 1
ATOM 7765 C CA . ASN B 1 463 ? 12.625 -4.543 -7.879 1 90.38 463 ASN B CA 1
ATOM 7766 C C . ASN B 1 463 ? 12.695 -3.027 -7.703 1 90.38 463 ASN B C 1
ATOM 7768 O O . ASN B 1 463 ? 12.156 -2.279 -8.523 1 90.38 463 ASN B O 1
ATOM 7772 N N . ASN B 1 464 ? 13.266 -2.445 -6.742 1 91.06 464 ASN B N 1
ATOM 7773 C CA . ASN B 1 464 ? 13.852 -3.098 -5.578 1 91.06 464 ASN B CA 1
ATOM 7774 C C . ASN B 1 464 ? 13.547 -2.334 -4.293 1 91.06 464 ASN B C 1
ATOM 7776 O O . ASN B 1 464 ? 13.914 -2.771 -3.201 1 91.06 464 ASN B O 1
ATOM 7780 N N . THR B 1 465 ? 12.859 -1.139 -4.59 1 93.62 465 THR B N 1
ATOM 7781 C CA . THR B 1 465 ? 12.617 -0.304 -3.42 1 93.62 465 THR B CA 1
ATOM 7782 C C . THR B 1 465 ? 11.148 0.103 -3.34 1 93.62 465 THR B C 1
ATOM 7784 O O . THR B 1 465 ? 10.555 0.514 -4.34 1 93.62 465 THR B O 1
ATOM 7787 N N . LEU B 1 466 ? 10.586 -0.116 -2.213 1 96.31 466 LEU B N 1
ATOM 7788 C CA . LEU B 1 466 ? 9.211 0.287 -1.959 1 96.31 466 LEU B CA 1
ATOM 7789 C C . LEU B 1 466 ? 9.148 1.399 -0.917 1 96.31 466 LEU B C 1
ATOM 7791 O O . LEU B 1 466 ? 9.82 1.323 0.116 1 96.31 466 LEU B O 1
ATOM 7795 N N . ILE B 1 467 ? 8.43 2.486 -1.263 1 96.31 467 ILE B N 1
ATOM 7796 C CA . ILE B 1 467 ? 8.18 3.578 -0.328 1 96.31 467 ILE B CA 1
ATOM 7797 C C . ILE B 1 467 ? 6.695 3.602 0.044 1 96.31 467 ILE B C 1
ATOM 7799 O O . ILE B 1 467 ? 5.828 3.607 -0.833 1 96.31 467 ILE B O 1
ATOM 7803 N N . TYR B 1 468 ? 6.48 3.582 1.271 1 96 468 TYR B N 1
ATOM 7804 C CA . TYR B 1 468 ? 5.113 3.67 1.777 1 96 468 TYR B CA 1
ATOM 7805 C C . TYR B 1 468 ? 4.852 5.035 2.402 1 96 468 TYR B C 1
ATOM 7807 O O . TYR B 1 468 ? 5.605 5.484 3.268 1 96 468 TYR B O 1
ATOM 7815 N N . ASN B 1 469 ? 3.799 5.648 1.951 1 94.12 469 ASN B N 1
ATOM 7816 C CA . ASN B 1 469 ? 3.334 6.93 2.473 1 94.12 469 ASN B CA 1
ATOM 7817 C C . ASN B 1 469 ? 2.076 6.77 3.318 1 94.12 469 ASN B C 1
ATOM 7819 O O . ASN B 1 469 ? 0.967 6.695 2.785 1 94.12 469 ASN B O 1
ATOM 7823 N N . GLY B 1 470 ? 2.297 6.781 4.598 1 91 470 GLY B N 1
ATOM 7824 C CA . GLY B 1 470 ? 1.198 6.566 5.527 1 91 470 GLY B CA 1
ATOM 7825 C C . GLY B 1 470 ? 0.217 7.723 5.562 1 91 470 GLY B C 1
ATOM 7826 O O . GLY B 1 470 ? -0.916 7.57 6.023 1 91 470 GLY B O 1
ATOM 7827 N N . LEU B 1 471 ? 0.647 8.875 5.137 1 86.62 471 LEU B N 1
ATOM 7828 C CA . LEU B 1 471 ? -0.251 10.023 5.105 1 86.62 471 LEU B CA 1
ATOM 7829 C C . LEU B 1 471 ? -1.404 9.781 4.137 1 86.62 471 LEU B C 1
ATOM 7831 O O . LEU B 1 471 ? -2.545 10.156 4.418 1 86.62 471 LEU B O 1
ATOM 7835 N N . LYS B 1 472 ? -1.058 9.156 3.047 1 86.44 472 LYS B N 1
ATOM 7836 C CA . LYS B 1 472 ? -2.057 8.961 2 1 86.44 472 LYS B CA 1
ATOM 7837 C C . LYS B 1 472 ? -2.391 7.477 1.837 1 86.44 472 LYS B C 1
ATOM 7839 O O . LYS B 1 472 ? -3.172 7.105 0.958 1 86.44 472 LYS B O 1
ATOM 7844 N N . SER B 1 473 ? -1.785 6.625 2.674 1 86.75 473 SER B N 1
ATOM 7845 C CA . SER B 1 473 ? -1.952 5.18 2.574 1 86.75 473 SER B CA 1
ATOM 7846 C C . SER B 1 473 ? -1.645 4.684 1.166 1 86.75 473 SER B C 1
ATOM 7848 O O . SER B 1 473 ? -2.438 3.947 0.574 1 86.75 473 SER B O 1
ATOM 7850 N N . GLU B 1 474 ? -0.563 5.172 0.682 1 87.94 474 GLU B N 1
ATOM 7851 C CA . GLU B 1 474 ? -0.129 4.781 -0.656 1 87.94 474 GLU B CA 1
ATOM 7852 C C . GLU B 1 474 ? 1.296 4.238 -0.637 1 87.94 474 GLU B C 1
ATOM 7854 O O . GLU B 1 474 ? 2.09 4.59 0.238 1 87.94 474 GLU B O 1
ATOM 7859 N N . ALA B 1 475 ? 1.524 3.363 -1.545 1 92.12 475 ALA B N 1
ATOM 7860 C CA . ALA B 1 475 ? 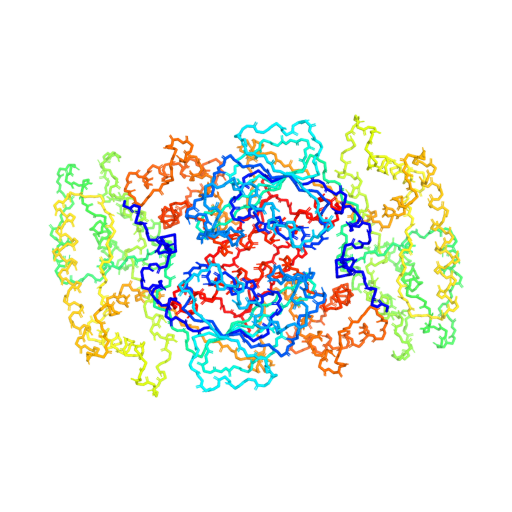2.865 2.805 -1.699 1 92.12 475 ALA B CA 1
ATOM 7861 C C . ALA B 1 475 ? 3.297 2.812 -3.164 1 92.12 475 ALA B C 1
ATOM 7863 O O . ALA B 1 475 ? 2.465 2.678 -4.062 1 92.12 475 ALA B O 1
ATOM 7864 N N . SER B 1 476 ? 4.547 3.088 -3.42 1 92.31 476 SER B N 1
ATOM 7865 C CA . SER B 1 476 ? 5.117 3.031 -4.762 1 92.31 476 SER B CA 1
ATOM 7866 C C . SER B 1 476 ? 6.418 2.236 -4.777 1 92.31 476 SER B C 1
ATOM 7868 O O . SER B 1 476 ? 7.16 2.229 -3.791 1 92.31 476 SER B O 1
ATOM 7870 N N . ILE B 1 477 ? 6.598 1.527 -5.863 1 92.38 477 ILE B N 1
ATOM 7871 C CA . ILE B 1 477 ? 7.816 0.754 -6.062 1 92.38 477 ILE B CA 1
ATOM 7872 C C . ILE B 1 477 ? 8.688 1.433 -7.117 1 92.38 477 ILE B C 1
ATOM 7874 O O . ILE B 1 477 ? 8.195 1.857 -8.164 1 92.38 477 ILE B O 1
ATOM 7878 N N . PHE B 1 478 ? 9.945 1.6 -6.805 1 90.12 478 PHE B N 1
ATOM 7879 C CA . PHE B 1 478 ? 10.906 2.213 -7.723 1 90.12 478 PHE B CA 1
ATOM 7880 C C . PHE B 1 478 ? 12.078 1.278 -7.984 1 90.12 478 PHE B C 1
ATOM 7882 O O . PHE B 1 478 ? 12.539 0.585 -7.074 1 90.12 478 PHE B O 1
ATOM 7889 N N . GLU B 1 479 ? 12.453 1.204 -9.219 1 86.25 479 GLU B N 1
ATOM 7890 C CA . GLU B 1 479 ? 13.641 0.439 -9.578 1 86.25 479 GLU B CA 1
ATOM 7891 C C . GLU B 1 479 ? 14.891 1.319 -9.562 1 86.25 479 GLU B C 1
ATOM 7893 O O . GLU B 1 479 ? 15.102 2.123 -10.469 1 86.25 479 GLU B O 1
ATOM 7898 N N . PHE B 1 480 ? 15.648 1.222 -8.492 1 82.56 480 PHE B N 1
ATOM 7899 C CA . PHE B 1 480 ? 16.844 2.039 -8.375 1 82.56 480 PHE B CA 1
ATOM 7900 C C . PHE B 1 480 ? 18.094 1.198 -8.602 1 82.56 480 PHE B C 1
ATOM 7902 O O . PHE B 1 480 ? 18.188 0.064 -8.125 1 82.56 480 PHE B O 1
#